Protein 2X8S (pdb70)

CATH classification: 2.115.10.20 (+1 more: 2.40.128.10)

GO terms:
  GO:0005576 extracellular region (C, EXP)
  GO:0046558 arabinan endo-1,5-alpha-L-arabinosidase activity (F, EXP)

Structure (mmCIF, N/CA/C/O backbone):
data_2X8S
#
_entry.id   2X8S
#
_cell.length_a   51.950
_cell.length_b   57.985
_cell.length_c   85.595
_cell.angle_alpha   96.14
_cell.angle_beta   91.77
_cell.angle_gamma   117.34
#
_symmetry.space_group_name_H-M   'P 1'
#
loop_
_entity.id
_entity.type
_entity.pdbx_description
1 polymer ENDO-ALPHA-1,5-L-ARABINANASE
2 branched alpha-L-arabinofuranose-(1-5)-alpha-L-arabinofuranose-(1-5)-alpha-L-arabinofuranose
3 non-polymer 'CHLORIDE ION'
4 non-polymer GLYCEROL
5 non-polymer 2-AMINO-2-HYDROXYMETHYL-PROPANE-1,3-DIOL
6 non-polymer 'CALCIUM ION'
7 non-polymer 'SODIUM ION'
8 non-polymer 'PHOSPHATE ION'
9 non-polymer (4S)-2-METHYL-2,4-PENTANEDIOL
10 water water
#
loop_
_atom_site.group_PDB
_atom_site.id
_atom_site.type_symbol
_atom_site.label_atom_id
_atom_site.label_alt_id
_atom_site.label_comp_id
_atom_site.label_asym_id
_atom_site.label_entity_id
_atom_site.label_seq_id
_atom_site.pdbx_PDB_ins_code
_atom_site.Cartn_x
_atom_site.Cartn_y
_atom_site.Cartn_z
_atom_site.occupancy
_atom_site.B_iso_or_equiv
_atom_site.auth_seq_id
_atom_site.auth_comp_id
_atom_site.auth_asym_id
_atom_site.auth_atom_id
_atom_site.pdbx_PDB_model_num
ATOM 1 N N . LYS A 1 28 ? -2.758 -29.830 4.172 1.00 26.86 28 LYS A N 1
ATOM 2 C CA . LYS A 1 28 ? -1.773 -28.980 4.833 1.00 28.41 28 LYS A CA 1
ATOM 3 C C . LYS A 1 28 ? -2.438 -28.109 5.894 1.00 26.05 28 LYS A C 1
ATOM 4 O O . LYS A 1 28 ? -3.564 -27.652 5.705 1.00 27.68 28 LYS A O 1
ATOM 6 N N . PRO A 1 29 ? -1.738 -27.878 7.017 1.00 26.89 29 PRO A N 1
ATOM 7 C CA . PRO A 1 29 ? -2.241 -27.037 8.110 1.00 23.00 29 PRO A CA 1
ATOM 8 C C . PRO A 1 29 ? -2.734 -25.679 7.622 1.00 23.14 29 PRO A C 1
ATOM 9 O O . PRO A 1 29 ? -2.065 -25.034 6.817 1.00 21.10 29 PRO A O 1
ATOM 13 N N . ILE A 1 30 ? -3.898 -25.258 8.110 1.00 20.96 30 ILE A N 1
ATOM 14 C CA . ILE A 1 30 ? -4.485 -23.985 7.712 1.00 20.46 30 ILE A CA 1
ATOM 15 C C . ILE A 1 30 ? -4.505 -23.013 8.887 1.00 15.29 30 ILE A C 1
ATOM 16 O O . ILE A 1 30 ? -4.959 -23.356 9.982 1.00 19.31 30 ILE A O 1
ATOM 21 N N . PHE A 1 31 ? -4.015 -21.799 8.655 1.00 15.77 31 PHE A N 1
ATOM 22 C CA . PHE A 1 31 ? -4.033 -20.763 9.676 1.00 13.96 31 PHE A CA 1
ATOM 23 C C . PHE A 1 31 ? -4.872 -19.597 9.215 1.00 13.59 31 PHE A C 1
ATOM 24 O O . PHE A 1 31 ? -4.915 -19.277 8.028 1.00 18.91 31 PHE A O 1
ATOM 32 N N . LYS A 1 32 ? -5.549 -18.967 10.161 1.00 11.62 32 LYS A N 1
ATOM 33 C CA . LYS A 1 32 ? -6.260 -17.736 9.880 1.00 13.64 32 LYS A CA 1
ATOM 34 C C . LYS A 1 32 ? -5.897 -16.795 11.002 1.00 12.61 32 LYS A C 1
ATOM 35 O O . LYS A 1 32 ? -6.112 -17.117 12.165 1.00 13.59 32 LYS A O 1
ATOM 41 N N . GLU A 1 33 ? -5.322 -15.649 10.649 1.00 12.10 33 GLU A N 1
ATOM 42 C CA . GLU A 1 33 ? -4.695 -14.781 11.637 1.00 10.45 33 GLU A CA 1
ATOM 43 C C . GLU A 1 33 ? -5.657 -13.758 12.226 1.00 11.24 33 GLU A C 1
ATOM 44 O O . GLU A 1 33 ? -6.617 -13.320 11.577 1.00 14.20 33 GLU A O 1
ATOM 50 N N . VAL A 1 34 ? -5.368 -13.369 13.460 1.00 10.43 34 VAL A N 1
ATOM 51 C CA . VAL A 1 34 ? -6.081 -12.295 14.122 1.00 9.79 34 VAL A CA 1
ATOM 52 C C . VAL A 1 34 ? -5.101 -11.405 14.854 1.00 10.59 34 VAL A C 1
ATOM 53 O O . VAL A 1 34 ? -3.960 -11.795 15.127 1.00 10.87 34 VAL A O 1
ATOM 57 N N A SER A 1 35 ? -5.551 -10.194 15.153 0.50 10.08 35 SER A N 1
ATOM 58 N N B SER A 1 35 ? -5.560 -10.202 15.166 0.50 9.63 35 SER A N 1
ATOM 59 C CA A SER A 1 35 ? -4.759 -9.240 15.907 0.50 9.56 35 SER A CA 1
ATOM 60 C CA B SER A 1 35 ? -4.768 -9.233 15.899 0.50 9.65 35 SER A CA 1
ATOM 61 C C A SER A 1 35 ? -5.477 -8.910 17.200 0.50 9.74 35 SER A C 1
ATOM 62 C C B SER A 1 35 ? -5.480 -8.910 17.200 0.50 9.71 35 SER A C 1
ATOM 63 O O A SER A 1 35 ? -6.517 -8.240 17.200 0.50 9.79 35 SER A O 1
ATOM 64 O O B SER A 1 35 ? -6.522 -8.245 17.205 0.50 10.06 35 SER A O 1
ATOM 69 N N . VAL A 1 36 ? -4.919 -9.408 18.297 1.00 8.50 36 VAL A N 1
ATOM 70 C CA . VAL A 1 36 ? -5.442 -9.145 19.627 1.00 9.26 36 VAL A CA 1
ATOM 71 C C . VAL A 1 36 ? -4.201 -8.945 20.479 1.00 8.54 36 VAL A C 1
ATOM 72 O O . VAL A 1 36 ? -3.457 -9.889 20.725 1.00 7.86 36 VAL A O 1
ATOM 76 N N . HIS A 1 37 ? -3.951 -7.712 20.885 1.00 7.45 37 HIS A N 1
ATOM 77 C CA . HIS A 1 37 ? -2.771 -7.401 21.689 1.00 6.93 37 HIS A CA 1
ATOM 78 C C . HIS A 1 37 ? -3.020 -7.900 23.103 1.00 7.35 37 HIS A C 1
ATOM 79 O O . HIS A 1 37 ? -4.129 -7.733 23.639 1.00 7.62 37 HIS A O 1
ATOM 86 N N . ASP A 1 38 ? -2.008 -8.519 23.710 1.00 6.26 38 ASP A N 1
ATOM 87 C CA . ASP A 1 38 ? -2.106 -8.985 25.109 1.00 6.07 38 ASP A CA 1
ATOM 88 C C . ASP A 1 38 ? -3.199 -10.047 25.302 1.00 7.77 38 ASP A C 1
ATOM 89 O O . ASP A 1 38 ? -4.048 -9.923 26.183 1.00 7.64 38 ASP A O 1
ATOM 94 N N . PRO A 1 39 ? -3.170 -11.109 24.489 1.00 7.16 39 PRO A N 1
ATOM 95 C CA . PRO A 1 39 ? -4.301 -12.048 24.481 1.00 6.71 39 PRO A CA 1
ATOM 96 C C . PRO A 1 39 ? -4.389 -12.872 25.766 1.00 7.41 39 PRO A C 1
ATOM 97 O O . PRO A 1 39 ? -3.402 -13.472 26.200 1.00 9.08 39 PRO A O 1
ATOM 101 N N . SER A 1 40 ? -5.581 -12.907 26.356 1.00 6.49 40 SER A N 1
ATOM 102 C CA . SER A 1 40 ? -5.858 -13.737 27.530 1.00 6.62 40 SER A CA 1
ATOM 103 C C . SER A 1 40 ? -6.840 -14.840 27.146 1.00 7.78 40 SER A C 1
ATOM 104 O O . SER A 1 40 ? -8.014 -14.575 26.869 1.00 8.14 40 SER A O 1
ATOM 107 N N . ILE A 1 41 ? -6.338 -16.073 27.124 1.00 7.57 41 ILE A N 1
ATOM 108 C CA . ILE A 1 41 ? -7.093 -17.223 26.644 1.00 8.48 41 ILE A CA 1
ATOM 109 C C . ILE A 1 41 ? -8.119 -17.713 27.647 1.00 8.58 41 ILE A C 1
ATOM 110 O O . ILE A 1 41 ? -7.860 -17.780 28.854 1.00 10.97 41 ILE A O 1
ATOM 115 N N . ILE A 1 42 ? -9.284 -18.077 27.137 1.00 9.48 42 ILE A N 1
ATOM 116 C CA . ILE A 1 42 ? -10.290 -18.756 27.938 1.00 9.48 42 ILE A CA 1
ATOM 117 C C . ILE A 1 42 ? -10.985 -19.796 27.075 1.00 9.07 42 ILE A C 1
ATOM 118 O O . ILE A 1 42 ? -11.422 -19.508 25.955 1.00 10.63 42 ILE A O 1
ATOM 123 N N . GLU A 1 43 ? -11.043 -21.022 27.584 1.00 11.92 43 GLU A N 1
ATOM 124 C CA . GLU A 1 43 ? -11.774 -22.083 26.925 1.00 11.80 43 GLU A CA 1
ATOM 125 C C . GLU A 1 43 ? -13.133 -22.202 27.576 1.00 16.30 43 GLU A C 1
ATOM 126 O O . GLU A 1 43 ? -13.249 -22.241 28.801 1.00 17.39 43 GLU A O 1
ATOM 132 N N . THR A 1 44 ? -14.171 -22.232 26.764 1.00 14.81 44 THR A N 1
ATOM 133 C CA . THR A 1 44 ? -15.481 -22.482 27.334 1.00 14.39 44 THR A CA 1
ATOM 134 C C . THR A 1 44 ? -16.253 -23.431 26.442 1.00 20.21 44 THR A C 1
ATOM 135 O O . THR A 1 44 ? -16.558 -23.118 25.291 1.00 20.26 44 THR A O 1
ATOM 139 N N . ASN A 1 45 ? -16.485 -24.629 26.972 1.00 23.37 45 ASN A N 1
ATOM 140 C CA . ASN A 1 45 ? -17.309 -25.637 26.319 1.00 23.90 45 ASN A CA 1
ATOM 141 C C . ASN A 1 45 ? -16.927 -25.914 24.867 1.00 27.54 45 ASN A C 1
ATOM 142 O O . ASN A 1 45 ? -17.791 -26.005 23.998 1.00 27.93 45 ASN A O 1
ATOM 147 N N . GLY A 1 46 ? -15.629 -26.043 24.612 1.00 25.53 46 GLY A N 1
ATOM 148 C CA . GLY A 1 46 ? -15.155 -26.436 23.297 1.00 27.47 46 GLY A CA 1
ATOM 149 C C . GLY A 1 46 ? -14.700 -25.324 22.369 1.00 21.17 46 GLY A C 1
ATOM 150 O O . GLY A 1 46 ? -14.174 -25.601 21.295 1.00 27.82 46 GLY A O 1
ATOM 151 N N . THR A 1 47 ? -14.896 -24.069 22.759 1.00 15.44 47 THR A N 1
ATOM 152 C CA . THR A 1 47 ? -14.414 -22.961 21.946 1.00 13.06 47 THR A CA 1
ATOM 153 C C . THR A 1 47 ? -13.405 -22.149 22.738 1.00 12.83 47 THR A C 1
ATOM 154 O O . THR A 1 47 ? -13.591 -21.910 23.931 1.00 14.22 47 THR A O 1
ATOM 158 N N . PHE A 1 48 ? -12.331 -21.741 22.067 1.00 11.19 48 PHE A N 1
ATOM 159 C CA . PHE A 1 48 ? -11.321 -20.894 22.681 1.00 10.64 48 PHE A CA 1
ATOM 160 C C . PHE A 1 48 ? -11.560 -19.446 22.306 1.00 9.92 48 PHE A C 1
ATOM 161 O O . PHE A 1 48 ? -11.843 -19.128 21.150 1.00 12.18 48 PHE A O 1
ATOM 169 N N . TYR A 1 49 ? -11.434 -18.572 23.293 1.00 9.71 49 TYR A N 1
ATOM 170 C CA . TYR A 1 49 ? -11.483 -17.134 23.072 1.00 10.82 49 TYR A CA 1
ATOM 171 C C . TYR A 1 49 ? -10.203 -16.497 23.582 1.00 8.94 49 TYR A C 1
ATOM 172 O O . TYR A 1 49 ? -9.603 -16.982 24.544 1.00 9.90 49 TYR A O 1
ATOM 181 N N . VAL A 1 50 ? -9.786 -15.408 22.939 1.00 8.00 50 VAL A N 1
ATOM 182 C CA . VAL A 1 50 ? -8.810 -14.503 23.548 1.00 6.61 50 VAL A CA 1
ATOM 183 C C . VAL A 1 50 ? -9.420 -13.125 23.689 1.00 8.19 50 VAL A C 1
ATOM 184 O O . VAL A 1 50 ? -10.084 -12.634 22.777 1.00 9.03 50 VAL A O 1
ATOM 188 N N . PHE A 1 51 ? -9.194 -12.520 24.851 1.00 7.91 51 PHE A N 1
ATOM 189 C CA . PHE A 1 51 ? -9.578 -11.139 25.112 1.00 8.73 51 PHE A CA 1
ATOM 190 C C . PHE A 1 51 ? -8.294 -10.399 25.411 1.00 7.55 51 PHE A C 1
ATOM 191 O O . PHE A 1 51 ? -7.479 -10.867 26.208 1.00 10.04 51 PHE A O 1
ATOM 199 N N . GLY A 1 52 ? -8.104 -9.259 24.754 1.00 6.37 52 GLY A N 1
ATOM 200 C CA . GLY A 1 52 ? -6.867 -8.518 24.893 1.00 7.84 52 GLY A CA 1
ATOM 201 C C . GLY A 1 52 ? -7.118 -7.079 25.273 1.00 7.77 52 GLY A C 1
ATOM 202 O O . GLY A 1 52 ? -8.112 -6.755 25.939 1.00 10.19 52 GLY A O 1
ATOM 203 N N A SER A 1 53 ? -6.203 -6.207 24.859 0.50 7.98 53 SER A N 1
ATOM 204 N N B SER A 1 53 ? -6.204 -6.202 24.875 0.50 7.88 53 SER A N 1
ATOM 205 C CA A SER A 1 53 ? -6.384 -4.774 25.042 0.50 6.79 53 SER A CA 1
ATOM 206 C CA B SER A 1 53 ? -6.406 -4.775 25.076 0.50 6.11 53 SER A CA 1
ATOM 207 C C A SER A 1 53 ? -7.339 -4.198 24.000 0.50 8.00 53 SER A C 1
ATOM 208 C C B SER A 1 53 ? -7.341 -4.201 24.013 0.50 8.05 53 SER A C 1
ATOM 209 O O A SER A 1 53 ? -7.691 -4.863 23.022 0.50 8.52 53 SER A O 1
ATOM 210 O O B SER A 1 53 ? -7.679 -4.869 23.032 0.50 8.88 53 SER A O 1
ATOM 215 N N . HIS A 1 54 ? -7.765 -2.961 24.232 1.00 7.79 54 HIS A N 1
ATOM 216 C CA . HIS A 1 54 ? -8.632 -2.249 23.300 1.00 10.39 54 HIS A CA 1
ATOM 217 C C . HIS A 1 54 ? -9.960 -2.946 23.057 1.00 7.83 54 HIS A C 1
ATOM 218 O O . HIS A 1 54 ? -10.570 -2.775 22.010 1.00 10.69 54 HIS A O 1
ATOM 225 N N . LEU A 1 55 ? -10.397 -3.731 24.039 1.00 7.51 55 LEU A N 1
ATOM 226 C CA . LEU A 1 55 ? -11.647 -4.482 23.955 1.00 8.11 55 LEU A CA 1
ATOM 227 C C . LEU A 1 55 ? -11.683 -5.345 22.703 1.00 10.74 55 LEU A C 1
ATOM 228 O O . LEU A 1 55 ? -12.753 -5.588 22.130 1.00 9.77 55 LEU A O 1
ATOM 233 N N . ALA A 1 56 ? -10.506 -5.813 22.291 1.00 8.41 56 ALA A N 1
ATOM 234 C CA . ALA A 1 56 ? -10.387 -6.706 21.142 1.00 7.89 56 ALA A CA 1
ATOM 235 C C . ALA A 1 56 ? -10.532 -8.161 21.576 1.00 8.82 56 ALA A C 1
ATOM 236 O O . ALA A 1 56 ? -10.210 -8.532 22.714 1.00 9.34 56 ALA A O 1
ATOM 238 N N . SER A 1 57 ? -11.017 -8.991 20.661 1.00 10.17 57 SER A N 1
ATOM 239 C CA . SER A 1 57 ? -11.240 -10.394 20.972 1.00 9.35 57 SER A CA 1
ATOM 240 C C . SER A 1 57 ? -11.290 -11.221 19.702 1.00 7.92 57 SER A C 1
ATOM 241 O O . SER A 1 57 ? -11.510 -10.697 18.600 1.00 8.33 57 SER A O 1
ATOM 244 N N . ALA A 1 58 ? -11.087 -12.523 19.870 1.00 8.50 58 ALA A N 1
ATOM 245 C CA . ALA A 1 58 ? -11.146 -13.458 18.752 1.00 9.64 58 ALA A CA 1
ATOM 246 C C . ALA A 1 58 ? -11.467 -14.844 19.301 1.00 10.92 58 ALA A C 1
ATOM 247 O O . ALA A 1 58 ? -11.351 -15.074 20.506 1.00 9.36 58 ALA A O 1
ATOM 249 N N . LYS A 1 59 ? -11.896 -15.753 18.430 1.00 11.04 59 LYS A N 1
ATOM 250 C CA . LYS A 1 59 ? -12.230 -17.115 18.847 1.00 11.00 59 LYS A CA 1
ATOM 251 C C . LYS A 1 59 ? -11.761 -18.166 17.851 1.00 12.36 59 LYS A C 1
ATOM 252 O O . LYS A 1 59 ? -11.534 -17.879 16.680 1.00 11.94 59 LYS A O 1
ATOM 258 N N . SER A 1 60 ? -11.632 -19.395 18.330 1.00 11.83 60 SER A N 1
ATOM 259 C CA . SER A 1 60 ? -11.125 -20.486 17.505 1.00 12.88 60 SER A CA 1
ATOM 260 C C . SER A 1 60 ? -11.544 -21.807 18.113 1.00 11.88 60 SER A C 1
ATOM 261 O O . SER A 1 60 ? -11.624 -21.929 19.329 1.00 13.76 60 SER A O 1
ATOM 264 N N . ASN A 1 61 ? -11.799 -22.805 17.274 1.00 12.05 61 ASN A N 1
ATOM 265 C CA . ASN A 1 61 ? -12.047 -24.143 17.789 1.00 14.16 61 ASN A CA 1
ATOM 266 C C . ASN A 1 61 ? -10.791 -25.006 17.816 1.00 15.27 61 ASN A C 1
ATOM 267 O O . ASN A 1 61 ? -10.738 -26.005 18.536 1.00 23.94 61 ASN A O 1
ATOM 272 N N . ASP A 1 62 ? -9.770 -24.615 17.056 1.00 14.55 62 ASP A N 1
ATOM 273 C CA . ASP A 1 62 ? -8.601 -25.485 16.886 1.00 15.88 62 ASP A CA 1
ATOM 274 C C . ASP A 1 62 ? -7.256 -24.831 17.208 1.00 16.92 62 ASP A C 1
ATOM 275 O O . ASP A 1 62 ? -6.208 -25.463 17.069 1.00 15.17 62 ASP A O 1
ATOM 280 N N . LEU A 1 63 ? -7.295 -23.581 17.656 1.00 13.22 63 LEU A N 1
ATOM 281 C CA . LEU A 1 63 ? -6.093 -22.822 17.983 1.00 11.75 63 LEU A CA 1
ATOM 282 C C . LEU A 1 63 ? -5.237 -22.465 16.765 1.00 12.14 63 LEU A C 1
ATOM 283 O O . LEU A 1 63 ? -4.128 -21.945 16.916 1.00 13.35 63 LEU A O 1
ATOM 288 N N . MET A 1 64 ? -5.759 -22.719 15.569 1.00 13.67 64 MET A N 1
ATOM 289 C CA . MET A 1 64 ? -5.041 -22.427 14.327 1.00 15.36 64 MET A CA 1
ATOM 290 C C . MET A 1 64 ? -5.797 -21.450 13.443 1.00 16.87 64 MET A C 1
ATOM 291 O O . MET A 1 64 ? -5.214 -20.515 12.896 1.00 14.18 64 MET A O 1
ATOM 296 N N . GLN A 1 65 ? -7.096 -21.682 13.289 1.00 12.66 65 GLN A N 1
ATOM 297 C CA . GLN A 1 65 ? -7.940 -20.753 12.561 1.00 14.28 65 GLN A CA 1
ATOM 298 C C . GLN A 1 65 ? -8.697 -19.897 13.553 1.00 16.31 65 GLN A C 1
ATOM 299 O O . GLN A 1 65 ? -9.550 -20.394 14.290 1.00 17.29 65 GLN A O 1
ATOM 305 N N . TRP A 1 66 ? -8.369 -18.611 13.581 1.00 13.99 66 TRP A N 1
ATOM 306 C CA . TRP A 1 66 ? -9.030 -17.687 14.490 1.00 12.40 66 TRP A CA 1
ATOM 307 C C . TRP A 1 66 ? -9.941 -16.752 13.722 1.00 13.66 66 TRP A C 1
ATOM 308 O O . TRP A 1 66 ? -9.637 -16.366 12.595 1.00 15.25 66 TRP A O 1
ATOM 319 N N . GLN A 1 67 ? -11.057 -16.383 14.345 1.00 11.74 67 GLN A N 1
ATOM 320 C CA . GLN A 1 67 ? -11.975 -15.396 13.789 1.00 11.77 67 GLN A CA 1
ATOM 321 C C . GLN A 1 67 ? -11.947 -14.146 14.658 1.00 9.77 67 GLN A C 1
ATOM 322 O O . GLN A 1 67 ? -12.182 -14.228 15.862 1.00 11.43 67 GLN A O 1
ATOM 328 N N . GLN A 1 68 ? -11.672 -13.000 14.045 1.00 11.79 68 GLN A N 1
ATOM 329 C CA . GLN A 1 68 ? -11.698 -11.721 14.749 1.00 13.47 68 GLN A CA 1
ATOM 330 C C . GLN A 1 68 ? -13.144 -11.377 15.107 1.00 12.53 68 GLN A C 1
ATOM 331 O O . GLN A 1 68 ? -14.037 -11.451 14.258 1.00 14.86 68 GLN A O 1
ATOM 337 N N . LEU A 1 69 ? -13.369 -11.007 16.364 1.00 12.40 69 LEU A N 1
ATOM 338 C CA . LEU A 1 69 ? -14.715 -10.663 16.822 1.00 13.52 69 LEU A CA 1
ATOM 339 C C . LEU A 1 69 ? -14.844 -9.163 17.026 1.00 11.18 69 LEU A C 1
ATOM 340 O O . LEU A 1 69 ? -15.831 -8.551 16.604 1.00 13.64 69 LEU A O 1
ATOM 345 N N . THR A 1 70 ? -13.852 -8.580 17.696 1.00 11.88 70 THR A N 1
ATOM 346 C CA . THR A 1 70 ? -13.822 -7.144 17.985 1.00 10.47 70 THR A CA 1
ATOM 347 C C . THR A 1 70 ? -12.382 -6.632 17.910 1.00 12.73 70 THR A C 1
ATOM 348 O O . THR A 1 70 ? -11.439 -7.423 18.022 1.00 12.67 70 THR A O 1
ATOM 352 N N . THR A 1 71 ? -12.212 -5.319 17.730 1.00 12.69 71 THR A N 1
ATOM 353 C CA . THR A 1 71 ? -10.875 -4.754 17.506 1.00 11.58 71 THR A CA 1
ATOM 354 C C . THR A 1 71 ? -10.545 -3.479 18.289 1.00 13.26 71 THR A C 1
ATOM 355 O O . THR A 1 71 ? -9.374 -3.192 18.532 1.00 16.18 71 THR A O 1
ATOM 359 N N . SER A 1 72 ? -11.552 -2.698 18.661 1.00 12.45 72 SER A N 1
ATOM 360 C CA . SER A 1 72 ? -11.275 -1.438 19.333 1.00 11.42 72 SER A CA 1
ATOM 361 C C . SER A 1 72 ? -12.415 -1.003 20.240 1.00 12.01 72 SER A C 1
ATOM 362 O O . SER A 1 72 ? -13.525 -1.536 20.164 1.00 14.16 72 SER A O 1
ATOM 365 N N . VAL A 1 73 ? -12.118 -0.039 21.102 1.00 13.00 73 VAL A N 1
ATOM 366 C CA . VAL A 1 73 ? -13.123 0.556 21.968 1.00 12.07 73 VAL A CA 1
ATOM 367 C C . VAL A 1 73 ? -13.930 1.594 21.189 1.00 14.36 73 VAL A C 1
ATOM 368 O O . VAL A 1 73 ? -13.389 2.578 20.686 1.00 17.46 73 VAL A O 1
ATOM 372 N N . SER A 1 74 ? -15.225 1.345 21.067 1.00 12.55 74 SER A N 1
ATOM 373 C CA . SER A 1 74 ? -16.131 2.292 20.425 1.00 13.99 74 SER A CA 1
ATOM 374 C C . SER A 1 74 ? -17.526 1.995 20.933 1.00 18.28 74 SER A C 1
ATOM 375 O O . SER A 1 74 ? -17.757 0.953 21.534 1.00 18.15 74 SER A O 1
ATOM 378 N N . ASN A 1 75 ? -18.464 2.907 20.707 1.00 21.24 75 ASN A N 1
ATOM 379 C CA . ASN A 1 75 ? -19.806 2.685 21.222 1.00 24.62 75 ASN A CA 1
ATOM 380 C C . ASN A 1 75 ? -20.528 1.534 20.517 1.00 25.27 75 ASN A C 1
ATOM 381 O O . ASN A 1 75 ? -21.566 1.070 20.990 1.00 36.01 75 ASN A O 1
ATOM 386 N N . ASP A 1 76 ? -19.970 1.054 19.409 1.00 25.93 76 ASP A N 1
ATOM 387 C CA . ASP A 1 76 ? -20.582 -0.067 18.692 1.00 30.94 76 ASP A CA 1
ATOM 388 C C . ASP A 1 76 ? -19.840 -1.401 18.864 1.00 26.12 76 ASP A C 1
ATOM 389 O O . ASP A 1 76 ? -20.084 -2.354 18.121 1.00 26.75 76 ASP A O 1
ATOM 394 N N . ASN A 1 77 ? -18.935 -1.467 19.836 1.00 18.39 77 ASN A N 1
ATOM 395 C CA . ASN A 1 77 ? -18.323 -2.739 20.201 1.00 16.09 77 ASN A CA 1
ATOM 396 C C . ASN A 1 77 ? -19.344 -3.561 20.986 1.00 14.96 77 ASN A C 1
ATOM 397 O O . ASN A 1 77 ? -19.837 -3.115 22.020 1.00 18.92 77 ASN A O 1
ATOM 402 N N . PRO A 1 78 ? -19.696 -4.751 20.475 1.00 13.88 78 PRO A N 1
ATOM 403 C CA . PRO A 1 78 ? -20.808 -5.513 21.061 1.00 15.84 78 PRO A CA 1
ATOM 404 C C . PRO A 1 78 ? -20.504 -6.117 22.428 1.00 14.40 78 PRO A C 1
ATOM 405 O O . PRO A 1 78 ? -21.436 -6.502 23.136 1.00 19.55 78 PRO A O 1
ATOM 409 N N . LEU A 1 79 ? -19.234 -6.189 22.810 1.00 11.94 79 LEU A N 1
ATOM 410 C CA . LEU A 1 79 ? -18.893 -6.760 24.107 1.00 12.93 79 LEU A CA 1
ATOM 411 C C . LEU A 1 79 ? -19.451 -5.912 25.238 1.00 15.23 79 LEU A C 1
ATOM 412 O O . LEU A 1 79 ? -19.944 -6.439 26.231 1.00 14.76 79 LEU A O 1
ATOM 417 N N . ILE A 1 80 ? -19.361 -4.594 25.080 1.00 14.01 80 ILE A N 1
ATOM 418 C CA . ILE A 1 80 ? -19.921 -3.645 26.035 1.00 13.78 80 ILE A CA 1
ATOM 419 C C . ILE A 1 80 ? -20.591 -2.515 25.263 1.00 15.92 80 ILE A C 1
ATOM 420 O O . ILE A 1 80 ? -19.956 -1.530 24.904 1.00 16.56 80 ILE A O 1
ATOM 425 N N . PRO A 1 81 ? -21.885 -2.667 24.978 1.00 17.48 81 PRO A N 1
ATOM 426 C CA . PRO A 1 81 ? -22.603 -1.610 24.265 1.00 16.68 81 PRO A CA 1
ATOM 427 C C . PRO A 1 81 ? -22.505 -0.280 25.001 1.00 21.59 81 PRO A C 1
ATOM 428 O O . PRO A 1 81 ? -22.516 -0.250 26.234 1.00 18.88 81 PRO A O 1
ATOM 432 N N . ASN A 1 82 ? -22.387 0.652 24.304 1.00 18.61 82 ASN A N 1
ATOM 433 C CA . ASN A 1 82 ? -22.316 2.019 24.807 1.00 17.11 82 ASN A CA 1
ATOM 434 C C . ASN A 1 82 ? -21.248 2.147 25.886 1.00 14.63 82 ASN A C 1
ATOM 435 O O . ASN A 1 82 ? -21.468 2.751 26.943 1.00 14.69 82 ASN A O 1
ATOM 440 N N . VAL A 1 83 ? -20.049 1.637 25.536 1.00 14.36 83 VAL A N 1
ATOM 441 C CA . VAL A 1 83 ? -18.953 1.458 26.483 1.00 11.71 83 VAL A CA 1
ATOM 442 C C . VAL A 1 83 ? -18.500 2.746 27.178 1.00 12.04 83 VAL A C 1
ATOM 443 O O . VAL A 1 83 ? -18.120 2.720 28.350 1.00 14.25 83 VAL A O 1
ATOM 447 N N . TYR A 1 84 ? -18.552 3.873 26.468 1.00 13.63 84 TYR A N 1
ATOM 448 C CA . TYR A 1 84 ? -18.090 5.137 27.035 1.00 15.13 84 TYR A CA 1
ATOM 449 C C . TYR A 1 84 ? -19.000 5.641 28.152 1.00 13.98 84 TYR A C 1
ATOM 450 O O . TYR A 1 84 ? -18.561 6.384 29.036 1.00 18.59 84 TYR A O 1
ATOM 459 N N . GLU A 1 85 ? -20.264 5.224 28.121 1.00 15.24 85 GLU A N 1
ATOM 460 C CA . GLU A 1 85 ? -21.172 5.492 29.224 1.00 17.45 85 GLU A CA 1
ATOM 461 C C . GLU A 1 85 ? -21.061 4.400 30.296 1.00 15.61 85 GLU A C 1
ATOM 462 O O . GLU A 1 85 ? -20.981 4.698 31.492 1.00 18.29 85 GLU A O 1
ATOM 468 N N . GLU A 1 86 ? -21.032 3.142 29.864 1.00 14.21 86 GLU A N 1
ATOM 469 C CA . GLU A 1 86 ? -21.013 2.021 30.794 1.00 14.87 86 GLU A CA 1
ATOM 470 C C . GLU A 1 86 ? -19.814 2.085 31.740 1.00 15.23 86 GLU A C 1
ATOM 471 O O . GLU A 1 86 ? -19.953 1.828 32.933 1.00 20.17 86 GLU A O 1
ATOM 477 N N . LEU A 1 87 ? -18.645 2.428 31.204 1.00 11.45 87 LEU A N 1
ATOM 478 C CA . LEU A 1 87 ? -17.425 2.496 32.001 1.00 12.90 87 LEU A CA 1
ATOM 479 C C . LEU A 1 87 ? -16.929 3.930 32.138 1.00 14.35 87 LEU A C 1
ATOM 480 O O . LEU A 1 87 ? -15.725 4.182 32.260 1.00 13.66 87 LEU A O 1
ATOM 485 N N . LYS A 1 88 ? -17.861 4.877 32.129 1.00 16.41 88 LYS A N 1
ATOM 486 C CA . LYS A 1 88 ? -17.505 6.289 32.177 1.00 12.29 88 LYS A CA 1
ATOM 487 C C . LYS A 1 88 ? -16.497 6.643 33.276 1.00 14.69 88 LYS A C 1
ATOM 488 O O . LYS A 1 88 ? -15.577 7.429 33.051 1.00 14.99 88 LYS A O 1
ATOM 494 N N A GLU A 1 89 ? -16.642 6.013 34.413 0.50 12.15 89 GLU A N 1
ATOM 495 N N B GLU A 1 89 ? -16.670 6.142 34.494 0.50 17.45 89 GLU A N 1
ATOM 496 C CA A GLU A 1 89 ? -15.840 6.396 35.547 0.50 14.59 89 GLU A CA 1
ATOM 497 C CA B GLU A 1 89 ? -15.794 6.537 35.600 0.50 14.64 89 GLU A CA 1
ATOM 498 C C A GLU A 1 89 ? -14.381 6.012 35.330 0.50 14.97 89 GLU A C 1
ATOM 499 C C B GLU A 1 89 ? -14.353 6.064 35.318 0.50 15.46 89 GLU A C 1
ATOM 500 O O A GLU A 1 89 ? -13.483 6.679 35.758 0.50 16.21 89 GLU A O 1
ATOM 501 O O B GLU A 1 89 ? -13.377 6.736 35.722 0.50 16.43 89 GLU A O 1
ATOM 512 N N . THR A 1 90 ? -14.200 4.908 34.643 1.00 13.48 90 THR A N 1
ATOM 513 C CA . THR A 1 90 ? -12.864 4.410 34.332 1.00 12.00 90 THR A CA 1
ATOM 514 C C . THR A 1 90 ? -12.170 5.274 33.292 1.00 13.17 90 THR A C 1
ATOM 515 O O . THR A 1 90 ? -10.999 5.618 33.445 1.00 13.74 90 THR A O 1
ATOM 519 N N . PHE A 1 91 ? -12.885 5.632 32.231 1.00 11.97 91 PHE A N 1
ATOM 520 C CA . PHE A 1 91 ? -12.279 6.495 31.223 1.00 14.90 91 PHE A CA 1
ATOM 521 C C . PHE A 1 91 ? -11.946 7.867 31.801 1.00 11.83 91 PHE A C 1
ATOM 522 O O . PHE A 1 91 ? -10.937 8.476 31.432 1.00 16.19 91 PHE A O 1
ATOM 530 N N . GLU A 1 92 ? -12.781 8.352 32.713 1.00 12.85 92 GLU A N 1
ATOM 531 C CA . GLU A 1 92 ? -12.548 9.652 33.328 1.00 14.36 92 GLU A CA 1
ATOM 532 C C . GLU A 1 92 ? -11.333 9.608 34.248 1.00 16.26 92 GLU A C 1
ATOM 533 O O . GLU A 1 92 ? -10.488 10.501 34.206 1.00 18.40 92 GLU A O 1
ATOM 539 N N . TRP A 1 93 ? -11.234 8.559 35.063 1.00 13.67 93 TRP A N 1
ATOM 540 C CA . TRP A 1 93 ? -10.094 8.433 35.970 1.00 15.15 93 TRP A CA 1
ATOM 541 C C . TRP A 1 93 ? -8.796 8.291 35.190 1.00 14.10 93 TRP A C 1
ATOM 542 O O . TRP A 1 93 ? -7.823 8.996 35.450 1.00 14.24 93 TRP A O 1
ATOM 553 N N . ALA A 1 94 ? -8.783 7.361 34.244 1.00 12.40 94 ALA A N 1
ATOM 554 C CA . ALA A 1 94 ? -7.564 7.032 33.505 1.00 13.62 94 ALA A CA 1
ATOM 555 C C . ALA A 1 94 ? -7.238 8.052 32.416 1.00 11.83 94 ALA A C 1
ATOM 556 O O . ALA A 1 94 ? -6.167 7.994 31.808 1.00 15.68 94 ALA A O 1
ATOM 558 N N . GLN A 1 95 ? -8.172 8.960 32.145 1.00 10.70 95 GLN A N 1
ATOM 559 C CA . GLN A 1 95 ? -7.981 9.955 31.099 1.00 15.23 95 GLN A CA 1
ATOM 560 C C . GLN A 1 95 ? -7.526 9.288 29.799 1.00 13.84 95 GLN A C 1
ATOM 561 O O . GLN A 1 95 ? -6.484 9.619 29.224 1.00 14.66 95 GLN A O 1
ATOM 567 N N . SER A 1 96 ? -8.332 8.329 29.354 1.00 11.51 96 SER A N 1
ATOM 568 C CA . SER A 1 96 ? -8.044 7.554 28.157 1.00 12.73 96 SER A CA 1
ATOM 569 C C . SER A 1 96 ? -9.336 7.316 27.383 1.00 13.95 96 SER A C 1
ATOM 570 O O . SER A 1 96 ? -10.431 7.472 27.943 1.00 11.70 96 SER A O 1
ATOM 573 N N . ASP A 1 97 ? -9.202 6.962 26.105 1.00 12.75 97 ASP A N 1
ATOM 574 C CA . ASP A 1 97 ? -10.345 6.518 25.303 1.00 10.86 97 ASP A CA 1
ATOM 575 C C . ASP A 1 97 ? -10.246 5.040 24.937 1.00 12.46 97 ASP A C 1
ATOM 576 O O . ASP A 1 97 ? -10.968 4.557 24.070 1.00 13.52 97 ASP A O 1
ATOM 581 N N . THR A 1 98 ? -9.360 4.312 25.605 1.00 11.70 98 THR A N 1
ATOM 582 C CA . THR A 1 98 ? -9.270 2.881 25.348 1.00 10.25 98 THR A CA 1
ATOM 583 C C . THR A 1 98 ? -9.099 2.100 26.647 1.00 9.68 98 THR A C 1
ATOM 584 O O . THR A 1 98 ? -9.067 2.684 27.723 1.00 11.18 98 THR A O 1
ATOM 588 N N . LEU A 1 99 ? -9.029 0.779 26.524 1.00 8.51 99 LEU A N 1
ATOM 589 C CA . LEU A 1 99 ? -8.878 -0.114 27.663 1.00 9.63 99 LEU A CA 1
ATOM 590 C C . LEU A 1 99 ? -7.618 -0.919 27.444 1.00 9.36 99 LEU A C 1
ATOM 591 O O . LEU A 1 99 ? -7.226 -1.167 26.304 1.00 9.37 99 LEU A O 1
ATOM 596 N N . TRP A 1 100 ? -6.974 -1.302 28.542 1.00 8.41 100 TRP A N 1
ATOM 597 C CA . TRP A 1 100 ? -5.753 -2.101 28.484 1.00 8.15 100 TRP A CA 1
ATOM 598 C C . TRP A 1 100 ? -6.076 -3.602 28.582 1.00 9.77 100 TRP A C 1
ATOM 599 O O . TRP A 1 100 ? -7.210 -4.010 28.317 1.00 10.12 100 TRP A O 1
ATOM 610 N N . ALA A 1 101 ? -5.087 -4.421 28.921 1.00 9.18 101 ALA A N 1
ATOM 611 C CA . ALA A 1 101 ? -5.202 -5.873 28.746 1.00 9.30 101 ALA A CA 1
ATOM 612 C C . ALA A 1 101 ? -6.231 -6.516 29.671 1.00 6.60 101 ALA A C 1
ATOM 613 O O . ALA A 1 101 ? -6.022 -6.594 30.873 1.00 9.81 101 ALA A O 1
ATOM 615 N N . ALA A 1 102 ? -7.333 -6.982 29.093 1.00 7.35 102 ALA A N 1
ATOM 616 C CA . ALA A 1 102 ? -8.409 -7.598 29.866 1.00 8.24 102 ALA A CA 1
ATOM 617 C C . ALA A 1 102 ? -8.084 -9.024 30.293 1.00 10.46 102 ALA A C 1
ATOM 618 O O . ALA A 1 102 ? -7.164 -9.669 29.759 1.00 10.09 102 ALA A O 1
ATOM 620 N N . ASP A 1 103 ? -8.846 -9.515 31.265 1.00 7.81 103 ASP A N 1
ATOM 621 C CA . ASP A 1 103 ? -8.992 -10.953 31.444 1.00 7.72 103 ASP A CA 1
ATOM 622 C C . ASP A 1 103 ? -10.470 -11.248 31.598 1.00 10.04 103 ASP A C 1
ATOM 623 O O . ASP A 1 103 ? -11.204 -10.452 32.184 1.00 10.62 103 ASP A O 1
ATOM 628 N N . VAL A 1 104 ? -10.901 -12.381 31.064 1.00 7.85 104 VAL A N 1
ATOM 629 C CA . VAL A 1 104 ? -12.250 -12.883 31.303 1.00 7.55 104 VAL A CA 1
ATOM 630 C C . VAL A 1 104 ? -12.113 -14.257 31.936 1.00 9.14 104 VAL A C 1
ATOM 631 O O . VAL A 1 104 ? -11.325 -15.098 31.469 1.00 9.41 104 VAL A O 1
ATOM 635 N N . THR A 1 105 ? -12.872 -14.486 33.002 1.00 8.88 105 THR A N 1
ATOM 636 C CA . THR A 1 105 ? -12.838 -15.762 33.701 1.00 8.47 105 THR A CA 1
ATOM 637 C C . THR A 1 105 ? -14.255 -16.144 34.076 1.00 10.19 105 THR A C 1
ATOM 638 O O . THR A 1 105 ? -15.041 -15.294 34.513 1.00 11.83 105 THR A O 1
ATOM 642 N N . GLN A 1 106 ? -14.586 -17.420 33.896 1.00 10.91 106 GLN A N 1
ATOM 643 C CA . GLN A 1 106 ? -15.890 -17.925 34.291 1.00 10.11 106 GLN A CA 1
ATOM 644 C C . GLN A 1 106 ? -15.873 -18.338 35.758 1.00 13.88 106 GLN A C 1
ATOM 645 O O . GLN A 1 106 ? -14.975 -19.064 36.191 1.00 14.51 106 GLN A O 1
ATOM 651 N N . LEU A 1 107 ? -16.855 -17.866 36.523 1.00 13.78 107 LEU A N 1
ATOM 652 C CA . LEU A 1 107 ? -16.959 -18.248 37.925 1.00 13.99 107 LEU A CA 1
ATOM 653 C C . LEU A 1 107 ? -17.996 -19.358 38.108 1.00 16.07 107 LEU A C 1
ATOM 654 O O . LEU A 1 107 ? -18.600 -19.826 37.135 1.00 15.83 107 LEU A O 1
ATOM 659 N N . ALA A 1 108 ? -18.190 -19.791 39.349 1.00 16.76 108 ALA A N 1
ATOM 660 C CA . ALA A 1 108 ? -19.014 -20.967 39.625 1.00 18.16 108 ALA A CA 1
ATOM 661 C C . ALA A 1 108 ? -20.486 -20.752 39.297 1.00 18.57 108 ALA A C 1
ATOM 662 O O . ALA A 1 108 ? -21.241 -21.720 39.165 1.00 22.91 108 ALA A O 1
ATOM 664 N N . ASP A 1 109 ? -20.902 -19.494 39.178 1.00 15.83 109 ASP A N 1
ATOM 665 C CA . ASP A 1 109 ? -22.290 -19.202 38.818 1.00 18.38 109 ASP A CA 1
ATOM 666 C C . ASP A 1 109 ? -22.539 -19.390 37.323 1.00 19.05 109 ASP A C 1
ATOM 667 O O . ASP A 1 109 ? -23.668 -19.252 36.848 1.00 22.05 109 ASP A O 1
ATOM 672 N N . GLY A 1 110 ? -21.478 -19.710 36.591 1.00 18.05 110 GLY A N 1
ATOM 673 C CA . GLY A 1 110 ? -21.576 -19.939 35.161 1.00 16.14 110 GLY A CA 1
ATOM 674 C C . GLY A 1 110 ? -21.388 -18.673 34.347 1.00 16.74 110 GLY A C 1
ATOM 675 O O . GLY A 1 110 ? -21.292 -18.737 33.122 1.00 19.05 110 GLY A O 1
ATOM 676 N N . LYS A 1 111 ? -21.334 -17.533 35.005 1.00 14.77 111 LYS A N 1
ATOM 677 C CA . LYS A 1 111 ? -21.160 -16.271 34.322 1.00 15.10 111 LYS A CA 1
ATOM 678 C C . LYS A 1 111 ? -19.700 -15.883 34.070 1.00 15.26 111 LYS A C 1
ATOM 679 O O . LYS A 1 111 ? -18.843 -16.390 34.701 1.00 14.27 111 LYS A O 1
ATOM 685 N N . TYR A 1 112 ? -19.551 -14.977 33.123 1.00 12.97 112 TYR A N 1
ATOM 686 C CA . TYR A 1 112 ? -18.223 -14.589 32.682 1.00 12.37 112 TYR A CA 1
ATOM 687 C C . TYR A 1 112 ? -17.884 -13.217 33.221 1.00 12.60 112 TYR A C 1
ATOM 688 O O . TYR A 1 112 ? -18.635 -12.261 33.030 1.00 12.18 112 TYR A O 1
ATOM 697 N N . TYR A 1 113 ? -16.753 -13.139 33.913 1.00 11.62 113 TYR A N 1
ATOM 698 C CA . TYR A 1 113 ? -16.331 -11.930 34.601 1.00 9.66 113 TYR A CA 1
ATOM 699 C C . TYR A 1 113 ? -15.150 -11.312 33.865 1.00 10.40 113 TYR A C 1
ATOM 700 O O . TYR A 1 113 ? -14.077 -11.922 33.746 1.00 10.65 113 TYR A O 1
ATOM 709 N N . MET A 1 114 ? -15.367 -10.121 33.324 1.00 9.16 114 MET A N 1
ATOM 710 C CA . MET A 1 114 ? -14.305 -9.395 32.655 1.00 9.20 114 MET A CA 1
ATOM 711 C C . MET A 1 114 ? -13.665 -8.410 33.611 1.00 8.88 114 MET A C 1
ATOM 712 O O . MET A 1 114 ? -14.327 -7.516 34.152 1.00 9.94 114 MET A O 1
ATOM 717 N N . TYR A 1 115 ? -12.360 -8.575 33.816 1.00 8.95 115 TYR A N 1
ATOM 718 C CA . TYR A 1 115 ? -11.582 -7.646 34.616 1.00 8.00 115 TYR A CA 1
ATOM 719 C C . TYR A 1 115 ? -11.000 -6.635 33.655 1.00 8.62 115 TYR A C 1
ATOM 720 O O . TYR A 1 115 ? -10.033 -6.919 32.949 1.00 12.24 115 TYR A O 1
ATOM 729 N N . TYR A 1 116 ? -11.648 -5.480 33.578 1.00 8.15 116 TYR A N 1
ATOM 730 C CA . TYR A 1 116 ? -11.265 -4.457 32.616 1.00 9.02 116 TYR A CA 1
ATOM 731 C C . TYR A 1 116 ? -10.423 -3.406 33.323 1.00 9.67 116 TYR A C 1
ATOM 732 O O . TYR A 1 116 ? -10.469 -3.263 34.551 1.00 10.40 116 TYR A O 1
ATOM 741 N N . ASN A 1 117 ? -9.646 -2.669 32.545 1.00 8.25 117 ASN A N 1
ATOM 742 C CA . ASN A 1 117 ? -8.730 -1.707 33.128 1.00 9.05 117 ASN A CA 1
ATOM 743 C C . ASN A 1 117 ? -8.306 -0.689 32.095 1.00 7.68 117 ASN A C 1
ATOM 744 O O . ASN A 1 117 ? -8.269 -0.996 30.904 1.00 8.72 117 ASN A O 1
ATOM 749 N N . ALA A 1 118 ? -8.015 0.527 32.548 1.00 11.02 118 ALA A N 1
ATOM 750 C CA . ALA A 1 118 ? -7.505 1.560 31.656 1.00 11.36 118 ALA A CA 1
ATOM 751 C C . ALA A 1 118 ? -6.389 2.331 32.336 1.00 10.45 118 ALA A C 1
ATOM 752 O O . ALA A 1 118 ? -6.364 2.451 33.562 1.00 10.52 118 ALA A O 1
ATOM 754 N N . CYS A 1 119 ? -5.483 2.864 31.522 1.00 9.56 119 CYS A N 1
ATOM 755 C CA . CYS A 1 119 ? -4.327 3.606 32.009 1.00 7.23 119 CYS A CA 1
ATOM 756 C C . CYS A 1 119 ? -4.064 4.814 31.108 1.00 8.27 119 CYS A C 1
ATOM 757 O O . CYS A 1 119 ? -4.183 4.729 29.885 1.00 11.62 119 CYS A O 1
ATOM 760 N N . ARG A 1 120 ? -3.715 5.935 31.677 1.00 7.75 120 ARG A N 1
ATOM 761 C CA . ARG A 1 120 ? -3.447 7.092 30.885 1.00 11.62 120 ARG A CA 1
ATOM 762 C C . ARG A 1 120 ? -2.304 6.872 29.906 1.00 14.62 120 ARG A C 1
ATOM 763 O O . ARG A 1 120 ? -2.324 7.376 28.836 1.00 14.53 120 ARG A O 1
ATOM 771 N N . GLY A 1 121 ? -1.322 6.087 30.320 1.00 11.37 121 GLY A N 1
ATOM 772 C CA . GLY A 1 121 ? -0.299 5.605 29.411 1.00 12.59 121 GLY A CA 1
ATOM 773 C C . GLY A 1 121 ? 1.072 6.209 29.614 1.00 14.45 121 GLY A C 1
ATOM 774 O O . GLY A 1 121 ? 2.075 5.615 29.213 1.00 17.62 121 GLY A O 1
ATOM 775 N N . ASP A 1 122 ? 1.117 7.387 30.227 1.00 13.44 122 ASP A N 1
ATOM 776 C CA . ASP A 1 122 ? 2.382 8.070 30.490 1.00 14.91 122 ASP A CA 1
ATOM 777 C C . ASP A 1 122 ? 2.744 7.981 31.965 1.00 18.89 122 ASP A C 1
ATOM 778 O O . ASP A 1 122 ? 3.763 8.516 32.398 1.00 18.32 122 ASP A O 1
ATOM 783 N N . SER A 1 123 ? 1.902 7.286 32.720 1.00 14.32 123 SER A N 1
ATOM 784 C CA . SER A 1 123 ? 1.982 7.248 34.173 1.00 13.58 123 SER A CA 1
ATOM 785 C C . SER A 1 123 ? 0.963 6.211 34.590 1.00 11.38 123 SER A C 1
ATOM 786 O O . SER A 1 123 ? 0.098 5.853 33.785 1.00 12.82 123 SER A O 1
ATOM 789 N N . PRO A 1 124 ? 1.057 5.704 35.830 1.00 9.92 124 PRO A N 1
ATOM 790 C CA . PRO A 1 124 ? 0.133 4.639 36.259 1.00 13.28 124 PRO A CA 1
ATOM 791 C C . PRO A 1 124 ? -1.188 5.210 36.773 1.00 11.53 124 PRO A C 1
ATOM 792 O O . PRO A 1 124 ? -1.703 4.792 37.812 1.00 10.42 124 PRO A O 1
ATOM 796 N N . ARG A 1 125 ? -1.731 6.168 36.031 1.00 10.25 125 ARG A N 1
ATOM 797 C CA . ARG A 1 125 ? -3.036 6.733 36.348 1.00 11.99 125 ARG A CA 1
ATOM 798 C C . ARG A 1 125 ? -4.082 5.793 35.764 1.00 10.44 125 ARG A C 1
ATOM 799 O O . ARG A 1 125 ? -4.406 5.869 34.575 1.00 10.24 125 ARG A O 1
ATOM 807 N N . SER A 1 126 ? -4.580 4.883 36.599 1.00 10.06 126 SER A N 1
ATOM 808 C CA . SER A 1 126 ? -5.322 3.723 36.116 1.00 9.72 126 SER A CA 1
ATOM 809 C C . SER A 1 126 ? -6.439 3.288 37.053 1.00 8.90 126 SER A C 1
ATOM 810 O O . SER A 1 126 ? -6.405 3.553 38.255 1.00 10.79 126 SER A O 1
ATOM 813 N N . ALA A 1 127 ? -7.425 2.600 36.486 1.00 9.06 127 ALA A N 1
ATOM 814 C CA . ALA A 1 127 ? -8.486 1.993 37.276 1.00 8.81 127 ALA A CA 1
ATOM 815 C C . ALA A 1 127 ? -8.759 0.589 36.754 1.00 10.43 127 ALA A C 1
ATOM 816 O O . ALA A 1 127 ? -8.633 0.317 35.550 1.00 11.91 127 ALA A O 1
ATOM 818 N N . MET A 1 128 ? -9.127 -0.303 37.665 1.00 8.49 128 MET A N 1
ATOM 819 C CA . MET A 1 128 ? -9.529 -1.656 37.304 1.00 10.42 128 MET A CA 1
ATOM 820 C C . MET A 1 128 ? -10.905 -1.938 37.895 1.00 11.30 128 MET A C 1
ATOM 821 O O . MET A 1 128 ? -11.173 -1.598 39.055 1.00 10.70 128 MET A O 1
ATOM 826 N N . GLY A 1 129 ? -11.775 -2.549 37.102 1.00 9.52 129 GLY A N 1
ATOM 827 C CA . GLY A 1 129 ? -13.108 -2.903 37.561 1.00 9.65 129 GLY A CA 1
ATOM 828 C C . GLY A 1 129 ? -13.518 -4.262 37.033 1.00 11.50 129 GLY A C 1
ATOM 829 O O . GLY A 1 129 ? -12.738 -4.932 36.357 1.00 9.50 129 GLY A O 1
ATOM 830 N N . VAL A 1 130 ? -14.724 -4.697 37.368 1.00 10.79 130 VAL A N 1
ATOM 831 C CA . VAL A 1 130 ? -15.230 -5.947 36.821 1.00 11.79 130 VAL A CA 1
ATOM 832 C C . VAL A 1 130 ? -16.613 -5.755 36.202 1.00 11.05 130 VAL A C 1
ATOM 833 O O . VAL A 1 130 ? -17.441 -5.012 36.722 1.00 12.66 130 VAL A O 1
ATOM 837 N N . ALA A 1 131 ? -16.824 -6.402 35.061 1.00 10.12 131 ALA A N 1
ATOM 838 C CA . ALA A 1 131 ? -18.119 -6.430 34.392 1.00 11.09 131 ALA A CA 1
ATOM 839 C C . ALA A 1 131 ? -18.481 -7.898 34.191 1.00 13.92 131 ALA A C 1
ATOM 840 O O . ALA A 1 131 ? -17.601 -8.749 34.091 1.00 14.24 131 ALA A O 1
ATOM 842 N N A VAL A 1 132 ? -19.777 -8.194 34.145 0.50 14.59 132 VAL A N 1
ATOM 843 N N B VAL A 1 132 ? -19.774 -8.190 34.120 0.50 13.96 132 VAL A N 1
ATOM 844 C CA A VAL A 1 132 ? -20.244 -9.576 34.102 0.50 12.47 132 VAL A CA 1
ATOM 845 C CA B VAL A 1 132 ? -20.235 -9.570 34.077 0.50 12.45 132 VAL A CA 1
ATOM 846 C C A VAL A 1 132 ? -21.210 -9.815 32.947 0.50 11.95 132 VAL A C 1
ATOM 847 C C B VAL A 1 132 ? -21.193 -9.802 32.922 0.50 11.70 132 VAL A C 1
ATOM 848 O O A VAL A 1 132 ? -22.063 -8.973 32.651 0.50 14.21 132 VAL A O 1
ATOM 849 O O B VAL A 1 132 ? -22.027 -8.949 32.609 0.50 14.02 132 VAL A O 1
ATOM 856 N N . ALA A 1 133 ? -21.071 -10.967 32.298 1.00 12.08 133 ALA A N 1
ATOM 857 C CA . ALA A 1 133 ? -21.958 -11.340 31.200 1.00 13.02 133 ALA A CA 1
ATOM 858 C C . ALA A 1 133 ? -22.509 -12.744 31.399 1.00 17.66 133 ALA A C 1
ATOM 859 O O . ALA A 1 133 ? -21.848 -13.596 31.981 1.00 14.40 133 ALA A O 1
ATOM 861 N N . ASP A 1 134 ? -23.729 -12.978 30.923 1.00 15.81 134 ASP A N 1
ATOM 862 C CA . ASP A 1 134 ? -24.298 -14.324 30.933 1.00 15.21 134 ASP A CA 1
ATOM 863 C C . ASP A 1 134 ? -23.676 -15.174 29.830 1.00 16.97 134 ASP A C 1
ATOM 864 O O . ASP A 1 134 ? -23.641 -16.397 29.917 1.00 22.55 134 ASP A O 1
ATOM 869 N N . ASN A 1 135 ? -23.193 -14.508 28.791 1.00 16.24 135 ASN A N 1
ATOM 870 C CA . ASN A 1 135 ? -22.607 -15.187 27.647 1.00 17.07 135 ASN A CA 1
ATOM 871 C C . ASN A 1 135 ? -21.249 -14.607 27.300 1.00 13.94 135 ASN A C 1
ATOM 872 O O . ASN A 1 135 ? -21.034 -13.402 27.414 1.00 16.22 135 ASN A O 1
ATOM 877 N N . ILE A 1 136 ? -20.348 -15.471 26.847 1.00 14.93 136 ILE A N 1
ATOM 878 C CA . ILE A 1 136 ? -18.950 -15.086 26.650 1.00 14.19 136 ILE A CA 1
ATOM 879 C C . ILE A 1 136 ? -18.777 -13.908 25.690 1.00 14.62 136 ILE A C 1
ATOM 880 O O . ILE A 1 136 ? -17.871 -13.087 25.865 1.00 12.89 136 ILE A O 1
ATOM 885 N N . GLU A 1 137 ? -19.645 -13.816 24.685 1.00 15.44 137 GLU A N 1
ATOM 886 C CA . GLU A 1 137 ? -19.552 -12.727 23.712 1.00 14.04 137 GLU A CA 1
ATOM 887 C C . GLU A 1 137 ? -20.357 -11.492 24.111 1.00 16.45 137 GLU A C 1
ATOM 888 O O . GLU A 1 137 ? -20.544 -10.577 23.308 1.00 16.43 137 GLU A O 1
ATOM 894 N N . GLY A 1 138 ? -20.798 -11.461 25.367 1.00 14.56 138 GLY A N 1
ATOM 895 C CA . GLY A 1 138 ? -21.450 -10.290 25.923 1.00 16.89 138 GLY A CA 1
ATOM 896 C C . GLY A 1 138 ? -22.968 -10.320 25.815 1.00 16.86 138 GLY A C 1
ATOM 897 O O . GLY A 1 138 ? -23.556 -11.304 25.358 1.00 19.54 138 GLY A O 1
ATOM 898 N N . PRO A 1 139 ? -23.618 -9.223 26.216 1.00 16.57 139 PRO A N 1
ATOM 899 C CA . PRO A 1 139 ? -22.984 -7.988 26.689 1.00 12.91 139 PRO A CA 1
ATOM 900 C C . PRO A 1 139 ? -22.510 -8.076 28.133 1.00 16.60 139 PRO A C 1
ATOM 901 O O . PRO A 1 139 ? -23.149 -8.728 28.966 1.00 17.64 139 PRO A O 1
ATOM 905 N N . TYR A 1 140 ? -21.396 -7.410 28.421 1.00 14.70 140 TYR A N 1
ATOM 906 C CA . TYR A 1 140 ? -20.874 -7.322 29.785 1.00 11.99 140 TYR A CA 1
ATOM 907 C C . TYR A 1 140 ? -21.385 -6.074 30.489 1.00 16.18 140 TYR A C 1
ATOM 908 O O . TYR A 1 140 ? -21.331 -4.979 29.941 1.00 18.00 140 TYR A O 1
ATOM 917 N N . LYS A 1 141 ? -21.877 -6.262 31.709 1.00 12.82 141 LYS A N 1
ATOM 918 C CA . LYS A 1 141 ? -22.477 -5.198 32.501 1.00 14.73 141 LYS A CA 1
ATOM 919 C C . LYS A 1 141 ? -21.577 -4.809 33.667 1.00 16.99 141 LYS A C 1
ATOM 920 O O . LYS A 1 141 ? -21.153 -5.658 34.466 1.00 14.54 141 LYS A O 1
ATOM 926 N N . ASN A 1 142 ? -21.288 -3.517 33.764 1.00 14.26 142 ASN A N 1
ATOM 927 C CA . ASN A 1 142 ? -20.371 -3.004 34.770 1.00 13.62 142 ASN A CA 1
ATOM 928 C C . ASN A 1 142 ? -20.864 -3.237 36.203 1.00 14.39 142 ASN A C 1
ATOM 929 O O . ASN A 1 142 ? -22.024 -2.943 36.525 1.00 16.71 142 ASN A O 1
ATOM 934 N N . LYS A 1 143 ? -19.986 -3.770 37.053 1.00 13.59 143 LYS A N 1
ATOM 935 C CA . LYS A 1 143 ? -20.268 -3.913 38.486 1.00 13.91 143 LYS A CA 1
ATOM 936 C C . LYS A 1 143 ? -19.535 -2.864 39.317 1.00 18.21 143 LYS A C 1
ATOM 937 O O . LYS A 1 143 ? -19.830 -2.668 40.502 1.00 16.57 143 LYS A O 1
ATOM 943 N N . GLY A 1 144 ? -18.570 -2.199 38.695 1.00 15.83 144 GLY A N 1
ATOM 944 C CA . GLY A 1 144 ? -17.865 -1.110 39.340 1.00 17.32 144 GLY A CA 1
ATOM 945 C C . GLY A 1 144 ? -16.360 -1.277 39.390 1.00 13.80 144 GLY A C 1
ATOM 946 O O . GLY A 1 144 ? -15.831 -2.385 39.231 1.00 13.90 144 GLY A O 1
ATOM 947 N N . ILE A 1 145 ? -15.680 -0.156 39.610 1.00 12.60 145 ILE A N 1
ATOM 948 C CA . ILE A 1 145 ? -14.240 -0.097 39.826 1.00 11.10 145 ILE A CA 1
ATOM 949 C C . ILE A 1 145 ? -13.900 -0.589 41.229 1.00 14.96 145 ILE A C 1
ATOM 950 O O . ILE A 1 145 ? -14.618 -0.284 42.186 1.00 15.94 145 ILE A O 1
ATOM 955 N N . PHE A 1 146 ? -12.804 -1.336 41.362 1.00 10.39 146 PHE A N 1
ATOM 956 C CA . PHE A 1 146 ? -12.384 -1.814 42.682 1.00 11.44 146 PHE A CA 1
ATOM 957 C C . PHE A 1 146 ? -10.908 -1.540 43.024 1.00 12.28 146 PHE A C 1
ATOM 958 O O . PHE A 1 146 ? -10.485 -1.746 44.160 1.00 15.02 146 PHE A O 1
ATOM 966 N N . LEU A 1 147 ? -10.133 -1.057 42.057 1.00 12.35 147 LEU A N 1
ATOM 967 C CA . LEU A 1 147 ? -8.762 -0.619 42.321 1.00 9.77 147 LEU A CA 1
ATOM 968 C C . LEU A 1 147 ? -8.441 0.635 41.521 1.00 11.34 147 LEU A C 1
ATOM 969 O O . LEU A 1 147 ? -8.870 0.764 40.379 1.00 11.67 147 LEU A O 1
ATOM 974 N N . LYS A 1 148 ? -7.667 1.544 42.116 1.00 10.25 148 LYS A N 1
ATOM 975 C CA . LYS A 1 148 ? -7.108 2.680 41.381 1.00 9.44 148 LYS A CA 1
ATOM 976 C C . LYS A 1 148 ? -5.621 2.844 41.703 1.00 11.23 148 LYS A C 1
ATOM 977 O O . LYS A 1 148 ? -5.164 2.475 42.792 1.00 11.24 148 LYS A O 1
ATOM 983 N N . SER A 1 149 ? -4.876 3.384 40.744 1.00 9.49 149 SER A N 1
ATOM 984 C CA . SER A 1 149 ? -3.492 3.794 40.965 1.00 9.82 149 SER A CA 1
ATOM 985 C C . SER A 1 149 ? -3.294 5.192 40.383 1.00 11.50 149 SER A C 1
ATOM 986 O O . SER A 1 149 ? -4.124 5.664 39.603 1.00 11.51 149 SER A O 1
ATOM 989 N N . GLY A 1 150 ? -2.225 5.873 40.788 1.00 10.45 150 GLY A N 1
ATOM 990 C CA . GLY A 1 150 ? -1.903 7.165 40.208 1.00 13.14 150 GLY A CA 1
ATOM 991 C C . GLY A 1 150 ? -2.684 8.315 40.810 1.00 14.30 150 GLY A C 1
ATOM 992 O O . GLY A 1 150 ? -2.688 9.418 40.264 1.00 17.37 150 GLY A O 1
ATOM 993 N N . MET A 1 151 ? -3.352 8.068 41.933 1.00 10.98 151 MET A N 1
ATOM 994 C CA . MET A 1 151 ? -3.965 9.162 42.688 1.00 15.62 151 MET A CA 1
ATOM 995 C C . MET A 1 151 ? -2.876 10.017 43.310 1.00 19.58 151 MET A C 1
ATOM 996 O O . MET A 1 151 ? -1.734 9.572 43.470 1.00 21.03 151 MET A O 1
ATOM 1001 N N . GLU A 1 152 ? -3.243 11.243 43.669 1.00 19.87 152 GLU A N 1
ATOM 1002 C CA . GLU A 1 152 ? -2.308 12.184 44.268 1.00 27.33 152 GLU A CA 1
ATOM 1003 C C . GLU A 1 152 ? -2.103 11.909 45.757 1.00 26.90 152 GLU A C 1
ATOM 1004 O O . GLU A 1 152 ? -1.080 12.282 46.328 1.00 40.51 152 GLU A O 1
ATOM 1010 N N . GLY A 1 153 ? -3.070 11.247 46.381 1.00 21.81 153 GLY A N 1
ATOM 1011 C CA . GLY A 1 153 ? -3.040 11.045 47.821 1.00 18.23 153 GLY A CA 1
ATOM 1012 C C . GLY A 1 153 ? -3.111 9.596 48.266 1.00 15.08 153 GLY A C 1
ATOM 1013 O O . GLY A 1 153 ? -2.360 8.748 47.781 1.00 13.85 153 GLY A O 1
ATOM 1014 N N . THR A 1 154 ? -4.010 9.315 49.202 1.00 19.61 154 THR A N 1
ATOM 1015 C CA . THR A 1 154 ? -4.117 7.984 49.797 1.00 19.10 154 THR A CA 1
ATOM 1016 C C . THR A 1 154 ? -4.425 6.916 48.762 1.00 17.12 154 THR A C 1
ATOM 1017 O O . THR A 1 154 ? -5.362 7.059 47.972 1.00 17.17 154 THR A O 1
ATOM 1021 N N . SER A 1 155 ? -3.646 5.838 48.787 1.00 14.06 155 SER A N 1
ATOM 1022 C CA . SER A 1 155 ? -3.779 4.765 47.799 1.00 13.03 155 SER A CA 1
ATOM 1023 C C . SER A 1 155 ? -4.734 3.687 48.302 1.00 15.05 155 SER A C 1
ATOM 1024 O O . SER A 1 155 ? -5.293 3.798 49.391 1.00 17.52 155 SER A O 1
ATOM 1027 N N . SER A 1 156 ? -4.897 2.628 47.513 1.00 14.20 156 SER A N 1
ATOM 1028 C CA . SER A 1 156 ? -5.783 1.538 47.900 1.00 16.09 156 SER A CA 1
ATOM 1029 C C . SER A 1 156 ? -5.316 0.801 49.153 1.00 13.73 156 SER A C 1
ATOM 1030 O O . SER A 1 156 ? -6.102 0.081 49.765 1.00 19.81 156 SER A O 1
ATOM 1033 N N . ASP A 1 157 ? -4.052 0.975 49.543 1.00 17.47 157 ASP A N 1
ATOM 1034 C CA . ASP A 1 157 ? -3.554 0.297 50.744 1.00 16.83 157 ASP A CA 1
ATOM 1035 C C . ASP A 1 157 ? -3.502 1.201 51.988 1.00 18.92 157 ASP A C 1
ATOM 1036 O O . ASP A 1 157 ? -2.964 0.817 53.026 1.00 19.87 157 ASP A O 1
ATOM 1041 N N . GLY A 1 158 ? -4.063 2.399 51.867 1.00 19.48 158 GLY A N 1
ATOM 1042 C CA . GLY A 1 158 ? -4.159 3.313 52.994 1.00 18.84 158 GLY A CA 1
ATOM 1043 C C . GLY A 1 158 ? -2.940 4.196 53.197 1.00 17.12 158 GLY A C 1
ATOM 1044 O O . GLY A 1 158 ? -2.926 5.035 54.101 1.00 21.88 158 GLY A O 1
ATOM 1045 N N . THR A 1 159 ? -1.916 4.010 52.371 1.00 19.17 159 THR A N 1
ATOM 1046 C CA . THR A 1 159 ? -0.725 4.857 52.421 1.00 15.71 159 THR A CA 1
ATOM 1047 C C . THR A 1 159 ? -0.644 5.669 51.132 1.00 15.10 159 THR A C 1
ATOM 1048 O O . THR A 1 159 ? -1.257 5.302 50.125 1.00 14.81 159 THR A O 1
ATOM 1052 N N . PRO A 1 160 ? 0.122 6.769 51.145 1.00 12.72 160 PRO A N 1
ATOM 1053 C CA . PRO A 1 160 ? 0.192 7.613 49.951 1.00 13.12 160 PRO A CA 1
ATOM 1054 C C . PRO A 1 160 ? 0.691 6.827 48.742 1.00 11.37 160 PRO A C 1
ATOM 1055 O O . PRO A 1 160 ? 1.656 6.055 48.849 1.00 13.43 160 PRO A O 1
ATOM 1059 N N . TYR A 1 161 ? 0.029 7.017 47.603 1.00 11.14 161 TYR A N 1
ATOM 1060 C CA . TYR A 1 161 ? 0.397 6.282 46.401 1.00 10.18 161 TYR A CA 1
ATOM 1061 C C . TYR A 1 161 ? 1.824 6.613 45.974 1.00 11.92 161 TYR A C 1
ATOM 1062 O O . TYR A 1 161 ? 2.197 7.782 45.853 1.00 15.73 161 TYR A O 1
ATOM 1071 N N . ASP A 1 162 ? 2.619 5.570 45.748 1.00 9.70 162 ASP A N 1
ATOM 1072 C CA . ASP A 1 162 ? 4.023 5.726 45.379 1.00 13.74 162 ASP A CA 1
ATOM 1073 C C . ASP A 1 162 ? 4.359 4.684 44.311 1.00 12.85 162 ASP A C 1
ATOM 1074 O O . ASP A 1 162 ? 4.514 3.503 44.616 1.00 11.85 162 ASP A O 1
ATOM 1079 N N . ALA A 1 163 ? 4.463 5.140 43.065 1.00 11.97 163 ALA A N 1
ATOM 1080 C CA . ALA A 1 163 ? 4.658 4.243 41.926 1.00 15.61 163 ALA A CA 1
ATOM 1081 C C . ALA A 1 163 ? 5.956 3.445 41.949 1.00 14.07 163 ALA A C 1
ATOM 1082 O O . ALA A 1 163 ? 6.122 2.549 41.135 1.00 13.31 163 ALA A O 1
ATOM 1084 N N . THR A 1 164 ? 6.885 3.758 42.850 1.00 11.17 164 THR A N 1
ATOM 1085 C CA . THR A 1 164 ? 8.100 2.961 42.926 1.00 11.77 164 THR A CA 1
ATOM 1086 C C . THR A 1 164 ? 7.852 1.662 43.681 1.00 11.74 164 THR A C 1
ATOM 1087 O O . THR A 1 164 ? 8.651 0.733 43.602 1.00 11.96 164 THR A O 1
ATOM 1091 N N . LYS A 1 165 ? 6.749 1.603 44.428 1.00 11.94 165 LYS A N 1
ATOM 1092 C CA . LYS A 1 165 ? 6.466 0.443 45.271 1.00 10.48 165 LYS A CA 1
ATOM 1093 C C . LYS A 1 165 ? 5.034 -0.073 45.129 1.00 11.62 165 LYS A C 1
ATOM 1094 O O . LYS A 1 165 ? 4.776 -1.223 45.453 1.00 14.39 165 LYS A O 1
ATOM 1100 N N . HIS A 1 166 ? 4.127 0.762 44.651 1.00 10.25 166 HIS A N 1
ATOM 1101 C CA . HIS A 1 166 ? 2.746 0.344 44.403 1.00 8.52 166 HIS A CA 1
ATOM 1102 C C . HIS A 1 166 ? 2.543 -0.006 42.925 1.00 12.57 166 HIS A C 1
ATOM 1103 O O . HIS A 1 166 ? 3.193 0.566 42.139 1.00 9.57 166 HIS A O 1
ATOM 1110 N N . PRO A 1 167 ? 1.609 -0.897 42.627 1.00 10.46 167 PRO A N 1
ATOM 1111 C CA . PRO A 1 167 ? 1.420 -1.305 41.230 1.00 9.38 167 PRO A CA 1
ATOM 1112 C C . PRO A 1 167 ? 0.711 -0.260 40.394 1.00 7.15 167 PRO A C 1
ATOM 1113 O O . PRO A 1 167 ? 0.121 0.706 40.906 1.00 9.19 167 PRO A O 1
ATOM 1117 N N . ASN A 1 168 ? 0.801 -0.469 39.085 1.00 9.27 168 ASN A N 1
ATOM 1118 C CA . ASN A 1 168 ? -0.141 0.076 38.136 1.00 7.18 168 ASN A CA 1
ATOM 1119 C C . ASN A 1 168 ? -1.251 -0.971 38.070 1.00 9.27 168 ASN A C 1
ATOM 1120 O O . ASN A 1 168 ? -0.970 -2.148 37.838 1.00 7.00 168 ASN A O 1
ATOM 1125 N N . VAL A 1 169 ? -2.499 -0.560 38.288 1.00 8.45 169 VAL A N 1
ATOM 1126 C CA . VAL A 1 169 ? -3.612 -1.513 38.421 1.00 6.40 169 VAL A CA 1
ATOM 1127 C C . VAL A 1 169 ? -4.160 -1.955 37.065 1.00 8.85 169 VAL A C 1
ATOM 1128 O O . VAL A 1 169 ? -5.323 -1.731 36.714 1.00 8.39 169 VAL A O 1
ATOM 1132 N N . VAL A 1 170 ? -3.288 -2.617 36.314 1.00 8.31 170 VAL A N 1
ATOM 1133 C CA . VAL A 1 170 ? -3.602 -3.069 34.969 1.00 7.66 170 VAL A CA 1
ATOM 1134 C C . VAL A 1 170 ? -3.162 -4.520 34.794 1.00 8.91 170 VAL A C 1
ATOM 1135 O O . VAL A 1 170 ? -2.481 -5.083 35.663 1.00 8.30 170 VAL A O 1
ATOM 1139 N N . ALA A 1 171 ? -3.569 -5.107 33.671 1.00 7.87 171 ALA A N 1
ATOM 1140 C CA . ALA A 1 171 ? -3.114 -6.440 33.228 1.00 6.68 171 ALA A CA 1
ATOM 1141 C C . ALA A 1 171 ? -3.399 -7.585 34.208 1.00 6.54 171 ALA A C 1
ATOM 1142 O O . ALA A 1 171 ? -2.486 -8.307 34.628 1.00 7.45 171 ALA A O 1
ATOM 1144 N N . PRO A 1 172 ? -4.676 -7.774 34.563 1.00 6.13 172 PRO A N 1
ATOM 1145 C CA . PRO A 1 172 ? -5.061 -8.823 35.507 1.00 7.14 172 PRO A CA 1
ATOM 1146 C C . PRO A 1 172 ? -5.096 -10.211 34.882 1.00 7.18 172 PRO A C 1
ATOM 1147 O O . PRO A 1 172 ? -5.309 -10.379 33.672 1.00 7.06 172 PRO A O 1
ATOM 1151 N N . HIS A 1 173 ? -4.903 -11.209 35.736 1.00 7.83 173 HIS A N 1
ATOM 1152 C CA . HIS A 1 173 ? -5.294 -12.575 35.423 1.00 7.84 173 HIS A CA 1
ATOM 1153 C C . HIS A 1 173 ? -5.994 -13.127 36.649 1.00 7.15 173 HIS A C 1
ATOM 1154 O O . HIS A 1 173 ? -5.375 -13.276 37.714 1.00 7.97 173 HIS A O 1
ATOM 1161 N N . THR A 1 174 ? -7.289 -13.409 36.507 1.00 7.60 174 THR A N 1
ATOM 1162 C CA . THR A 1 174 ? -8.074 -13.965 37.600 1.00 8.38 174 THR A CA 1
ATOM 1163 C C . THR A 1 174 ? -8.203 -15.462 37.381 1.00 7.98 174 THR A C 1
ATOM 1164 O O . THR A 1 174 ? -8.629 -15.910 36.313 1.00 8.74 174 THR A O 1
ATOM 1168 N N . PHE A 1 175 ? -7.810 -16.243 38.383 1.00 8.07 175 PHE A N 1
ATOM 1169 C CA . PHE A 1 175 ? -7.703 -17.691 38.203 1.00 8.75 175 PHE A CA 1
ATOM 1170 C C . PHE A 1 175 ? -8.024 -18.452 39.478 1.00 10.20 175 PHE A C 1
ATOM 1171 O O . PHE A 1 175 ? -7.828 -17.947 40.587 1.00 9.37 175 PHE A O 1
ATOM 1179 N N . PHE A 1 176 ? -8.506 -19.677 39.311 1.00 9.48 176 PHE A N 1
ATOM 1180 C CA . PHE A 1 176 ? -8.702 -20.584 40.428 1.00 11.11 176 PHE A CA 1
ATOM 1181 C C . PHE A 1 176 ? -7.438 -21.399 40.625 1.00 12.60 176 PHE A C 1
ATOM 1182 O O . PHE A 1 176 ? -6.822 -21.837 39.647 1.00 12.38 176 PHE A O 1
ATOM 1190 N N . ASP A 1 177 ? -7.047 -21.604 41.881 1.00 11.49 177 ASP A N 1
ATOM 1191 C CA . ASP A 1 177 ? -5.948 -22.515 42.180 1.00 11.48 177 ASP A CA 1
ATOM 1192 C C . ASP A 1 177 ? -6.440 -23.959 42.235 1.00 15.19 177 ASP A C 1
ATOM 1193 O O . ASP A 1 177 ? -7.633 -24.224 42.031 1.00 15.71 177 ASP A O 1
ATOM 1198 N N . LYS A 1 178 ? -5.525 -24.890 42.487 1.00 15.29 178 LYS A N 1
ATOM 1199 C CA . LYS A 1 178 ? -5.850 -26.311 42.436 1.00 17.42 178 LYS A CA 1
ATOM 1200 C C . LYS A 1 178 ? -6.921 -26.696 43.453 1.00 17.05 178 LYS A C 1
ATOM 1201 O O . LYS A 1 178 ? -7.581 -27.725 43.302 1.00 26.05 178 LYS A O 1
ATOM 1207 N N . ASP A 1 179 ? -7.083 -25.871 44.488 1.00 15.16 179 ASP A N 1
ATOM 1208 C CA . ASP A 1 179 ? -8.010 -26.154 45.581 1.00 22.69 179 ASP A CA 1
ATOM 1209 C C . ASP A 1 179 ? -9.361 -25.476 45.379 1.00 19.32 179 ASP A C 1
ATOM 1210 O O . ASP A 1 179 ? -10.272 -25.637 46.190 1.00 24.75 179 ASP A O 1
ATOM 1215 N N . GLY A 1 180 ? -9.484 -24.706 44.305 1.00 18.53 180 GLY A N 1
ATOM 1216 C CA . GLY A 1 180 ? -10.727 -24.014 44.014 1.00 20.20 180 GLY A CA 1
ATOM 1217 C C . GLY A 1 180 ? -10.824 -22.623 44.604 1.00 17.50 180 GLY A C 1
ATOM 1218 O O . GLY A 1 180 ? -11.889 -22.006 44.580 1.00 19.45 180 GLY A O 1
ATOM 1219 N N . LYS A 1 181 ? -9.709 -22.117 45.123 1.00 16.23 181 LYS A N 1
ATOM 1220 C CA . LYS A 1 181 ? -9.664 -20.765 45.663 1.00 14.26 181 LYS A CA 1
ATOM 1221 C C . LYS A 1 181 ? -9.372 -19.768 44.534 1.00 14.20 181 LYS A C 1
ATOM 1222 O O . LYS A 1 181 ? -8.537 -20.035 43.668 1.00 16.57 181 LYS A O 1
ATOM 1228 N N . LEU A 1 182 ? -10.048 -18.622 44.555 1.00 11.28 182 LEU A N 1
ATOM 1229 C CA . LEU A 1 182 ? -9.932 -17.628 43.483 1.00 10.78 182 LEU A CA 1
ATOM 1230 C C . LEU A 1 182 ? -8.920 -16.533 43.805 1.00 10.29 182 LEU A C 1
ATOM 1231 O O . LEU A 1 182 ? -8.933 -15.964 44.903 1.00 12.63 182 LEU A O 1
ATOM 1236 N N . TRP A 1 183 ? -8.056 -16.238 42.833 1.00 9.58 183 TRP A N 1
ATOM 1237 C CA . TRP A 1 183 ? -7.003 -15.236 42.988 1.00 10.49 183 TRP A CA 1
ATOM 1238 C C . TRP A 1 183 ? -6.984 -14.305 41.790 1.00 10.78 183 TRP A C 1
ATOM 1239 O O . TRP A 1 183 ? -7.483 -14.653 40.726 1.00 10.54 183 TRP A O 1
ATOM 1250 N N . MET A 1 184 ? -6.353 -13.138 41.922 1.00 8.41 184 MET A N 1
ATOM 1251 C CA . MET A 1 184 ? -6.047 -12.322 40.768 1.00 10.31 184 MET A CA 1
ATOM 1252 C C . MET A 1 184 ? -4.629 -11.771 40.892 1.00 10.67 184 MET A C 1
ATOM 1253 O O . MET A 1 184 ? -4.308 -11.134 41.832 1.00 10.52 184 MET A O 1
ATOM 1258 N N A VAL A 1 185 ? -3.802 -12.103 39.900 0.50 5.49 185 VAL A N 1
ATOM 1259 N N B VAL A 1 185 ? -3.816 -12.072 39.879 0.50 6.04 185 VAL A N 1
ATOM 1260 C CA A VAL A 1 185 ? -2.487 -11.480 39.777 0.50 6.97 185 VAL A CA 1
ATOM 1261 C CA B VAL A 1 185 ? -2.474 -11.502 39.783 0.50 7.54 185 VAL A CA 1
ATOM 1262 C C A VAL A 1 185 ? -2.601 -10.331 38.793 0.50 5.77 185 VAL A C 1
ATOM 1263 C C B VAL A 1 185 ? -2.481 -10.405 38.715 0.50 7.08 185 VAL A C 1
ATOM 1264 O O A VAL A 1 185 ? -3.431 -10.364 37.892 0.50 7.05 185 VAL A O 1
ATOM 1265 O O B VAL A 1 185 ? -3.136 -10.542 37.688 0.50 6.44 185 VAL A O 1
ATOM 1272 N N . TYR A 1 186 ? -1.776 -9.304 38.968 1.00 7.06 186 TYR A N 1
ATOM 1273 C CA . TYR A 1 186 ? -1.820 -8.163 38.054 1.00 6.85 186 TYR A CA 1
ATOM 1274 C C . TYR A 1 186 ? -0.585 -7.295 38.172 1.00 6.58 186 TYR A C 1
ATOM 1275 O O . TYR A 1 186 ? 0.233 -7.482 39.074 1.00 7.10 186 TYR A O 1
ATOM 1284 N N . GLY A 1 187 ? -0.451 -6.344 37.253 1.00 6.80 187 GLY A N 1
ATOM 1285 C CA . GLY A 1 187 ? 0.588 -5.337 37.351 1.00 8.30 187 GLY A CA 1
ATOM 1286 C C . GLY A 1 187 ? 1.330 -5.083 36.055 1.00 7.98 187 GLY A C 1
ATOM 1287 O O . GLY A 1 187 ? 1.376 -5.924 35.151 1.00 8.62 187 GLY A O 1
ATOM 1288 N N . SER A 1 188 ? 1.918 -3.894 35.978 1.00 7.20 188 SER A N 1
ATOM 1289 C CA . SER A 1 188 ? 2.770 -3.504 34.864 1.00 6.27 188 SER A CA 1
ATOM 1290 C C . SER A 1 188 ? 3.711 -2.407 35.308 1.00 6.96 188 SER A C 1
ATOM 1291 O O . SER A 1 188 ? 3.263 -1.341 35.733 1.00 7.53 188 SER A O 1
ATOM 1294 N N . TYR A 1 189 ? 5.013 -2.653 35.181 1.00 7.99 189 TYR A N 1
ATOM 1295 C CA . TYR A 1 189 ? 6.018 -1.652 35.532 1.00 7.35 189 TYR A CA 1
ATOM 1296 C C . TYR A 1 189 ? 5.738 -1.110 36.948 1.00 8.21 189 TYR A C 1
ATOM 1297 O O . TYR A 1 189 ? 5.391 -1.881 37.840 1.00 8.90 189 TYR A O 1
ATOM 1306 N N . SER A 1 190 ? 5.893 0.197 37.156 1.00 7.57 190 SER A N 1
ATOM 1307 C CA . SER A 1 190 ? 5.651 0.789 38.473 1.00 9.25 190 SER A CA 1
ATOM 1308 C C . SER A 1 190 ? 6.265 -0.030 39.623 1.00 8.84 190 SER A C 1
ATOM 1309 O O . SER A 1 190 ? 7.445 -0.379 39.578 1.00 9.71 190 SER A O 1
ATOM 1312 N N . GLY A 1 191 ? 5.474 -0.346 40.640 1.00 7.95 191 GLY A N 1
ATOM 1313 C CA . GLY A 1 191 ? 6.006 -0.984 41.835 1.00 8.28 191 GLY A CA 1
ATOM 1314 C C . GLY A 1 191 ? 6.067 -2.499 41.825 1.00 9.80 191 GLY A C 1
ATOM 1315 O O . GLY A 1 191 ? 6.553 -3.104 42.780 1.00 10.72 191 GLY A O 1
ATOM 1316 N N . GLY A 1 192 ? 5.566 -3.116 40.760 1.00 7.92 192 GLY A N 1
ATOM 1317 C CA . GLY A 1 192 ? 5.719 -4.551 40.580 1.00 9.19 192 GLY A CA 1
ATOM 1318 C C . GLY A 1 192 ? 4.424 -5.315 40.377 1.00 8.05 192 GLY A C 1
ATOM 1319 O O . GLY A 1 192 ? 3.398 -4.758 39.983 1.00 8.12 192 GLY A O 1
ATOM 1320 N N . ILE A 1 193 ? 4.504 -6.614 40.638 1.00 7.33 193 ILE A N 1
ATOM 1321 C CA . ILE A 1 193 ? 3.427 -7.557 40.358 1.00 6.52 193 ILE A CA 1
ATOM 1322 C C . ILE A 1 193 ? 2.834 -8.012 41.684 1.00 7.99 193 ILE A C 1
ATOM 1323 O O . ILE A 1 193 ? 3.572 -8.378 42.606 1.00 8.35 193 ILE A O 1
ATOM 1328 N N . PHE A 1 194 ? 1.507 -7.981 41.777 1.00 8.39 194 PHE A N 1
ATOM 1329 C CA . PHE A 1 194 ? 0.802 -8.242 43.031 1.00 8.88 194 PHE A CA 1
ATOM 1330 C C . PHE A 1 194 ? -0.282 -9.288 42.841 1.00 8.70 194 PHE A C 1
ATOM 1331 O O . PHE A 1 194 ? -0.750 -9.517 41.722 1.00 9.23 194 PHE A O 1
ATOM 1339 N N . ILE A 1 195 ? -0.700 -9.897 43.943 1.00 8.09 195 ILE A N 1
ATOM 1340 C CA . ILE A 1 195 ? -1.757 -10.901 43.887 1.00 7.73 195 ILE A CA 1
ATOM 1341 C C . ILE A 1 195 ? -2.762 -10.685 45.011 1.00 8.13 195 ILE A C 1
ATOM 1342 O O . ILE A 1 195 ? -2.390 -10.443 46.159 1.00 9.42 195 ILE A O 1
ATOM 1347 N N . LEU A 1 196 ? -4.040 -10.771 44.652 1.00 9.07 196 LEU A N 1
ATOM 1348 C CA . LEU A 1 196 ? -5.151 -10.579 45.581 1.00 9.57 196 LEU A CA 1
ATOM 1349 C C . LEU A 1 196 ? -6.016 -11.828 45.690 1.00 10.76 196 LEU A C 1
ATOM 1350 O O . LEU A 1 196 ? -6.253 -12.521 44.696 1.00 10.56 196 LEU A O 1
ATOM 1355 N N . GLU A 1 197 ? -6.490 -12.116 46.898 1.00 9.18 197 GLU A N 1
ATOM 1356 C CA . GLU A 1 197 ? -7.499 -13.148 47.089 1.00 9.37 197 GLU A CA 1
ATOM 1357 C C . GLU A 1 197 ? -8.845 -12.577 46.639 1.00 13.01 197 GLU A C 1
ATOM 1358 O O . GLU A 1 197 ? -9.197 -11.444 46.989 1.00 12.05 197 GLU A O 1
ATOM 1364 N N . MET A 1 198 ? -9.599 -13.361 45.877 1.00 11.30 198 MET A N 1
ATOM 1365 C CA . MET A 1 198 ? -10.851 -12.883 45.294 1.00 11.37 198 MET A CA 1
ATOM 1366 C C . MET A 1 198 ? -12.075 -13.610 45.854 1.00 11.31 198 MET A C 1
ATOM 1367 O O . MET A 1 198 ? -11.979 -14.726 46.362 1.00 13.97 198 MET A O 1
ATOM 1372 N N . ASN A 1 199 ? -13.222 -12.982 45.749 1.00 12.19 199 ASN A N 1
ATOM 1373 C CA . ASN A 1 199 ? -14.469 -13.564 46.234 1.00 12.04 199 ASN A CA 1
ATOM 1374 C C . ASN A 1 199 ? -15.108 -14.328 45.131 1.00 17.12 199 ASN A C 1
ATOM 1375 O O . ASN A 1 199 ? -15.420 -13.794 44.158 1.00 14.54 199 ASN A O 1
ATOM 1380 N N . PRO A 1 200 ? -15.270 -15.597 45.327 1.00 12.83 200 PRO A N 1
ATOM 1381 C CA . PRO A 1 200 ? -15.749 -16.449 44.233 1.00 15.98 200 PRO A CA 1
ATOM 1382 C C . PRO A 1 200 ? -17.238 -16.252 43.943 1.00 16.96 200 PRO A C 1
ATOM 1383 O O . PRO A 1 200 ? -17.724 -16.753 42.930 1.00 17.17 200 PRO A O 1
ATOM 1387 N N . LYS A 1 201 ? -17.944 -15.529 44.810 1.00 14.96 201 LYS A N 1
ATOM 1388 C CA . LYS A 1 201 ? -19.360 -15.251 44.595 1.00 18.55 201 LYS A CA 1
ATOM 1389 C C . LYS A 1 201 ? -19.596 -13.938 43.845 1.00 22.36 201 LYS A C 1
ATOM 1390 O O . LYS A 1 201 ? -20.526 -13.835 43.048 1.00 24.31 201 LYS A O 1
ATOM 1396 N N . THR A 1 202 ? -18.748 -12.939 44.086 1.00 15.29 202 THR A N 1
ATOM 1397 C CA . THR A 1 202 ? -18.991 -11.603 43.536 1.00 14.90 202 THR A CA 1
ATOM 1398 C C . THR A 1 202 ? -17.949 -11.168 42.514 1.00 14.98 202 THR A C 1
ATOM 1399 O O . THR A 1 202 ? -18.190 -10.246 41.734 1.00 16.18 202 THR A O 1
ATOM 1403 N N . GLY A 1 203 ? -16.784 -11.811 42.538 1.00 13.01 203 GLY A N 1
ATOM 1404 C CA . GLY A 1 203 ? -15.696 -11.467 41.637 1.00 11.42 203 GLY A CA 1
ATOM 1405 C C . GLY A 1 203 ? -14.834 -10.299 42.086 1.00 10.81 203 GLY A C 1
ATOM 1406 O O . GLY A 1 203 ? -13.847 -9.971 41.432 1.00 11.89 203 GLY A O 1
ATOM 1407 N N . PHE A 1 204 ? -15.203 -9.658 43.193 1.00 11.84 204 PHE A N 1
ATOM 1408 C CA . PHE A 1 204 ? -14.385 -8.582 43.750 1.00 11.98 204 PHE A CA 1
ATOM 1409 C C . PHE A 1 204 ? -13.337 -9.163 44.694 1.00 11.28 204 PHE A C 1
ATOM 1410 O O . PHE A 1 204 ? -13.501 -10.276 45.175 1.00 12.67 204 PHE A O 1
ATOM 1418 N N . PRO A 1 205 ? -12.285 -8.389 45.003 1.00 10.64 205 PRO A N 1
ATOM 1419 C CA . PRO A 1 205 ? -11.339 -8.854 46.026 1.00 12.68 205 PRO A CA 1
ATOM 1420 C C . PRO A 1 205 ? -12.012 -8.996 47.387 1.00 11.36 205 PRO A C 1
ATOM 1421 O O . PRO A 1 205 ? -12.961 -8.270 47.710 1.00 13.43 205 PRO A O 1
ATOM 1425 N N . LEU A 1 206 ? -11.533 -9.943 48.182 1.00 12.89 206 LEU A N 1
ATOM 1426 C CA . LEU A 1 206 ? -11.918 -9.987 49.588 1.00 12.67 206 LEU A CA 1
ATOM 1427 C C . LEU A 1 206 ? -11.424 -8.689 50.220 1.00 13.92 206 LEU A C 1
ATOM 1428 O O . LEU A 1 206 ? -10.375 -8.180 49.834 1.00 14.17 206 LEU A O 1
ATOM 1433 N N . PRO A 1 207 ? -12.181 -8.138 51.179 1.00 13.74 207 PRO A N 1
ATOM 1434 C CA . PRO A 1 207 ? -11.843 -6.800 51.694 1.00 14.51 207 PRO A CA 1
ATOM 1435 C C . PRO A 1 207 ? -10.616 -6.764 52.602 1.00 18.27 207 PRO A C 1
ATOM 1436 O O . PRO A 1 207 ? -10.237 -7.780 53.182 1.00 16.66 207 PRO A O 1
ATOM 1440 N N . GLY A 1 208 ? -9.991 -5.595 52.690 1.00 14.40 208 GLY A N 1
ATOM 1441 C CA . GLY A 1 208 ? -8.916 -5.370 53.640 1.00 13.85 208 GLY A CA 1
ATOM 1442 C C . GLY A 1 208 ? -7.511 -5.711 53.164 1.00 15.74 208 GLY A C 1
ATOM 1443 O O . GLY A 1 208 ? -6.588 -5.757 53.977 1.00 18.19 208 GLY A O 1
ATOM 1444 N N . GLN A 1 209 ? -7.336 -5.931 51.859 1.00 12.91 209 GLN A N 1
ATOM 1445 C CA . GLN A 1 209 ? -6.043 -6.386 51.341 1.00 11.15 209 GLN A CA 1
ATOM 1446 C C . GLN A 1 209 ? -5.173 -5.300 50.716 1.00 14.00 209 GLN A C 1
ATOM 1447 O O . GLN A 1 209 ? -4.010 -5.553 50.388 1.00 14.83 209 GLN A O 1
ATOM 1453 N N . GLY A 1 210 ? -5.728 -4.111 50.515 1.00 13.10 210 GLY A N 1
ATOM 1454 C CA . GLY A 1 210 ? -5.015 -3.086 49.763 1.00 14.29 210 GLY A CA 1
ATOM 1455 C C . GLY A 1 210 ? -4.716 -3.514 48.332 1.00 12.89 210 GLY A C 1
ATOM 1456 O O . GLY A 1 210 ? -5.619 -3.895 47.585 1.00 13.06 210 GLY A O 1
ATOM 1457 N N . TYR A 1 211 ? -3.447 -3.439 47.935 1.00 10.69 211 TYR A N 1
ATOM 1458 C CA . TYR A 1 211 ? -3.045 -3.909 46.614 1.00 9.88 211 TYR A CA 1
ATOM 1459 C C . TYR A 1 211 ? -2.761 -5.410 46.606 1.00 9.48 211 TYR A C 1
ATOM 1460 O O . TYR A 1 211 ? -2.503 -5.995 45.551 1.00 9.49 211 TYR A O 1
ATOM 1469 N N . GLY A 1 212 ? -2.811 -6.033 47.780 1.00 11.57 212 GLY A N 1
ATOM 1470 C CA . GLY A 1 212 ? -2.503 -7.449 47.879 1.00 11.44 212 GLY A CA 1
ATOM 1471 C C . GLY A 1 212 ? -1.043 -7.708 48.190 1.00 13.38 212 GLY A C 1
ATOM 1472 O O . GLY A 1 212 ? -0.336 -6.828 48.677 1.00 15.27 212 GLY A O 1
ATOM 1473 N N . LYS A 1 213 ? -0.602 -8.928 47.899 1.00 10.11 213 LYS A N 1
ATOM 1474 C CA . LYS A 1 213 ? 0.736 -9.384 48.245 1.00 12.26 213 LYS A CA 1
ATOM 1475 C C . LYS A 1 213 ? 1.658 -9.181 47.060 1.00 10.17 213 LYS A C 1
ATOM 1476 O O . LYS A 1 213 ? 1.326 -9.547 45.929 1.00 10.77 213 LYS A O 1
ATOM 1482 N N . LYS A 1 214 ? 2.829 -8.613 47.322 1.00 12.94 214 LYS A N 1
ATOM 1483 C CA . LYS A 1 214 ? 3.814 -8.407 46.269 1.00 11.55 214 LYS A CA 1
ATOM 1484 C C . LYS A 1 214 ? 4.539 -9.695 45.920 1.00 8.03 214 LYS A C 1
ATOM 1485 O O . LYS A 1 214 ? 5.008 -10.419 46.802 1.00 10.75 214 LYS A O 1
ATOM 1491 N N . LEU A 1 215 ? 4.643 -9.995 44.634 1.00 7.71 215 LEU A N 1
ATOM 1492 C CA . LEU A 1 215 ? 5.338 -11.183 44.181 1.00 8.21 215 LEU A CA 1
ATOM 1493 C C . LEU A 1 215 ? 6.753 -10.903 43.658 1.00 10.38 215 LEU A C 1
ATOM 1494 O O . LEU A 1 215 ? 7.585 -11.715 43.732 1.00 10.02 215 LEU A O 1
ATOM 1499 N N . LEU A 1 216 ? 6.912 -9.728 43.105 1.00 7.82 216 LEU A N 1
ATOM 1500 C CA . LEU A 1 216 ? 8.184 -9.268 42.554 1.00 9.07 216 LEU A CA 1
ATOM 1501 C C . LEU A 1 216 ? 8.069 -7.835 42.060 1.00 9.63 216 LEU A C 1
ATOM 1502 O O . LEU A 1 216 ? 7.013 -7.348 41.935 1.00 9.09 216 LEU A O 1
ATOM 1507 N N . GLY A 1 217 ? 9.216 -7.214 41.822 1.00 10.73 217 GLY A N 1
ATOM 1508 C CA . GLY A 1 217 ? 9.317 -5.974 41.095 1.00 9.44 217 GLY A CA 1
ATOM 1509 C C . GLY A 1 217 ? 9.576 -4.758 41.961 1.00 9.17 217 GLY A C 1
ATOM 1510 O O . GLY A 1 217 ? 9.677 -4.893 43.147 1.00 12.61 217 GLY A O 1
ATOM 1511 N N . GLY A 1 218 ? 9.611 -3.607 41.309 1.00 10.26 218 GLY A N 1
ATOM 1512 C CA . GLY A 1 218 ? 9.807 -2.363 42.027 1.00 9.97 218 GLY A CA 1
ATOM 1513 C C . GLY A 1 218 ? 10.657 -1.389 41.236 1.00 11.38 218 GLY A C 1
ATOM 1514 O O . GLY A 1 218 ? 11.432 -1.781 40.370 1.00 11.09 218 GLY A O 1
ATOM 1515 N N . ASN A 1 219 ? 10.505 -0.102 41.534 1.00 9.64 219 ASN A N 1
ATOM 1516 C CA . ASN A 1 219 ? 11.330 0.921 40.898 1.00 8.86 219 ASN A CA 1
ATOM 1517 C C . ASN A 1 219 ? 11.194 0.966 39.377 1.00 10.10 219 ASN A C 1
ATOM 1518 O O . ASN A 1 219 ? 12.178 1.158 38.662 1.00 10.10 219 ASN A O 1
ATOM 1523 N N . HIS A 1 220 ? 9.976 0.766 38.882 1.00 9.38 220 HIS A N 1
ATOM 1524 C CA . HIS A 1 220 ? 9.694 0.958 37.469 1.00 9.81 220 HIS A CA 1
ATOM 1525 C C . HIS A 1 220 ? 10.493 -0.022 36.615 1.00 10.14 220 HIS A C 1
ATOM 1526 O O . HIS A 1 220 ? 11.058 0.351 35.587 1.00 12.04 220 HIS A O 1
ATOM 1533 N N . SER A 1 221 ? 10.522 -1.277 37.053 1.00 9.26 221 SER A N 1
ATOM 1534 C CA . SER A 1 221 ? 11.084 -2.374 36.256 1.00 9.91 221 SER A CA 1
ATOM 1535 C C . SER A 1 221 ? 10.197 -2.653 35.056 1.00 8.85 221 SER A C 1
ATOM 1536 O O . SER A 1 221 ? 8.968 -2.618 35.181 1.00 8.73 221 SER A O 1
ATOM 1539 N N . ARG A 1 222 ? 10.796 -2.973 33.910 1.00 9.29 222 ARG A N 1
ATOM 1540 C CA . ARG A 1 222 ? 9.993 -3.342 32.747 1.00 6.54 222 ARG A CA 1
ATOM 1541 C C . ARG A 1 222 ? 9.568 -4.812 32.822 1.00 7.87 222 ARG A C 1
ATOM 1542 O O . ARG A 1 222 ? 10.105 -5.685 32.135 1.00 7.76 222 ARG A O 1
ATOM 1550 N N . ILE A 1 223 ? 8.592 -5.063 33.694 1.00 8.21 223 ILE A N 1
ATOM 1551 C CA . ILE A 1 223 ? 7.995 -6.380 33.869 1.00 6.71 223 ILE A CA 1
ATOM 1552 C C . ILE A 1 223 ? 6.496 -6.187 33.950 1.00 6.33 223 ILE A C 1
ATOM 1553 O O . ILE A 1 223 ? 6.020 -5.345 34.727 1.00 7.51 223 ILE A O 1
ATOM 1558 N N . GLU A 1 224 ? 5.740 -6.926 33.140 1.00 5.84 224 GLU A N 1
ATOM 1559 C CA . GLU A 1 224 ? 4.288 -6.759 33.127 1.00 7.25 224 GLU A CA 1
ATOM 1560 C C . GLU A 1 224 ? 3.572 -8.012 32.646 1.00 7.88 224 GLU A C 1
ATOM 1561 O O . GLU A 1 224 ? 4.199 -8.967 32.165 1.00 6.68 224 GLU A O 1
ATOM 1567 N N . GLY A 1 225 ? 2.250 -8.009 32.778 1.00 7.61 225 GLY A N 1
ATOM 1568 C CA . GLY A 1 225 ? 1.423 -9.034 32.167 1.00 6.74 225 GLY A CA 1
ATOM 1569 C C . GLY A 1 225 ? 1.514 -10.411 32.804 1.00 4.79 225 GLY A C 1
ATOM 1570 O O . GLY A 1 225 ? 1.695 -11.424 32.103 1.00 7.27 225 GLY A O 1
ATOM 1571 N N . PRO A 1 226 ? 1.344 -10.480 34.127 1.00 7.76 226 PRO A N 1
ATOM 1572 C CA . PRO A 1 226 ? 1.488 -11.768 34.812 1.00 7.86 226 PRO A CA 1
ATOM 1573 C C . PRO A 1 226 ? 0.373 -12.732 34.424 1.00 6.41 226 PRO A C 1
ATOM 1574 O O . PRO A 1 226 ? -0.772 -12.322 34.189 1.00 8.32 226 PRO A O 1
ATOM 1578 N N . TYR A 1 227 ? 0.703 -14.015 34.402 1.00 4.83 227 TYR A N 1
ATOM 1579 C CA . TYR A 1 227 ? -0.281 -15.044 34.107 1.00 4.61 227 TYR A CA 1
ATOM 1580 C C . TYR A 1 227 ? 0.115 -16.311 34.838 1.00 7.77 227 TYR A C 1
ATOM 1581 O O . TYR A 1 227 ? 1.275 -16.707 34.792 1.00 8.72 227 TYR A O 1
ATOM 1590 N N . VAL A 1 228 ? -0.825 -16.928 35.551 1.00 5.73 228 VAL A N 1
ATOM 1591 C CA . VAL A 1 228 ? -0.496 -18.117 36.328 1.00 7.58 228 VAL A CA 1
ATOM 1592 C C . VAL A 1 228 ? -1.154 -19.367 35.751 1.00 7.75 228 VAL A C 1
ATOM 1593 O O . VAL A 1 228 ? -2.366 -19.390 35.531 1.00 9.92 228 VAL A O 1
ATOM 1597 N N . LEU A 1 229 ? -0.357 -20.407 35.517 1.00 6.59 229 LEU A N 1
ATOM 1598 C CA . LEU A 1 229 ? -0.900 -21.700 35.108 1.00 7.36 229 LEU A CA 1
ATOM 1599 C C . LEU A 1 229 ? -0.396 -22.825 36.016 1.00 9.42 229 LEU A C 1
ATOM 1600 O O . LEU A 1 229 ? 0.821 -23.008 36.159 1.00 11.81 229 LEU A O 1
ATOM 1605 N N . TYR A 1 230 ? -1.317 -23.565 36.645 1.00 9.21 230 TYR A N 1
ATOM 1606 C CA . TYR A 1 230 ? -0.936 -24.752 37.418 1.00 11.19 230 TYR A CA 1
ATOM 1607 C C . TYR A 1 230 ? -0.713 -25.948 36.506 1.00 13.43 230 TYR A C 1
ATOM 1608 O O . TYR A 1 230 ? -1.482 -26.166 35.570 1.00 17.63 230 TYR A O 1
ATOM 1617 N N . ASN A 1 231 ? 0.328 -26.726 36.786 1.00 10.30 231 ASN A N 1
ATOM 1618 C CA . ASN A 1 231 ? 0.555 -27.988 36.083 1.00 11.46 231 ASN A CA 1
ATOM 1619 C C . ASN A 1 231 ? 0.443 -29.170 37.047 1.00 13.60 231 ASN A C 1
ATOM 1620 O O . ASN A 1 231 ? 1.266 -29.322 37.945 1.00 13.64 231 ASN A O 1
ATOM 1625 N N . PRO A 1 232 ? -0.559 -30.004 36.848 1.00 12.75 232 PRO A N 1
ATOM 1626 C CA . PRO A 1 232 ? -0.794 -31.066 37.824 1.00 13.61 232 PRO A CA 1
ATOM 1627 C C . PRO A 1 232 ? 0.273 -32.132 37.825 1.00 18.18 232 PRO A C 1
ATOM 1628 O O . PRO A 1 232 ? 0.457 -32.826 38.787 1.00 18.92 232 PRO A O 1
ATOM 1632 N N . ASP A 1 233 ? 0.922 -32.286 36.712 1.00 15.27 233 ASP A N 1
ATOM 1633 C CA . ASP A 1 233 ? 1.916 -33.278 36.593 1.00 16.85 233 ASP A CA 1
ATOM 1634 C C . ASP A 1 233 ? 3.178 -32.940 37.347 1.00 16.65 233 ASP A C 1
ATOM 1635 O O . ASP A 1 233 ? 3.734 -33.768 37.952 1.00 23.90 233 ASP A O 1
ATOM 1640 N N . THR A 1 234 ? 3.624 -31.699 37.322 1.00 15.14 234 THR A N 1
ATOM 1641 C CA . THR A 1 234 ? 4.823 -31.288 38.057 1.00 14.85 234 THR A CA 1
ATOM 1642 C C . T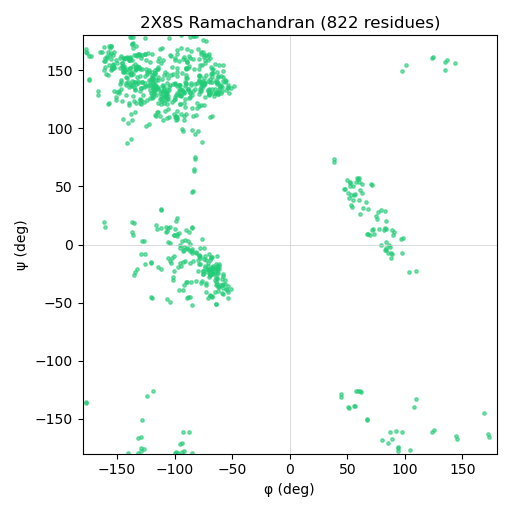HR A 1 234 ? 4.505 -30.755 39.448 1.00 18.79 234 THR A C 1
ATOM 1643 O O . THR A 1 234 ? 5.401 -30.594 40.280 1.00 16.80 234 THR A O 1
ATOM 1647 N N . GLN A 1 235 ? 3.233 -30.452 39.676 1.00 14.50 235 GLN A N 1
ATOM 1648 C CA . GLN A 1 235 ? 2.749 -29.953 40.961 1.00 16.74 235 GLN A CA 1
ATOM 1649 C C . GLN A 1 235 ? 3.288 -28.565 41.324 1.00 14.49 235 GLN A C 1
ATOM 1650 O O . GLN A 1 235 ? 3.557 -28.286 42.501 1.00 17.70 235 GLN A O 1
ATOM 1656 N N . TYR A 1 236 ? 3.426 -27.702 40.312 1.00 10.53 236 TYR A N 1
ATOM 1657 C CA . TYR A 1 236 ? 3.835 -26.309 40.508 1.00 12.20 236 TYR A CA 1
ATOM 1658 C C . TYR A 1 236 ? 2.883 -25.335 39.823 1.00 10.54 236 TYR A C 1
ATOM 1659 O O . TYR A 1 236 ? 2.271 -25.662 38.799 1.00 10.80 236 TYR A O 1
ATOM 1668 N N . TYR A 1 237 ? 2.786 -24.130 40.384 1.00 8.72 237 TYR A N 1
ATOM 1669 C CA . TYR A 1 237 ? 2.211 -22.974 39.702 1.00 10.28 237 TYR A CA 1
ATOM 1670 C C . TYR A 1 237 ? 3.304 -22.266 38.928 1.00 11.18 237 TYR A C 1
ATOM 1671 O O . TYR A 1 237 ? 4.401 -22.046 39.453 1.00 10.48 237 TYR A O 1
ATOM 1680 N N . TYR A 1 238 ? 3.017 -21.940 37.676 1.00 8.00 238 TYR A N 1
ATOM 1681 C CA . TYR A 1 238 ? 3.970 -21.234 36.829 1.00 7.39 238 TYR A CA 1
ATOM 1682 C C . TYR A 1 238 ? 3.480 -19.821 36.610 1.00 7.07 238 TYR A C 1
ATOM 1683 O O . TYR A 1 238 ? 2.370 -19.612 36.126 1.00 7.94 238 TYR A O 1
ATOM 1692 N N . LEU A 1 239 ? 4.314 -18.858 36.998 1.00 6.67 239 LEU A N 1
ATOM 1693 C CA . LEU A 1 239 ? 4.033 -17.440 36.792 1.00 5.96 239 LEU A CA 1
ATOM 1694 C C . LEU A 1 239 ? 4.770 -16.974 35.550 1.00 7.12 239 LEU A C 1
ATOM 1695 O O . LEU A 1 239 ? 6.007 -16.902 35.542 1.00 7.83 239 LEU A O 1
ATOM 1700 N N . TYR A 1 240 ? 4.002 -16.690 34.503 1.00 6.54 240 TYR A N 1
ATOM 1701 C CA . TYR A 1 240 ? 4.535 -16.153 33.254 1.00 6.36 240 TYR A CA 1
ATOM 1702 C C . TYR A 1 240 ? 4.555 -14.637 33.328 1.00 5.69 240 TYR A C 1
ATOM 1703 O O . TYR A 1 240 ? 3.651 -14.020 33.899 1.00 7.30 240 TYR A O 1
ATOM 1712 N N . LEU A 1 241 ? 5.596 -14.046 32.742 1.00 5.52 241 LEU A N 1
ATOM 1713 C CA . LEU A 1 241 ? 5.823 -12.599 32.809 1.00 5.43 241 LEU A CA 1
ATOM 1714 C C . LEU A 1 241 ? 6.417 -12.126 31.499 1.00 5.95 241 LEU A C 1
ATOM 1715 O O . LEU A 1 241 ? 7.091 -12.893 30.810 1.00 6.96 241 LEU A O 1
ATOM 1720 N N . SER A 1 242 ? 6.191 -10.867 31.153 1.00 6.42 242 SER A N 1
ATOM 1721 C CA . SER A 1 242 ? 6.871 -10.274 30.007 1.00 5.45 242 SER A CA 1
ATOM 1722 C C . SER A 1 242 ? 7.894 -9.269 30.509 1.00 5.59 242 SER A C 1
ATOM 1723 O O . SER A 1 242 ? 7.571 -8.400 31.336 1.00 6.54 242 SER A O 1
ATOM 1726 N N . TYR A 1 243 ? 9.132 -9.409 30.041 1.00 5.60 243 TYR A N 1
ATOM 1727 C CA . TYR A 1 243 ? 10.215 -8.482 30.356 1.00 6.33 243 TYR A CA 1
ATOM 1728 C C . TYR A 1 243 ? 10.494 -7.551 29.184 1.00 7.24 243 TYR A C 1
ATOM 1729 O O . TYR A 1 243 ? 10.379 -7.945 28.026 1.00 7.29 243 TYR A O 1
ATOM 1738 N N . GLY A 1 244 ? 10.875 -6.313 29.481 1.00 6.11 244 GLY A N 1
ATOM 1739 C CA . GLY A 1 244 ? 11.209 -5.380 28.423 1.00 6.62 244 GLY A CA 1
ATOM 1740 C C . GLY A 1 244 ? 10.028 -4.586 27.909 1.00 7.50 244 GLY A C 1
ATOM 1741 O O . GLY A 1 244 ? 8.951 -4.571 28.515 1.00 8.53 244 GLY A O 1
ATOM 1742 N N . GLY A 1 245 ? 10.248 -3.938 26.787 1.00 8.51 245 GLY A N 1
ATOM 1743 C CA . GLY A 1 245 ? 9.184 -3.196 26.169 1.00 11.10 245 GLY A CA 1
ATOM 1744 C C . GLY A 1 245 ? 8.517 -3.870 24.985 1.00 8.27 245 GLY A C 1
ATOM 1745 O O . GLY A 1 245 ? 9.115 -4.561 24.266 1.00 9.59 245 GLY A O 1
ATOM 1746 N N . LEU A 1 246 ? 7.232 -3.620 24.837 1.00 8.77 246 LEU A N 1
ATOM 1747 C CA . LEU A 1 246 ? 6.452 -4.271 23.813 1.00 8.79 246 LEU A CA 1
ATOM 1748 C C . LEU A 1 246 ? 6.762 -3.918 22.351 1.00 10.02 246 LEU A C 1
ATOM 1749 O O . LEU A 1 246 ? 6.461 -4.661 21.515 1.00 10.23 246 LEU A O 1
ATOM 1754 N N . ASP A 1 247 ? 7.328 -2.751 22.124 1.00 9.81 247 ASP A N 1
ATOM 1755 C CA . ASP A 1 247 ? 7.537 -2.299 20.795 1.00 9.84 247 ASP A CA 1
ATOM 1756 C C . ASP A 1 247 ? 8.700 -3.006 20.119 1.00 10.64 247 ASP A C 1
ATOM 1757 O O . ASP A 1 247 ? 9.428 -3.735 20.717 1.00 10.21 247 ASP A O 1
ATOM 1762 N N . ALA A 1 248 ? 8.878 -2.684 18.847 1.00 12.75 248 ALA A N 1
ATOM 1763 C CA . ALA A 1 248 ? 9.880 -3.392 18.069 1.00 12.34 248 ALA A CA 1
ATOM 1764 C C . ALA A 1 248 ? 11.298 -3.212 18.538 1.00 15.82 248 ALA A C 1
ATOM 1765 O O . ALA A 1 248 ? 12.097 -4.048 18.314 1.00 15.44 248 ALA A O 1
ATOM 1767 N N . THR A 1 249 ? 11.573 -2.170 19.272 1.00 14.92 249 THR A N 1
ATOM 1768 C CA . THR A 1 249 ? 12.897 -1.935 19.780 1.00 14.05 249 THR A CA 1
ATOM 1769 C C . THR A 1 249 ? 13.008 -2.199 21.264 1.00 13.43 249 THR A C 1
ATOM 1770 O O . THR A 1 249 ? 13.960 -1.841 21.888 1.00 15.18 249 THR A O 1
ATOM 1774 N N . GLY A 1 250 ? 11.959 -2.815 21.791 1.00 10.30 250 GLY A N 1
ATOM 1775 C CA . GLY A 1 250 ? 11.814 -2.934 23.237 1.00 11.10 250 GLY A CA 1
ATOM 1776 C C . GLY A 1 250 ? 12.385 -4.160 23.930 1.00 10.16 250 GLY A C 1
ATOM 1777 O O . GLY A 1 250 ? 12.521 -4.188 25.098 1.00 11.36 250 GLY A O 1
ATOM 1778 N N . GLY A 1 251 ? 12.717 -5.175 23.170 1.00 9.10 251 GLY A N 1
ATOM 1779 C CA . GLY A 1 251 ? 13.313 -6.370 23.749 1.00 10.06 251 GLY A CA 1
ATOM 1780 C C . GLY A 1 251 ? 12.330 -7.261 24.489 1.00 7.49 251 GLY A C 1
ATOM 1781 O O . GLY A 1 251 ? 12.748 -8.056 25.331 1.00 8.19 251 GLY A O 1
ATOM 1782 N N . TYR A 1 252 ? 11.062 -7.184 24.132 1.00 7.08 252 TYR A N 1
ATOM 1783 C CA . TYR A 1 252 ? 10.047 -7.953 24.865 1.00 6.20 252 TYR A CA 1
ATOM 1784 C C . TYR A 1 252 ? 10.423 -9.407 24.783 1.00 6.60 252 TYR A C 1
ATOM 1785 O O . TYR A 1 252 ? 10.797 -9.888 23.760 1.00 7.89 252 TYR A O 1
ATOM 1794 N N . ASN A 1 253 ? 10.228 -10.110 25.897 1.00 6.78 253 ASN A N 1
ATOM 1795 C CA . ASN A 1 253 ? 10.484 -11.550 25.948 1.00 5.10 253 ASN A CA 1
ATOM 1796 C C . ASN A 1 253 ? 9.643 -12.196 27.036 1.00 7.55 253 ASN A C 1
ATOM 1797 O O . ASN A 1 253 ? 9.265 -11.543 28.006 1.00 6.77 253 ASN A O 1
ATOM 1802 N N . ILE A 1 254 ? 9.306 -13.463 26.834 1.00 6.00 254 ILE A N 1
ATOM 1803 C CA . ILE A 1 254 ? 8.466 -14.201 27.764 1.00 4.46 254 ILE A CA 1
ATOM 1804 C C . ILE A 1 254 ? 9.317 -14.980 28.736 1.00 6.40 254 ILE A C 1
ATOM 1805 O O . ILE A 1 254 ? 10.222 -15.726 28.328 1.00 6.43 254 ILE A O 1
ATOM 1810 N N . ARG A 1 255 ? 9.026 -14.794 30.021 1.00 6.35 255 ARG A N 1
ATOM 1811 C CA . ARG A 1 255 ? 9.746 -15.459 31.092 1.00 4.99 255 ARG A CA 1
ATOM 1812 C C . ARG A 1 255 ? 8.788 -16.203 32.000 1.00 5.92 255 ARG A C 1
ATOM 1813 O O . ARG A 1 255 ? 7.574 -15.979 31.975 1.00 7.12 255 ARG A O 1
ATOM 1821 N N . VAL A 1 256 ? 9.346 -17.098 32.806 1.00 5.02 256 VAL A N 1
ATOM 1822 C CA . VAL A 1 256 ? 8.538 -17.884 33.731 1.00 7.50 256 VAL A CA 1
ATOM 1823 C C . VAL A 1 256 ? 9.296 -18.148 35.046 1.00 8.49 256 VAL A C 1
ATOM 1824 O O . VAL A 1 256 ? 10.535 -18.230 35.073 1.00 7.05 256 VAL A O 1
ATOM 1828 N N . ALA A 1 257 ? 8.533 -18.244 36.127 1.00 6.76 257 ALA A N 1
ATOM 1829 C CA . ALA A 1 257 ? 9.037 -18.657 37.435 1.00 6.95 257 ALA A CA 1
ATOM 1830 C C . ALA A 1 257 ? 8.018 -19.624 38.026 1.00 7.57 257 ALA A C 1
ATOM 1831 O O . ALA A 1 257 ? 6.941 -19.802 37.458 1.00 8.65 257 ALA A O 1
ATOM 1833 N N . ARG A 1 258 ? 8.329 -20.261 39.153 1.00 7.25 258 ARG A N 1
ATOM 1834 C CA . ARG A 1 258 ? 7.384 -21.240 39.683 1.00 8.73 258 ARG A CA 1
ATOM 1835 C C . ARG A 1 258 ? 7.335 -21.249 41.202 1.00 8.36 258 ARG A C 1
ATOM 1836 O O . ARG A 1 258 ? 8.263 -20.783 41.873 1.00 9.70 258 ARG A O 1
ATOM 1844 N N . SER A 1 259 ? 6.247 -21.805 41.725 1.00 7.92 259 SER A N 1
ATOM 1845 C CA . SER A 1 259 ? 6.021 -21.879 43.167 1.00 8.44 259 SER A CA 1
ATOM 1846 C C . SER A 1 259 ? 5.088 -23.030 43.498 1.00 11.87 259 SER A C 1
ATOM 1847 O O . SER A 1 259 ? 4.226 -23.371 42.700 1.00 10.95 259 SER A O 1
ATOM 1850 N N . LYS A 1 260 ? 5.246 -23.611 44.683 1.00 10.85 260 LYS A N 1
ATOM 1851 C CA . LYS A 1 260 ? 4.293 -24.611 45.163 1.00 11.55 260 LYS A CA 1
ATOM 1852 C C . LYS A 1 260 ? 2.934 -24.002 45.505 1.00 13.82 260 LYS A C 1
ATOM 1853 O O . LYS A 1 260 ? 1.930 -24.715 45.560 1.00 15.87 260 LYS A O 1
ATOM 1859 N N . LYS A 1 261 ? 2.915 -22.693 45.753 1.00 12.67 261 LYS A N 1
ATOM 1860 C CA . LYS A 1 261 ? 1.707 -21.973 46.145 1.00 13.52 261 LYS A CA 1
ATOM 1861 C C . LYS A 1 261 ? 1.379 -20.888 45.130 1.00 14.37 261 LYS A C 1
ATOM 1862 O O . LYS A 1 261 ? 2.282 -20.295 44.542 1.00 11.81 261 LYS A O 1
ATOM 1868 N N . PRO A 1 262 ? 0.085 -20.597 44.946 1.00 11.56 262 PRO A N 1
ATOM 1869 C CA . PRO A 1 262 ? -0.296 -19.619 43.926 1.00 11.87 262 PRO A CA 1
ATOM 1870 C C . PRO A 1 262 ? 0.234 -18.230 44.261 1.00 8.84 262 PRO A C 1
ATOM 1871 O O . PRO A 1 262 ? 0.529 -17.446 43.353 1.00 11.49 262 PRO A O 1
ATOM 1875 N N . ASP A 1 263 ? 0.351 -17.936 45.552 1.00 12.98 263 ASP A N 1
ATOM 1876 C CA . ASP A 1 263 ? 0.799 -16.625 46.001 1.00 13.63 263 ASP A CA 1
ATOM 1877 C C . ASP A 1 263 ? 2.284 -16.600 46.375 1.00 14.51 263 ASP A C 1
ATOM 1878 O O . ASP A 1 263 ? 2.742 -15.692 47.068 1.00 16.15 263 ASP A O 1
ATOM 1883 N N . GLY A 1 264 ? 3.042 -17.574 45.875 1.00 11.35 264 GLY A N 1
ATOM 1884 C CA . GLY A 1 264 ? 4.492 -17.556 46.029 1.00 11.59 264 GLY A CA 1
ATOM 1885 C C . GLY A 1 264 ? 4.966 -18.156 47.340 1.00 15.91 264 GLY A C 1
ATOM 1886 O O . GLY A 1 264 ? 4.169 -18.741 48.077 1.00 18.59 264 GLY A O 1
ATOM 1887 N N . PRO A 1 265 ? 6.265 -18.002 47.653 1.00 12.73 265 PRO A N 1
ATOM 1888 C CA . PRO A 1 265 ? 7.256 -17.265 46.855 1.00 13.38 265 PRO A CA 1
ATOM 1889 C C . PRO A 1 265 ? 7.631 -17.963 45.552 1.00 10.54 265 PRO A C 1
ATOM 1890 O O . PRO A 1 265 ? 7.794 -19.187 45.503 1.00 13.32 265 PRO A O 1
ATOM 1894 N N . TYR A 1 266 ? 7.788 -17.171 44.503 1.00 8.18 266 TYR A N 1
ATOM 1895 C CA . TYR A 1 266 ? 8.195 -17.694 43.209 1.00 9.38 266 TYR A CA 1
ATOM 1896 C C . TYR A 1 266 ? 9.710 -17.687 43.062 1.00 9.09 266 TYR A C 1
ATOM 1897 O O . TYR A 1 266 ? 10.380 -16.796 43.583 1.00 9.88 266 TYR A O 1
ATOM 1906 N N . TYR A 1 267 ? 10.236 -18.689 42.356 1.00 8.17 267 TYR A N 1
ATOM 1907 C CA . TYR A 1 267 ? 11.672 -18.839 42.116 1.00 9.51 267 TYR A CA 1
ATOM 1908 C C . TYR A 1 267 ? 11.918 -19.176 40.649 1.00 9.02 267 TYR A C 1
ATOM 1909 O O . TYR A 1 267 ? 11.049 -19.741 39.976 1.00 10.56 267 TYR A O 1
ATOM 1918 N N . ASP A 1 268 ? 13.111 -18.846 40.159 1.00 9.54 268 ASP A N 1
ATOM 1919 C CA . ASP A 1 268 ? 13.516 -19.268 38.823 1.00 8.49 268 ASP A CA 1
ATOM 1920 C C . ASP A 1 268 ? 14.347 -20.559 38.860 1.00 9.96 268 ASP A C 1
ATOM 1921 O O . ASP A 1 268 ? 14.438 -21.211 39.902 1.00 11.39 268 ASP A O 1
ATOM 1926 N N . ALA A 1 269 ? 14.921 -20.950 37.724 1.00 9.05 269 ALA A N 1
ATOM 1927 C CA . ALA A 1 269 ? 15.551 -22.260 37.626 1.00 9.99 269 ALA A CA 1
ATOM 1928 C C . ALA A 1 269 ? 16.841 -22.350 38.429 1.00 12.11 269 ALA A C 1
ATOM 1929 O O . ALA A 1 269 ? 17.288 -23.443 38.762 1.00 15.16 269 ALA A O 1
ATOM 1931 N N . GLU A 1 270 ? 17.435 -21.197 38.716 1.00 11.99 270 GLU A N 1
ATOM 1932 C CA . GLU A 1 270 ? 18.648 -21.123 39.529 1.00 14.88 270 GLU A CA 1
ATOM 1933 C C . GLU A 1 270 ? 18.332 -21.062 41.013 1.00 19.09 270 GLU A C 1
ATOM 1934 O O . GLU A 1 270 ? 19.237 -21.088 41.854 1.00 16.91 270 GLU A O 1
ATOM 1940 N N . GLY A 1 271 ? 17.048 -20.960 41.336 1.00 13.96 271 GLY A N 1
ATOM 1941 C CA . GLY A 1 271 ? 16.624 -20.789 42.709 1.00 14.25 271 GLY A CA 1
ATOM 1942 C C . GLY A 1 271 ? 16.664 -19.348 43.193 1.00 10.85 271 GLY A C 1
ATOM 1943 O O . GLY A 1 271 ? 16.568 -19.106 44.396 1.00 14.92 271 GLY A O 1
ATOM 1944 N N . ASN A 1 272 ? 16.809 -18.388 42.278 1.00 11.59 272 ASN A N 1
ATOM 1945 C CA . ASN A 1 272 ? 16.696 -16.985 42.675 1.00 12.12 272 ASN A CA 1
ATOM 1946 C C . ASN A 1 272 ? 15.260 -16.689 43.089 1.00 12.37 272 ASN A C 1
ATOM 1947 O O . ASN A 1 272 ? 14.319 -17.044 42.377 1.00 11.08 272 ASN A O 1
ATOM 1952 N N . PRO A 1 273 ? 15.078 -16.004 44.219 1.00 10.50 273 PRO A N 1
ATOM 1953 C CA . PRO A 1 273 ? 13.727 -15.568 44.597 1.00 11.24 273 PRO A CA 1
ATOM 1954 C C . PRO A 1 273 ? 13.271 -14.399 43.729 1.00 10.55 273 PRO A C 1
ATOM 1955 O O . PRO A 1 273 ? 13.988 -13.406 43.642 1.00 11.02 273 PRO A O 1
ATOM 1959 N N . MET A 1 274 ? 12.101 -14.514 43.109 1.00 9.99 274 MET A N 1
ATOM 1960 C CA . MET A 1 274 ? 11.587 -13.436 42.260 1.00 8.67 274 MET A CA 1
ATOM 1961 C C . MET A 1 274 ? 11.285 -12.158 43.057 1.00 8.83 274 MET A C 1
ATOM 1962 O O . MET A 1 274 ? 11.301 -11.061 42.510 1.00 9.68 274 MET A O 1
ATOM 1967 N N . LEU A 1 275 ? 11.042 -12.323 44.323 1.00 8.26 275 LEU A N 1
ATOM 1968 C CA . LEU A 1 275 ? 10.840 -11.154 45.153 1.00 9.60 275 LEU A CA 1
ATOM 1969 C C . LEU A 1 275 ? 12.007 -10.176 45.149 1.00 11.34 275 LEU A C 1
ATOM 1970 O O . LEU A 1 275 ? 11.827 -9.035 45.371 1.00 13.28 275 LEU A O 1
ATOM 1975 N N . ASP A 1 276 ? 13.204 -10.667 44.869 1.00 8.87 276 ASP A N 1
ATOM 1976 C CA . ASP A 1 276 ? 14.415 -9.846 44.830 1.00 10.01 276 ASP A CA 1
ATOM 1977 C C . ASP A 1 276 ? 14.508 -8.957 43.590 1.00 10.00 276 ASP A C 1
ATOM 1978 O O . ASP A 1 276 ? 15.308 -8.022 43.555 1.00 13.67 276 ASP A O 1
ATOM 1983 N N A VAL A 1 277 ? 13.699 -9.264 42.599 0.50 7.97 277 VAL A N 1
ATOM 1984 N N B VAL A 1 277 ? 13.703 -9.264 42.596 0.50 7.87 277 VAL A N 1
ATOM 1985 C CA A VAL A 1 277 ? 13.770 -8.564 41.349 0.50 7.77 277 VAL A CA 1
ATOM 1986 C CA B VAL A 1 277 ? 13.809 -8.558 41.354 0.50 8.68 277 VAL A CA 1
ATOM 1987 C C A VAL A 1 277 ? 13.217 -7.139 41.400 0.50 9.95 277 VAL A C 1
ATOM 1988 C C B VAL A 1 277 ? 13.224 -7.142 41.397 0.50 9.87 277 VAL A C 1
ATOM 1989 O O A VAL A 1 277 ? 12.098 -6.977 41.687 0.50 10.83 277 VAL A O 1
ATOM 1990 O O B VAL A 1 277 ? 12.102 -6.984 41.684 0.50 11.17 277 VAL A O 1
ATOM 1997 N N . ARG A 1 278 ? 14.054 -6.163 41.048 1.00 9.14 278 ARG A N 1
ATOM 1998 C CA . ARG A 1 278 ? 13.620 -4.773 41.010 1.00 8.53 278 ARG A CA 1
ATOM 1999 C C . ARG A 1 278 ? 14.685 -3.950 40.321 1.00 9.92 278 ARG A C 1
ATOM 2000 O O . ARG A 1 278 ? 15.839 -4.355 40.248 1.00 11.93 278 ARG A O 1
ATOM 2008 N N . GLY A 1 279 ? 14.290 -2.783 39.827 1.00 12.06 279 GLY A N 1
ATOM 2009 C CA . GLY A 1 279 ? 15.269 -1.823 39.346 1.00 14.80 279 GLY A CA 1
ATOM 2010 C C . GLY A 1 279 ? 16.017 -1.230 40.522 1.00 17.70 279 GLY A C 1
ATOM 2011 O O . GLY A 1 279 ? 15.544 -1.264 41.654 1.00 16.72 279 GLY A O 1
ATOM 2012 N N . LYS A 1 280 ? 17.205 -0.695 40.265 1.00 16.47 280 LYS A N 1
ATOM 2013 C CA . LYS A 1 280 ? 17.939 -0.011 41.318 1.00 18.88 280 LYS A CA 1
ATOM 2014 C C . LYS A 1 280 ? 17.157 1.201 41.816 1.00 18.23 280 LYS A C 1
ATOM 2015 O O . LYS A 1 280 ? 16.478 1.877 41.042 1.00 17.50 280 LYS A O 1
ATOM 2021 N N . GLY A 1 281 ? 17.246 1.464 43.116 1.00 18.71 281 GLY A N 1
ATOM 2022 C CA . GLY A 1 281 ? 16.555 2.599 43.703 1.00 18.49 281 GLY A CA 1
ATOM 2023 C C . GLY A 1 281 ? 16.906 3.882 42.975 1.00 19.49 281 GLY A C 1
ATOM 2024 O O . GLY A 1 281 ? 18.068 4.120 42.644 1.00 20.53 281 GLY A O 1
ATOM 2025 N N . GLY A 1 282 ? 15.896 4.699 42.697 1.00 18.17 282 GLY A N 1
ATOM 2026 C CA . GLY A 1 282 ? 16.115 5.994 42.074 1.00 22.71 282 GLY A CA 1
ATOM 2027 C C . GLY A 1 282 ? 16.236 5.953 40.562 1.00 26.71 282 GLY A C 1
ATOM 2028 O O . GLY A 1 282 ? 16.468 6.985 39.925 1.00 26.67 282 GLY A O 1
ATOM 2029 N N . THR A 1 283 ? 16.086 4.763 39.984 1.00 16.40 283 THR A N 1
ATOM 2030 C CA . THR A 1 283 ? 16.155 4.601 38.531 1.00 13.72 283 THR A CA 1
ATOM 2031 C C . THR A 1 283 ? 14.805 4.251 37.897 1.00 15.81 283 THR A C 1
ATOM 2032 O O . THR A 1 283 ? 13.835 3.945 38.593 1.00 16.11 283 THR A O 1
ATOM 2036 N N . PHE A 1 284 ? 14.764 4.312 36.567 1.00 15.68 284 PHE A N 1
ATOM 2037 C CA . PHE A 1 284 ? 13.601 3.922 35.768 1.00 17.68 284 PHE A CA 1
ATOM 2038 C C . PHE A 1 284 ? 14.007 2.950 34.662 1.00 14.43 284 PHE A C 1
ATOM 2039 O O . PHE A 1 284 ? 14.997 3.170 33.963 1.00 16.49 284 PHE A O 1
ATOM 2047 N N . PHE A 1 285 ? 13.225 1.888 34.495 1.00 12.90 285 PHE A N 1
ATOM 2048 C CA . PHE A 1 285 ? 13.421 0.948 33.395 1.00 13.92 285 PHE A CA 1
ATOM 2049 C C . PHE A 1 285 ? 14.838 0.386 33.397 1.00 14.32 285 PHE A C 1
ATOM 2050 O O . PHE A 1 285 ? 15.470 0.257 32.351 1.00 14.76 285 PHE A O 1
ATOM 2058 N N . ASP A 1 286 ? 15.327 0.049 34.584 1.00 13.16 286 ASP A N 1
ATOM 2059 C CA . ASP A 1 286 ? 16.655 -0.537 34.740 1.00 12.13 286 ASP A CA 1
ATOM 2060 C C . ASP A 1 286 ? 16.641 -2.011 34.319 1.00 15.97 286 ASP A C 1
ATOM 2061 O O . ASP A 1 286 ? 16.433 -2.903 35.142 1.00 17.92 286 ASP A O 1
ATOM 2066 N N . ASP A 1 287 ? 16.864 -2.254 33.031 1.00 12.86 287 ASP A N 1
ATOM 2067 C CA . ASP A 1 287 ? 16.838 -3.604 32.473 1.00 10.73 287 ASP A CA 1
ATOM 2068 C C . ASP A 1 287 ? 17.993 -4.478 32.981 1.00 11.96 287 ASP A C 1
ATOM 2069 O O . ASP A 1 287 ? 17.824 -5.676 33.183 1.00 12.01 287 ASP A O 1
ATOM 2074 N N A ARG A 1 288 ? 19.165 -3.873 33.168 0.50 10.16 288 ARG A N 1
ATOM 2075 N N B ARG A 1 288 ? 19.165 -3.891 33.188 0.50 10.68 288 ARG A N 1
ATOM 2076 C CA A ARG A 1 288 ? 20.345 -4.622 33.603 0.50 10.23 288 ARG A CA 1
ATOM 2077 C CA B ARG A 1 288 ? 20.324 -4.699 33.562 0.50 9.63 288 ARG A CA 1
ATOM 2078 C C A ARG A 1 288 ? 20.064 -5.398 34.880 0.50 8.70 288 ARG A C 1
ATOM 2079 C C B ARG A 1 288 ? 20.178 -5.361 34.937 0.50 11.22 288 ARG A C 1
ATOM 2080 O O A ARG A 1 288 ? 20.399 -6.575 34.985 0.50 12.58 288 ARG A O 1
ATOM 2081 O O B ARG A 1 288 ? 20.732 -6.432 35.174 0.50 14.40 288 ARG A O 1
ATOM 2096 N N . SER A 1 289 ? 19.437 -4.740 35.839 1.00 11.80 289 SER A N 1
ATOM 2097 C CA . SER A 1 289 ? 19.233 -5.362 37.143 1.00 10.89 289 SER A CA 1
ATOM 2098 C C . SER A 1 289 ? 18.255 -6.506 37.174 1.00 11.60 289 SER A C 1
ATOM 2099 O O . SER A 1 289 ? 18.328 -7.359 38.000 1.00 13.92 289 SER A O 1
ATOM 2102 N N . ILE A 1 290 ? 17.355 -6.500 36.218 1.00 9.64 290 ILE A N 1
ATOM 2103 C CA . ILE A 1 290 ? 16.354 -7.551 36.196 1.00 9.76 290 ILE A CA 1
ATOM 2104 C C . ILE A 1 290 ? 16.637 -8.737 35.281 1.00 12.44 290 ILE A C 1
ATOM 2105 O O . ILE A 1 290 ? 16.149 -9.730 35.481 1.00 9.77 290 ILE A O 1
ATOM 2110 N N . GLU A 1 291 ? 17.506 -8.550 34.326 1.00 10.43 291 GLU A N 1
ATOM 2111 C CA . GLU A 1 291 ? 17.704 -9.603 33.378 1.00 10.34 291 GLU A CA 1
ATOM 2112 C C . GLU A 1 291 ? 18.253 -10.924 33.920 1.00 10.06 291 GLU A C 1
ATOM 2113 O O . GLU A 1 291 ? 18.013 -11.914 33.390 1.00 11.02 291 GLU A O 1
ATOM 2119 N N . PRO A 1 292 ? 18.948 -10.895 35.038 1.00 9.30 292 PRO A N 1
ATOM 2120 C CA . PRO A 1 292 ? 19.402 -12.175 35.564 1.00 11.77 292 PRO A CA 1
ATOM 2121 C C . PRO A 1 292 ? 18.319 -13.102 36.112 1.00 12.72 292 PRO A C 1
ATOM 2122 O O . PRO A 1 292 ? 18.569 -14.227 36.332 1.00 12.56 292 PRO A O 1
ATOM 2126 N N . TYR A 1 293 ? 17.123 -12.569 36.314 1.00 9.54 293 TYR A N 1
ATOM 2127 C CA . TYR A 1 293 ? 16.077 -13.305 37.010 1.00 8.47 293 TYR A CA 1
ATOM 2128 C C . TYR A 1 293 ? 15.018 -13.851 36.078 1.00 9.19 293 TYR A C 1
ATOM 2129 O O . TYR A 1 293 ? 14.557 -13.149 35.180 1.00 8.34 293 TYR A O 1
ATOM 2138 N N . GLY A 1 294 ? 14.619 -15.095 36.317 1.00 8.31 294 GLY A N 1
ATOM 2139 C CA . GLY A 1 294 ? 13.534 -15.706 35.577 1.00 7.91 294 GLY A CA 1
ATOM 2140 C C . GLY A 1 294 ? 14.057 -16.634 34.505 1.00 9.15 294 GLY A C 1
ATOM 2141 O O . GLY A 1 294 ? 15.176 -16.469 34.005 1.00 15.09 294 GLY A O 1
ATOM 2142 N N . VAL A 1 295 ? 13.248 -17.615 34.134 1.00 8.35 295 VAL A N 1
ATOM 2143 C CA . VAL A 1 295 ? 13.565 -18.481 33.013 1.00 9.00 295 VAL A CA 1
ATOM 2144 C C . VAL A 1 295 ? 13.086 -17.760 31.757 1.00 9.03 295 VAL A C 1
ATOM 2145 O O . VAL A 1 295 ? 11.946 -17.308 31.708 1.00 9.72 295 VAL A O 1
ATOM 2149 N N . LYS A 1 296 ? 13.943 -17.623 30.752 1.00 7.20 296 LYS A N 1
ATOM 2150 C CA . LYS A 1 296 ? 13.536 -16.953 29.508 1.00 6.70 296 LYS A CA 1
ATOM 2151 C C . LYS A 1 296 ? 13.136 -17.983 28.453 1.00 7.20 296 LYS A C 1
ATOM 2152 O O . LYS A 1 296 ? 13.962 -18.784 27.996 1.00 8.51 296 LYS A O 1
ATOM 2158 N N . LEU A 1 297 ? 11.862 -17.983 28.080 1.00 6.46 297 LEU A N 1
ATOM 2159 C CA . LEU A 1 297 ? 11.346 -18.991 27.158 1.00 6.78 297 LEU A CA 1
ATOM 2160 C C . LEU A 1 297 ? 11.470 -18.598 25.692 1.00 9.71 297 LEU A C 1
ATOM 2161 O O . LEU A 1 297 ? 11.634 -19.450 24.817 1.00 8.96 297 LEU A O 1
ATOM 2166 N N . MET A 1 298 ? 11.368 -17.306 25.413 1.00 6.13 298 MET A N 1
ATOM 2167 C CA . MET A 1 298 ? 11.326 -16.869 24.026 1.00 7.66 298 MET A CA 1
ATOM 2168 C C . MET A 1 298 ? 11.534 -15.369 23.928 1.00 7.26 298 MET A C 1
ATOM 2169 O O . MET A 1 298 ? 10.911 -14.602 24.668 1.00 8.36 298 MET A O 1
ATOM 2174 N N . GLY A 1 299 ? 12.424 -14.962 23.027 1.00 6.64 299 GLY A N 1
ATOM 2175 C CA . GLY A 1 299 ? 12.590 -13.567 22.653 1.00 8.79 299 GLY A CA 1
ATOM 2176 C C . GLY A 1 299 ? 12.616 -13.451 21.131 1.00 8.39 299 GLY A C 1
ATOM 2177 O O . GLY A 1 299 ? 12.256 -14.398 20.430 1.00 8.94 299 GLY A O 1
ATOM 2178 N N . SER A 1 300 ? 13.039 -12.301 20.614 1.00 8.61 300 SER A N 1
ATOM 2179 C CA . SER A 1 300 ? 13.097 -12.081 19.167 1.00 7.54 300 SER A CA 1
ATOM 2180 C C . SER A 1 300 ? 14.085 -13.053 18.522 1.00 8.82 300 SER A C 1
ATOM 2181 O O . SER A 1 300 ? 15.172 -13.266 19.047 1.00 10.85 300 SER A O 1
ATOM 2184 N N . TYR A 1 301 ? 13.716 -13.620 17.375 1.00 9.66 301 TYR A N 1
ATOM 2185 C CA . TYR A 1 301 ? 14.569 -14.592 16.691 1.00 9.08 301 TYR A CA 1
ATOM 2186 C C . TYR A 1 301 ? 14.152 -14.654 15.229 1.00 11.56 301 TYR A C 1
ATOM 2187 O O . TYR A 1 301 ? 13.047 -14.222 14.851 1.00 10.46 301 TYR A O 1
ATOM 2196 N N . THR A 1 302 ? 15.037 -15.195 14.406 1.00 9.20 302 THR A N 1
ATOM 2197 C CA . THR A 1 302 ? 14.658 -15.536 13.049 1.00 9.18 302 THR A CA 1
ATOM 2198 C C . THR A 1 302 ? 15.422 -16.757 12.584 1.00 12.77 302 THR A C 1
ATOM 2199 O O . THR A 1 302 ? 16.621 -16.892 12.844 1.00 13.84 302 THR A O 1
ATOM 2203 N N . PHE A 1 303 ? 14.706 -17.648 11.905 1.00 10.35 303 PHE A N 1
ATOM 2204 C CA . PHE A 1 303 ? 15.325 -18.804 11.265 1.00 11.12 303 PHE A CA 1
ATOM 2205 C C . PHE A 1 303 ? 15.701 -18.477 9.818 1.00 14.26 303 PHE A C 1
ATOM 2206 O O . PHE A 1 303 ? 16.278 -19.306 9.115 1.00 16.59 303 PHE A O 1
ATOM 2214 N N . GLU A 1 304 ? 15.384 -17.277 9.382 1.00 16.23 304 GLU A N 1
ATOM 2215 C CA . GLU A 1 304 ? 15.652 -16.883 7.996 1.00 13.29 304 GLU A CA 1
ATOM 2216 C C . GLU A 1 304 ? 17.124 -16.629 7.809 1.00 18.92 304 GLU A C 1
ATOM 2217 O O . GLU A 1 304 ? 17.728 -16.116 8.628 1.00 20.99 304 GLU A O 1
ATOM 2223 N N . THR A 1 305 ? 17.670 -17.095 6.685 1.00 19.96 305 THR A N 1
ATOM 2224 C CA . THR A 1 305 ? 19.032 -16.796 6.318 1.00 23.62 305 THR A CA 1
ATOM 2225 C C . THR A 1 305 ? 19.041 -16.339 4.868 1.00 24.65 305 THR A C 1
ATOM 2226 O O . THR A 1 305 ? 18.031 -16.249 4.255 1.00 25.06 305 THR A O 1
ATOM 2230 N N . GLU A 1 306 ? 20.222 -16.042 4.361 1.00 25.71 306 GLU A N 1
ATOM 2231 C CA . GLU A 1 306 ? 20.350 -15.515 2.993 1.00 28.24 306 GLU A CA 1
ATOM 2232 C C . GLU A 1 306 ? 19.681 -16.361 1.901 1.00 34.13 306 GLU A C 1
ATOM 2233 O O . GLU A 1 306 ? 18.995 -15.838 1.050 1.00 35.98 306 GLU A O 1
ATOM 2239 N N . ASN A 1 307 ? 19.893 -17.667 1.933 1.00 32.22 307 ASN A N 1
ATOM 2240 C CA . ASN A 1 307 ? 19.301 -18.564 0.964 1.00 36.02 307 ASN A CA 1
ATOM 2241 C C . ASN A 1 307 ? 18.125 -19.390 1.425 1.00 31.45 307 ASN A C 1
ATOM 2242 O O . ASN A 1 307 ? 17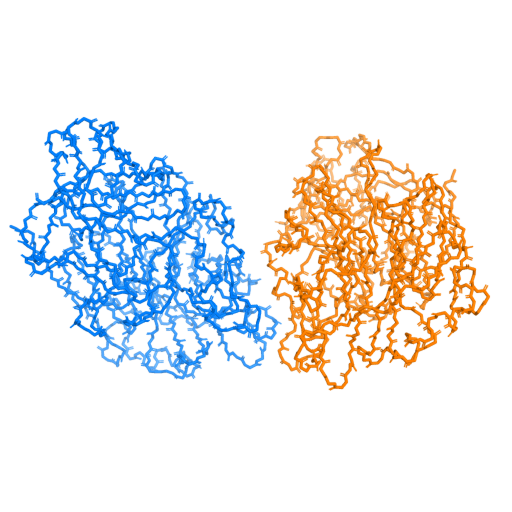.800 -20.311 0.788 1.00 32.48 307 ASN A O 1
ATOM 2247 N N . GLU A 1 308 ? 17.492 -19.072 2.554 1.00 23.82 308 GLU A N 1
ATOM 2248 C CA . GLU A 1 308 ? 16.386 -19.865 3.008 1.00 26.43 308 GLU A CA 1
ATOM 2249 C C . GLU A 1 308 ? 15.409 -19.032 3.869 1.00 21.91 308 GLU A C 1
ATOM 2250 O O . GLU A 1 308 ? 15.820 -18.326 4.709 1.00 21.87 308 GLU A O 1
ATOM 2256 N N . LYS A 1 309 ? 14.136 -19.135 3.578 1.00 20.70 309 LYS A N 1
ATOM 2257 C CA . LYS A 1 309 ? 13.100 -18.459 4.319 1.00 20.76 309 LYS A CA 1
ATOM 2258 C C . LYS A 1 309 ? 12.958 -19.189 5.655 1.00 17.06 309 LYS A C 1
ATOM 2259 O O . LYS A 1 309 ? 13.315 -20.305 5.784 1.00 19.11 309 LYS A O 1
ATOM 2265 N N . GLY A 1 310 ? 12.405 -18.490 6.631 1.00 18.25 310 GLY A N 1
ATOM 2266 C CA . GLY A 1 310 ? 12.186 -19.083 7.937 1.00 15.09 310 GLY A CA 1
ATOM 2267 C C . GLY A 1 310 ? 11.234 -18.241 8.758 1.00 13.21 310 GLY A C 1
ATOM 2268 O O . GLY A 1 310 ? 10.964 -17.094 8.431 1.00 14.37 310 GLY A O 1
ATOM 2269 N N . THR A 1 311 ? 10.726 -18.814 9.839 1.00 10.61 311 THR A N 1
ATOM 2270 C CA . THR A 1 311 ? 9.886 -18.057 10.747 1.00 10.58 311 THR A CA 1
ATOM 2271 C C . THR A 1 311 ? 10.738 -17.086 11.541 1.00 10.43 311 THR A C 1
ATOM 2272 O O . THR A 1 311 ? 11.956 -17.217 11.600 1.00 12.22 311 THR A O 1
ATOM 2276 N N . GLY A 1 312 ? 10.085 -16.106 12.149 1.00 9.00 312 GLY A N 1
ATOM 2277 C CA . GLY A 1 312 ? 10.786 -15.175 13.011 1.00 9.80 312 GLY A CA 1
ATOM 2278 C C . GLY A 1 312 ? 9.815 -14.237 13.687 1.00 9.78 312 GLY A C 1
ATOM 2279 O O . GLY A 1 312 ? 8.814 -13.823 13.089 1.00 10.56 312 GLY A O 1
ATOM 2280 N N . TYR A 1 313 ? 10.113 -13.920 14.942 1.00 7.23 313 TYR A N 1
ATOM 2281 C CA . TYR A 1 313 ? 9.303 -13.012 15.750 1.00 6.70 313 TYR A CA 1
ATOM 2282 C C . TYR A 1 313 ? 10.164 -11.872 16.279 1.00 8.89 313 TYR A C 1
ATOM 2283 O O . TYR A 1 313 ? 11.365 -12.038 16.525 1.00 8.64 313 TYR A O 1
ATOM 2292 N N . VAL A 1 314 ? 9.523 -10.728 16.477 1.00 7.22 314 VAL A N 1
ATOM 2293 C CA . VAL A 1 314 ? 10.094 -9.587 17.203 1.00 6.38 314 VAL A CA 1
ATOM 2294 C C . VAL A 1 314 ? 9.211 -9.287 18.416 1.00 6.30 314 VAL A C 1
ATOM 2295 O O . VAL A 1 314 ? 7.983 -9.187 18.294 1.00 7.76 314 VAL A O 1
ATOM 2299 N N . SER A 1 315 ? 9.819 -9.185 19.595 1.00 6.77 315 SER A N 1
ATOM 2300 C CA . SER A 1 315 ? 9.078 -8.831 20.806 1.00 6.93 315 SER A CA 1
ATOM 2301 C C . SER A 1 315 ? 7.835 -9.696 21.065 1.00 5.23 315 SER A C 1
ATOM 2302 O O . SER A 1 315 ? 6.751 -9.171 21.277 1.00 6.41 315 SER A O 1
ATOM 2305 N N . PRO A 1 316 ? 7.990 -11.028 21.086 1.00 6.16 316 PRO A N 1
ATOM 2306 C CA . PRO A 1 316 ? 6.843 -11.865 21.459 1.00 6.64 316 PRO A CA 1
ATOM 2307 C C . PRO A 1 316 ? 6.540 -11.653 22.949 1.00 8.87 316 PRO A C 1
ATOM 2308 O O . PRO A 1 316 ? 7.476 -11.551 23.761 1.00 6.43 316 PRO A O 1
ATOM 2312 N N . GLY A 1 317 ? 5.267 -11.581 23.334 1.00 5.36 317 GLY A N 1
ATOM 2313 C CA . GLY A 1 317 ? 5.005 -11.358 24.744 1.00 5.42 317 GLY A CA 1
ATOM 2314 C C . GLY A 1 317 ? 3.562 -11.127 25.104 1.00 5.64 317 GLY A C 1
ATOM 2315 O O . GLY A 1 317 ? 2.653 -11.368 24.300 1.00 7.41 317 GLY A O 1
ATOM 2316 N N . HIS A 1 318 ? 3.388 -10.627 26.321 1.00 6.47 318 HIS A N 1
ATOM 2317 C CA . HIS A 1 318 ? 2.115 -10.556 27.028 1.00 6.17 318 HIS A CA 1
ATOM 2318 C C . HIS A 1 318 ? 1.262 -11.788 26.802 1.00 7.30 318 HIS A C 1
ATOM 2319 O O . HIS A 1 318 ? 0.227 -11.764 26.125 1.00 7.78 318 HIS A O 1
ATOM 2326 N N . ASN A 1 319 ? 1.712 -12.882 27.392 1.00 7.01 319 ASN A N 1
ATOM 2327 C CA . ASN A 1 319 ? 1.095 -14.160 27.116 1.00 5.78 319 ASN A CA 1
ATOM 2328 C C . ASN A 1 319 ? 0.015 -14.579 28.097 1.00 5.64 319 ASN A C 1
ATOM 2329 O O . ASN A 1 319 ? -0.178 -13.982 29.162 1.00 8.28 319 ASN A O 1
ATOM 2334 N N . SER A 1 320 ? -0.690 -15.622 27.697 1.00 5.72 320 SER A N 1
ATOM 2335 C CA . SER A 1 320 ? -1.475 -16.429 28.616 1.00 4.89 320 SER A CA 1
ATOM 2336 C C . SER A 1 320 ? -1.075 -17.874 28.345 1.00 8.48 320 SER A C 1
ATOM 2337 O O . SER A 1 320 ? -0.156 -18.141 27.565 1.00 6.97 320 SER A O 1
ATOM 2340 N N . ALA A 1 321 ? -1.735 -18.815 29.003 1.00 6.46 321 ALA A N 1
ATOM 2341 C CA . ALA A 1 321 ? -1.353 -20.210 28.823 1.00 7.20 321 ALA A CA 1
ATOM 2342 C C . ALA A 1 321 ? -2.529 -21.083 29.170 1.00 10.77 321 ALA A C 1
ATOM 2343 O O . ALA A 1 321 ? -3.380 -20.697 29.963 1.00 10.81 321 ALA A O 1
ATOM 2345 N N . TYR A 1 322 ? -2.556 -22.273 28.587 1.00 8.33 322 TYR A N 1
ATOM 2346 C CA . TYR A 1 322 ? -3.701 -23.154 28.758 1.00 9.03 322 TYR A CA 1
ATOM 2347 C C . TYR A 1 322 ? -3.238 -24.576 28.984 1.00 10.33 322 TYR A C 1
ATOM 2348 O O . TYR A 1 322 ? -2.320 -25.054 28.308 1.00 10.17 322 TYR A O 1
ATOM 2357 N N . TYR A 1 323 ? -3.872 -25.242 29.946 1.00 11.12 323 TYR A N 1
ATOM 2358 C CA . TYR A 1 323 ? -3.619 -26.651 30.215 1.00 9.96 323 TYR A CA 1
ATOM 2359 C C . TYR A 1 323 ? -4.875 -27.445 29.886 1.00 11.27 323 TYR A C 1
ATOM 2360 O O . TYR A 1 323 ? -5.948 -27.175 30.428 1.00 12.63 323 TYR A O 1
ATOM 2369 N N . ASP A 1 324 ? -4.740 -28.408 28.984 1.00 9.26 324 ASP A N 1
ATOM 2370 C CA . ASP A 1 324 ? -5.875 -29.220 28.566 1.00 8.86 324 ASP A CA 1
ATOM 2371 C C . ASP A 1 324 ? -5.966 -30.472 29.432 1.00 14.71 324 ASP A C 1
ATOM 2372 O O . ASP A 1 324 ? -5.153 -31.374 29.294 1.00 13.77 324 ASP A O 1
ATOM 2377 N N . GLU A 1 325 ? -6.953 -30.524 30.323 1.00 13.94 325 GLU A N 1
ATOM 2378 C CA . GLU A 1 325 ? -7.079 -31.648 31.252 1.00 16.09 325 GLU A CA 1
ATOM 2379 C C . GLU A 1 325 ? -7.322 -32.980 30.553 1.00 27.24 325 GLU A C 1
ATOM 2380 O O . GLU A 1 325 ? -7.002 -34.035 31.096 1.00 27.54 325 GLU A O 1
ATOM 2386 N N . LYS A 1 326 ? -7.699 -32.939 29.570 1.00 23.12 326 LYS A N 1
ATOM 2387 C CA . LYS A 1 326 ? -8.103 -34.086 28.761 1.00 26.44 326 LYS A CA 1
ATOM 2388 C C . LYS A 1 326 ? -6.939 -34.786 28.094 1.00 29.13 326 LYS A C 1
ATOM 2389 O O . LYS A 1 326 ? -7.012 -35.929 27.793 1.00 32.17 326 LYS A O 1
ATOM 2395 N N . THR A 1 327 ? -5.958 -34.062 27.771 1.00 19.08 327 THR A N 1
ATOM 2396 C CA . THR A 1 327 ? -4.753 -34.622 27.143 1.00 22.21 327 THR A CA 1
ATOM 2397 C C . THR A 1 327 ? -3.450 -34.410 27.887 1.00 22.76 327 THR A C 1
ATOM 2398 O O . THR A 1 327 ? -2.497 -35.064 27.620 1.00 26.04 327 THR A O 1
ATOM 2402 N N . GLY A 1 328 ? -3.435 -33.514 28.839 1.00 16.72 328 GLY A N 1
ATOM 2403 C CA . GLY A 1 328 ? -2.240 -33.228 29.571 1.00 17.11 328 GLY A CA 1
ATOM 2404 C C . GLY A 1 328 ? -1.318 -32.287 28.830 1.00 17.06 328 GLY A C 1
ATOM 2405 O O . GLY A 1 328 ? -0.275 -32.015 29.273 1.00 17.61 328 GLY A O 1
ATOM 2406 N N A ARG A 1 329 ? -1.770 -31.762 27.724 0.50 13.04 329 ARG A N 1
ATOM 2407 N N B ARG A 1 329 ? -1.796 -31.805 27.635 0.50 12.88 329 ARG A N 1
ATOM 2408 C CA A ARG A 1 329 ? -0.943 -30.836 26.942 0.50 9.80 329 ARG A CA 1
ATOM 2409 C CA B ARG A 1 329 ? -1.098 -30.807 26.705 0.50 16.30 329 ARG A CA 1
ATOM 2410 C C A ARG A 1 329 ? -1.128 -29.383 27.366 0.50 10.15 329 ARG A C 1
ATOM 2411 C C B ARG A 1 329 ? -1.187 -29.366 27.228 0.50 13.46 329 ARG A C 1
ATOM 2412 O O A ARG A 1 329 ? -2.200 -29.002 27.831 0.50 7.79 329 ARG A O 1
ATOM 2413 O O B ARG A 1 329 ? -2.308 -28.955 27.598 0.50 22.01 329 ARG A O 1
ATOM 2428 N N . SER A 1 330 ? -0.071 -28.586 27.212 1.00 8.13 330 SER A N 1
ATOM 2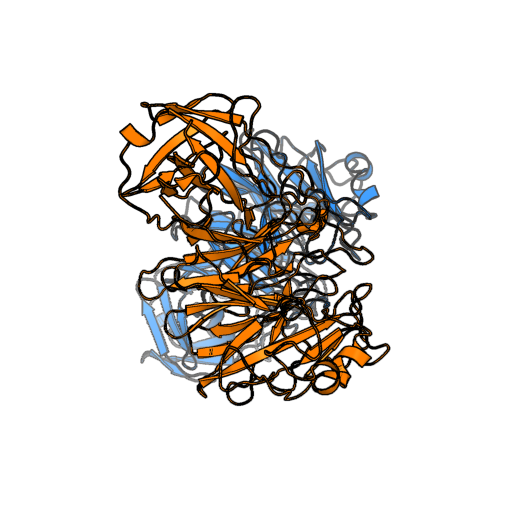429 C CA . SER A 1 330 ? -0.105 -27.158 27.581 1.00 6.62 330 SER A CA 1
ATOM 2430 C C . SER A 1 330 ? 0.273 -26.311 26.380 1.00 8.73 330 SER A C 1
ATOM 2431 O O . SER A 1 330 ? 0.991 -26.770 25.478 1.00 8.71 330 SER A O 1
ATOM 2434 N N . TYR A 1 331 ? -0.238 -25.095 26.373 1.00 7.79 331 TYR A N 1
ATOM 2435 C CA . TYR A 1 331 ? -0.019 -24.164 25.299 1.00 8.29 331 TYR A CA 1
ATOM 2436 C C . TYR A 1 331 ? 0.259 -22.757 25.793 1.00 8.55 331 TYR A C 1
ATOM 2437 O O . TYR A 1 331 ? -0.274 -22.365 26.762 1.00 7.87 331 TYR A O 1
ATOM 2446 N N . LEU A 1 332 ? 1.118 -22.056 25.037 1.00 6.25 332 LEU A N 1
ATOM 2447 C CA . LEU A 1 332 ? 1.464 -20.663 25.277 1.00 8.29 332 LEU A CA 1
ATOM 2448 C C . LEU A 1 332 ? 0.774 -19.808 24.197 1.00 6.54 332 LEU A C 1
ATOM 2449 O O . LEU A 1 332 ? 0.912 -20.039 23.092 1.00 8.26 332 LEU A O 1
ATOM 2454 N N . ILE A 1 333 ? 0.011 -18.827 24.628 1.00 5.39 333 ILE A N 1
ATOM 2455 C CA . ILE A 1 333 ? -0.711 -17.917 23.754 1.00 7.92 333 ILE A CA 1
ATOM 2456 C C . ILE A 1 333 ? -0.177 -16.499 23.955 1.00 8.26 333 ILE A C 1
ATOM 2457 O O . ILE A 1 333 ? -0.064 -16.056 25.006 1.00 7.55 333 ILE A O 1
ATOM 2462 N N . PHE A 1 334 ? 0.185 -15.832 22.876 1.00 5.93 334 PHE A N 1
ATOM 2463 C CA . PHE A 1 334 ? 0.805 -14.517 23.016 1.00 5.86 334 PHE A CA 1
ATOM 2464 C C . PHE A 1 334 ? 0.597 -13.705 21.755 1.00 5.61 334 PHE A C 1
ATOM 2465 O O . PHE A 1 334 ? 0.133 -14.229 20.740 1.00 7.45 334 PHE A O 1
ATOM 2473 N N . HIS A 1 335 ? 0.903 -12.444 21.797 1.00 5.03 335 HIS A N 1
ATOM 2474 C CA . HIS A 1 335 ? 1.009 -11.668 20.598 1.00 5.34 335 HIS A CA 1
ATOM 2475 C C . HIS A 1 335 ? 2.472 -11.530 20.228 1.00 5.26 335 HIS A C 1
ATOM 2476 O O . HIS A 1 335 ? 3.335 -11.711 21.058 1.00 6.47 335 HIS A O 1
ATOM 2483 N N . THR A 1 336 ? 2.722 -11.203 18.967 1.00 5.23 336 THR A N 1
ATOM 2484 C CA . THR A 1 336 ? 4.083 -10.941 18.564 1.00 5.97 336 THR A CA 1
ATOM 2485 C C . THR A 1 336 ? 4.119 -9.994 17.386 1.00 6.24 336 THR A C 1
ATOM 2486 O O . THR A 1 336 ? 3.171 -9.908 16.604 1.00 8.45 336 THR A O 1
ATOM 2490 N N . ARG A 1 337 ? 5.222 -9.265 17.312 1.00 6.25 337 ARG A N 1
ATOM 2491 C CA . ARG A 1 337 ? 5.590 -8.513 16.135 1.00 7.60 337 ARG A CA 1
ATOM 2492 C C . ARG A 1 337 ? 6.519 -9.397 15.293 1.00 6.57 337 ARG A C 1
ATOM 2493 O O . ARG A 1 337 ? 6.779 -10.555 15.641 1.00 7.74 337 ARG A O 1
ATOM 2501 N N . PHE A 1 338 ? 6.996 -8.872 14.168 1.00 7.84 338 PHE A N 1
ATOM 2502 C CA . PHE A 1 338 ? 7.734 -9.683 13.203 1.00 8.03 338 PHE A CA 1
ATOM 2503 C C . PHE A 1 338 ? 8.849 -8.889 12.564 1.00 9.84 338 PHE A C 1
ATOM 2504 O O . PHE A 1 338 ? 8.703 -7.690 12.346 1.00 10.70 338 PHE A O 1
ATOM 2512 N N . PRO A 1 339 ? 9.950 -9.564 12.209 1.00 9.46 339 PRO A N 1
ATOM 2513 C CA . PRO A 1 339 ? 11.005 -8.869 11.467 1.00 10.40 339 PRO A CA 1
ATOM 2514 C C . PRO A 1 339 ? 10.432 -8.167 10.230 1.00 14.06 339 PRO A C 1
ATOM 2515 O O . PRO A 1 339 ? 9.685 -8.770 9.457 1.00 13.19 339 PRO A O 1
ATOM 2519 N N . GLY A 1 340 ? 10.758 -6.894 10.064 1.00 11.76 340 GLY A N 1
ATOM 2520 C CA . GLY A 1 340 ? 10.351 -6.156 8.882 1.00 13.78 340 GLY A CA 1
ATOM 2521 C C . GLY A 1 340 ? 8.886 -5.770 8.776 1.00 11.60 340 GLY A C 1
ATOM 2522 O O . GLY A 1 340 ? 8.453 -5.291 7.735 1.00 15.51 340 GLY A O 1
ATOM 2523 N N . ARG A 1 341 ? 8.115 -5.968 9.842 1.00 13.55 341 ARG A N 1
ATOM 2524 C CA . ARG A 1 341 ? 6.700 -5.589 9.816 1.00 14.81 341 ARG A CA 1
ATOM 2525 C C . ARG A 1 341 ? 6.356 -4.487 10.819 1.00 10.76 341 ARG A C 1
ATOM 2526 O O . ARG A 1 341 ? 5.186 -4.260 11.145 1.00 13.35 341 ARG A O 1
ATOM 2534 N N . GLY A 1 342 ? 7.382 -3.791 11.302 1.00 12.10 342 GLY A N 1
ATOM 2535 C CA . GLY A 1 342 ? 7.175 -2.672 12.198 1.00 13.93 342 GLY A CA 1
ATOM 2536 C C . GLY A 1 342 ? 6.410 -3.048 13.449 1.00 10.97 342 GLY A C 1
ATOM 2537 O O . GLY A 1 342 ? 6.798 -3.960 14.160 1.00 11.88 342 GLY A O 1
ATOM 2538 N N . GLU A 1 343 ? 5.327 -2.329 13.723 1.00 12.67 343 GLU A N 1
ATOM 2539 C CA . GLU A 1 343 ? 4.539 -2.579 14.927 1.00 11.85 343 GLU A CA 1
ATOM 2540 C C . GLU A 1 343 ? 3.322 -3.490 14.689 1.00 10.94 343 GLU A C 1
ATOM 2541 O O . GLU A 1 343 ? 2.489 -3.640 15.578 1.00 12.33 343 GLU A O 1
ATOM 2547 N N . GLU A 1 344 ? 3.231 -4.097 13.505 1.00 11.76 344 GLU A N 1
ATOM 2548 C CA . GLU A 1 344 ? 2.150 -5.046 13.224 1.00 13.59 344 GLU A CA 1
ATOM 2549 C C . GLU A 1 344 ? 2.248 -6.231 14.160 1.00 11.88 344 GLU A C 1
ATOM 2550 O O . GLU A 1 344 ? 3.337 -6.749 14.389 1.00 11.95 344 GLU A O 1
ATOM 2556 N N . HIS A 1 345 ? 1.103 -6.699 14.660 1.00 9.71 345 HIS A N 1
ATOM 2557 C CA . HIS A 1 345 ? 1.103 -7.818 15.580 1.00 6.52 345 HIS A CA 1
ATOM 2558 C C . HIS A 1 345 ? -0.004 -8.805 15.305 1.00 11.27 345 HIS A C 1
ATOM 2559 O O . HIS A 1 345 ? -1.029 -8.453 14.848 1.00 12.71 345 HIS A O 1
ATOM 2566 N N . GLU A 1 346 ? 0.253 -10.055 15.663 1.00 9.03 346 GLU A N 1
ATOM 2567 C CA . GLU A 1 346 ? -0.733 -11.120 15.511 1.00 7.82 346 GLU A CA 1
ATOM 2568 C C . GLU A 1 346 ? -0.644 -12.072 16.688 1.00 7.70 346 GLU A C 1
ATOM 2569 O O . GLU A 1 346 ? 0.367 -12.119 17.393 1.00 8.90 346 GLU A O 1
ATOM 2575 N N . VAL A 1 347 ? -1.707 -12.835 16.896 1.00 7.02 347 VAL A N 1
ATOM 2576 C CA . VAL A 1 347 ? -1.733 -13.867 17.919 1.00 5.48 347 VAL A CA 1
ATOM 2577 C C . VAL A 1 347 ? -0.964 -15.099 17.444 1.00 5.94 347 VAL A C 1
ATOM 2578 O O . VAL A 1 347 ? -1.074 -15.506 16.282 1.00 8.55 347 VAL A O 1
ATOM 2582 N N . ARG A 1 348 ? -0.185 -15.678 18.357 1.00 6.01 348 ARG A N 1
ATOM 2583 C CA . ARG A 1 348 ? 0.494 -16.953 18.116 1.00 7.74 348 ARG A CA 1
ATOM 2584 C C . ARG A 1 348 ? 0.244 -17.929 19.264 1.00 6.60 348 ARG A C 1
ATOM 2585 O O . ARG A 1 348 ? 0.028 -17.518 20.414 1.00 7.17 348 ARG A O 1
ATOM 2593 N N . VAL A 1 349 ? 0.273 -19.221 18.932 1.00 6.66 349 VAL A N 1
ATOM 2594 C CA . VAL A 1 349 ? 0.125 -20.284 19.915 1.00 5.98 349 VAL A CA 1
ATOM 2595 C C . VAL A 1 349 ? 1.268 -21.265 19.701 1.00 6.27 349 VAL A C 1
ATOM 2596 O O . VAL A 1 349 ? 1.467 -21.744 18.582 1.00 8.11 349 VAL A O 1
ATOM 2600 N N . HIS A 1 350 ? 2.028 -21.541 20.760 1.00 6.49 350 HIS A N 1
ATOM 2601 C CA . HIS A 1 350 ? 3.064 -22.580 20.716 1.00 7.41 350 HIS A CA 1
ATOM 2602 C C . HIS A 1 350 ? 2.800 -23.587 21.809 1.00 9.48 350 HIS A C 1
ATOM 2603 O O . HIS A 1 350 ? 2.520 -23.213 22.936 1.00 7.90 350 HIS A O 1
ATOM 2610 N N . GLN A 1 351 ? 2.930 -24.866 21.482 1.00 7.22 351 GLN A N 1
ATOM 2611 C CA . GLN A 1 351 ? 2.800 -25.892 22.505 1.00 7.27 351 GLN A CA 1
ATOM 2612 C C . GLN A 1 351 ? 3.978 -25.822 23.486 1.00 7.26 351 GLN A C 1
ATOM 2613 O O . GLN A 1 351 ? 5.100 -25.468 23.103 1.00 9.69 351 GLN A O 1
ATOM 2619 N N . LEU A 1 352 ? 3.700 -26.156 24.745 1.00 7.18 352 LEU A N 1
ATOM 2620 C CA . LEU A 1 352 ? 4.701 -26.205 25.809 1.00 7.53 352 LEU A CA 1
ATOM 2621 C C . LEU A 1 352 ? 4.876 -27.631 26.288 1.00 10.26 352 LEU A C 1
ATOM 2622 O O . LEU A 1 352 ? 3.903 -28.385 26.366 1.00 10.02 352 LEU A O 1
ATOM 2627 N N . PHE A 1 353 ? 6.108 -27.988 26.632 1.00 7.80 353 PHE A N 1
ATOM 2628 C CA . PHE A 1 353 ? 6.412 -29.317 27.154 1.00 8.16 353 PHE A CA 1
ATOM 2629 C C . PHE A 1 353 ? 7.257 -29.175 28.410 1.00 9.77 353 PHE A C 1
ATOM 2630 O O . PHE A 1 353 ? 8.167 -28.350 28.466 1.00 11.99 353 PHE A O 1
ATOM 2638 N N . MET A 1 354 ? 6.993 -29.970 29.420 1.00 11.24 354 MET A N 1
ATOM 2639 C CA . MET A 1 354 ? 7.763 -29.896 30.649 1.00 12.84 354 MET A CA 1
ATOM 2640 C C . MET A 1 354 ? 8.994 -30.770 30.551 1.00 13.99 354 MET A C 1
ATOM 2641 O O . MET A 1 354 ? 8.908 -31.875 30.140 1.00 15.78 354 MET A O 1
ATOM 2646 N N . ASN A 1 355 ? 10.127 -30.223 30.900 1.00 10.87 355 ASN A N 1
ATOM 2647 C CA . ASN A 1 355 ? 11.372 -30.990 30.890 1.00 11.02 355 ASN A CA 1
ATOM 2648 C C . ASN A 1 355 ? 11.564 -31.777 32.186 1.00 13.90 355 ASN A C 1
ATOM 2649 O O . ASN A 1 355 ? 10.707 -31.751 33.070 1.00 13.41 355 ASN A O 1
ATOM 2654 N N . LYS A 1 356 ? 12.671 -32.498 32.290 1.00 11.52 356 LYS A N 1
ATOM 2655 C CA . LYS A 1 356 ? 12.853 -33.405 33.421 1.00 13.89 356 LYS A CA 1
ATOM 2656 C C . LYS A 1 356 ? 12.979 -32.663 34.749 1.00 14.73 356 LYS A C 1
ATOM 2657 O O . LYS A 1 356 ? 12.762 -33.247 35.816 1.00 20.08 356 LYS A O 1
ATOM 2663 N N . ASP A 1 357 ? 13.332 -31.383 34.685 1.00 15.15 357 ASP A N 1
ATOM 2664 C CA . ASP A 1 357 ? 13.476 -30.564 35.889 1.00 14.15 357 ASP A CA 1
ATOM 2665 C C . ASP A 1 357 ? 12.203 -29.791 36.230 1.00 14.08 357 ASP A C 1
ATOM 2666 O O . ASP A 1 357 ? 12.186 -29.025 37.186 1.00 16.28 357 ASP A O 1
ATOM 2671 N N . GLY A 1 358 ? 11.137 -30.003 35.461 1.00 12.19 358 GLY A N 1
ATOM 2672 C CA . GLY A 1 358 ? 9.861 -29.369 35.761 1.00 9.95 358 GLY A CA 1
ATOM 2673 C C . GLY A 1 358 ? 9.738 -27.950 35.239 1.00 13.16 358 GLY A C 1
ATOM 2674 O O . GLY A 1 358 ? 9.029 -27.132 35.823 1.00 13.15 358 GLY A O 1
ATOM 2675 N N . TRP A 1 359 ? 10.438 -27.649 34.150 1.00 11.95 359 TRP A N 1
ATOM 2676 C CA . TRP A 1 359 ? 10.326 -26.336 33.524 1.00 9.27 359 TRP A CA 1
ATOM 2677 C C . TRP A 1 359 ? 9.810 -26.500 32.104 1.00 10.52 359 TRP A C 1
ATOM 2678 O O . TRP A 1 359 ? 10.158 -27.462 31.424 1.00 10.99 359 TRP A O 1
ATOM 2689 N N . PRO A 1 360 ? 8.964 -25.566 31.658 1.00 9.35 360 PRO A N 1
ATOM 2690 C CA . PRO A 1 360 ? 8.421 -25.676 30.306 1.00 7.74 360 PRO A CA 1
ATOM 2691 C C . PRO A 1 360 ? 9.414 -25.232 29.245 1.00 9.81 360 PRO A C 1
ATOM 2692 O O . PRO A 1 360 ? 10.212 -24.333 29.482 1.00 12.81 360 PRO A O 1
ATOM 2696 N N . VAL A 1 361 ? 9.367 -25.901 28.100 1.00 8.28 361 VAL A N 1
ATOM 2697 C CA . VAL A 1 361 ? 10.055 -25.461 26.898 1.00 8.61 361 VAL A CA 1
ATOM 2698 C C . VAL A 1 361 ? 9.003 -25.262 25.809 1.00 8.89 361 VAL A C 1
ATOM 2699 O O . VAL A 1 361 ? 8.032 -26.009 25.728 1.00 8.47 361 VAL A O 1
ATOM 2703 N N . ALA A 1 362 ? 9.178 -24.234 24.988 1.00 7.70 362 ALA A N 1
ATOM 2704 C CA . ALA A 1 362 ? 8.231 -23.970 23.907 1.00 7.54 362 ALA A CA 1
ATOM 2705 C C . ALA A 1 362 ? 8.644 -24.663 22.618 1.00 8.86 362 ALA A C 1
ATOM 2706 O O . ALA A 1 362 ? 9.824 -24.692 22.272 1.00 8.46 362 ALA A O 1
ATOM 2708 N N . ALA A 1 363 ? 7.672 -25.214 21.897 1.00 8.85 363 ALA A N 1
ATOM 2709 C CA . ALA A 1 363 ? 7.941 -25.699 20.543 1.00 10.11 363 ALA A CA 1
ATOM 2710 C C . ALA A 1 363 ? 8.522 -24.547 19.716 1.00 10.14 363 ALA A C 1
ATOM 2711 O O . ALA A 1 363 ? 8.066 -23.414 19.840 1.00 8.59 363 ALA A O 1
ATOM 2713 N N . PRO A 1 364 ? 9.529 -24.825 18.878 1.00 8.64 364 PRO A N 1
ATOM 2714 C CA . PRO A 1 364 ? 10.079 -23.717 18.082 1.00 8.71 364 PRO A CA 1
ATOM 2715 C C . PRO A 1 364 ? 9.089 -23.166 17.053 1.00 9.45 364 PRO A C 1
ATOM 2716 O O . PRO A 1 364 ? 9.192 -21.991 16.684 1.00 9.30 364 PRO A O 1
ATOM 2720 N N . TYR A 1 365 ? 8.137 -23.986 16.610 1.00 8.69 365 TYR A N 1
ATOM 2721 C CA . TYR A 1 365 ? 7.163 -23.547 15.614 1.00 8.70 365 TYR A CA 1
ATOM 2722 C C . TYR A 1 365 ? 5.759 -23.511 16.195 1.00 8.34 365 TYR A C 1
ATOM 2723 O O . TYR A 1 365 ? 5.434 -24.260 17.121 1.00 8.21 365 TYR A O 1
ATOM 2732 N N . ARG A 1 366 ? 4.937 -22.617 15.658 1.00 8.74 366 ARG A N 1
ATOM 2733 C CA . ARG A 1 366 ? 3.563 -22.463 16.124 1.00 8.07 366 ARG A CA 1
ATOM 2734 C C . ARG A 1 366 ? 2.759 -23.755 16.011 1.00 8.90 366 ARG A C 1
ATOM 2735 O O . ARG A 1 366 ? 3.037 -24.613 15.171 1.00 9.66 366 ARG A O 1
ATOM 2743 N N . TYR A 1 367 ? 1.744 -23.872 16.856 1.00 8.36 367 TYR A N 1
ATOM 2744 C CA . TYR A 1 367 ? 0.970 -25.098 16.963 1.00 9.21 367 TYR A CA 1
ATOM 2745 C C . TYR A 1 367 ? 0.221 -25.431 15.677 1.00 9.41 367 TYR A C 1
ATOM 2746 O O . TYR A 1 367 ? -0.473 -24.589 15.107 1.00 10.31 367 TYR A O 1
ATOM 2755 N N . ALA A 1 368 ? 0.373 -26.671 15.225 1.00 9.43 368 ALA A N 1
ATOM 2756 C CA . ALA A 1 368 ? -0.269 -27.113 13.993 1.00 12.07 368 ALA A CA 1
ATOM 2757 C C . ALA A 1 368 ? -0.876 -28.499 14.160 1.00 13.50 368 ALA A C 1
ATOM 2758 O O . ALA A 1 368 ? -1.144 -29.186 13.175 1.00 16.31 368 ALA A O 1
ATOM 2760 N N . GLY A 1 369 ? -1.090 -28.911 15.406 1.00 11.25 369 GLY A N 1
ATOM 2761 C CA . GLY A 1 369 ? -1.683 -30.211 15.681 1.00 13.51 369 GLY A CA 1
ATOM 2762 C C . GLY A 1 369 ? -0.664 -31.282 16.015 1.00 15.16 369 GLY A C 1
ATOM 2763 O O . GLY A 1 369 ? -1.011 -32.453 16.180 1.00 19.40 369 GLY A O 1
ATOM 2764 N N . GLU A 1 370 ? 0.597 -30.882 16.132 1.00 14.44 370 GLU A N 1
ATOM 2765 C CA . GLU A 1 370 ? 1.659 -31.825 16.476 1.00 14.99 370 GLU A CA 1
ATOM 2766 C C . GLU A 1 370 ? 1.510 -32.322 17.911 1.00 12.52 370 GLU A C 1
ATOM 2767 O O . GLU A 1 370 ? 0.943 -31.630 18.761 1.00 15.13 370 GLU A O 1
ATOM 2773 N N . THR A 1 371 ? 2.005 -33.531 18.175 1.00 14.49 371 THR A N 1
ATOM 2774 C CA . THR A 1 371 ? 2.059 -34.061 19.535 1.00 13.54 371 THR A CA 1
ATOM 2775 C C . THR A 1 371 ? 3.406 -34.743 19.753 1.00 14.23 371 THR A C 1
ATOM 2776 O O . THR A 1 371 ? 4.084 -35.111 18.792 1.00 16.40 371 THR A O 1
ATOM 2780 N N . LEU A 1 372 ? 3.798 -34.896 21.012 1.00 13.74 372 LEU A N 1
ATOM 2781 C CA . LEU A 1 372 ? 4.983 -35.686 21.327 1.00 16.03 372 LEU A CA 1
ATOM 2782 C C . LEU A 1 372 ? 4.770 -37.123 20.877 1.00 24.83 372 LEU A C 1
ATOM 2783 O O . LEU A 1 372 ? 3.738 -37.727 21.172 1.00 25.35 372 LEU A O 1
ATOM 2788 N N . LYS A 1 373 ? 5.746 -37.665 20.161 1.00 17.33 373 LYS A N 1
ATOM 2789 C CA . LYS A 1 373 ? 5.659 -39.031 19.659 1.00 19.58 373 LYS A CA 1
ATOM 2790 C C . LYS A 1 373 ? 6.992 -39.710 19.881 1.00 21.37 373 LYS A C 1
ATOM 2791 O O . LYS A 1 373 ? 7.950 -39.065 20.307 1.00 21.47 373 LYS A O 1
ATOM 2797 N N . GLU A 1 374 ? 7.067 -41.009 19.607 1.00 17.31 374 GLU A N 1
ATOM 2798 C CA . GLU A 1 374 ? 8.356 -41.677 19.659 1.00 20.58 374 GLU A CA 1
ATOM 2799 C C . GLU A 1 374 ? 9.222 -41.084 18.567 1.00 23.04 374 GLU A C 1
ATOM 2800 O O . GLU A 1 374 ? 8.769 -40.899 17.434 1.00 24.30 374 GLU A O 1
ATOM 2806 N N . VAL A 1 375 ? 10.459 -40.759 18.918 1.00 16.16 375 VAL A N 1
ATOM 2807 C CA . VAL A 1 375 ? 11.428 -40.270 17.953 1.00 18.13 375 VAL A CA 1
ATOM 2808 C C . VAL A 1 375 ? 12.555 -41.285 17.886 1.00 19.83 375 VAL A C 1
ATOM 2809 O O . VAL A 1 375 ? 12.995 -41.791 18.917 1.00 22.74 375 VAL A O 1
ATOM 2813 N N . LYS A 1 376 ? 13.005 -41.588 16.672 1.00 20.45 376 LYS A N 1
ATOM 2814 C CA . LYS A 1 376 ? 14.095 -42.539 16.453 1.00 23.37 376 LYS A CA 1
ATOM 2815 C C . LYS A 1 376 ? 15.416 -41.806 16.257 1.00 18.03 376 LYS A C 1
ATOM 2816 O O . LYS A 1 376 ? 15.451 -40.732 15.667 1.00 20.53 376 LYS A O 1
ATOM 2822 N N . GLN A 1 377 ? 16.505 -42.393 16.739 1.00 22.16 377 GLN A N 1
ATOM 2823 C CA . GLN A 1 377 ? 17.821 -41.780 16.581 1.00 27.44 377 GLN A CA 1
ATOM 2824 C C . GLN A 1 377 ? 18.140 -41.464 15.120 1.00 25.57 377 GLN A C 1
ATOM 2825 O O . GLN A 1 377 ? 18.722 -40.418 14.815 1.00 22.66 377 GLN A O 1
ATOM 2831 N N . LYS A 1 378 ? 17.749 -42.362 14.221 1.00 22.54 378 LYS A N 1
ATOM 2832 C CA . LYS A 1 378 ? 17.989 -42.174 12.794 1.00 33.06 378 LYS A CA 1
ATOM 2833 C C . LYS A 1 378 ? 17.406 -40.863 12.275 1.00 31.23 378 LYS A C 1
ATOM 2834 O O . LYS A 1 378 ? 17.935 -40.271 11.336 1.00 36.43 378 LYS A O 1
ATOM 2840 N N . ASP A 1 379 ? 16.318 -40.412 12.890 1.00 23.91 379 ASP A N 1
ATOM 2841 C CA . ASP A 1 379 ? 15.625 -39.212 12.434 1.00 20.60 379 ASP A CA 1
ATOM 2842 C C . ASP A 1 379 ? 16.123 -37.953 13.132 1.00 20.43 379 ASP A C 1
ATOM 2843 O O . ASP A 1 379 ? 15.706 -36.845 12.799 1.00 23.87 379 ASP A O 1
ATOM 2848 N N . ILE A 1 380 ? 17.022 -38.135 14.093 1.00 17.27 380 ILE A N 1
ATOM 2849 C CA . ILE A 1 380 ? 17.610 -37.028 14.842 1.00 19.96 380 ILE A CA 1
ATOM 2850 C C . ILE A 1 380 ? 18.918 -36.530 14.231 1.00 21.35 380 ILE A C 1
ATOM 2851 O O . ILE A 1 380 ? 19.182 -35.331 14.209 1.00 18.62 380 ILE A O 1
ATOM 2856 N N . THR A 1 381 ? 19.751 -37.446 13.748 1.00 19.31 381 THR A N 1
ATOM 2857 C CA . THR A 1 381 ? 21.054 -37.052 13.232 1.00 16.72 381 THR A CA 1
ATOM 2858 C C . THR A 1 381 ? 20.927 -36.151 12.009 1.00 19.33 381 THR A C 1
ATOM 2859 O O . THR A 1 381 ? 20.048 -36.349 11.167 1.00 23.89 381 THR A O 1
ATOM 2863 N N . GLY A 1 382 ? 21.807 -35.161 11.919 1.00 18.07 382 GLY A N 1
ATOM 2864 C CA . GLY A 1 382 ? 21.819 -34.263 10.779 1.00 19.42 382 GLY A CA 1
ATOM 2865 C C . GLY A 1 382 ? 22.199 -32.847 11.168 1.00 16.47 382 GLY A C 1
ATOM 2866 O O . GLY A 1 382 ? 22.690 -32.601 12.274 1.00 20.51 382 GLY A O 1
ATOM 2867 N N . THR A 1 383 ? 21.977 -31.915 10.251 1.00 19.69 383 THR A N 1
ATOM 2868 C CA . THR A 1 383 ? 22.336 -30.521 10.472 1.00 21.53 383 THR A CA 1
ATOM 2869 C C . THR A 1 383 ? 21.145 -29.711 10.961 1.00 20.20 383 THR A C 1
ATOM 2870 O O . THR A 1 383 ? 20.026 -29.863 10.463 1.00 19.15 383 THR A O 1
ATOM 2874 N N . TYR A 1 384 ? 21.399 -28.855 11.945 1.00 15.30 384 TYR A N 1
ATOM 2875 C CA . TYR A 1 384 ? 20.354 -28.041 12.551 1.00 13.97 384 TYR A CA 1
ATOM 2876 C C . TYR A 1 384 ? 20.700 -26.562 12.515 1.00 15.81 384 TYR A C 1
ATOM 2877 O O . TYR A 1 384 ? 21.848 -26.176 12.762 1.00 16.65 384 TYR A O 1
ATOM 2886 N N . LYS A 1 385 ? 19.698 -25.739 12.216 1.00 13.32 385 LYS A N 1
ATOM 2887 C CA . LYS A 1 385 ? 19.757 -24.321 12.554 1.00 12.99 385 LYS A CA 1
ATOM 2888 C C . LYS A 1 385 ? 19.441 -24.154 14.040 1.00 15.02 385 LYS A C 1
ATOM 2889 O O . LYS A 1 385 ? 18.474 -24.726 14.553 1.00 13.68 385 LYS A O 1
ATOM 2895 N N . LEU A 1 386 ? 20.270 -23.375 14.723 1.00 12.47 386 LEU A N 1
ATOM 2896 C CA . LEU A 1 386 ? 20.194 -23.223 16.173 1.00 12.09 386 LEU A CA 1
ATOM 2897 C C . LEU A 1 386 ? 19.906 -21.781 16.597 1.00 12.71 386 LEU A C 1
ATOM 2898 O O . LEU A 1 386 ? 20.613 -20.855 16.178 1.00 14.39 386 LEU A O 1
ATOM 2903 N N . ILE A 1 387 ? 18.868 -21.596 17.414 1.00 11.70 387 ILE A N 1
ATOM 2904 C CA . ILE A 1 387 ? 18.588 -20.309 18.042 1.00 11.24 387 ILE A CA 1
ATOM 2905 C C . ILE A 1 387 ? 18.854 -20.409 19.540 1.00 10.66 387 ILE A C 1
ATOM 2906 O O . ILE A 1 387 ? 18.395 -21.345 20.197 1.00 11.83 387 ILE A O 1
A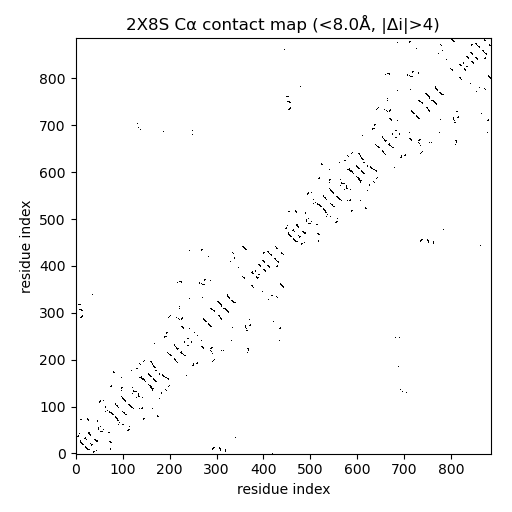TOM 2911 N N . GLN A 1 388 ? 19.601 -19.456 20.079 1.00 11.35 388 GLN A N 1
ATOM 2912 C CA . GLN A 1 388 ? 19.841 -19.400 21.518 1.00 10.63 388 GLN A CA 1
ATOM 2913 C C . GLN A 1 388 ? 19.224 -18.129 22.061 1.00 10.22 388 GLN A C 1
ATOM 2914 O O . GLN A 1 388 ? 19.696 -17.034 21.766 1.00 11.00 388 GLN A O 1
ATOM 2920 N N . HIS A 1 389 ? 18.151 -18.266 22.835 1.00 9.75 389 HIS A N 1
ATOM 2921 C CA . HIS A 1 389 ? 17.421 -17.096 23.304 1.00 9.35 389 HIS A CA 1
ATOM 2922 C C . HIS A 1 389 ? 18.150 -16.324 24.409 1.00 9.51 389 HIS A C 1
ATOM 2923 O O . HIS A 1 389 ? 17.845 -15.153 24.649 1.00 11.76 389 HIS A O 1
ATOM 2930 N N . GLY A 1 390 ? 19.091 -16.981 25.085 1.00 10.76 390 GLY A N 1
ATOM 2931 C CA . GLY A 1 390 ? 19.904 -16.321 26.098 1.00 10.15 390 GLY A CA 1
ATOM 2932 C C . GLY A 1 390 ? 19.147 -15.882 27.334 1.00 10.23 390 GLY A C 1
ATOM 2933 O O . GLY A 1 390 ? 18.133 -16.475 27.707 1.00 10.86 390 GLY A O 1
ATOM 2934 N N . LYS A 1 391 ? 19.640 -14.836 27.949 1.00 10.94 391 LYS A N 1
ATOM 2935 C CA . LYS A 1 391 ? 19.018 -14.345 29.188 1.00 10.38 391 LYS A CA 1
ATOM 2936 C C . LYS A 1 391 ? 18.883 -12.855 29.245 1.00 11.18 391 LYS A C 1
ATOM 2937 O O . LYS A 1 391 ? 18.575 -12.300 30.237 1.00 13.37 391 LYS A O 1
ATOM 2943 N N . ASP A 1 392 ? 19.123 -12.203 28.139 1.00 11.58 392 ASP A N 1
ATOM 2944 C CA . ASP A 1 392 ? 19.087 -10.750 28.105 1.00 12.84 392 ASP A CA 1
ATOM 2945 C C . ASP A 1 392 ? 17.712 -10.173 27.798 1.00 11.24 392 ASP A C 1
ATOM 2946 O O . ASP A 1 392 ? 16.774 -10.892 27.442 1.00 10.03 392 ASP A O 1
ATOM 2951 N N . ILE A 1 393 ? 17.601 -8.867 28.002 1.00 10.81 393 ILE A N 1
ATOM 2952 C CA . ILE A 1 393 ? 16.548 -8.064 27.398 1.00 11.28 393 ILE A CA 1
ATOM 2953 C C . ILE A 1 393 ? 17.233 -7.292 26.274 1.00 12.55 393 ILE A C 1
ATOM 2954 O O . ILE A 1 393 ? 18.059 -6.410 26.525 1.00 14.38 393 ILE A O 1
ATOM 2959 N N . SER A 1 394 ? 16.917 -7.649 25.035 1.00 12.13 394 SER A N 1
ATOM 2960 C CA . SER A 1 394 ? 17.637 -7.110 23.886 1.00 13.82 394 SER A CA 1
ATOM 2961 C C . SER A 1 394 ? 16.733 -6.954 22.679 1.00 12.69 394 SER A C 1
ATOM 2962 O O . SER A 1 394 ? 15.909 -7.823 22.410 1.00 14.20 394 SER A O 1
ATOM 2965 N N . ALA A 1 395 ? 16.903 -5.854 21.949 1.00 13.96 395 ALA A N 1
ATOM 2966 C CA . ALA A 1 395 ? 16.160 -5.647 20.710 1.00 16.37 395 ALA A CA 1
ATOM 2967 C C . ALA A 1 395 ? 16.810 -6.386 19.543 1.00 12.82 395 ALA A C 1
ATOM 2968 O O . ALA A 1 395 ? 16.253 -6.438 18.449 1.00 18.90 395 ALA A O 1
ATOM 2970 N N . ASP A 1 396 ? 17.985 -6.968 19.774 1.00 14.13 396 ASP A N 1
ATOM 2971 C CA . ASP A 1 396 ? 18.644 -7.755 18.738 1.00 17.49 396 ASP A CA 1
ATOM 2972 C C . ASP A 1 396 ? 17.826 -8.991 18.369 1.00 17.20 396 ASP A C 1
ATOM 2973 O O . ASP A 1 396 ? 17.394 -9.750 19.241 1.00 21.47 396 ASP A O 1
ATOM 2978 N N . ILE A 1 397 ? 17.606 -9.196 17.078 1.00 13.12 397 ILE A N 1
ATOM 2979 C CA . ILE A 1 397 ? 16.911 -10.396 16.629 1.00 10.12 397 ILE A CA 1
ATOM 2980 C C . ILE A 1 397 ? 17.909 -11.550 16.580 1.00 14.66 397 ILE A C 1
ATOM 2981 O O . ILE A 1 397 ? 18.827 -11.549 15.749 1.00 17.31 397 ILE A O 1
ATOM 2986 N N . LYS A 1 398 ? 17.749 -12.524 17.471 1.00 13.08 398 LYS A N 1
ATOM 2987 C CA . LYS A 1 398 ? 18.705 -13.635 17.534 1.00 11.81 398 LYS A CA 1
ATOM 2988 C C . LYS A 1 398 ? 18.727 -14.383 16.201 1.00 15.82 398 LYS A C 1
ATOM 2989 O O . LYS A 1 398 ? 17.672 -14.650 15.610 1.00 13.20 398 LYS A O 1
ATOM 2995 N N . GLN A 1 399 ? 19.927 -14.707 15.722 1.00 14.44 399 GLN A N 1
ATOM 2996 C CA . GLN A 1 399 ? 20.082 -15.378 14.438 1.00 13.53 399 GLN A CA 1
ATOM 2997 C C . GLN A 1 399 ? 20.618 -16.786 14.621 1.00 13.98 399 GLN A C 1
ATOM 2998 O O . GLN A 1 399 ? 21.068 -17.152 15.707 1.00 16.76 399 GLN A O 1
ATOM 3004 N N . THR A 1 400 ? 20.579 -17.576 13.552 1.00 12.20 400 THR A N 1
ATOM 3005 C CA . THR A 1 400 ? 20.973 -18.974 13.650 1.00 13.18 400 THR A CA 1
ATOM 3006 C C . THR A 1 400 ? 22.458 -19.194 13.436 1.00 14.93 400 THR A C 1
ATOM 3007 O O . THR A 1 400 ? 23.137 -18.412 12.761 1.00 16.68 400 THR A O 1
ATOM 3011 N N . ILE A 1 401 ? 22.947 -20.272 14.033 1.00 14.57 401 ILE A N 1
ATOM 3012 C CA . ILE A 1 401 ? 24.199 -20.891 13.626 1.00 14.05 401 ILE A CA 1
ATOM 3013 C C . ILE A 1 401 ? 23.879 -22.337 13.276 1.00 20.76 401 ILE A C 1
ATOM 3014 O O . ILE A 1 401 ? 22.805 -22.844 13.607 1.00 18.86 401 ILE A O 1
ATOM 3019 N N . ASN A 1 402 ? 24.803 -23.001 12.597 1.00 19.02 402 ASN A N 1
ATOM 3020 C CA . ASN A 1 402 ? 24.588 -24.370 12.169 1.00 18.73 402 ASN A CA 1
ATOM 3021 C C . ASN A 1 402 ? 25.405 -25.344 12.995 1.00 23.86 402 ASN A C 1
ATOM 3022 O O . ASN A 1 402 ? 26.600 -25.140 13.209 1.00 23.87 402 ASN A O 1
ATOM 3027 N N . ILE A 1 403 ? 24.754 -26.405 13.453 1.00 18.71 403 ILE A N 1
ATOM 3028 C CA . ILE A 1 403 ? 25.448 -27.474 14.155 1.00 18.55 403 ILE A CA 1
ATOM 3029 C C . ILE A 1 403 ? 25.057 -28.813 13.549 1.00 18.59 403 ILE A C 1
ATOM 3030 O O . ILE A 1 403 ? 24.072 -28.907 12.816 1.00 17.83 403 ILE A O 1
ATOM 3035 N N . GLN A 1 404 ? 25.849 -29.843 13.824 1.00 18.51 404 GLN A N 1
ATOM 3036 C CA . GLN A 1 404 ? 25.502 -31.183 13.385 1.00 19.79 404 GLN A CA 1
ATOM 3037 C C . GLN A 1 404 ? 25.371 -32.100 14.589 1.00 17.87 404 GLN A C 1
ATOM 3038 O O . GLN A 1 404 ? 26.240 -32.121 15.459 1.00 20.75 404 GLN A O 1
ATOM 3044 N N . LEU A 1 405 ? 24.270 -32.841 14.645 1.00 16.77 405 LEU A N 1
ATOM 3045 C CA . LEU A 1 405 ? 24.122 -33.915 15.620 1.00 17.87 405 LEU A CA 1
ATOM 3046 C C . LEU A 1 405 ? 24.558 -35.208 14.939 1.00 21.42 405 LEU A C 1
ATOM 3047 O O . LEU A 1 405 ? 23.916 -35.676 13.996 1.00 20.83 405 LEU A O 1
ATOM 3052 N N . ASN A 1 406 ? 25.676 -35.757 15.405 1.00 18.67 406 ASN A N 1
ATOM 3053 C CA . ASN A 1 406 ? 26.330 -36.881 14.739 1.00 18.62 406 ASN A CA 1
ATOM 3054 C C . ASN A 1 406 ? 25.869 -38.235 15.269 1.00 26.17 406 ASN A C 1
ATOM 3055 O O . ASN A 1 406 ? 25.310 -38.333 16.359 1.00 22.03 406 ASN A O 1
ATOM 3060 N N . LYS A 1 407 ? 26.113 -39.281 14.491 1.00 26.95 407 LYS A N 1
ATOM 3061 C CA . LYS A 1 407 ? 25.669 -40.619 14.858 1.00 25.70 407 LYS A CA 1
ATOM 3062 C C . LYS A 1 407 ? 26.333 -41.087 16.152 1.00 23.42 407 LYS A C 1
ATOM 3063 O O . LYS A 1 407 ? 25.746 -41.854 16.918 1.00 26.93 407 LYS A O 1
ATOM 3069 N N . ASN A 1 408 ? 27.549 -40.610 16.401 1.00 22.78 408 ASN A N 1
ATOM 3070 C CA . ASN A 1 408 ? 28.297 -40.994 17.596 1.00 25.54 408 ASN A CA 1
ATOM 3071 C C . ASN A 1 408 ? 27.961 -40.155 18.830 1.00 19.97 408 ASN A C 1
ATOM 3072 O O . ASN A 1 408 ? 28.689 -40.179 19.827 1.00 26.25 408 ASN A O 1
ATOM 3077 N N . HIS A 1 409 ? 26.860 -39.415 18.749 1.00 19.89 409 HIS A N 1
ATOM 3078 C CA . HIS A 1 409 ? 26.339 -38.646 19.876 1.00 27.26 409 HIS A CA 1
ATOM 3079 C C . HIS A 1 409 ? 27.164 -37.408 20.222 1.00 23.71 409 HIS A C 1
ATOM 3080 O O . HIS A 1 409 ? 26.986 -36.815 21.281 1.00 22.31 409 HIS A O 1
ATOM 3087 N N . THR A 1 410 ? 28.062 -37.020 19.323 1.00 21.55 410 THR A N 1
ATOM 3088 C CA . THR A 1 410 ? 28.744 -35.744 19.458 1.00 20.60 410 THR A CA 1
ATOM 3089 C C . THR A 1 410 ? 27.977 -34.681 18.690 1.00 23.19 410 THR A C 1
ATOM 3090 O O . THR A 1 410 ? 27.183 -34.988 17.796 1.00 20.56 410 THR A O 1
ATOM 3094 N N . ILE A 1 411 ? 28.215 -33.429 19.055 1.00 19.49 411 ILE A N 1
ATOM 3095 C CA . ILE A 1 411 ? 27.726 -32.297 18.291 1.00 17.20 411 ILE A CA 1
ATOM 3096 C C . ILE A 1 411 ? 28.935 -31.524 17.771 1.00 18.43 411 ILE A C 1
ATOM 3097 O O . ILE A 1 411 ? 29.882 -31.269 18.515 1.00 24.32 411 ILE A O 1
ATOM 3102 N N . SER A 1 412 ? 28.903 -31.166 16.493 1.00 20.74 412 SER A N 1
ATOM 3103 C CA . SER A 1 412 ? 29.997 -30.418 15.884 1.00 23.04 412 SER A CA 1
ATOM 3104 C C . SER A 1 412 ? 29.457 -29.288 15.014 1.00 21.74 412 SER A C 1
ATOM 3105 O O . SER A 1 412 ? 28.244 -29.118 14.884 1.00 18.85 412 SER A O 1
ATOM 3108 N N . GLY A 1 413 ? 30.360 -28.515 14.421 1.00 24.19 413 GLY A N 1
ATOM 3109 C CA . GLY A 1 413 ? 29.961 -27.361 13.634 1.00 32.06 413 GLY A CA 1
ATOM 3110 C C . GLY A 1 413 ? 30.283 -26.066 14.353 1.00 32.08 413 GLY A C 1
ATOM 3111 O O . GLY A 1 413 ? 31.331 -25.951 14.985 1.00 25.68 413 GLY A O 1
ATOM 3112 N N . GLU A 1 414 ? 29.379 -25.092 14.276 1.00 23.48 414 GLU A N 1
ATOM 3113 C CA . GLU A 1 414 ? 29.626 -23.785 14.886 1.00 21.90 414 GLU A CA 1
ATOM 3114 C C . GLU A 1 414 ? 29.605 -23.848 16.409 1.00 26.30 414 GLU A C 1
ATOM 3115 O O . GLU A 1 414 ? 29.943 -22.881 17.094 1.00 27.20 414 GLU A O 1
ATOM 3121 N N . MET A 1 415 ? 29.204 -24.999 16.930 1.00 24.31 415 MET A N 1
ATOM 3122 C CA . MET A 1 415 ? 29.239 -25.266 18.358 1.00 20.46 415 MET A CA 1
ATOM 3123 C C . MET A 1 415 ? 29.554 -26.736 18.535 1.00 25.83 415 MET A C 1
ATOM 3124 O O . MET A 1 415 ? 29.255 -27.543 17.659 1.00 28.55 415 MET A O 1
ATOM 3129 N N . THR A 1 416 ? 30.155 -27.087 19.662 1.00 22.91 416 THR A N 1
ATOM 3130 C CA . THR A 1 416 ? 30.429 -28.486 19.954 1.00 28.52 416 THR A CA 1
ATOM 3131 C C . THR A 1 416 ? 29.757 -28.925 21.254 1.00 23.68 416 THR A C 1
ATOM 3132 O O . THR A 1 416 ? 29.431 -28.104 22.111 1.00 23.81 416 THR A O 1
ATOM 3136 N N . GLY A 1 417 ? 29.527 -30.224 21.383 1.00 18.99 417 GLY A N 1
ATOM 3137 C CA . GLY A 1 417 ? 28.923 -30.781 22.577 1.00 20.56 417 GLY A CA 1
ATOM 3138 C C . GLY A 1 417 ? 28.525 -32.224 22.345 1.00 24.94 417 GLY A C 1
ATOM 3139 O O . GLY A 1 417 ? 29.204 -32.959 21.626 1.00 22.43 417 GLY A O 1
ATOM 3140 N N . THR A 1 418 ? 27.417 -32.626 22.954 1.00 22.38 418 THR A N 1
ATOM 3141 C CA . THR A 1 418 ? 26.918 -33.990 22.836 1.00 19.87 418 THR A CA 1
ATOM 3142 C C . THR A 1 418 ? 25.400 -33.978 22.866 1.00 18.14 418 THR A C 1
ATOM 3143 O O . THR A 1 418 ? 24.782 -33.000 23.289 1.00 16.73 418 THR A O 1
ATOM 3147 N N . TRP A 1 419 ? 24.799 -35.069 22.414 1.00 17.08 419 TRP A N 1
ATOM 3148 C CA . TRP A 1 419 ? 23.353 -35.218 22.472 1.00 15.97 419 TRP A CA 1
ATOM 3149 C C . TRP A 1 419 ? 23.015 -36.663 22.793 1.00 19.53 419 TRP A C 1
ATOM 3150 O O . TRP A 1 419 ? 23.771 -37.581 22.459 1.00 18.99 419 TRP A O 1
ATOM 3161 N N . ARG A 1 420 ? 21.888 -36.858 23.465 1.00 17.22 420 ARG A N 1
ATOM 3162 C CA . ARG A 1 420 ? 21.346 -38.188 23.682 1.00 19.63 420 ARG A CA 1
ATOM 3163 C C . ARG A 1 420 ? 19.838 -38.084 23.791 1.00 15.81 420 ARG A C 1
ATOM 3164 O O . ARG A 1 420 ? 19.295 -37.006 24.054 1.00 14.27 420 ARG A O 1
ATOM 3172 N N . LYS A 1 421 ? 19.161 -39.202 23.559 1.00 19.98 421 LYS A N 1
ATOM 3173 C CA . LYS A 1 421 ? 17.720 -39.263 23.713 1.00 16.54 421 LYS A CA 1
ATOM 3174 C C . LYS A 1 421 ? 17.388 -40.204 24.852 1.00 21.49 421 LYS A C 1
ATOM 3175 O O . LYS A 1 421 ? 17.960 -41.298 24.971 1.00 22.81 421 LYS A O 1
ATOM 3181 N N . THR A 1 422 ? 16.478 -39.761 25.701 1.00 15.45 422 THR A N 1
ATOM 3182 C CA . THR A 1 422 ? 16.023 -40.548 26.824 1.00 16.45 422 THR A CA 1
ATOM 3183 C C . THR A 1 422 ? 14.593 -40.928 26.530 1.00 14.06 422 THR A C 1
ATOM 3184 O O . THR A 1 422 ? 13.814 -40.101 26.061 1.00 13.54 422 THR A O 1
ATOM 3188 N N . GLY A 1 423 ? 14.249 -42.180 26.791 1.00 14.49 423 GLY A N 1
ATOM 3189 C CA . GLY A 1 423 ? 12.883 -42.622 26.611 1.00 14.29 423 GLY A CA 1
ATOM 3190 C C . GLY A 1 423 ? 12.374 -42.389 25.207 1.00 14.11 423 GLY A C 1
ATOM 3191 O O . GLY A 1 423 ? 13.084 -42.594 24.231 1.00 14.46 423 GLY A O 1
ATOM 3192 N N . LYS A 1 424 ? 11.125 -41.948 25.122 1.00 14.88 424 LYS A N 1
ATOM 3193 C CA . LYS A 1 424 ? 10.428 -41.765 23.863 1.00 15.13 424 LYS A CA 1
ATOM 3194 C C . LYS A 1 424 ? 10.980 -40.601 23.037 1.00 15.21 424 LYS A C 1
ATOM 3195 O O . LYS A 1 424 ? 11.149 -40.708 21.818 1.00 15.92 424 LYS A O 1
ATOM 3201 N N . ASN A 1 425 ? 11.246 -39.478 23.701 1.00 13.19 425 ASN A N 1
ATOM 3202 C CA . ASN A 1 425 ? 11.513 -38.232 22.988 1.00 12.34 425 ASN A CA 1
ATOM 3203 C C . ASN A 1 425 ? 12.242 -37.177 23.801 1.00 12.05 425 ASN A C 1
ATOM 3204 O O . ASN A 1 425 ? 12.265 -36.004 23.418 1.00 13.48 425 ASN A O 1
ATOM 3209 N N . THR A 1 426 ? 12.826 -37.570 24.925 1.00 12.27 426 THR A N 1
ATOM 3210 C CA . THR A 1 426 ? 13.495 -36.615 25.789 1.00 12.16 426 THR A CA 1
ATOM 3211 C C . THR A 1 426 ? 14.876 -36.268 25.250 1.00 12.48 426 THR A C 1
ATOM 3212 O O . THR A 1 426 ? 15.673 -37.145 24.923 1.00 13.68 426 THR A O 1
ATOM 3216 N N . ALA A 1 427 ? 15.138 -34.972 25.147 1.00 13.37 427 ALA A N 1
ATOM 3217 C CA . ALA A 1 427 ? 16.391 -34.475 24.610 1.00 13.15 427 ALA A CA 1
ATOM 3218 C C . ALA A 1 427 ? 17.319 -34.053 25.734 1.00 12.45 427 ALA A C 1
ATOM 3219 O O . ALA A 1 427 ? 16.967 -33.242 26.578 1.00 12.64 427 ALA A O 1
ATOM 3221 N N . ASP A 1 428 ? 18.514 -34.627 25.741 1.00 13.86 428 ASP A N 1
ATOM 3222 C CA . ASP A 1 428 ? 19.528 -34.296 26.716 1.00 14.71 428 ASP A CA 1
ATOM 3223 C C . ASP A 1 428 ? 20.729 -33.825 25.914 1.00 17.84 428 ASP A C 1
ATOM 3224 O O . ASP A 1 428 ? 21.433 -34.630 25.312 1.00 19.00 428 ASP A O 1
ATOM 3229 N N . ILE A 1 429 ? 20.942 -32.517 25.888 1.00 15.35 429 ILE A N 1
ATOM 3230 C CA . ILE A 1 429 ? 21.910 -31.925 24.978 1.00 15.97 429 ILE A CA 1
ATOM 3231 C C . ILE A 1 429 ? 22.900 -31.029 25.706 1.00 19.32 429 ILE A C 1
ATOM 3232 O O . ILE A 1 429 ? 22.516 -30.155 26.477 1.00 18.35 429 ILE A O 1
ATOM 3237 N N . THR A 1 430 ? 24.184 -31.266 25.475 1.00 17.38 430 THR A N 1
ATOM 3238 C CA . THR A 1 430 ? 25.217 -30.403 26.021 1.00 16.93 430 THR A CA 1
ATOM 3239 C C . THR A 1 430 ? 25.807 -29.566 24.894 1.00 17.33 430 THR A C 1
ATOM 3240 O O . THR A 1 430 ? 26.171 -30.091 23.840 1.00 18.63 430 THR A O 1
ATOM 3244 N N . LEU A 1 431 ? 25.889 -28.275 25.123 1.00 14.64 431 LEU A N 1
ATOM 3245 C CA . LEU A 1 431 ? 26.439 -27.321 24.170 1.00 15.89 431 LEU A CA 1
ATOM 3246 C C . LEU A 1 431 ? 27.377 -26.358 24.894 1.00 17.66 431 LEU A C 1
ATOM 3247 O O . LEU A 1 431 ? 27.022 -25.776 25.814 1.00 20.06 431 LEU A O 1
ATOM 3252 N N . ALA A 1 432 ? 28.607 -26.303 24.427 1.00 21.80 432 ALA A N 1
ATOM 3253 C CA . ALA A 1 432 ? 29.584 -25.470 25.051 1.00 21.95 432 ALA A CA 1
ATOM 3254 C C . ALA A 1 432 ? 29.608 -25.660 26.571 1.00 28.21 432 ALA A C 1
ATOM 3255 O O . ALA A 1 432 ? 29.603 -24.747 27.324 1.00 24.44 432 ALA A O 1
ATOM 3257 N N . GLY A 1 433 ? 29.640 -26.909 26.975 1.00 22.47 433 GLY A N 1
ATOM 3258 C CA . GLY A 1 433 ? 29.743 -27.228 28.377 1.00 22.32 433 GLY A CA 1
ATOM 3259 C C . GLY A 1 433 ? 28.548 -26.936 29.286 1.00 28.56 433 GLY A C 1
ATOM 3260 O O . GLY A 1 433 ? 28.655 -27.034 30.475 1.00 25.10 433 GLY A O 1
ATOM 3261 N N . LYS A 1 434 ? 27.425 -26.566 28.687 1.00 22.06 434 LYS A N 1
ATOM 3262 C CA . LYS A 1 434 ? 26.195 -26.364 29.449 1.00 17.74 434 LYS A CA 1
ATOM 3263 C C . LYS A 1 434 ? 25.215 -27.491 29.127 1.00 14.20 434 LYS A C 1
ATOM 3264 O O . LYS A 1 434 ? 25.026 -27.831 27.959 1.00 17.66 434 LYS A O 1
ATOM 3270 N N . LYS A 1 435 ? 24.600 -28.064 30.158 1.00 16.47 435 LYS A N 1
ATOM 3271 C CA . LYS A 1 435 ? 23.619 -29.132 29.963 1.00 17.86 435 LYS A CA 1
ATOM 3272 C C . LYS A 1 435 ? 22.189 -28.606 29.831 1.00 13.95 435 LYS A C 1
ATOM 3273 O O . LYS A 1 435 ? 21.709 -27.884 30.709 1.00 15.98 435 LYS A O 1
ATOM 3279 N N . TYR A 1 436 ? 21.521 -28.982 28.742 1.00 13.37 436 TYR A N 1
ATOM 3280 C CA . TYR A 1 436 ? 20.130 -28.599 28.489 1.00 12.38 436 TYR A CA 1
ATOM 3281 C C . TYR A 1 436 ? 19.239 -29.835 28.447 1.00 14.86 436 TYR A C 1
ATOM 3282 O O . TYR A 1 436 ? 19.672 -30.919 28.056 1.00 14.32 436 TYR A O 1
ATOM 3291 N N . ASN A 1 437 ? 17.982 -29.671 28.838 1.00 11.45 437 ASN A N 1
ATOM 3292 C CA . ASN A 1 437 ? 17.036 -30.771 28.788 1.00 11.38 437 ASN A CA 1
ATOM 3293 C C . ASN A 1 437 ? 15.712 -30.283 28.208 1.00 10.77 437 ASN A C 1
ATOM 3294 O O . ASN A 1 437 ? 15.258 -29.172 28.496 1.00 10.34 437 ASN A O 1
ATOM 3299 N N . GLY A 1 438 ? 15.101 -31.107 27.373 1.00 10.79 438 GLY A N 1
ATOM 3300 C CA . GLY A 1 438 ? 13.834 -30.754 26.767 1.00 10.30 438 GLY A CA 1
ATOM 3301 C C . GLY A 1 438 ? 13.322 -31.904 25.926 1.00 10.92 438 GLY A C 1
ATOM 3302 O O . GLY A 1 438 ? 13.382 -33.069 26.350 1.00 12.11 438 GLY A O 1
ATOM 3303 N N . VAL A 1 439 ? 12.821 -31.585 24.738 1.00 10.32 439 VAL A N 1
ATOM 3304 C CA . VAL A 1 439 ? 12.235 -32.608 23.879 1.00 10.98 439 VAL A CA 1
ATOM 3305 C C . VAL A 1 439 ? 12.714 -32.546 22.439 1.00 12.38 439 VAL A C 1
ATOM 3306 O O . VAL A 1 439 ? 13.145 -31.493 21.953 1.00 11.98 439 VAL A O 1
ATOM 3310 N N . PHE A 1 440 ? 12.680 -33.689 21.760 1.00 11.18 440 PHE A N 1
ATOM 3311 C CA . PHE A 1 440 ? 12.690 -33.761 20.322 1.00 11.40 440 PHE A CA 1
ATOM 3312 C C . PHE A 1 440 ? 11.241 -33.861 19.809 1.00 13.06 440 PHE A C 1
ATOM 3313 O O . PHE A 1 440 ? 10.466 -34.543 20.360 1.00 12.30 440 PHE A O 1
ATOM 3321 N N . LEU A 1 441 ? 10.938 -33.123 18.759 1.00 11.03 441 LEU A N 1
ATOM 3322 C CA . LEU A 1 441 ? 9.583 -32.998 18.268 1.00 10.79 441 LEU A CA 1
ATOM 3323 C C . LEU A 1 441 ? 9.559 -32.741 16.764 1.00 15.08 441 LEU A C 1
ATOM 3324 O O . LEU A 1 441 ? 10.102 -31.820 16.341 1.00 13.59 441 LEU A O 1
ATOM 3329 N N . ARG A 1 442 ? 8.932 -33.486 16.019 1.00 13.27 442 ARG A N 1
ATOM 3330 C CA . ARG A 1 442 ? 8.722 -33.217 14.622 1.00 13.72 442 ARG A CA 1
ATOM 3331 C C . ARG A 1 442 ? 7.506 -32.278 14.545 1.00 15.06 442 ARG A C 1
ATOM 3332 O O . ARG A 1 442 ? 6.515 -32.533 15.099 1.00 16.42 442 ARG A O 1
ATOM 3340 N N A GLN A 1 443 ? 7.682 -31.232 13.799 0.50 11.12 443 GLN A N 1
ATOM 3341 N N B GLN A 1 443 ? 7.617 -31.258 13.773 0.50 12.16 443 GLN A N 1
ATOM 3342 C CA A GLN A 1 443 ? 6.717 -30.133 13.693 0.50 12.19 443 GLN A CA 1
ATOM 3343 C CA B GLN A 1 443 ? 6.462 -30.400 13.572 0.50 10.99 443 GLN A CA 1
ATOM 3344 C C A GLN A 1 443 ? 6.407 -29.778 12.246 0.50 13.11 443 GLN A C 1
ATOM 3345 C C B GLN A 1 443 ? 6.516 -29.668 12.242 0.50 12.95 443 GLN A C 1
ATOM 3346 O O A GLN A 1 443 ? 6.900 -30.423 11.328 0.50 11.45 443 GLN A O 1
ATOM 3347 O O B GLN A 1 443 ? 7.364 -29.943 11.396 0.50 14.02 443 GLN A O 1
ATOM 3358 N N . TRP A 1 444 ? 5.591 -28.735 12.069 1.00 13.26 444 TRP A N 1
ATOM 3359 C CA . TRP A 1 444 ? 5.367 -28.106 10.781 1.00 14.90 444 TRP A CA 1
ATOM 3360 C C . TRP A 1 444 ? 5.991 -26.715 10.791 1.00 12.13 444 TRP A C 1
ATOM 3361 O O . TRP A 1 444 ? 5.829 -25.960 11.750 1.00 12.07 444 TRP A O 1
ATOM 3372 N N . ASP A 1 445 ? 6.734 -26.396 9.738 1.00 13.45 445 ASP A N 1
ATOM 3373 C CA . ASP A 1 445 ? 7.244 -25.047 9.511 1.00 11.80 445 ASP A CA 1
ATOM 3374 C C . ASP A 1 445 ? 6.302 -24.401 8.497 1.00 14.87 445 ASP A C 1
ATOM 3375 O O . ASP A 1 445 ? 6.262 -24.807 7.335 1.00 15.63 445 ASP A O 1
ATOM 3380 N N . SER A 1 446 ? 5.519 -23.425 8.950 1.00 13.67 446 SER A N 1
ATOM 3381 C CA . SER A 1 446 ? 4.440 -22.862 8.130 1.00 15.81 446 SER A CA 1
ATOM 3382 C C . SER A 1 446 ? 4.919 -21.856 7.089 1.00 23.84 446 SER A C 1
ATOM 3383 O O . SER A 1 446 ? 4.162 -21.478 6.194 1.00 20.83 446 SER A O 1
ATOM 3386 N N . VAL A 1 447 ? 6.161 -21.407 7.214 1.00 14.20 447 VAL A N 1
ATOM 3387 C CA . VAL A 1 447 ? 6.719 -20.479 6.234 1.00 18.23 447 VAL A CA 1
ATOM 3388 C C . VAL A 1 447 ? 7.283 -21.245 5.036 1.00 18.32 447 VAL A C 1
ATOM 3389 O O . VAL A 1 447 ? 6.924 -20.974 3.882 1.00 19.93 447 VAL A O 1
ATOM 3393 N N . ARG A 1 448 ? 8.141 -22.221 5.312 1.00 20.77 448 ARG A N 1
ATOM 3394 C CA . ARG A 1 448 ? 8.673 -23.083 4.262 1.00 20.62 448 ARG A CA 1
ATOM 3395 C C . ARG A 1 448 ? 7.663 -24.150 3.829 1.00 21.24 448 ARG A C 1
ATOM 3396 O O . ARG A 1 448 ? 7.804 -24.755 2.768 1.00 25.69 448 ARG A O 1
ATOM 3404 N N . GLU A 1 449 ? 6.646 -24.369 4.659 1.00 19.20 449 GLU A N 1
ATOM 3405 C CA . GLU A 1 449 ? 5.601 -25.349 4.383 1.00 21.34 449 GLU A CA 1
ATOM 3406 C C . GLU A 1 449 ? 6.159 -26.757 4.236 1.00 19.56 449 GLU A C 1
ATOM 3407 O O . GLU A 1 449 ? 5.980 -27.422 3.210 1.00 23.23 449 GLU A O 1
ATOM 3413 N N . LYS A 1 450 ? 6.842 -27.208 5.282 1.00 20.00 450 LYS A N 1
ATOM 3414 C CA . LYS A 1 450 ? 7.341 -28.571 5.313 1.00 24.77 450 LYS A CA 1
ATOM 3415 C C . LYS A 1 450 ? 7.537 -29.043 6.735 1.00 20.46 450 LYS A C 1
ATOM 3416 O O . LYS A 1 450 ? 7.630 -28.241 7.670 1.00 18.45 450 LYS A O 1
ATOM 3422 N N . ASN A 1 451 ? 7.579 -30.357 6.899 1.00 19.62 451 ASN A N 1
ATOM 3423 C CA . ASN A 1 451 ? 7.815 -30.932 8.206 1.00 17.31 451 ASN A CA 1
ATOM 3424 C C . ASN A 1 451 ? 9.281 -30.789 8.574 1.00 21.30 451 ASN A C 1
ATOM 3425 O O . ASN A 1 451 ? 10.159 -30.825 7.715 1.00 27.79 451 ASN A O 1
ATOM 3430 N N A VAL A 1 452 ? 9.555 -30.655 9.863 0.50 15.42 452 VAL A N 1
ATOM 3431 N N B VAL A 1 452 ? 9.536 -30.604 9.861 0.50 16.31 452 VAL A N 1
ATOM 3432 C CA A VAL A 1 452 ? 10.873 -30.409 10.348 0.50 19.29 452 VAL A CA 1
ATOM 3433 C CA B VAL A 1 452 ? 10.890 -30.447 10.352 0.50 20.27 452 VAL A CA 1
ATOM 3434 C C A VAL A 1 452 ? 11.072 -31.173 11.665 0.50 16.82 452 VAL A C 1
ATOM 3435 C C B VAL A 1 452 ? 11.045 -31.251 11.631 0.50 17.24 452 VAL A C 1
ATOM 3436 O O A VAL A 1 452 ? 10.176 -31.307 12.365 0.50 11.90 452 VAL A O 1
ATOM 3437 O O B VAL A 1 452 ? 10.082 -31.473 12.353 0.50 23.19 452 VAL A O 1
ATOM 3444 N N . MET A 1 453 ? 12.259 -31.716 11.890 1.00 16.96 453 MET A N 1
ATOM 3445 C CA . MET A 1 453 ? 12.584 -32.277 13.190 1.00 12.47 453 MET A CA 1
ATOM 3446 C C . MET A 1 453 ? 13.157 -31.134 14.003 1.00 12.65 453 MET A C 1
ATOM 3447 O O . MET A 1 453 ? 13.987 -30.373 13.516 1.00 16.69 453 MET A O 1
ATOM 3452 N N . THR A 1 454 ? 12.691 -30.993 15.236 1.00 11.58 454 THR A N 1
ATOM 3453 C CA . THR A 1 454 ? 13.169 -29.923 16.099 1.00 13.15 454 THR A CA 1
ATOM 3454 C C . THR A 1 454 ? 13.623 -30.466 17.445 1.00 11.18 454 THR A C 1
ATOM 3455 O O . THR A 1 454 ? 13.298 -31.594 17.819 1.00 12.06 454 THR A O 1
ATOM 3459 N N . PHE A 1 455 ? 14.385 -29.659 18.169 1.00 11.05 455 PHE A N 1
ATOM 3460 C CA . PHE A 1 455 ? 14.492 -29.834 19.610 1.00 10.88 455 PHE A CA 1
ATOM 3461 C C . PHE A 1 455 ? 14.309 -28.506 20.310 1.00 10.39 455 PHE A C 1
ATOM 3462 O O . PHE A 1 455 ? 14.569 -27.444 19.740 1.00 10.31 455 PHE A O 1
ATOM 3470 N N . SER A 1 456 ? 13.827 -28.575 21.539 1.00 10.10 456 SER A N 1
ATOM 3471 C CA . SER A 1 456 ? 13.682 -27.387 22.357 1.00 9.69 456 SER A CA 1
ATOM 3472 C C . SER A 1 456 ? 14.093 -27.771 23.756 1.00 9.78 456 SER A C 1
ATOM 3473 O O . SER A 1 456 ? 13.516 -28.682 24.344 1.00 9.78 456 SER A O 1
ATOM 3476 N N . VAL A 1 457 ? 15.103 -27.071 24.275 1.00 9.90 457 VAL A N 1
ATOM 3477 C CA . VAL A 1 457 ? 15.716 -27.447 25.516 1.00 10.12 457 VAL A CA 1
ATOM 3478 C C . VAL A 1 457 ? 16.035 -26.223 26.410 1.00 11.46 457 VAL A C 1
ATOM 3479 O O . VAL A 1 457 ? 16.050 -25.141 25.947 1.00 9.75 457 VAL A O 1
ATOM 3483 N N . LEU A 1 458 ? 16.225 -26.504 27.691 1.00 10.06 458 LEU A N 1
ATOM 3484 C CA . LEU A 1 458 ? 16.456 -25.473 28.692 1.00 10.02 458 LEU A CA 1
ATOM 3485 C C . LEU A 1 458 ? 17.568 -25.882 29.659 1.00 11.08 458 LEU A C 1
ATOM 3486 O O . LEU A 1 458 ? 17.582 -26.954 30.090 1.00 11.10 458 LEU A O 1
ATOM 3491 N N . ASN A 1 459 ? 18.449 -24.959 29.997 1.00 10.67 459 ASN A N 1
ATOM 3492 C CA . ASN A 1 459 ? 19.457 -25.261 31.006 1.00 11.35 459 ASN A CA 1
ATOM 3493 C C . ASN A 1 459 ? 19.043 -24.766 32.382 1.00 16.19 459 ASN A C 1
ATOM 3494 O O . ASN A 1 459 ? 18.001 -24.223 32.526 1.00 18.38 459 ASN A O 1
ATOM 3499 N N . THR A 1 460 ? 19.892 -24.981 33.390 1.00 21.26 460 THR A N 1
ATOM 3500 C CA . THR A 1 460 ? 19.529 -24.601 34.755 1.00 20.66 460 THR A CA 1
ATOM 3501 C C . THR A 1 460 ? 19.584 -23.093 35.011 1.00 24.09 460 THR A C 1
ATOM 3502 O O . THR A 1 460 ? 19.088 -22.612 36.029 1.00 38.40 460 THR A O 1
ATOM 3506 N N . SER A 1 461 ? 20.186 -22.351 34.088 1.00 19.85 461 SER A N 1
ATOM 3507 C CA . SER A 1 461 ? 20.228 -20.897 34.173 1.00 19.62 461 SER A CA 1
ATOM 3508 C C . SER A 1 461 ? 19.001 -20.262 33.511 1.00 18.48 461 SER A C 1
ATOM 3509 O O . SER A 1 461 ? 18.908 -19.030 33.415 1.00 22.20 461 SER A O 1
ATOM 3512 N N . GLY A 1 462 ? 18.089 -21.101 33.029 1.00 18.52 462 GLY A N 1
ATOM 3513 C CA . GLY A 1 462 ? 16.884 -20.618 32.361 1.00 15.04 462 GLY A CA 1
ATOM 3514 C C . GLY A 1 462 ? 17.112 -20.130 30.938 1.00 14.89 462 GLY A C 1
ATOM 3515 O O . GLY A 1 462 ? 16.404 -19.251 30.442 1.00 14.75 462 GLY A O 1
ATOM 3516 N N . GLU A 1 463 ? 18.128 -20.678 30.280 1.00 10.51 463 GLU A N 1
ATOM 3517 C CA . GLU A 1 463 ? 18.412 -20.326 28.892 1.00 12.33 463 GLU A CA 1
ATOM 3518 C C . GLU A 1 463 ? 17.844 -21.380 27.953 1.00 10.82 463 GLU A C 1
ATOM 3519 O O . GLU A 1 463 ? 18.094 -22.579 28.131 1.00 11.97 463 GLU A O 1
ATOM 3525 N N . ALA A 1 464 ? 17.083 -20.922 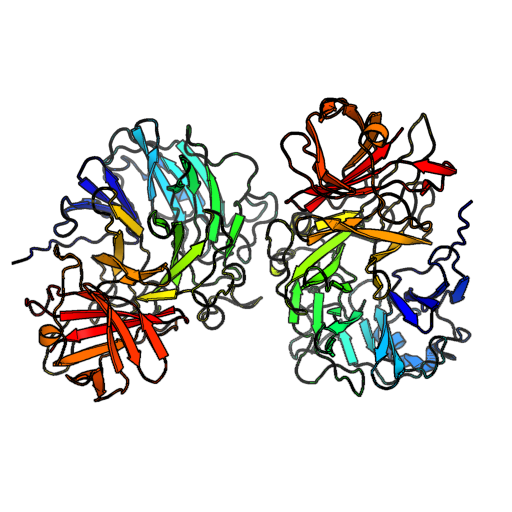26.961 1.00 9.45 464 ALA A N 1
ATOM 3526 C CA . ALA A 1 464 ? 16.388 -21.790 26.025 1.00 9.84 464 ALA A CA 1
ATOM 3527 C C . ALA A 1 464 ? 17.142 -21.913 24.706 1.00 10.45 464 ALA A C 1
ATOM 3528 O O . ALA A 1 464 ? 17.642 -20.930 24.182 1.00 11.12 464 ALA A O 1
ATOM 3530 N N . VAL A 1 465 ? 17.193 -23.124 24.158 1.00 9.88 465 VAL A N 1
ATOM 3531 C CA . VAL A 1 465 ? 17.806 -23.338 22.859 1.00 10.23 465 VAL A CA 1
ATOM 3532 C C . VAL A 1 465 ? 16.839 -24.104 21.982 1.00 10.09 465 VAL A C 1
ATOM 3533 O O . VAL A 1 465 ? 16.230 -25.082 22.426 1.00 10.02 465 VAL A O 1
ATOM 3537 N N . TRP A 1 466 ? 16.691 -23.646 20.739 1.00 10.11 466 TRP A N 1
ATOM 3538 C CA . TRP A 1 466 ? 15.871 -24.326 19.751 1.00 10.09 466 TRP A CA 1
ATOM 3539 C C . TRP A 1 466 ? 16.724 -24.804 18.586 1.00 10.68 466 TRP A C 1
ATOM 3540 O O . TRP A 1 466 ? 17.590 -24.070 18.101 1.00 11.91 466 TRP A O 1
ATOM 3551 N N . GLY A 1 467 ? 16.469 -26.020 18.116 1.00 10.87 467 GLY A N 1
ATOM 3552 C CA . GLY A 1 467 ? 17.100 -26.517 16.907 1.00 11.41 467 GLY A CA 1
ATOM 3553 C C . GLY A 1 467 ? 16.068 -26.888 15.860 1.00 11.38 467 GLY A C 1
ATOM 3554 O O . GLY A 1 467 ? 15.018 -27.446 16.188 1.00 11.81 467 GLY A O 1
ATOM 3555 N N . SER A 1 468 ? 16.364 -26.565 14.606 1.00 11.70 468 SER A N 1
ATOM 3556 C CA . SER A 1 468 ? 15.478 -26.867 13.490 1.00 12.25 468 SER A CA 1
ATOM 3557 C C . SER A 1 468 ? 16.272 -27.560 12.385 1.00 12.49 468 SER A C 1
ATOM 3558 O O . SER A 1 468 ? 17.250 -27.010 11.879 1.00 13.57 468 SER A O 1
ATOM 3561 N N . LYS A 1 469 ? 15.862 -28.769 12.010 1.00 12.76 469 LYS A N 1
ATOM 3562 C CA . LYS A 1 469 ? 16.710 -29.603 11.151 1.00 15.11 469 LYS A CA 1
ATOM 3563 C C . LYS A 1 469 ? 16.674 -29.227 9.673 1.00 29.17 469 LYS A C 1
ATOM 3564 O O . LYS A 1 469 ? 15.614 -28.965 9.109 1.00 26.31 469 LYS A O 1
ATOM 3570 N N . LEU A 1 470 ? 17.835 -29.296 9.098 1.00 33.59 470 LEU A N 1
ATOM 3571 C CA . LEU A 1 470 ? 17.952 -28.891 7.702 1.00 25.36 470 LEU A CA 1
ATOM 3572 C C . LEU A 1 470 ? 17.716 -30.068 6.763 1.00 31.20 470 LEU A C 1
ATOM 3573 O O . LEU A 1 470 ? 18.328 -31.127 6.897 1.00 38.81 470 LEU A O 1
ATOM 3578 N N . LYS B 1 28 ? 16.079 -14.799 95.316 1.00 24.27 28 LYS B N 1
ATOM 3579 C CA . LYS B 1 28 ? 15.298 -13.724 94.701 1.00 25.05 28 LYS B CA 1
ATOM 3580 C C . LYS B 1 28 ? 16.151 -12.857 93.778 1.00 20.50 28 LYS B C 1
ATOM 3581 O O . LYS B 1 28 ? 17.123 -12.242 94.218 1.00 20.49 28 LYS B O 1
ATOM 3587 N N . PRO B 1 29 ? 15.769 -12.782 92.497 1.00 14.79 29 PRO B N 1
ATOM 3588 C CA . PRO B 1 29 ? 16.578 -12.087 91.491 1.00 13.08 29 PRO B CA 1
ATOM 3589 C C . PRO B 1 29 ? 16.921 -10.656 91.888 1.00 18.29 29 PRO B C 1
ATOM 3590 O O . PRO B 1 29 ? 16.059 -9.899 92.346 1.00 16.92 29 PRO B O 1
ATOM 3594 N N . ILE B 1 30 ? 18.184 -10.291 91.693 1.00 14.14 30 ILE B N 1
ATOM 3595 C CA . ILE B 1 30 ? 18.659 -8.953 92.020 1.00 14.80 30 ILE B CA 1
ATOM 3596 C C . ILE B 1 30 ? 18.969 -8.160 90.759 1.00 13.68 30 ILE B C 1
ATOM 3597 O O . ILE B 1 30 ? 19.703 -8.627 89.893 1.00 13.62 30 ILE B O 1
ATOM 3602 N N . PHE B 1 31 ? 18.403 -6.961 90.665 1.00 11.40 31 PHE B N 1
ATOM 3603 C CA . PHE B 1 31 ? 18.672 -6.071 89.546 1.00 10.15 31 PHE B CA 1
ATOM 3604 C C . PHE B 1 31 ? 19.359 -4.822 90.054 1.00 13.14 31 PHE B C 1
ATOM 3605 O O . PHE B 1 31 ? 19.039 -4.325 91.129 1.00 14.87 31 PHE B O 1
ATOM 3613 N N . LYS B 1 32 ? 20.320 -4.318 89.291 1.00 9.64 32 LYS B N 1
ATOM 3614 C CA . LYS B 1 32 ? 20.890 -3.011 89.579 1.00 11.19 32 LYS B CA 1
ATOM 3615 C C . LYS B 1 32 ? 20.851 -2.248 88.267 1.00 9.76 32 LYS B C 1
ATOM 3616 O O . LYS B 1 32 ? 21.373 -2.716 87.251 1.00 10.72 32 LYS B O 1
ATOM 3622 N N . GLU B 1 33 ? 20.214 -1.080 88.289 1.00 10.48 33 GLU B N 1
ATOM 3623 C CA . GLU B 1 33 ? 19.890 -0.373 87.051 1.00 10.04 33 GLU B CA 1
ATOM 3624 C C . GLU B 1 33 ? 20.961 0.597 86.589 1.00 8.54 33 GLU B C 1
ATOM 3625 O O . GLU B 1 33 ? 21.694 1.177 87.393 1.00 9.97 33 GLU B O 1
ATOM 3631 N N . VAL B 1 34 ? 21.029 0.784 85.274 1.00 8.09 34 VAL B N 1
ATOM 3632 C CA . VAL B 1 34 ? 21.907 1.773 84.675 1.00 8.33 34 VAL B CA 1
ATOM 3633 C C . VAL B 1 34 ? 21.173 2.521 83.585 1.00 9.17 34 VAL B C 1
ATOM 3634 O O . VAL B 1 34 ? 20.158 2.045 83.050 1.00 8.76 34 VAL B O 1
ATOM 3638 N N A SER B 1 35 ? 21.677 3.708 83.263 0.50 7.98 35 SER B N 1
ATOM 3639 N N B SER B 1 35 ? 21.689 3.698 83.250 0.50 7.41 35 SER B N 1
ATOM 3640 C CA A SER B 1 35 ? 21.131 4.500 82.179 0.50 7.16 35 SER B CA 1
ATOM 3641 C CA B SER B 1 35 ? 21.124 4.508 82.189 0.50 7.10 35 SER B CA 1
ATOM 3642 C C A SER B 1 35 ? 22.174 4.668 81.094 0.50 9.19 35 SER B C 1
ATOM 3643 C C B SER B 1 35 ? 22.152 4.697 81.084 0.50 6.76 35 SER B C 1
ATOM 3644 O O A SER B 1 35 ? 23.194 5.333 81.289 0.50 7.74 35 SER B O 1
ATOM 3645 O O B SER B 1 35 ? 23.142 5.411 81.258 0.50 10.21 35 SER B O 1
ATOM 3650 N N . VAL B 1 36 ? 21.919 4.016 79.967 1.00 7.01 36 VAL B N 1
ATOM 3651 C CA . VAL B 1 36 ? 22.766 4.105 78.788 1.00 6.15 36 VAL B CA 1
ATOM 3652 C C . VAL B 1 36 ? 21.795 4.153 77.617 1.00 8.16 36 VAL B C 1
ATOM 3653 O O . VAL B 1 36 ? 21.148 3.161 77.302 1.00 7.34 36 VAL B O 1
ATOM 3657 N N . HIS B 1 37 ? 21.663 5.316 76.990 1.00 5.56 37 HIS B N 1
ATOM 3658 C CA . HIS B 1 37 ? 20.750 5.463 75.871 1.00 7.45 37 HIS B CA 1
ATOM 3659 C C . HIS B 1 37 ? 21.354 4.756 74.659 1.00 7.94 37 HIS B C 1
ATOM 3660 O O . HIS B 1 37 ? 22.571 4.833 74.447 1.00 5.67 37 HIS B O 1
ATOM 3667 N N . ASP B 1 38 ? 20.527 4.042 73.892 1.00 5.11 38 ASP B N 1
ATOM 3668 C CA . ASP B 1 38 ? 20.992 3.389 72.650 1.00 4.46 38 ASP B CA 1
ATOM 3669 C C . ASP B 1 38 ? 22.104 2.374 72.907 1.00 6.37 38 ASP B C 1
ATOM 3670 O O . ASP B 1 38 ? 23.165 2.422 72.272 1.00 6.26 38 ASP B O 1
ATOM 3675 N N . PRO B 1 39 ? 21.861 1.424 73.821 1.00 3.95 39 PRO B N 1
ATOM 3676 C CA . PRO B 1 39 ? 22.961 0.541 74.235 1.00 5.35 39 PRO B CA 1
ATOM 3677 C C . PRO B 1 39 ? 23.397 -0.458 73.150 1.00 7.54 39 PRO B C 1
ATOM 3678 O O . PRO B 1 39 ? 22.570 -1.120 72.520 1.00 7.83 39 PRO B O 1
ATOM 3682 N N . SER B 1 40 ? 24.706 -0.567 72.948 1.00 6.34 40 SER B N 1
ATOM 3683 C CA . SER B 1 40 ? 25.276 -1.521 71.998 1.00 5.32 40 SER B CA 1
ATOM 3684 C C . SER B 1 40 ? 26.146 -2.525 72.776 1.00 6.51 40 SER B C 1
ATOM 3685 O O . SER B 1 40 ? 27.192 -2.168 73.341 1.00 6.33 40 SER B O 1
ATOM 3688 N N . ILE B 1 41 ? 25.675 -3.765 72.829 1.00 5.73 41 ILE B N 1
ATOM 3689 C CA . ILE B 1 41 ? 26.265 -4.835 73.626 1.00 5.57 41 ILE B CA 1
ATOM 3690 C C . ILE B 1 41 ? 27.567 -5.392 73.030 1.00 6.70 41 ILE B C 1
ATOM 3691 O O . ILE B 1 41 ? 27.672 -5.591 71.816 1.00 7.82 41 ILE B O 1
ATOM 3696 N N . ILE B 1 42 ? 28.545 -5.648 73.894 1.00 7.43 42 ILE B N 1
ATOM 3697 C CA . ILE B 1 42 ? 29.768 -6.349 73.502 1.00 8.36 42 ILE B CA 1
ATOM 3698 C C . ILE B 1 42 ? 30.252 -7.147 74.701 1.00 5.32 42 ILE B C 1
ATOM 3699 O O . ILE B 1 42 ? 30.301 -6.638 75.818 1.00 9.66 42 ILE B O 1
ATOM 3704 N N . GLU B 1 43 ? 30.580 -8.414 74.467 1.00 7.79 43 GLU B N 1
ATOM 3705 C CA . GLU B 1 43 ? 31.051 -9.292 75.531 1.00 8.84 43 GLU B CA 1
ATOM 3706 C C . GLU B 1 43 ? 32.543 -9.508 75.351 1.00 11.07 43 GLU B C 1
ATOM 3707 O O . GLU B 1 43 ? 33.021 -9.657 74.227 1.00 11.09 43 GLU B O 1
ATOM 3713 N N . THR B 1 44 ? 33.285 -9.491 76.450 1.00 9.40 44 THR B N 1
ATOM 3714 C CA . THR B 1 44 ? 34.694 -9.829 76.385 1.00 10.43 44 THR B CA 1
ATOM 3715 C C . THR B 1 44 ? 35.152 -10.432 77.705 1.00 10.61 44 THR B C 1
ATOM 3716 O O . THR B 1 44 ? 34.918 -9.882 78.777 1.00 11.12 44 THR B O 1
ATOM 3720 N N . ASN B 1 45 ? 35.770 -11.603 77.612 1.00 9.66 45 ASN B N 1
ATOM 3721 C CA . ASN B 1 45 ? 36.303 -12.279 78.781 1.00 12.16 45 ASN B CA 1
ATOM 3722 C C . ASN B 1 45 ? 35.283 -12.429 79.910 1.00 11.32 45 ASN B C 1
ATOM 3723 O O . ASN B 1 45 ? 35.624 -12.300 81.082 1.00 12.41 45 ASN B O 1
ATOM 3728 N N . GLY B 1 46 ? 34.037 -12.730 79.550 1.00 11.65 46 GLY B N 1
ATOM 3729 C CA . GLY B 1 46 ? 33.020 -13.041 80.547 1.00 14.18 46 GLY B CA 1
ATOM 3730 C C . GLY B 1 46 ? 32.286 -11.844 81.114 1.00 14.02 46 GLY B C 1
ATOM 3731 O O . GLY B 1 46 ? 31.399 -11.998 81.958 1.00 17.13 46 GLY B O 1
ATOM 3732 N N . THR B 1 47 ? 32.645 -10.650 80.659 1.00 11.32 47 THR B N 1
ATOM 3733 C CA . THR B 1 47 ? 31.952 -9.434 81.083 1.00 10.83 47 THR B CA 1
ATOM 3734 C C . THR B 1 47 ? 31.229 -8.793 79.903 1.00 11.13 47 THR B C 1
ATOM 3735 O O . THR B 1 47 ? 31.788 -8.662 78.812 1.00 11.12 47 THR B O 1
ATOM 3739 N N . PHE B 1 48 ? 29.977 -8.405 80.129 1.00 9.51 48 PHE B N 1
ATOM 3740 C CA . PHE B 1 48 ? 29.197 -7.699 79.124 1.00 8.34 48 PHE B CA 1
ATOM 3741 C C . PHE B 1 48 ? 29.298 -6.200 79.321 1.00 9.74 48 PHE B C 1
ATOM 3742 O O . PHE B 1 48 ? 29.203 -5.700 80.446 1.00 10.31 48 PHE B O 1
ATOM 3750 N N . TYR B 1 49 ? 29.528 -5.485 78.226 1.00 7.35 49 TYR B N 1
ATOM 3751 C CA . TYR B 1 49 ? 29.469 -4.033 78.240 1.00 8.74 49 TYR B CA 1
ATOM 3752 C C . TYR B 1 49 ? 28.377 -3.534 77.326 1.00 7.81 49 TYR B C 1
ATOM 3753 O O . TYR B 1 49 ? 28.082 -4.145 76.306 1.00 8.19 49 TYR B O 1
ATOM 3762 N N . VAL B 1 50 ? 27.774 -2.411 77.691 1.00 6.07 50 VAL B N 1
ATOM 3763 C CA . VAL B 1 50 ? 27.015 -1.644 76.708 1.00 5.21 50 VAL B CA 1
ATOM 3764 C C . VAL B 1 50 ? 27.651 -0.264 76.541 1.00 6.64 50 VAL B C 1
ATOM 3765 O O . VAL B 1 50 ? 28.041 0.380 77.528 1.00 6.57 50 VAL B O 1
ATOM 3769 N N . PHE B 1 51 ? 27.763 0.167 75.286 1.00 5.65 51 PHE B N 1
ATOM 3770 C CA . PHE B 1 51 ? 28.191 1.520 74.951 1.00 6.60 51 PHE B CA 1
ATOM 3771 C C . PHE B 1 51 ? 27.038 2.164 74.226 1.00 7.33 51 PHE B C 1
ATOM 3772 O O . PHE B 1 51 ? 26.467 1.560 73.311 1.00 8.07 51 PHE B O 1
ATOM 3780 N N . GLY B 1 52 ? 26.698 3.383 74.626 1.00 5.53 52 GLY B N 1
ATOM 3781 C CA . GLY B 1 52 ? 25.536 4.062 74.069 1.00 6.82 52 GLY B CA 1
ATOM 3782 C C . GLY B 1 52 ? 25.853 5.454 73.574 1.00 6.88 52 GLY B C 1
ATOM 3783 O O . GLY B 1 52 ? 26.980 5.729 73.150 1.00 7.22 52 GLY B O 1
ATOM 3784 N N . SER B 1 53 ? 24.853 6.335 73.621 1.00 6.82 53 SER B N 1
ATOM 3785 C CA . SER B 1 53 ? 25.066 7.728 73.281 1.00 6.25 53 SER B CA 1
ATOM 3786 C C . SER B 1 53 ? 25.703 8.444 74.461 1.00 6.56 53 SER B C 1
ATOM 3787 O O . SER B 1 53 ? 25.779 7.899 75.577 1.00 6.79 53 SER B O 1
ATOM 3790 N N . HIS B 1 54 ? 26.176 9.663 74.205 1.00 6.98 54 HIS B N 1
ATOM 3791 C CA . HIS B 1 54 ? 26.753 10.529 75.242 1.00 6.73 54 HIS B CA 1
ATOM 3792 C C . HIS B 1 54 ? 27.980 9.926 75.913 1.00 5.59 54 HIS B C 1
ATOM 3793 O O . HIS B 1 54 ? 28.293 10.254 77.050 1.00 8.25 54 HIS B O 1
ATOM 3800 N N . LEU B 1 55 ? 28.668 9.058 75.181 1.00 6.11 55 LEU B N 1
ATOM 3801 C CA . LEU B 1 55 ? 29.860 8.369 75.679 1.00 6.01 55 LEU B CA 1
ATOM 3802 C C . LEU B 1 55 ? 29.557 7.675 77.007 1.00 6.34 55 LEU B C 1
ATOM 3803 O O . LEU B 1 55 ? 30.420 7.559 77.885 1.00 8.24 55 LEU B O 1
ATOM 3808 N N . ALA B 1 56 ? 28.322 7.196 77.131 1.00 7.02 56 ALA B N 1
ATOM 3809 C CA . ALA B 1 56 ? 27.884 6.477 78.320 1.00 7.31 56 ALA B CA 1
ATOM 3810 C C . ALA B 1 56 ? 28.136 4.983 78.162 1.00 6.59 56 ALA B C 1
ATOM 3811 O O . ALA B 1 56 ? 28.129 4.446 77.045 1.00 7.49 56 ALA B O 1
ATOM 3813 N N . SER B 1 57 ? 28.334 4.309 79.286 1.00 6.19 57 SER B N 1
ATOM 3814 C CA . SER B 1 57 ? 28.658 2.890 79.250 1.00 6.84 57 SER B CA 1
ATOM 3815 C C . SER B 1 57 ? 28.383 2.240 80.595 1.00 7.80 57 SER B C 1
ATOM 3816 O O . SER B 1 57 ? 28.348 2.913 81.628 1.00 8.18 57 SER B O 1
ATOM 3819 N N . ALA B 1 58 ? 28.198 0.924 80.569 1.00 6.61 58 ALA B N 1
ATOM 3820 C CA . ALA B 1 58 ? 27.972 0.152 81.783 1.00 7.33 58 ALA B CA 1
ATOM 3821 C C . ALA B 1 58 ? 28.437 -1.270 81.546 1.00 7.71 58 ALA B C 1
ATOM 3822 O O . ALA B 1 58 ? 28.602 -1.689 80.397 1.00 7.99 58 ALA B O 1
ATOM 3824 N N . LYS B 1 59 ? 28.631 -2.024 82.623 1.00 7.57 59 LYS B N 1
ATOM 3825 C CA . LYS B 1 59 ? 29.054 -3.413 82.488 1.00 6.91 59 LYS B CA 1
ATOM 3826 C C . LYS B 1 59 ? 28.329 -4.335 83.456 1.00 9.62 59 LYS B C 1
ATOM 3827 O O . LYS B 1 59 ? 27.808 -3.891 84.481 1.00 10.69 59 LYS B O 1
ATOM 3833 N N . SER B 1 60 ? 28.310 -5.624 83.127 1.00 8.24 60 SER B N 1
ATOM 3834 C CA . SER B 1 60 ? 27.611 -6.619 83.937 1.00 6.77 60 SER B CA 1
ATOM 3835 C C . SER B 1 60 ? 28.183 -7.991 83.657 1.00 9.51 60 SER B C 1
ATOM 3836 O O . SER B 1 60 ? 28.565 -8.279 82.525 1.00 11.63 60 SER B O 1
ATOM 3839 N N . ASN B 1 61 ? 28.217 -8.848 84.677 1.00 9.85 61 ASN B N 1
ATOM 3840 C CA . ASN B 1 61 ? 28.586 -10.246 84.457 1.00 11.04 61 ASN B CA 1
ATOM 3841 C C . ASN B 1 61 ? 27.381 -11.169 84.259 1.00 12.47 61 ASN B C 1
ATOM 3842 O O . ASN B 1 61 ? 27.531 -12.289 83.776 1.00 17.85 61 ASN B O 1
ATOM 3847 N N . ASP B 1 62 ? 26.187 -10.706 84.620 1.00 11.95 62 ASP B N 1
ATOM 3848 C CA . ASP B 1 62 ? 25.015 -11.588 84.602 1.00 11.69 62 ASP B CA 1
ATOM 3849 C C . ASP B 1 62 ? 23.807 -11.036 83.829 1.00 11.41 62 ASP B C 1
ATOM 3850 O O . ASP B 1 62 ? 22.754 -11.685 83.777 1.00 11.82 62 ASP B O 1
ATOM 3855 N N . LEU B 1 63 ? 23.973 -9.865 83.218 1.00 9.97 63 LEU B N 1
ATOM 3856 C CA . LEU B 1 63 ? 22.916 -9.159 82.482 1.00 9.10 63 LEU B CA 1
ATOM 3857 C C . LEU B 1 63 ? 21.773 -8.650 83.372 1.00 10.87 63 LEU B C 1
ATOM 3858 O O . LEU B 1 63 ? 20.760 -8.168 82.865 1.00 11.29 63 LEU B O 1
ATOM 3863 N N . MET B 1 64 ? 21.948 -8.737 84.690 1.00 11.33 64 MET B N 1
ATOM 3864 C CA . MET B 1 64 ? 20.931 -8.280 85.644 1.00 8.26 64 MET B CA 1
ATOM 3865 C C . MET B 1 64 ? 21.433 -7.173 86.563 1.00 12.11 64 MET B C 1
ATOM 3866 O O . MET B 1 64 ? 20.734 -6.183 86.809 1.00 10.17 64 MET B O 1
ATOM 3871 N N . GLN B 1 65 ? 22.633 -7.369 87.101 1.00 12.57 65 GLN B N 1
ATOM 3872 C CA . GLN B 1 65 ? 23.282 -6.348 87.904 1.00 9.03 65 GLN B CA 1
ATOM 3873 C C . GLN B 1 65 ? 24.274 -5.590 87.037 1.00 9.56 65 GLN B C 1
ATOM 3874 O O . GLN B 1 65 ? 25.318 -6.128 86.651 1.00 13.98 65 GLN B O 1
ATOM 3880 N N . TRP B 1 66 ? 23.927 -4.350 86.711 1.00 10.76 66 TRP B N 1
ATOM 3881 C CA . TRP B 1 66 ? 24.793 -3.512 85.887 1.00 10.43 66 TRP B CA 1
ATOM 3882 C C . TRP B 1 66 ? 25.471 -2.445 86.719 1.00 10.46 66 TRP B C 1
ATOM 3883 O O . TRP B 1 66 ? 24.892 -1.922 87.677 1.00 12.37 66 TRP B O 1
ATOM 3894 N N . GLN B 1 67 ? 26.720 -2.146 86.371 1.00 9.71 67 GLN B N 1
ATOM 3895 C CA . GLN B 1 67 ? 27.479 -1.076 87.012 1.00 8.79 67 GLN B CA 1
ATOM 3896 C C . GLN B 1 67 ? 27.674 0.063 86.022 1.00 7.82 67 GLN B C 1
ATOM 3897 O O . GLN B 1 67 ? 28.210 -0.144 84.936 1.00 10.00 67 GLN B O 1
ATOM 3903 N N . GLN B 1 68 ? 27.238 1.263 86.389 1.00 9.93 68 GLN B N 1
ATOM 3904 C CA . GLN B 1 68 ? 27.434 2.417 85.524 1.00 9.06 68 GLN B CA 1
ATOM 3905 C C . GLN B 1 68 ? 28.913 2.776 85.488 1.00 9.63 68 GLN B C 1
ATOM 3906 O O . GLN B 1 68 ? 29.539 2.920 86.542 1.00 11.57 68 GLN B O 1
ATOM 3912 N N . LEU B 1 69 ? 29.475 2.927 84.288 1.00 8.20 69 LEU B N 1
ATOM 3913 C CA . LEU B 1 69 ? 30.891 3.278 84.146 1.00 8.62 69 LEU B CA 1
ATOM 3914 C C . LEU B 1 69 ? 31.060 4.740 83.764 1.00 10.54 69 LEU B C 1
ATOM 3915 O O . LEU B 1 69 ? 31.852 5.458 84.372 1.00 12.21 69 LEU B O 1
ATOM 3920 N N . THR B 1 70 ? 30.325 5.179 82.743 1.00 9.70 70 THR B N 1
ATOM 3921 C CA . THR B 1 70 ? 30.372 6.575 82.305 1.00 9.66 70 THR B CA 1
ATOM 3922 C C . THR B 1 70 ? 28.963 7.025 81.928 1.00 10.69 70 THR B C 1
ATOM 3923 O O . THR B 1 70 ? 28.090 6.192 81.650 1.00 8.70 70 THR B O 1
ATOM 3927 N N . THR B 1 71 ? 28.752 8.341 81.900 1.00 10.60 71 THR B N 1
ATOM 3928 C CA . THR B 1 71 ? 27.419 8.897 81.695 1.00 11.88 71 THR B CA 1
ATOM 3929 C C . THR B 1 71 ? 27.303 10.046 80.692 1.00 10.05 71 THR B C 1
ATOM 3930 O O . THR B 1 71 ? 26.221 10.277 80.171 1.00 14.29 71 THR B O 1
ATOM 3934 N N . SER B 1 72 ? 28.385 10.782 80.442 1.00 12.31 72 SER B N 1
ATOM 3935 C CA . SER B 1 72 ? 28.276 11.949 79.566 1.00 9.57 72 SER B CA 1
ATOM 3936 C C . SER B 1 72 ? 29.604 12.280 78.922 1.00 13.19 72 SER B C 1
ATOM 3937 O O . SER B 1 72 ? 30.651 11.802 79.352 1.00 11.96 72 SER B O 1
ATOM 3940 N N . VAL B 1 73 ? 29.548 13.101 77.881 1.00 9.65 73 VAL B N 1
ATOM 3941 C CA . VAL B 1 73 ? 30.751 13.580 77.225 1.00 10.07 73 VAL B CA 1
ATOM 3942 C C . VAL B 1 73 ? 31.348 14.706 78.054 1.00 12.21 73 VAL B C 1
ATOM 3943 O O . VAL B 1 73 ? 30.711 15.732 78.287 1.00 13.25 73 VAL B O 1
ATOM 3947 N N . SER B 1 74 ? 32.561 14.494 78.506 1.00 9.96 74 SER B N 1
ATOM 3948 C CA . SER B 1 74 ? 33.314 15.507 79.233 1.00 12.43 74 SER B CA 1
ATOM 3949 C C . SER B 1 74 ? 34.793 15.184 79.206 1.00 15.15 74 SER B C 1
ATOM 3950 O O . SER B 1 74 ? 35.161 14.097 79.007 1.00 16.18 74 SER B O 1
ATOM 3953 N N . ASN B 1 75 ? 35.633 16.187 79.408 1.00 19.34 75 ASN B N 1
ATOM 3954 C CA . ASN B 1 75 ? 37.072 15.967 79.344 1.00 21.35 75 ASN B CA 1
ATOM 3955 C C . ASN B 1 75 ? 37.567 14.964 80.399 1.00 24.41 75 ASN B C 1
ATOM 3956 O O . ASN B 1 75 ? 38.668 14.421 80.273 1.00 27.32 75 ASN B O 1
ATOM 3961 N N . ASP B 1 76 ? 36.755 14.700 81.422 1.00 18.51 76 ASP B N 1
ATOM 3962 C CA . ASP B 1 76 ? 37.126 13.716 82.446 1.00 26.37 76 ASP B CA 1
ATOM 3963 C C . ASP B 1 76 ? 36.488 12.328 82.268 1.00 24.11 76 ASP B C 1
ATOM 3964 O O . ASP B 1 76 ? 36.517 11.499 83.179 1.00 27.49 76 ASP B O 1
ATOM 3969 N N . ASN B 1 77 ? 35.908 12.076 81.103 1.00 16.32 77 ASN B N 1
ATOM 3970 C CA . ASN B 1 77 ? 35.382 10.749 80.793 1.00 12.50 77 ASN B CA 1
ATOM 3971 C C . ASN B 1 77 ? 36.551 9.830 80.428 1.00 12.96 77 ASN B C 1
ATOM 3972 O O . ASN B 1 77 ? 37.284 10.097 79.479 1.00 14.63 77 ASN B O 1
ATOM 3977 N N . PRO B 1 78 ? 36.742 8.742 81.188 1.00 12.40 78 PRO B N 1
ATOM 3978 C CA . PRO B 1 78 ? 37.943 7.914 80.999 1.00 13.63 78 PRO B CA 1
ATOM 3979 C C . PRO B 1 78 ? 38.012 7.159 79.669 1.00 15.69 78 PRO B C 1
ATOM 3980 O O . PRO B 1 78 ? 39.102 6.729 79.276 1.00 14.90 78 PRO B O 1
ATOM 3984 N N . LEU B 1 79 ? 36.885 6.979 78.987 1.00 11.79 79 LEU B N 1
ATOM 3985 C CA . LEU B 1 79 ? 36.914 6.298 77.697 1.00 10.32 79 LEU B CA 1
ATOM 3986 C C . LEU B 1 79 ? 37.749 7.056 76.670 1.00 12.66 79 LEU B C 1
ATOM 3987 O O . LEU B 1 79 ? 38.444 6.446 75.853 1.00 11.92 79 LEU B O 1
ATOM 3992 N N . ILE B 1 80 ? 37.634 8.381 76.674 1.00 10.63 80 ILE B N 1
ATOM 3993 C CA . ILE B 1 80 ? 38.403 9.225 75.768 1.00 10.24 80 ILE B CA 1
ATOM 3994 C C . ILE B 1 80 ? 38.837 10.473 76.527 1.00 12.72 80 ILE B C 1
ATOM 3995 O O . ILE B 1 80 ? 38.143 11.489 76.539 1.00 10.92 80 ILE B O 1
ATOM 4000 N N . PRO B 1 81 ? 39.982 10.390 77.198 1.00 13.52 81 PRO B N 1
ATOM 4001 C CA . PRO B 1 81 ? 40.425 11.556 77.962 1.00 13.66 81 PRO B CA 1
ATOM 4002 C C . PRO B 1 81 ? 40.578 12.772 77.050 1.00 13.41 81 PRO B C 1
ATOM 4003 O O . PRO B 1 81 ? 40.986 12.619 75.900 1.00 14.42 81 PRO B O 1
ATOM 4007 N N . ASN B 1 82 ? 40.245 13.956 77.559 1.00 13.65 82 ASN B N 1
ATOM 4008 C CA . ASN B 1 82 ? 40.332 15.177 76.759 1.00 12.72 82 ASN B CA 1
ATOM 4009 C C . ASN B 1 82 ? 39.569 15.038 75.442 1.00 11.67 82 ASN B C 1
ATOM 4010 O O . ASN B 1 82 ? 40.026 15.473 74.381 1.00 12.35 82 ASN B O 1
ATOM 4015 N N . VAL B 1 83 ? 38.389 14.444 75.535 1.00 10.71 83 VAL B N 1
ATOM 4016 C CA . VAL B 1 83 ? 37.570 14.133 74.373 1.00 9.49 83 VAL B CA 1
ATOM 4017 C C . VAL B 1 83 ? 37.306 15.352 73.480 1.00 9.16 83 VAL B C 1
ATOM 4018 O O . VAL B 1 83 ? 37.238 15.230 72.255 1.00 9.32 83 VAL B O 1
ATOM 4022 N N . TYR B 1 84 ? 37.153 16.527 74.078 1.00 10.33 84 TYR B N 1
ATOM 4023 C CA . TYR B 1 84 ? 36.814 17.692 73.263 1.00 10.45 84 TYR B CA 1
ATOM 4024 C C . TYR B 1 84 ? 37.966 18.133 72.360 1.00 14.86 84 TYR B C 1
ATOM 4025 O O . TYR B 1 84 ? 37.747 18.785 71.338 1.00 16.18 84 TYR B O 1
ATOM 4034 N N . GLU B 1 85 ? 39.191 17.766 72.731 1.00 12.95 85 GLU B N 1
ATOM 4035 C CA . GLU B 1 85 ? 40.346 17.972 71.868 1.00 13.20 85 GLU B CA 1
ATOM 4036 C C . GLU B 1 85 ? 40.542 16.776 70.940 1.00 12.29 85 GLU B C 1
ATOM 4037 O O . GLU B 1 85 ? 40.772 16.938 69.739 1.00 12.24 85 GLU B O 1
ATOM 4043 N N . GLU B 1 86 ? 40.441 15.573 71.503 1.00 9.90 86 GLU B N 1
ATOM 4044 C CA . GLU B 1 86 ? 40.675 14.349 70.744 1.00 10.88 86 GLU B CA 1
ATOM 4045 C C . GLU B 1 86 ? 39.725 14.239 69.542 1.00 12.44 86 GLU B C 1
ATOM 4046 O O . GLU B 1 86 ? 40.140 13.854 68.446 1.00 15.34 86 GLU B O 1
ATOM 4052 N N . LEU B 1 87 ? 38.457 14.592 69.749 1.00 9.41 87 LEU B N 1
ATOM 4053 C CA . LEU B 1 87 ? 37.462 14.510 68.674 1.00 8.44 87 LEU B CA 1
ATOM 4054 C C . LEU B 1 87 ? 36.995 15.888 68.220 1.00 9.23 87 LEU B C 1
ATOM 4055 O O . LEU B 1 87 ? 35.871 16.053 67.744 1.00 10.46 87 LEU B O 1
ATOM 4060 N N . LYS B 1 88 ? 37.868 16.880 68.341 1.00 9.88 88 LYS B N 1
ATOM 4061 C CA . LYS B 1 88 ? 37.474 18.252 68.053 1.00 8.53 88 LYS B CA 1
ATOM 4062 C C . LYS B 1 88 ? 36.840 18.412 66.668 1.00 13.01 88 LYS B C 1
ATOM 4063 O O . LYS B 1 88 ? 35.858 19.133 66.512 1.00 12.44 88 LYS B O 1
ATOM 4069 N N . GLU B 1 89 ? 37.394 17.741 65.666 1.00 11.18 89 GLU B N 1
ATOM 4070 C CA . GLU B 1 89 ? 36.902 17.910 64.304 1.00 10.01 89 GLU B CA 1
ATOM 4071 C C . GLU B 1 89 ? 35.442 17.476 64.189 1.00 9.70 89 GLU B C 1
ATOM 4072 O O . GLU B 1 89 ? 34.650 18.081 63.465 1.00 10.59 89 GLU B O 1
ATOM 4078 N N . THR B 1 90 ? 35.084 16.426 64.918 1.00 8.25 90 THR B N 1
ATOM 4079 C CA . THR B 1 90 ? 33.731 15.915 64.900 1.00 6.89 90 THR B CA 1
ATOM 4080 C C . THR B 1 90 ? 32.760 16.868 65.601 1.00 8.58 90 THR B C 1
ATOM 4081 O O . THR B 1 90 ? 31.683 17.162 65.076 1.00 8.71 90 THR B O 1
ATOM 4085 N N . PHE B 1 91 ? 33.132 17.364 66.778 1.00 8.81 91 PHE B N 1
ATOM 4086 C CA . PHE B 1 91 ? 32.268 18.315 67.469 1.00 7.25 91 PHE B CA 1
ATOM 4087 C C . PHE B 1 91 ? 32.076 19.590 66.652 1.00 11.37 91 PHE B C 1
ATOM 4088 O O . PHE B 1 91 ? 30.991 20.179 66.653 1.00 10.35 91 PHE B O 1
ATOM 4096 N N . GLU B 1 92 ? 33.131 20.013 65.957 1.00 9.49 92 GLU B N 1
ATOM 4097 C CA . GLU B 1 92 ? 33.063 21.214 65.134 1.00 9.84 92 GLU B CA 1
ATOM 4098 C C . GLU B 1 92 ? 32.140 20.999 63.942 1.00 9.04 92 GLU B C 1
ATOM 4099 O O . GLU B 1 92 ? 31.308 21.855 63.646 1.00 12.20 92 GLU B O 1
ATOM 4105 N N . TRP B 1 93 ? 32.281 19.858 63.266 1.00 10.31 93 TRP B N 1
ATOM 4106 C CA . TRP B 1 93 ? 31.456 19.564 62.094 1.00 10.81 93 TRP B CA 1
ATOM 4107 C C . TRP B 1 93 ? 29.990 19.447 62.479 1.00 8.88 93 TRP B C 1
ATOM 4108 O O . TRP B 1 93 ? 29.117 20.081 61.876 1.00 9.68 93 TRP B O 1
ATOM 4119 N N . ALA B 1 94 ? 29.727 18.632 63.496 1.00 8.29 94 ALA B N 1
ATOM 4120 C CA . ALA B 1 94 ? 28.366 18.324 63.905 1.00 8.78 94 ALA B CA 1
ATOM 4121 C C . ALA B 1 94 ? 27.739 19.456 64.716 1.00 10.25 94 ALA B C 1
ATOM 4122 O O . ALA B 1 94 ? 26.533 19.463 64.950 1.00 11.39 94 ALA B O 1
ATOM 4124 N N . GLN B 1 95 ? 28.554 20.420 65.141 1.00 10.21 95 GLN B N 1
ATOM 4125 C CA . GLN B 1 95 ? 28.040 21.548 65.913 1.00 11.63 95 GLN B CA 1
ATOM 4126 C C . GLN B 1 95 ? 27.271 21.056 67.140 1.00 12.50 95 GLN B C 1
ATOM 4127 O O . GLN B 1 95 ? 26.137 21.474 67.405 1.00 11.66 95 GLN B O 1
ATOM 4133 N N . SER B 1 96 ? 27.917 20.160 67.889 1.00 9.48 96 SER B N 1
ATOM 4134 C CA . SER B 1 96 ? 27.324 19.517 69.058 1.00 8.54 96 SER B CA 1
ATOM 4135 C C . SER B 1 96 ? 28.360 19.413 70.177 1.00 8.50 96 SER B C 1
ATOM 4136 O O . SER B 1 96 ? 29.572 19.489 69.916 1.00 9.96 96 SER B O 1
ATOM 4139 N N . ASP B 1 97 ? 27.888 19.258 71.415 1.00 9.93 97 ASP B N 1
ATOM 4140 C CA . ASP B 1 97 ? 28.771 18.997 72.547 1.00 8.58 97 ASP B CA 1
ATOM 4141 C C . ASP B 1 97 ? 28.659 17.559 73.028 1.00 8.68 97 ASP B C 1
ATOM 4142 O O . ASP B 1 97 ? 29.171 17.214 74.091 1.00 9.73 97 ASP B O 1
ATOM 4147 N N . THR B 1 98 ? 27.994 16.710 72.258 1.00 6.96 98 THR B N 1
ATOM 4148 C CA . THR B 1 98 ? 27.851 15.326 72.681 1.00 7.94 98 THR B CA 1
ATOM 4149 C C . THR B 1 98 ? 28.063 14.369 71.518 1.00 6.94 98 THR B C 1
ATOM 4150 O O . THR B 1 98 ? 28.325 14.784 70.379 1.00 8.23 98 THR B O 1
ATOM 4154 N N . LEU B 1 99 ? 27.983 13.082 71.821 1.00 6.72 99 LEU B N 1
ATOM 4155 C CA . LEU B 1 99 ? 28.120 12.045 70.816 1.00 6.21 99 LEU B CA 1
ATOM 4156 C C . LEU B 1 99 ? 26.847 11.224 70.771 1.00 6.50 99 LEU B C 1
ATOM 4157 O O . LEU B 1 99 ? 26.184 11.040 71.792 1.00 6.72 99 LEU B O 1
ATOM 4162 N N . TRP B 1 100 ? 26.492 10.757 69.582 1.00 6.86 100 TRP B N 1
ATOM 4163 C CA . TRP B 1 100 ? 25.326 9.882 69.426 1.00 4.88 100 TRP B CA 1
ATOM 4164 C C . TRP B 1 100 ? 25.685 8.397 69.636 1.00 5.03 100 TRP B C 1
ATOM 4165 O O . TRP B 1 100 ? 26.698 8.090 70.276 1.00 7.32 100 TRP B O 1
ATOM 4176 N N . ALA B 1 101 ? 24.842 7.483 69.156 1.00 8.13 101 ALA B N 1
ATOM 4177 C CA . ALA B 1 101 ? 24.912 6.079 69.587 1.00 7.91 101 ALA B CA 1
ATOM 4178 C C . ALA B 1 101 ? 26.157 5.356 69.082 1.00 7.04 101 ALA B C 1
ATOM 4179 O O . ALA B 1 101 ? 26.262 5.060 67.887 1.00 8.36 101 ALA B O 1
ATOM 4181 N N . ALA B 1 102 ? 27.074 5.047 69.996 1.00 6.88 102 ALA B N 1
ATOM 4182 C CA . ALA B 1 102 ? 28.320 4.379 69.633 1.00 7.03 102 ALA B CA 1
ATOM 4183 C C . ALA B 1 102 ? 28.132 2.905 69.310 1.00 6.30 102 ALA B C 1
ATOM 4184 O O . ALA B 1 102 ? 27.116 2.293 69.658 1.00 7.88 102 ALA B O 1
ATOM 4186 N N . ASP B 1 103 ? 29.134 2.333 68.652 1.00 6.29 103 ASP B N 1
ATOM 4187 C CA . ASP B 1 103 ? 29.337 0.892 68.694 1.00 5.60 103 ASP B CA 1
ATOM 4188 C C . ASP B 1 103 ? 30.804 0.658 68.992 1.00 6.76 103 ASP B C 1
ATOM 4189 O O . ASP B 1 103 ? 31.665 1.390 68.504 1.00 9.01 103 ASP B O 1
ATOM 4194 N N . VAL B 1 104 ? 31.085 -0.345 69.817 1.00 6.03 104 VAL B N 1
ATOM 4195 C CA . VAL B 1 104 ? 32.440 -0.839 70.004 1.00 4.82 104 VAL B CA 1
ATOM 4196 C C . VAL B 1 104 ? 32.486 -2.285 69.531 1.00 6.56 104 VAL B C 1
ATOM 4197 O O . VAL B 1 104 ? 31.609 -3.094 69.879 1.00 7.79 104 VAL B O 1
ATOM 4201 N N . THR B 1 105 ? 33.495 -2.608 68.730 1.00 6.99 105 THR B N 1
ATOM 4202 C CA . THR B 1 105 ? 33.667 -3.956 68.205 1.00 6.07 105 THR B CA 1
ATOM 4203 C C . THR B 1 105 ? 35.140 -4.291 68.246 1.00 6.52 105 THR B C 1
ATOM 4204 O O . THR B 1 105 ? 35.974 -3.470 67.879 1.00 8.88 105 THR B O 1
ATOM 4208 N N . GLN B 1 106 ? 35.454 -5.495 68.707 1.00 7.68 106 GLN B N 1
ATOM 4209 C CA . GLN B 1 106 ? 36.833 -5.959 68.707 1.00 10.47 106 GLN B CA 1
ATOM 4210 C C . GLN B 1 106 ? 37.168 -6.547 67.339 1.00 8.53 106 GLN B C 1
ATOM 4211 O O . GLN B 1 106 ? 36.408 -7.365 66.809 1.00 9.91 106 GLN B O 1
ATOM 4217 N N . LEU B 1 107 ? 38.297 -6.165 66.772 1.00 10.19 107 LEU B N 1
ATOM 4218 C CA . LEU B 1 107 ? 38.715 -6.724 65.505 1.00 11.33 107 LEU B CA 1
ATOM 4219 C C . LEU B 1 107 ? 39.842 -7.737 65.684 1.00 15.95 107 LEU B C 1
ATOM 4220 O O . LEU B 1 107 ? 40.217 -8.013 66.762 1.00 14.27 107 LEU B O 1
ATOM 4225 N N . ALA B 1 108 ? 40.244 -8.318 64.565 1.00 12.90 108 ALA B N 1
ATOM 4226 C CA . ALA B 1 108 ? 41.140 -9.467 64.613 1.00 16.03 108 ALA B CA 1
ATOM 4227 C C . ALA B 1 108 ? 42.445 -9.170 65.336 1.00 17.69 108 ALA B C 1
ATOM 4228 O O . ALA B 1 108 ? 43.071 -10.080 65.886 1.00 26.21 108 ALA B O 1
ATOM 4230 N N . ASP B 1 109 ? 42.864 -7.911 65.340 1.00 14.73 109 ASP B N 1
ATOM 4231 C CA . ASP B 1 109 ? 44.097 -7.543 66.023 1.00 18.63 109 ASP B CA 1
ATOM 4232 C C . ASP B 1 109 ? 43.928 -7.538 67.542 1.00 15.28 109 ASP B C 1
ATOM 4233 O O . ASP B 1 109 ? 44.889 -7.305 68.276 1.00 18.63 109 ASP B O 1
ATOM 4238 N N . GLY B 1 110 ? 42.716 -7.805 68.014 1.00 14.29 110 GLY B N 1
ATOM 4239 C CA . GLY B 1 110 ? 42.463 -7.839 69.443 1.00 14.11 110 GLY B CA 1
ATOM 4240 C C . GLY B 1 110 ? 42.154 -6.484 70.060 1.00 12.78 110 GLY B C 1
ATOM 4241 O O . GLY B 1 110 ? 41.788 -6.401 71.236 1.00 12.16 110 GLY B O 1
ATOM 4242 N N . LYS B 1 111 ? 42.295 -5.420 69.282 1.00 10.14 111 LYS B N 1
ATOM 4243 C CA . LYS B 1 111 ? 41.971 -4.103 69.797 1.00 9.18 111 LYS B CA 1
ATOM 4244 C C . LYS B 1 111 ? 40.482 -3.807 69.669 1.00 10.48 111 LYS B C 1
ATOM 4245 O O . LYS B 1 111 ? 39.758 -4.441 68.879 1.00 9.41 111 LYS B O 1
ATOM 4251 N N . TYR B 1 112 ? 40.031 -2.842 70.465 1.00 8.52 112 TYR B N 1
ATOM 4252 C CA . TYR B 1 112 ? 38.633 -2.465 70.532 1.00 7.24 112 TYR B CA 1
ATOM 4253 C C . TYR B 1 112 ? 38.418 -1.186 69.739 1.00 7.37 112 TYR B C 1
ATOM 4254 O O . TYR B 1 112 ? 39.067 -0.168 69.991 1.00 9.44 112 TYR B O 1
ATOM 4263 N N . TYR B 1 113 ? 37.527 -1.262 68.759 1.00 8.16 113 TYR B N 1
ATOM 4264 C CA . TYR B 1 113 ? 37.279 -0.157 67.849 1.00 9.25 113 TYR B CA 1
ATOM 4265 C C . TYR B 1 113 ? 35.959 0.516 68.170 1.00 5.50 113 TYR B C 1
ATOM 4266 O O . TYR B 1 113 ? 34.894 -0.116 68.096 1.00 7.81 113 TYR B O 1
ATOM 4275 N N . MET B 1 114 ? 36.026 1.786 68.556 1.00 6.10 114 MET B N 1
ATOM 4276 C CA . MET B 1 114 ? 34.810 2.554 68.794 1.00 6.85 114 MET B CA 1
ATOM 4277 C C . MET B 1 114 ? 34.431 3.351 67.555 1.00 5.58 114 MET B C 1
ATOM 4278 O O . MET B 1 114 ? 35.201 4.189 67.068 1.00 8.90 114 MET B O 1
ATOM 4283 N N . TYR B 1 115 ? 33.231 3.090 67.052 1.00 5.18 115 TYR B N 1
ATOM 4284 C CA . TYR B 1 115 ? 32.682 3.859 65.952 1.00 5.56 115 TYR B CA 1
ATOM 4285 C C . TYR B 1 115 ? 31.865 4.979 66.554 1.00 7.51 115 TYR B C 1
ATOM 4286 O O . TYR B 1 115 ? 30.742 4.770 67.009 1.00 8.73 115 TYR B O 1
ATOM 4295 N N . TYR B 1 116 ? 32.472 6.151 66.646 1.00 7.41 116 TYR B N 1
ATOM 4296 C CA . TYR B 1 116 ? 31.824 7.283 67.289 1.00 7.26 116 TYR B CA 1
ATOM 4297 C C . TYR B 1 116 ? 31.154 8.166 66.246 1.00 6.58 116 TYR B C 1
ATOM 4298 O O . TYR B 1 116 ? 31.503 8.155 65.062 1.00 7.16 116 TYR B O 1
ATOM 4307 N N . ASN B 1 117 ? 30.179 8.942 66.691 1.00 6.39 117 ASN B N 1
ATOM 4308 C CA . ASN B 1 117 ? 29.449 9.785 65.770 1.00 5.75 117 ASN B CA 1
ATOM 4309 C C . ASN B 1 117 ? 28.746 10.892 66.522 1.00 5.92 117 ASN B C 1
ATOM 4310 O O . ASN B 1 117 ? 28.436 10.750 67.705 1.00 7.73 117 ASN B O 1
ATOM 4315 N N . ALA B 1 118 ? 28.535 12.011 65.833 1.00 7.39 118 ALA B N 1
ATOM 4316 C CA . ALA B 1 118 ? 27.843 13.159 66.407 1.00 8.80 118 ALA B CA 1
ATOM 4317 C C . ALA B 1 118 ? 26.953 13.776 65.352 1.00 7.68 118 ALA B C 1
ATOM 4318 O O . ALA B 1 118 ? 27.267 13.737 64.163 1.00 8.08 118 ALA B O 1
ATOM 4320 N N . CYS B 1 119 ? 25.864 14.382 65.813 1.00 5.97 119 CYS B N 1
ATOM 4321 C CA . CYS B 1 119 ? 24.896 15.022 64.937 1.00 6.68 119 CYS B CA 1
ATOM 4322 C C . CYS B 1 119 ? 24.359 16.308 65.582 1.00 6.14 119 CYS B C 1
ATOM 4323 O O . CYS B 1 119 ? 24.077 16.355 66.785 1.00 8.30 119 CYS B O 1
ATOM 4326 N N . ARG B 1 120 ? 24.201 17.350 64.777 1.00 7.32 120 ARG B N 1
ATOM 4327 C CA . ARG B 1 120 ? 23.648 18.598 65.298 1.00 8.66 120 ARG B CA 1
ATOM 4328 C C . ARG B 1 120 ? 22.283 18.425 65.961 1.00 9.98 120 ARG B C 1
ATOM 4329 O O . ARG B 1 120 ? 21.965 19.137 66.919 1.00 13.15 120 ARG B O 1
ATOM 4337 N N . GLY B 1 121 ? 21.477 17.504 65.438 1.00 11.40 121 GLY B N 1
ATOM 4338 C CA . GLY B 1 121 ? 20.217 17.141 66.069 1.00 9.76 121 GLY B CA 1
ATOM 4339 C C . GLY B 1 121 ? 18.964 17.706 65.420 1.00 11.45 121 GLY B C 1
ATOM 4340 O O . GLY B 1 121 ? 17.885 17.138 65.593 1.00 17.15 121 GLY B O 1
ATOM 4341 N N . ASP B 1 122 ? 19.099 18.808 64.687 1.00 10.31 122 ASP B N 1
ATOM 4342 C CA . ASP B 1 122 ? 17.956 19.429 64.016 1.00 13.05 122 ASP B CA 1
ATOM 4343 C C . ASP B 1 122 ? 17.966 19.125 62.522 1.00 17.09 122 ASP B C 1
ATOM 4344 O O . ASP B 1 122 ? 17.100 19.583 61.768 1.00 17.78 122 ASP B O 1
ATOM 4349 N N . SER B 1 123 ? 18.962 18.344 62.109 1.00 14.98 123 SER B N 1
ATOM 4350 C CA . SER B 1 123 ? 19.237 18.080 60.705 1.00 10.34 123 SER B CA 1
ATOM 4351 C C . SER B 1 123 ? 20.378 17.078 60.710 1.00 10.01 123 SER B C 1
ATOM 4352 O O . SER B 1 123 ? 21.018 16.902 61.740 1.00 10.38 123 SER B O 1
ATOM 4355 N N . PRO B 1 124 ? 20.639 16.416 59.572 1.00 8.13 124 PRO B N 1
ATOM 4356 C CA . PRO B 1 124 ? 21.645 15.347 59.562 1.00 8.43 124 PRO B CA 1
ATOM 4357 C C . PRO B 1 124 ? 23.066 15.879 59.374 1.00 11.40 124 PRO B C 1
ATOM 4358 O O . PRO B 1 124 ? 23.838 15.351 58.573 1.00 10.68 124 PRO B O 1
ATOM 4362 N N . ARG B 1 125 ? 23.398 16.927 60.120 1.00 8.06 125 ARG B N 1
ATOM 4363 C CA . ARG B 1 125 ? 24.732 17.506 60.084 1.00 8.46 125 ARG B CA 1
ATOM 4364 C C . ARG B 1 125 ? 25.598 16.708 61.058 1.00 8.60 125 ARG B C 1
ATOM 4365 O O . ARG B 1 125 ? 25.549 16.925 62.268 1.00 9.57 125 ARG B O 1
ATOM 4373 N N . SER B 1 126 ? 26.360 15.759 60.520 1.00 8.19 126 SER B N 1
ATOM 4374 C CA . SER B 1 126 ? 26.940 14.686 61.322 1.00 6.50 126 SER B CA 1
ATOM 4375 C C . SER B 1 126 ? 28.256 14.187 60.777 1.00 8.27 126 SER B C 1
ATOM 4376 O O . SER B 1 126 ? 28.537 14.296 59.576 1.00 8.17 126 SER B O 1
ATOM 4379 N N . ALA B 1 127 ? 29.048 13.602 61.666 1.00 7.95 127 ALA B N 1
ATOM 4380 C CA . ALA B 1 127 ? 30.285 12.951 61.273 1.00 8.25 127 ALA B CA 1
ATOM 4381 C C . ALA B 1 127 ? 30.426 11.633 62.032 1.00 6.53 127 ALA B C 1
ATOM 4382 O O . ALA B 1 127 ? 29.973 11.512 63.178 1.00 8.29 127 ALA B O 1
ATOM 4384 N N . MET B 1 128 ? 31.052 10.654 61.385 1.00 6.70 128 MET B N 1
ATOM 4385 C CA . MET B 1 128 ? 31.335 9.358 61.997 1.00 6.15 128 MET B CA 1
ATOM 4386 C C . MET B 1 128 ? 32.819 9.065 61.845 1.00 8.51 128 MET B C 1
ATOM 4387 O O . MET B 1 128 ? 33.388 9.284 60.774 1.00 7.82 128 MET B O 1
ATOM 4392 N N . GLY B 1 129 ? 33.451 8.581 62.912 1.00 7.01 129 GLY B N 1
ATOM 4393 C CA . GLY B 1 129 ? 34.861 8.246 62.851 1.00 7.04 129 GLY B CA 1
ATOM 4394 C C . GLY B 1 129 ? 35.162 7.003 63.671 1.00 6.72 129 GLY B C 1
ATOM 4395 O O . GLY B 1 129 ? 34.269 6.376 64.235 1.00 7.39 129 GLY B O 1
ATOM 4396 N N A VAL B 1 130 ? 36.426 6.627 63.756 0.50 8.99 130 VAL B N 1
ATOM 4397 N N B VAL B 1 130 ? 36.452 6.683 63.744 0.50 8.13 130 VAL B N 1
ATOM 4398 C CA A VAL B 1 130 ? 36.749 5.471 64.577 0.50 6.27 130 VAL B CA 1
ATOM 4399 C CA B VAL B 1 130 ? 36.960 5.510 64.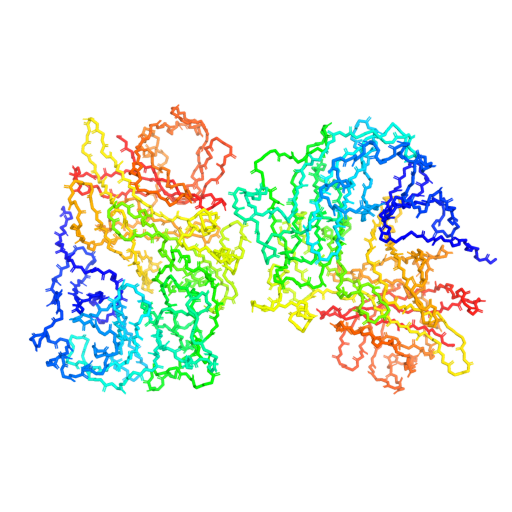449 0.50 9.24 130 VAL B CA 1
ATOM 4400 C C A VAL B 1 130 ? 37.952 5.743 65.467 0.50 6.15 130 VAL B C 1
ATOM 4401 C C B VAL B 1 130 ? 37.935 5.930 65.541 0.50 6.75 130 VAL B C 1
ATOM 4402 O O A VAL B 1 130 ? 38.928 6.365 65.047 0.50 7.54 130 VAL B O 1
ATOM 4403 O O B VAL B 1 130 ? 38.764 6.819 65.320 0.50 6.48 130 VAL B O 1
ATOM 4410 N N . ALA B 1 131 ? 37.832 5.308 66.714 1.00 7.62 131 ALA B N 1
ATOM 4411 C CA . ALA B 1 131 ? 38.871 5.442 67.734 1.00 6.86 131 ALA B CA 1
ATOM 4412 C C . ALA B 1 131 ? 39.194 4.040 68.221 1.00 10.29 131 ALA B C 1
ATOM 4413 O O . ALA B 1 131 ? 38.329 3.164 68.209 1.00 10.40 131 ALA B O 1
ATOM 4415 N N A VAL B 1 132 ? 40.432 3.832 68.665 0.50 8.17 132 VAL B N 1
ATOM 4416 N N B VAL B 1 132 ? 40.432 3.830 68.656 0.50 8.21 132 VAL B N 1
ATOM 4417 C CA A VAL B 1 132 ? 40.913 2.485 68.976 0.50 10.16 132 VAL B CA 1
ATOM 4418 C CA B VAL B 1 132 ? 40.891 2.486 68.992 0.50 10.72 132 VAL B CA 1
ATOM 4419 C C A VAL B 1 132 ? 41.595 2.399 70.345 0.50 10.35 132 VAL B C 1
ATOM 4420 C C B VAL B 1 132 ? 41.535 2.430 70.374 0.50 8.31 132 VAL B C 1
ATOM 4421 O O A VAL B 1 132 ? 42.376 3.282 70.722 0.50 7.99 132 VAL B O 1
ATOM 4422 O O B VAL B 1 132 ? 42.230 3.362 70.790 0.50 11.82 132 VAL B O 1
ATOM 4429 N N . ALA B 1 133 ? 41.306 1.322 71.074 1.00 9.35 133 ALA B N 1
ATOM 4430 C CA . ALA B 1 133 ? 41.848 1.122 72.422 1.00 8.08 133 ALA B CA 1
ATOM 4431 C C . ALA B 1 133 ? 42.432 -0.273 72.599 1.00 10.08 133 ALA B C 1
ATOM 4432 O O . ALA B 1 133 ? 41.936 -1.247 72.016 1.00 10.38 133 ALA B O 1
ATOM 4434 N N . ASP B 1 134 ? 43.454 -0.371 73.443 1.00 10.16 134 ASP B N 1
ATOM 4435 C CA . ASP B 1 134 ? 43.987 -1.661 73.866 1.00 11.91 134 ASP B CA 1
ATOM 4436 C C . ASP B 1 134 ? 43.018 -2.333 74.828 1.00 11.84 134 ASP B C 1
ATOM 4437 O O . ASP B 1 134 ? 42.898 -3.555 74.857 1.00 12.41 134 ASP B O 1
ATOM 4442 N N . ASN B 1 135 ? 42.357 -1.521 75.648 1.00 10.45 135 ASN B N 1
ATOM 4443 C CA . ASN B 1 135 ? 41.438 -2.034 76.664 1.00 9.31 135 ASN B CA 1
ATOM 4444 C C . ASN B 1 135 ? 40.033 -1.520 76.444 1.00 10.15 135 ASN B C 1
ATOM 4445 O O . ASN B 1 135 ? 39.825 -0.372 76.037 1.00 10.33 135 ASN B O 1
ATOM 4450 N N . ILE B 1 136 ? 39.052 -2.362 76.728 1.00 8.38 136 ILE B N 1
ATOM 4451 C CA . ILE B 1 136 ? 37.680 -1.996 76.403 1.00 10.14 136 ILE B CA 1
ATOM 4452 C C . ILE B 1 136 ? 37.184 -0.768 77.184 1.00 8.36 136 ILE B C 1
ATOM 4453 O O . ILE B 1 136 ? 36.316 -0.040 76.690 1.00 8.85 136 ILE B O 1
ATOM 4458 N N . GLU B 1 137 ? 37.731 -0.535 78.379 1.00 10.86 137 GLU B N 1
ATOM 4459 C CA . GLU B 1 137 ? 37.362 0.648 79.162 1.00 10.76 137 GLU B CA 1
ATOM 4460 C C . GLU B 1 137 ? 38.216 1.868 78.821 1.00 13.61 137 GLU B C 1
ATOM 4461 O O . GLU B 1 137 ? 38.160 2.883 79.519 1.00 12.83 137 GLU B O 1
ATOM 4467 N N . GLY B 1 138 ? 38.988 1.766 77.740 1.00 12.01 138 GLY B N 1
ATOM 4468 C CA . GLY B 1 138 ? 39.766 2.885 77.235 1.00 10.79 138 GLY B CA 1
ATOM 4469 C C . GLY B 1 138 ? 41.196 2.902 77.751 1.00 11.14 138 GLY B C 1
ATOM 4470 O O . GLY B 1 138 ? 41.610 2.005 78.493 1.00 14.07 138 GLY B O 1
ATOM 4471 N N . PRO B 1 139 ? 41.966 3.933 77.373 1.00 10.00 139 PRO B N 1
ATOM 4472 C CA . PRO B 1 139 ? 41.553 5.053 76.516 1.00 10.99 139 PRO B CA 1
ATOM 4473 C C . PRO B 1 139 ? 41.525 4.715 75.027 1.00 12.19 139 PRO B C 1
ATOM 4474 O O . PRO B 1 139 ? 42.390 3.981 74.526 1.00 13.27 139 PRO B O 1
ATOM 4478 N N . TYR B 1 140 ? 40.516 5.251 74.340 1.00 9.69 140 TYR B N 1
ATOM 4479 C CA . TYR B 1 140 ? 40.375 5.142 72.894 1.00 9.05 140 TYR B CA 1
ATOM 4480 C C . TYR B 1 140 ? 41.050 6.343 72.238 1.00 14.46 140 TYR B C 1
ATOM 4481 O O . TYR B 1 140 ? 40.829 7.487 72.648 1.00 14.24 140 TYR B O 1
ATOM 4490 N N . LYS B 1 141 ? 41.878 6.075 71.231 1.00 10.26 141 LYS B N 1
ATOM 4491 C CA . LYS B 1 141 ? 42.598 7.113 70.504 1.00 11.29 141 LYS B CA 1
ATOM 4492 C C . LYS B 1 141 ? 42.009 7.303 69.111 1.00 10.64 141 LYS B C 1
ATOM 4493 O O . LYS B 1 141 ? 41.797 6.339 68.377 1.00 10.62 141 LYS B O 1
ATOM 4499 N N . ASN B 1 142 ? 41.750 8.555 68.747 1.00 10.95 142 ASN B N 1
ATOM 4500 C CA . ASN B 1 142 ? 41.159 8.874 67.451 1.00 10.19 142 ASN B CA 1
ATOM 4501 C C . ASN B 1 142 ? 42.024 8.479 66.249 1.00 11.23 142 ASN B C 1
ATOM 4502 O O . ASN B 1 142 ? 43.226 8.786 66.198 1.00 12.02 142 ASN B O 1
ATOM 4507 N N . LYS B 1 143 ? 41.419 7.769 65.304 1.00 10.31 143 LYS B N 1
ATOM 4508 C CA . LYS B 1 143 ? 42.041 7.458 64.023 1.00 9.84 143 LYS B CA 1
ATOM 4509 C C . LYS B 1 143 ? 41.536 8.328 62.872 1.00 11.94 143 LYS B C 1
ATOM 4510 O O . LYS B 1 143 ? 42.099 8.307 61.809 1.00 13.51 143 LYS B O 1
ATOM 4516 N N . GLY B 1 144 ? 40.456 9.068 63.114 1.00 9.91 144 GLY B N 1
ATOM 4517 C CA . GLY B 1 144 ? 39.919 9.985 62.121 1.00 11.12 144 GLY B CA 1
ATOM 4518 C C . GLY B 1 144 ? 38.464 9.794 61.716 1.00 9.70 144 GLY B C 1
ATOM 4519 O O . GLY B 1 144 ? 37.877 8.723 61.908 1.00 10.25 144 GLY B O 1
ATOM 4520 N N . ILE B 1 145 ? 37.893 10.857 61.150 1.00 9.56 145 ILE B N 1
ATOM 4521 C CA . ILE B 1 145 ? 36.551 10.845 60.571 1.00 8.11 145 ILE B CA 1
ATOM 4522 C C . ILE B 1 145 ? 36.582 10.139 59.224 1.00 10.18 145 ILE B C 1
ATOM 4523 O O . ILE B 1 145 ? 37.503 10.353 58.422 1.00 12.14 145 ILE B O 1
ATOM 4528 N N . PHE B 1 146 ? 35.577 9.311 58.950 1.00 8.79 146 PHE B N 1
ATOM 4529 C CA . PHE B 1 146 ? 35.506 8.665 57.639 1.00 9.31 146 PHE B CA 1
ATOM 4530 C C . PHE B 1 146 ? 34.182 8.869 56.885 1.00 9.16 146 PHE B C 1
ATOM 4531 O O . PHE B 1 146 ? 34.086 8.514 55.718 1.00 11.47 146 PHE B O 1
ATOM 4539 N N . LEU B 1 147 ? 33.178 9.451 57.535 1.00 8.73 147 LEU B N 1
ATOM 4540 C CA . LEU B 1 147 ? 31.924 9.799 56.858 1.00 8.29 147 LEU B CA 1
ATOM 4541 C C . LEU B 1 147 ? 31.386 11.117 57.382 1.00 7.36 147 LEU B C 1
ATOM 4542 O O . LEU B 1 147 ? 31.488 11.407 58.573 1.00 7.92 147 LEU B O 1
ATOM 4547 N N . LYS B 1 148 ? 30.788 11.897 56.488 1.00 8.47 148 LYS B N 1
ATOM 4548 C CA . LYS B 1 148 ? 30.082 13.106 56.880 1.00 8.11 148 LYS B CA 1
ATOM 4549 C C . LYS B 1 148 ? 28.743 13.150 56.167 1.00 8.39 148 LYS B C 1
ATOM 4550 O O . LYS B 1 148 ? 28.609 12.641 55.060 1.00 9.80 148 LYS B O 1
ATOM 4556 N N . SER B 1 149 ? 27.764 13.777 56.806 1.00 9.33 149 SER B N 1
ATOM 4557 C CA . SER B 1 149 ? 26.493 14.089 56.169 1.00 8.85 149 SER B CA 1
ATOM 4558 C C . SER B 1 149 ? 26.129 15.520 56.519 1.00 9.98 149 SER B C 1
ATOM 4559 O O . SER B 1 149 ? 26.694 16.106 57.455 1.00 9.85 149 SER B O 1
ATOM 4562 N N . GLY B 1 150 ? 25.201 16.090 55.761 1.00 10.78 150 GLY B N 1
ATOM 4563 C CA . GLY B 1 150 ? 24.739 17.439 56.023 1.00 9.42 150 GLY B CA 1
ATOM 4564 C C . GLY B 1 150 ? 25.676 18.535 55.554 1.00 12.45 150 GLY B C 1
ATOM 4565 O O . GLY B 1 150 ? 25.527 19.691 55.959 1.00 12.22 150 GLY B O 1
ATOM 4566 N N . MET B 1 151 ? 26.654 18.184 54.723 1.00 11.50 151 MET B N 1
ATOM 4567 C CA . MET B 1 151 ? 27.437 19.212 54.027 1.00 10.95 151 MET B CA 1
ATOM 4568 C C . MET B 1 151 ? 26.510 19.968 53.087 1.00 15.76 151 MET B C 1
ATOM 4569 O O . MET B 1 151 ? 25.473 19.448 52.663 1.00 15.69 151 MET B O 1
ATOM 4574 N N . GLU B 1 152 ? 26.875 21.202 52.768 1.00 16.22 152 GLU B N 1
ATOM 4575 C CA . GLU B 1 152 ? 26.108 21.980 51.801 1.00 14.30 152 GLU B CA 1
ATOM 4576 C C . GLU B 1 152 ? 26.360 21.508 50.370 1.00 20.11 152 GLU B C 1
ATOM 4577 O O . GLU B 1 152 ? 25.504 21.658 49.501 1.00 27.28 152 GLU B O 1
ATOM 4583 N N . GLY B 1 153 ? 27.495 20.916 50.108 1.00 17.84 153 GLY B N 1
ATOM 4584 C CA . GLY B 1 153 ? 27.857 20.549 48.759 1.00 16.58 153 GLY B CA 1
ATOM 4585 C C . GLY B 1 153 ? 28.070 19.099 48.514 1.00 15.68 153 GLY B C 1
ATOM 4586 O O . GLY B 1 153 ? 27.211 18.340 48.786 1.00 16.39 153 GLY B O 1
ATOM 4587 N N . THR B 1 154 ? 29.201 18.718 47.971 1.00 17.92 154 THR B N 1
ATOM 4588 C CA . THR B 1 154 ? 29.395 17.366 47.520 1.00 16.64 154 THR B CA 1
ATOM 4589 C C . THR B 1 154 ? 29.394 16.329 48.649 1.00 13.50 154 THR B C 1
ATOM 4590 O O . THR B 1 154 ? 30.113 16.474 49.548 1.00 16.67 154 THR B O 1
ATOM 4594 N N . SER B 1 155 ? 28.584 15.294 48.512 1.00 13.83 155 SER B N 1
ATOM 4595 C CA . SER B 1 155 ? 28.450 14.290 49.558 1.00 13.30 155 SER B CA 1
ATOM 4596 C C . SER B 1 155 ? 29.490 13.215 49.422 1.00 22.51 155 SER B C 1
ATOM 4597 O O . SER B 1 155 ? 30.249 13.189 48.500 1.00 19.46 155 SER B O 1
ATOM 4600 N N . SER B 1 156 ? 29.465 12.276 50.340 1.00 16.37 156 SER B N 1
ATOM 4601 C CA . SER B 1 156 ? 30.400 11.163 50.314 1.00 16.32 156 SER B CA 1
ATOM 4602 C C . SER B 1 156 ? 30.266 10.307 49.052 1.00 16.11 156 SER B C 1
ATOM 4603 O O . SER B 1 156 ? 31.177 9.545 48.726 1.00 26.25 156 SER B O 1
ATOM 4606 N N . ASP B 1 157 ? 29.142 10.410 48.344 1.00 17.21 157 ASP B N 1
ATOM 4607 C CA . ASP B 1 157 ? 28.972 9.627 47.113 1.00 16.18 157 ASP B CA 1
ATOM 4608 C C . ASP B 1 157 ? 29.217 10.418 45.812 1.00 20.28 157 ASP B C 1
ATOM 4609 O O . ASP B 1 157 ? 28.952 9.920 44.715 1.00 24.65 157 ASP B O 1
ATOM 4614 N N . GLY B 1 158 ? 29.709 11.634 45.950 1.00 21.09 158 GLY B N 1
ATOM 4615 C CA . GLY B 1 158 ? 29.991 12.468 44.787 1.00 16.93 158 GLY B CA 1
ATOM 4616 C C . GLY B 1 158 ? 28.893 13.329 44.247 1.00 20.84 158 GLY B C 1
ATOM 4617 O O . GLY B 1 158 ? 29.158 14.179 43.438 1.00 21.38 158 GLY B O 1
ATOM 4618 N N . THR B 1 159 ? 27.668 13.133 44.677 1.00 16.60 159 THR B N 1
ATOM 4619 C CA . THR B 1 159 ? 26.587 13.977 44.288 1.00 19.85 159 THR B CA 1
ATOM 4620 C C . THR B 1 159 ? 26.262 14.893 45.419 1.00 14.22 159 THR B C 1
ATOM 4621 O O . THR B 1 159 ? 26.656 14.642 46.535 1.00 17.17 159 THR B O 1
ATOM 4625 N N . PRO B 1 160 ? 25.549 15.960 45.168 1.00 16.39 160 PRO B N 1
ATOM 4626 C CA . PRO B 1 160 ? 25.235 16.897 46.231 1.00 17.08 160 PRO B CA 1
ATOM 4627 C C . PRO B 1 160 ? 24.457 16.208 47.358 1.00 13.92 160 PRO B C 1
ATOM 4628 O O . PRO B 1 160 ? 23.579 15.457 47.101 1.00 14.79 160 PRO B O 1
ATOM 4632 N N . TYR B 1 161 ? 24.826 16.517 48.583 1.00 11.52 161 TYR B N 1
ATOM 4633 C CA . TYR B 1 161 ? 24.136 15.917 49.711 1.00 11.16 161 TYR B CA 1
ATOM 4634 C C . TYR B 1 161 ? 22.645 16.245 49.667 1.00 10.39 161 TYR B C 1
ATOM 4635 O O . TYR B 1 161 ? 22.239 17.400 49.492 1.00 15.15 161 TYR B O 1
ATOM 4644 N N . ASP B 1 162 ? 21.837 15.209 49.849 1.00 12.90 162 ASP B N 1
ATOM 4645 C CA . ASP B 1 162 ? 20.390 15.323 49.777 1.00 13.87 162 ASP B CA 1
ATOM 4646 C C . ASP B 1 162 ? 19.833 14.365 50.810 1.00 14.72 162 ASP B C 1
ATOM 4647 O O . ASP B 1 162 ? 19.915 13.151 50.634 1.00 12.38 162 ASP B O 1
ATOM 4652 N N . ALA B 1 163 ? 19.294 14.911 51.898 1.00 10.95 163 ALA B N 1
ATOM 4653 C CA . ALA B 1 163 ? 18.847 14.091 53.025 1.00 12.11 163 ALA B CA 1
ATOM 4654 C C . ALA B 1 163 ? 17.640 13.208 52.712 1.00 12.41 163 ALA B C 1
ATOM 4655 O O . ALA B 1 163 ? 17.268 12.375 53.536 1.00 12.61 163 ALA B O 1
ATOM 4657 N N . THR B 1 164 ? 17.017 13.425 51.574 1.00 12.13 164 THR B N 1
ATOM 4658 C CA . THR B 1 164 ? 15.956 12.523 51.211 1.00 12.42 164 THR B CA 1
ATOM 4659 C C . THR B 1 164 ? 16.472 11.167 50.710 1.00 13.78 164 THR B C 1
ATOM 4660 O O . THR B 1 164 ? 15.786 10.205 50.747 1.00 13.22 164 THR B O 1
ATOM 4664 N N . LYS B 1 165 ? 17.711 11.126 50.227 1.00 13.02 165 LYS B N 1
ATOM 4665 C CA . LYS B 1 165 ? 18.284 9.947 49.686 1.00 11.23 165 LYS B CA 1
ATOM 4666 C C . LYS B 1 165 ? 19.629 9.525 50.308 1.00 13.69 165 LYS B C 1
ATOM 4667 O O . LYS B 1 165 ? 20.029 8.447 50.128 1.00 14.67 165 LYS B O 1
ATOM 4673 N N . HIS B 1 166 ? 20.267 10.412 51.004 1.00 9.66 166 HIS B N 1
ATOM 4674 C CA . HIS B 1 166 ? 21.527 10.087 51.673 1.00 10.18 166 HIS B CA 1
ATOM 4675 C C . HIS B 1 166 ? 21.241 9.882 53.162 1.00 7.91 166 HIS B C 1
ATOM 4676 O O . HIS B 1 166 ? 20.365 10.439 53.662 1.00 10.60 166 HIS B O 1
ATOM 4683 N N . PRO B 1 167 ? 22.042 9.084 53.809 1.00 8.83 167 PRO B N 1
ATOM 4684 C CA . PRO B 1 167 ? 21.816 8.842 55.241 1.00 7.29 167 PRO B CA 1
ATOM 4685 C C . PRO B 1 167 ? 22.275 9.968 56.134 1.00 8.68 167 PRO B C 1
ATOM 4686 O O . PRO B 1 167 ? 22.980 10.799 55.686 1.00 9.62 167 PRO B O 1
ATOM 4690 N N . ASN B 1 168 ? 21.837 9.951 57.386 1.00 7.73 168 ASN B N 1
ATOM 4691 C CA . ASN B 1 168 ? 22.493 10.651 58.465 1.00 6.88 168 ASN B CA 1
ATOM 4692 C C . ASN B 1 168 ? 23.557 9.676 58.974 1.00 8.13 168 ASN B C 1
ATOM 4693 O O . ASN B 1 168 ? 23.247 8.511 59.258 1.00 7.68 168 ASN B O 1
ATOM 4698 N N . VAL B 1 169 ? 24.810 10.122 59.060 1.00 7.19 169 VAL B N 1
ATOM 4699 C CA . VAL B 1 169 ? 25.920 9.207 59.355 1.00 8.14 169 VAL B CA 1
ATOM 4700 C C . VAL B 1 169 ? 26.103 8.929 60.850 1.00 6.30 169 VAL B C 1
ATOM 4701 O O . VAL B 1 169 ? 27.119 9.279 61.471 1.00 7.85 169 VAL B O 1
ATOM 4705 N N . VAL B 1 170 ? 25.086 8.279 61.411 1.00 5.93 170 VAL B N 1
ATOM 4706 C CA . VAL B 1 170 ? 25.019 8.018 62.833 1.00 7.18 170 VAL B CA 1
ATOM 4707 C C . VAL B 1 170 ? 24.573 6.588 63.086 1.00 5.59 170 VAL B C 1
ATOM 4708 O O . VAL B 1 170 ? 24.150 5.885 62.155 1.00 6.54 170 VAL B O 1
ATOM 4712 N N . ALA B 1 171 ? 24.698 6.169 64.344 1.00 5.60 171 ALA B N 1
ATOM 4713 C CA . ALA B 1 171 ? 24.146 4.892 64.829 1.00 6.27 171 ALA B CA 1
ATOM 4714 C C . ALA B 1 171 ? 24.682 3.655 64.110 1.00 6.39 171 ALA B C 1
ATOM 4715 O O . ALA B 1 171 ? 23.921 2.867 63.550 1.00 6.09 171 ALA B O 1
ATOM 4717 N N . PRO B 1 172 ? 25.974 3.493 64.119 1.00 5.18 172 PRO B N 1
ATOM 4718 C CA . PRO B 1 172 ? 26.596 2.330 63.526 1.00 4.77 172 PRO B CA 1
ATOM 4719 C C . PRO B 1 172 ? 26.518 1.037 64.314 1.00 6.38 172 PRO B C 1
ATOM 4720 O O . PRO B 1 172 ? 26.383 1.051 65.476 1.00 5.80 172 PRO B O 1
ATOM 4724 N N . HIS B 1 173 ? 26.596 -0.063 63.568 1.00 6.03 173 HIS B N 1
ATOM 4725 C CA . HIS B 1 173 ? 26.879 -1.372 64.091 1.00 5.07 173 HIS B CA 1
ATOM 4726 C C . HIS B 1 173 ? 27.898 -2.068 63.150 1.00 6.09 173 HIS B C 1
ATOM 4727 O O . HIS B 1 173 ? 27.587 -2.415 62.086 1.00 6.60 173 HIS B O 1
ATOM 4734 N N . THR B 1 174 ? 29.137 -2.178 63.627 1.00 7.03 174 THR B N 1
ATOM 4735 C CA . THR B 1 174 ? 30.186 -2.928 62.934 1.00 7.21 174 THR B CA 1
ATOM 4736 C C . THR B 1 174 ? 30.251 -4.351 63.382 1.00 7.10 174 THR B C 1
ATOM 4737 O O . THR B 1 174 ? 30.368 -4.601 64.515 1.00 7.72 174 THR B O 1
ATOM 4741 N N . PHE B 1 175 ? 30.093 -5.259 62.419 1.00 7.92 175 PHE B N 1
ATOM 4742 C CA . PHE B 1 175 ? 29.987 -6.680 62.736 1.00 6.65 175 PHE B CA 1
ATOM 4743 C C . PHE B 1 175 ? 30.659 -7.569 61.702 1.00 8.68 175 PHE B C 1
ATOM 4744 O O . PHE B 1 175 ? 30.776 -7.203 60.525 1.00 9.24 175 PHE B O 1
ATOM 4752 N N . PHE B 1 176 ? 31.082 -8.745 62.155 1.00 9.19 176 PHE B N 1
ATOM 4753 C CA . PHE B 1 176 ? 31.548 -9.795 61.262 1.00 9.31 176 PHE B CA 1
ATOM 4754 C C . PHE B 1 176 ? 30.389 -10.686 60.868 1.00 8.66 176 PHE B C 1
ATOM 4755 O O . PHE B 1 176 ? 29.579 -11.080 61.717 1.00 11.75 176 PHE B O 1
ATOM 4763 N N . ASP B 1 177 ? 30.317 -11.029 59.585 1.00 8.37 177 ASP B N 1
ATOM 4764 C CA . ASP B 1 177 ? 29.334 -12.015 59.146 1.00 10.13 177 ASP B CA 1
ATOM 4765 C C . ASP B 1 177 ? 29.834 -13.446 59.402 1.00 11.86 177 ASP B C 1
ATOM 4766 O O . ASP B 1 177 ? 30.928 -13.647 59.942 1.00 13.07 177 ASP B O 1
ATOM 4771 N N . LYS B 1 178 ? 29.022 -14.440 59.060 1.00 10.00 178 LYS B N 1
ATOM 4772 C CA . LYS B 1 178 ? 29.378 -15.827 59.366 1.00 14.24 178 LYS B CA 1
ATOM 4773 C C . LYS B 1 178 ? 30.650 -16.285 58.656 1.00 17.27 178 LYS B C 1
ATOM 4774 O O . LYS B 1 178 ? 31.269 -17.268 59.071 1.00 18.20 178 LYS B O 1
ATOM 4780 N N . ASP B 1 179 ? 31.035 -15.587 57.587 1.00 13.99 179 ASP B N 1
ATOM 4781 C CA . ASP B 1 179 ? 32.212 -15.965 56.802 1.00 16.71 179 ASP B CA 1
ATOM 4782 C C . ASP B 1 179 ? 33.443 -15.184 57.246 1.00 18.61 179 ASP B C 1
ATOM 4783 O O . ASP B 1 179 ? 34.531 -15.363 56.690 1.00 24.58 179 ASP B O 1
ATOM 4788 N N . GLY B 1 180 ? 33.264 -14.305 58.231 1.00 14.99 180 GLY B N 1
ATOM 4789 C CA . GLY B 1 180 ? 34.362 -13.512 58.756 1.00 15.88 180 GLY B CA 1
ATOM 4790 C C . GLY B 1 180 ? 34.593 -12.184 58.056 1.00 14.88 180 GLY B C 1
ATOM 4791 O O . GLY B 1 180 ? 35.596 -11.519 58.305 1.00 14.40 180 GLY B O 1
ATOM 4792 N N . LYS B 1 181 ? 33.683 -11.798 57.169 1.00 12.23 181 LYS B N 1
ATOM 4793 C CA . LYS B 1 181 ? 33.799 -10.520 56.472 1.00 11.39 181 LYS B CA 1
ATOM 4794 C C . LYS B 1 181 ? 33.253 -9.419 57.366 1.00 11.30 181 LYS B C 1
ATOM 4795 O O . LYS B 1 181 ? 32.224 -9.606 58.016 1.00 10.74 181 LYS B O 1
ATOM 4801 N N . LEU B 1 182 ? 33.941 -8.279 57.407 1.00 10.48 182 LEU B N 1
ATOM 4802 C CA . LEU B 1 182 ? 33.556 -7.182 58.288 1.00 7.69 182 LEU B CA 1
ATOM 4803 C C . LEU B 1 182 ? 32.663 -6.182 57.561 1.00 7.72 182 LEU B C 1
ATOM 4804 O O . LEU B 1 182 ? 32.965 -5.762 56.439 1.00 11.01 182 LEU B O 1
ATOM 4809 N N . TRP B 1 183 ? 31.567 -5.809 58.211 1.00 6.80 183 TRP B N 1
ATOM 4810 C CA . TRP B 1 183 ? 30.592 -4.885 57.653 1.00 8.79 183 TRP B CA 1
ATOM 4811 C C . TRP B 1 183 ? 30.274 -3.818 58.693 1.00 8.51 183 TRP B C 1
ATOM 4812 O O . TRP B 1 183 ? 30.508 -4.017 59.894 1.00 7.60 183 TRP B O 1
ATOM 4823 N N A MET B 1 184 ? 29.662 -2.735 58.257 0.50 7.45 184 MET B N 1
ATOM 4824 N N B MET B 1 184 ? 29.648 -2.767 58.239 0.50 8.42 184 MET B N 1
ATOM 4825 C CA A MET B 1 184 ? 29.045 -1.770 59.172 0.50 6.57 184 MET B CA 1
ATOM 4826 C CA B MET B 1 184 ? 29.033 -1.828 59.133 0.50 9.11 184 MET B CA 1
ATOM 4827 C C A MET B 1 184 ? 27.735 -1.283 58.599 0.50 10.02 184 MET B C 1
ATOM 4828 C C B MET B 1 184 ? 27.727 -1.295 58.589 0.50 10.76 184 MET B C 1
ATOM 4829 O O A MET B 1 184 ? 27.691 -0.785 57.521 0.50 8.68 184 MET B O 1
ATOM 4830 O O B MET B 1 184 ? 27.683 -0.769 57.525 0.50 9.04 184 MET B O 1
ATOM 4839 N N . VAL B 1 185 ? 26.678 -1.483 59.386 1.00 7.70 185 VAL B N 1
ATOM 4840 C CA . VAL B 1 185 ? 25.370 -0.952 59.036 1.00 7.50 185 VAL B CA 1
ATOM 4841 C C . VAL B 1 185 ? 25.106 0.284 59.894 1.00 7.11 185 VAL B C 1
ATOM 4842 O O . VAL B 1 185 ? 25.577 0.369 61.027 1.00 7.80 185 VAL B O 1
ATOM 4846 N N . TYR B 1 186 ? 24.386 1.266 59.361 1.00 6.44 186 TYR B N 1
ATOM 4847 C CA . TYR B 1 186 ? 24.183 2.517 60.100 1.00 6.04 186 TYR B CA 1
ATOM 4848 C C . TYR B 1 186 ? 23.010 3.289 59.540 1.00 5.67 186 TYR B C 1
ATOM 4849 O O . TYR B 1 186 ? 22.491 2.955 58.470 1.00 6.51 186 TYR B O 1
ATOM 4858 N N . GLY B 1 187 ? 22.609 4.332 60.265 1.00 6.01 187 GLY B N 1
ATOM 4859 C CA . GLY B 1 187 ? 21.635 5.287 59.760 1.00 5.16 187 GLY B CA 1
ATOM 4860 C C . GLY B 1 187 ? 20.563 5.692 60.760 1.00 4.52 187 GLY B C 1
ATOM 4861 O O . GLY B 1 187 ? 20.278 4.989 61.752 1.00 6.67 187 GLY B O 1
ATOM 4862 N N . SER B 1 188 ? 19.962 6.842 60.482 1.00 6.99 188 SER B N 1
ATOM 4863 C CA . SER B 1 188 ? 18.833 7.346 61.239 1.00 7.29 188 SER B CA 1
ATOM 4864 C C . SER B 1 188 ? 18.061 8.327 60.387 1.00 6.96 188 SER B C 1
ATOM 4865 O O . SER B 1 188 ? 18.622 9.347 59.951 1.00 8.62 188 SER B O 1
ATOM 4868 N N . TYR B 1 189 ? 16.780 8.025 60.169 1.00 5.88 189 TYR B N 1
ATOM 4869 C CA . TYR B 1 189 ? 15.880 8.916 59.442 1.00 6.92 189 TYR B CA 1
ATOM 4870 C C . TYR B 1 189 ? 16.539 9.294 58.113 1.00 8.08 189 TYR B C 1
ATOM 4871 O O . TYR B 1 189 ? 17.161 8.445 57.483 1.00 7.79 189 TYR B O 1
ATOM 4880 N N . SER B 1 190 ? 16.411 10.547 57.675 1.00 8.25 190 SER B N 1
ATOM 4881 C CA . SER B 1 190 ? 17.026 10.977 56.408 1.00 7.47 190 SER B CA 1
ATOM 4882 C C . SER B 1 190 ? 16.813 9.972 55.269 1.00 8.85 190 SER B C 1
ATOM 4883 O O . SER B 1 190 ? 15.690 9.515 55.047 1.00 8.56 190 SER B O 1
ATOM 4886 N N . GLY B 1 191 ? 17.877 9.615 54.557 1.00 8.16 191 GLY B N 1
ATOM 4887 C CA . GLY B 1 191 ? 17.743 8.829 53.339 1.00 9.33 191 GLY B CA 1
ATOM 4888 C C . GLY B 1 191 ? 17.666 7.326 53.545 1.00 7.60 191 GLY B C 1
ATOM 4889 O O . GLY B 1 191 ? 17.468 6.572 52.580 1.00 10.29 191 GLY B O 1
ATOM 4890 N N . GLY B 1 192 ? 17.815 6.889 54.794 1.00 8.30 192 GLY B N 1
ATOM 4891 C CA . GLY B 1 192 ? 17.645 5.475 55.124 1.00 8.49 192 GLY B CA 1
ATOM 4892 C C . GLY B 1 192 ? 18.826 4.788 55.798 1.00 7.62 192 GLY B C 1
ATOM 4893 O O . GLY B 1 192 ? 19.723 5.435 56.349 1.00 8.73 192 GLY B O 1
ATOM 4894 N N . ILE B 1 193 ? 18.803 3.460 55.737 1.00 8.22 193 ILE B N 1
ATOM 4895 C CA . ILE B 1 193 ? 19.738 2.587 56.436 1.00 8.15 193 ILE B CA 1
ATOM 4896 C C . ILE B 1 193 ? 20.685 1.990 55.407 1.00 7.80 193 ILE B C 1
ATOM 4897 O O . ILE B 1 193 ? 20.242 1.439 54.399 1.00 9.04 193 ILE B O 1
ATOM 4902 N N . PHE B 1 194 ? 21.985 2.112 55.655 1.00 6.89 194 PHE B N 1
ATOM 4903 C CA . PHE B 1 194 ? 22.998 1.716 54.672 1.00 9.85 194 PHE B CA 1
ATOM 4904 C C . PHE B 1 194 ? 23.987 0.717 55.259 1.00 6.07 194 PHE B C 1
ATOM 4905 O O . PHE B 1 194 ? 24.161 0.635 56.474 1.00 8.29 194 PHE B O 1
ATOM 4913 N N . ILE B 1 195 ? 24.661 -0.021 54.383 1.00 7.24 195 ILE B N 1
ATOM 4914 C CA . ILE B 1 195 ? 25.685 -0.957 54.831 1.00 8.31 195 ILE B CA 1
ATOM 4915 C C . ILE B 1 195 ? 26.954 -0.812 53.986 1.00 10.09 195 ILE B C 1
ATOM 4916 O O . ILE B 1 195 ? 26.897 -0.640 52.766 1.00 9.38 195 ILE B O 1
ATOM 4921 N N . LEU B 1 196 ? 28.091 -0.854 54.671 1.00 7.90 196 LEU B N 1
ATOM 4922 C CA . LEU B 1 196 ? 29.404 -0.668 54.065 1.00 7.70 196 LEU B CA 1
ATOM 4923 C C . LEU B 1 196 ? 30.301 -1.869 54.321 1.00 7.42 196 LEU B C 1
ATOM 4924 O O . LEU B 1 196 ? 30.272 -2.454 55.408 1.00 7.87 196 LEU B O 1
ATOM 4929 N N . GLU B 1 197 ? 31.096 -2.242 53.322 1.00 10.82 197 GLU B N 1
ATOM 4930 C CA . GLU B 1 197 ? 32.160 -3.219 53.517 1.00 9.50 197 GLU B CA 1
ATOM 4931 C C . GLU B 1 197 ? 33.338 -2.554 54.223 1.00 11.92 197 GLU B C 1
ATOM 4932 O O . GLU B 1 197 ? 33.740 -1.454 53.848 1.00 11.01 197 GLU B O 1
ATOM 4938 N N . MET B 1 198 ? 33.904 -3.224 55.224 1.00 10.08 198 MET B N 1
ATOM 4939 C CA . MET B 1 198 ? 34.987 -2.627 56.020 1.00 9.25 198 MET B CA 1
ATOM 4940 C C . MET B 1 198 ? 36.341 -3.294 55.811 1.00 13.28 198 MET B C 1
ATOM 4941 O O . MET B 1 198 ? 36.432 -4.457 55.424 1.00 13.82 198 MET B O 1
ATOM 4946 N N . ASN B 1 199 ? 37.401 -2.551 56.090 1.00 11.23 199 ASN B N 1
ATOM 4947 C CA . ASN B 1 199 ? 38.739 -3.086 56.062 1.00 10.39 199 ASN B CA 1
ATOM 4948 C C . ASN B 1 199 ? 39.043 -3.737 57.393 1.00 12.52 199 ASN B C 1
ATOM 4949 O O . ASN B 1 199 ? 38.972 -3.126 58.377 1.00 12.49 199 ASN B O 1
ATOM 4954 N N . PRO B 1 200 ? 39.288 -5.023 57.385 1.00 11.75 200 PRO B N 1
ATOM 4955 C CA . PRO B 1 200 ? 39.429 -5.734 58.663 1.00 13.41 200 PRO B CA 1
ATOM 4956 C C . PRO B 1 200 ? 40.740 -5.422 59.387 1.00 13.50 200 PRO B C 1
ATOM 4957 O O . PRO B 1 200 ? 40.858 -5.759 60.568 1.00 14.86 200 PRO B O 1
ATOM 4961 N N . LYS B 1 201 ? 41.701 -4.795 58.705 1.00 11.62 201 LYS B N 1
ATOM 4962 C CA . LYS B 1 201 ? 42.971 -4.427 59.338 1.00 13.44 201 LYS B CA 1
ATOM 4963 C C . LYS B 1 201 ? 42.940 -3.033 59.975 1.00 16.10 201 LYS B C 1
ATOM 4964 O O . LYS B 1 201 ? 43.598 -2.800 60.991 1.00 21.21 201 LYS B O 1
ATOM 4970 N N . THR B 1 202 ? 42.176 -2.111 59.387 1.00 12.89 202 THR B N 1
ATOM 4971 C CA . THR B 1 202 ? 42.175 -0.718 59.834 1.00 13.01 202 THR B CA 1
ATOM 4972 C C . THR B 1 202 ? 40.874 -0.268 60.496 1.00 11.85 202 THR B C 1
ATOM 4973 O O . THR B 1 202 ? 40.852 0.734 61.215 1.00 13.90 202 THR B O 1
ATOM 4977 N N . GLY B 1 203 ? 39.790 -0.988 60.222 1.00 10.67 203 GLY B N 1
ATOM 4978 C CA . GLY B 1 203 ? 38.479 -0.631 60.737 1.00 10.15 203 GLY B CA 1
ATOM 4979 C C . GLY B 1 203 ? 37.725 0.416 59.924 1.00 10.27 203 GLY B C 1
ATOM 4980 O O . GLY B 1 203 ? 36.576 0.727 60.238 1.00 10.95 203 GLY B O 1
ATOM 4981 N N . PHE B 1 204 ? 38.356 0.967 58.889 1.00 10.15 204 PHE B N 1
ATOM 4982 C CA . PHE B 1 204 ? 37.678 1.941 58.022 1.00 9.47 204 PHE B CA 1
ATOM 4983 C C . PHE B 1 204 ? 36.956 1.268 56.864 1.00 10.11 204 PHE B C 1
ATOM 4984 O O . PHE B 1 204 ? 37.323 0.175 56.470 1.00 11.32 204 PHE B O 1
ATOM 4992 N N . PRO B 1 205 ? 35.940 1.936 56.300 1.00 9.45 205 PRO B N 1
ATOM 4993 C CA . PRO B 1 205 ? 35.297 1.380 55.101 1.00 10.61 205 PRO B CA 1
ATOM 4994 C C . PRO B 1 205 ? 36.282 1.224 53.945 1.00 12.74 205 PRO B C 1
ATOM 4995 O O . PRO B 1 205 ? 37.188 2.049 53.785 1.00 14.13 205 PRO B O 1
ATOM 4999 N N . LEU B 1 206 ? 36.115 0.182 53.142 1.00 11.33 206 LEU B N 1
ATOM 5000 C CA . LEU B 1 206 ? 36.835 0.130 51.872 1.00 13.14 206 LEU B CA 1
ATOM 5001 C C . LEU B 1 206 ? 36.478 1.361 51.036 1.00 11.61 206 LEU B C 1
ATOM 5002 O O . LEU B 1 206 ? 35.368 1.887 51.130 1.00 14.31 206 LEU B O 1
ATOM 5007 N N . PRO B 1 207 ? 37.421 1.829 50.207 1.00 15.10 207 PRO B N 1
ATOM 5008 C CA . PRO B 1 207 ? 37.178 3.016 49.377 1.00 14.65 207 PRO B CA 1
ATOM 5009 C C . PRO B 1 207 ? 36.194 2.739 48.243 1.00 14.41 207 PRO B C 1
ATOM 5010 O O . PRO B 1 207 ? 35.931 1.581 47.916 1.00 15.27 207 PRO B O 1
ATOM 5014 N N . GLY B 1 208 ? 35.632 3.796 47.668 1.00 16.89 208 GLY B N 1
ATOM 5015 C CA . GLY B 1 208 ? 34.833 3.668 46.464 1.00 17.74 208 GLY B CA 1
ATOM 5016 C C . GLY B 1 208 ? 33.384 3.263 46.665 1.00 16.33 208 GLY B C 1
ATOM 5017 O O . GLY B 1 208 ? 32.715 2.874 45.705 1.00 20.67 208 GLY B O 1
ATOM 5018 N N . GLN B 1 209 ? 32.896 3.353 47.901 1.00 12.67 209 GLN B N 1
ATOM 5019 C CA . GLN B 1 209 ? 31.540 2.908 48.212 1.00 11.47 209 GLN B CA 1
ATOM 5020 C C . GLN B 1 209 ? 30.536 4.037 48.443 1.00 12.29 209 GLN B C 1
ATOM 5021 O O . GLN B 1 209 ? 29.326 3.780 48.531 1.00 12.48 209 GLN B O 1
ATOM 5027 N N . GLY B 1 210 ? 31.024 5.266 48.574 1.00 12.67 210 GLY B N 1
ATOM 5028 C CA . GLY B 1 210 ? 30.171 6.376 48.971 1.00 11.96 210 GLY B CA 1
ATOM 5029 C C . GLY B 1 210 ? 29.557 6.087 50.331 1.00 10.85 210 GLY B C 1
ATOM 5030 O O . GLY B 1 210 ? 30.270 5.783 51.291 1.00 13.19 210 GLY B O 1
ATOM 5031 N N . TYR B 1 211 ? 28.229 6.160 50.409 1.00 10.00 211 TYR B N 1
ATOM 5032 C CA . TYR B 1 211 ? 27.530 5.838 51.647 1.00 11.63 211 TYR B CA 1
ATOM 5033 C C . TYR B 1 211 ? 27.269 4.344 51.803 1.00 8.37 211 TYR B C 1
ATOM 5034 O O . TYR B 1 211 ? 26.823 3.897 52.864 1.00 10.49 211 TYR B O 1
ATOM 5043 N N . GLY B 1 212 ? 27.561 3.570 50.760 1.00 9.80 212 GLY B N 1
ATOM 5044 C CA . GLY B 1 212 ? 27.303 2.139 50.791 1.00 10.34 212 GLY B CA 1
ATOM 5045 C C . GLY B 1 212 ? 26.006 1.723 50.119 1.00 10.30 212 GLY B C 1
ATOM 5046 O O . GLY B 1 212 ? 25.431 2.471 49.315 1.00 13.49 212 GLY B O 1
ATOM 5047 N N . LYS B 1 213 ? 25.549 0.520 50.456 1.00 10.46 213 LYS B N 1
ATOM 5048 C CA . LYS B 1 213 ? 24.353 -0.064 49.862 1.00 10.90 213 LYS B CA 1
ATOM 5049 C C . LYS B 1 213 ? 23.139 0.177 50.748 1.00 9.86 213 LYS B C 1
ATOM 5050 O O . LYS B 1 213 ? 23.170 -0.098 51.945 1.00 10.19 213 LYS B O 1
ATOM 5056 N N . LYS B 1 214 ? 22.070 0.711 50.171 1.00 11.88 214 LYS B N 1
ATOM 5057 C CA . LYS B 1 214 ? 20.824 0.919 50.855 1.00 9.78 214 LYS B CA 1
ATOM 5058 C C . LYS B 1 214 ? 20.082 -0.362 51.165 1.00 11.08 214 LYS B C 1
ATOM 5059 O O . LYS B 1 214 ? 19.904 -1.188 50.359 1.00 13.33 214 LYS B O 1
ATOM 5065 N N . LEU B 1 215 ? 19.683 -0.491 52.426 1.00 7.94 215 LEU B N 1
ATOM 5066 C CA . LEU B 1 215 ? 18.863 -1.649 52.843 1.00 7.78 215 LEU B CA 1
ATOM 5067 C C . LEU B 1 215 ? 17.382 -1.314 52.974 1.00 10.70 215 LEU B C 1
ATOM 5068 O O . LEU B 1 215 ? 16.555 -2.157 52.768 1.00 11.10 215 LEU B O 1
ATOM 5073 N N . LEU B 1 216 ? 17.079 -0.078 53.278 1.00 9.18 216 LEU B N 1
ATOM 5074 C CA . LEU B 1 216 ? 15.714 0.357 53.451 1.00 7.40 216 LEU B CA 1
ATOM 5075 C C . LEU B 1 216 ? 15.687 1.863 53.715 1.00 9.30 216 LEU B C 1
ATOM 5076 O O . LEU B 1 216 ? 16.694 2.445 53.986 1.00 9.02 216 LEU B O 1
ATOM 5081 N N . GLY B 1 217 ? 14.495 2.428 53.645 1.00 10.72 217 GLY B N 1
ATOM 5082 C CA . GLY B 1 217 ? 14.269 3.782 54.012 1.00 11.15 217 GLY B CA 1
ATOM 5083 C C . GLY B 1 217 ? 14.331 4.799 52.869 1.00 10.41 217 GLY B C 1
ATOM 5084 O O . GLY B 1 217 ? 14.491 4.438 51.761 1.00 13.19 217 GLY B O 1
ATOM 5085 N N . GLY B 1 218 ? 14.246 6.072 53.220 1.00 12.26 218 GLY B N 1
ATOM 5086 C CA . GLY B 1 218 ? 14.195 7.127 52.229 1.00 13.83 218 GLY B CA 1
ATOM 5087 C C . GLY B 1 218 ? 13.119 8.138 52.574 1.00 13.00 218 GLY B C 1
ATOM 5088 O O . GLY B 1 218 ? 12.105 7.793 53.191 1.00 13.38 218 GLY B O 1
ATOM 5089 N N . ASN B 1 219 ? 13.336 9.392 52.173 1.00 11.87 219 ASN B N 1
ATOM 5090 C CA . ASN B 1 219 ? 12.368 10.470 52.392 1.00 11.08 219 ASN B CA 1
ATOM 5091 C C . ASN B 1 219 ? 11.994 10.663 53.853 1.00 10.90 219 ASN B C 1
ATOM 5092 O O . ASN B 1 219 ? 10.830 10.853 54.195 1.00 12.70 219 ASN B O 1
ATOM 5097 N N . HIS B 1 220 ? 13.003 10.621 54.718 1.00 9.57 220 HIS B N 1
ATOM 5098 C CA . HIS B 1 220 ? 12.816 10.973 56.115 1.00 9.73 220 HIS B CA 1
ATOM 5099 C C . HIS B 1 220 ? 11.804 10.081 56.832 1.00 12.02 220 HIS B C 1
ATOM 5100 O O . HIS B 1 220 ? 10.936 10.569 57.561 1.00 12.42 220 HIS B O 1
ATOM 5107 N N . SER B 1 221 ? 11.938 8.774 56.638 1.00 9.68 221 SER B N 1
ATOM 5108 C CA . SER B 1 221 ? 11.169 7.813 57.423 1.00 11.93 221 SER B CA 1
ATOM 5109 C C . SER B 1 221 ? 11.749 7.722 58.828 1.00 10.99 221 SER B C 1
ATOM 5110 O O . SER B 1 221 ? 12.976 7.764 59.004 1.00 8.98 221 SER B O 1
ATOM 5113 N N . ARG B 1 222 ? 10.884 7.570 59.832 1.00 8.98 222 ARG B N 1
ATOM 5114 C CA . ARG B 1 222 ? 11.361 7.470 61.210 1.00 6.60 222 ARG B CA 1
ATOM 5115 C C . ARG B 1 222 ? 11.807 6.047 61.542 1.00 7.57 222 ARG B C 1
ATOM 5116 O O . ARG B 1 222 ? 11.123 5.308 62.250 1.00 8.75 222 ARG B O 1
ATOM 5124 N N . ILE B 1 223 ? 12.962 5.676 61.002 1.00 8.23 223 ILE B N 1
ATOM 5125 C CA . ILE B 1 223 ? 13.579 4.390 61.264 1.00 7.54 223 ILE B CA 1
ATOM 5126 C C . ILE B 1 223 ? 15.046 4.646 61.529 1.00 6.34 223 ILE B C 1
ATOM 5127 O O . ILE B 1 223 ? 15.700 5.398 60.786 1.00 7.67 223 ILE B O 1
ATOM 5132 N N . GLU B 1 224 ? 15.573 4.043 62.591 1.00 5.65 224 GLU B N 1
ATOM 5133 C CA . GLU B 1 224 ? 16.974 4.284 62.959 1.00 5.31 224 GLU B CA 1
ATOM 5134 C C . GLU B 1 224 ? 17.565 3.150 63.791 1.00 6.43 224 GLU B C 1
ATOM 5135 O O . GLU B 1 224 ? 16.853 2.251 64.244 1.00 7.43 224 GLU B O 1
ATOM 5141 N N . GLY B 1 225 ? 18.876 3.204 63.999 1.00 5.81 225 GLY B N 1
ATOM 5142 C CA . GLY B 1 225 ? 19.538 2.311 64.944 1.00 5.62 225 GLY B CA 1
ATOM 5143 C C . GLY B 1 225 ? 19.618 0.857 64.523 1.00 6.48 225 GLY B C 1
ATOM 5144 O O . GLY B 1 225 ? 19.259 -0.047 65.274 1.00 6.05 225 GLY B O 1
ATOM 5145 N N . PRO B 1 226 ? 20.117 0.615 63.317 1.00 6.48 226 PRO B N 1
ATOM 5146 C CA . PRO B 1 226 ? 20.180 -0.770 62.839 1.00 6.69 226 PRO B CA 1
ATOM 5147 C C . PRO B 1 226 ? 21.165 -1.633 63.632 1.00 6.98 226 PRO B C 1
ATOM 5148 O O . PRO B 1 226 ? 22.203 -1.149 64.099 1.00 6.29 226 PRO B O 1
ATOM 5152 N N . TYR B 1 227 ? 20.837 -2.915 63.766 1.00 6.72 227 TYR B N 1
ATOM 5153 C CA . TYR B 1 227 ? 21.697 -3.877 64.447 1.00 5.23 227 TYR B CA 1
ATOM 5154 C C . TYR B 1 227 ? 21.502 -5.241 63.795 1.00 7.30 227 TYR B C 1
ATOM 5155 O O . TYR B 1 227 ? 20.363 -5.666 63.599 1.00 6.76 227 TYR B O 1
ATOM 5164 N N . VAL B 1 228 ? 22.592 -5.918 63.438 1.00 6.02 228 VAL B N 1
ATOM 5165 C CA . VAL B 1 228 ? 22.503 -7.215 62.769 1.00 6.31 228 VAL B CA 1
ATOM 5166 C C . VAL B 1 228 ? 23.004 -8.340 63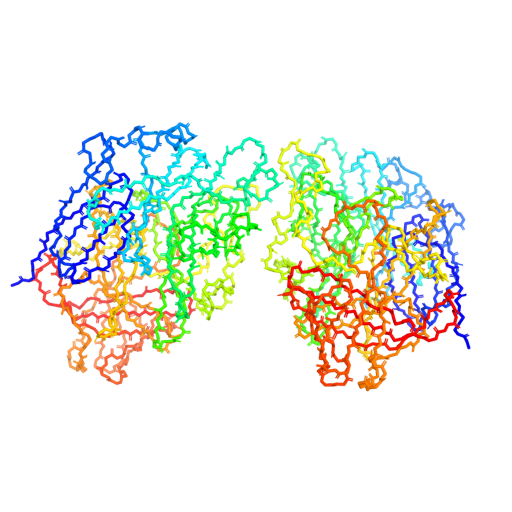.670 1.00 8.06 228 VAL B C 1
ATOM 5167 O O . VAL B 1 228 ? 24.109 -8.283 64.210 1.00 9.89 228 VAL B O 1
ATOM 5171 N N . LEU B 1 229 ? 22.164 -9.342 63.875 1.00 7.08 229 LEU B N 1
ATOM 5172 C CA . LEU B 1 229 ? 22.596 -10.531 64.590 1.00 7.01 229 LEU B CA 1
ATOM 5173 C C . LEU B 1 229 ? 22.365 -11.763 63.732 1.00 7.32 229 LEU B C 1
ATOM 5174 O O . LEU B 1 229 ? 21.244 -12.010 63.284 1.00 9.23 229 LEU B O 1
ATOM 5179 N N . TYR B 1 230 ? 23.422 -12.539 63.503 1.00 9.12 230 TYR B N 1
ATOM 5180 C CA . TYR B 1 230 ? 23.295 -13.805 62.799 1.00 11.72 230 TYR B CA 1
ATOM 5181 C C . TYR B 1 230 ? 22.916 -14.900 63.781 1.00 13.06 230 TYR B C 1
ATOM 5182 O O . TYR B 1 230 ? 23.453 -14.964 64.884 1.00 16.35 230 TYR B O 1
ATOM 5191 N N . ASN B 1 231 ? 21.987 -15.756 63.379 1.00 12.04 231 ASN B N 1
ATOM 5192 C CA . ASN B 1 231 ? 21.630 -16.918 64.182 1.00 11.98 231 ASN B CA 1
ATOM 5193 C C . ASN B 1 231 ? 22.022 -18.185 63.438 1.00 13.56 231 ASN B C 1
ATOM 5194 O O . ASN B 1 231 ? 21.488 -18.455 62.363 1.00 13.89 231 ASN B O 1
ATOM 5199 N N . PRO B 1 232 ? 22.990 -18.942 63.982 1.00 13.37 232 PRO B N 1
ATOM 5200 C CA . PRO B 1 232 ? 23.503 -20.115 63.264 1.00 13.71 232 PRO B CA 1
ATOM 5201 C C . PRO B 1 232 ? 22.498 -21.259 63.211 1.00 17.54 232 PRO B C 1
ATOM 5202 O O . PRO B 1 232 ? 22.635 -22.152 62.377 1.00 19.47 232 PRO B O 1
ATOM 5206 N N . ASP B 1 233 ? 21.500 -21.231 64.085 1.00 16.48 233 ASP B N 1
ATOM 5207 C CA . ASP B 1 233 ? 20.509 -22.300 64.106 1.00 18.16 233 ASP B CA 1
ATOM 5208 C C . ASP B 1 233 ? 19.493 -22.162 62.973 1.00 17.76 233 ASP B C 1
ATOM 5209 O O . ASP B 1 233 ? 19.023 -23.165 62.439 1.00 24.00 233 ASP B O 1
ATOM 5214 N N . THR B 1 234 ? 19.171 -20.927 62.590 1.00 12.63 234 THR B N 1
ATOM 5215 C CA . THR B 1 234 ? 18.266 -20.691 61.464 1.00 13.07 234 THR B CA 1
ATOM 5216 C C . THR B 1 234 ? 19.007 -20.269 60.199 1.00 12.46 234 THR B C 1
ATOM 5217 O O . THR B 1 234 ? 18.440 -20.304 59.105 1.00 17.34 234 THR B O 1
ATOM 5221 N N . GLN B 1 235 ? 20.265 -19.857 60.358 1.00 13.62 235 GLN B N 1
ATOM 5222 C CA . GLN B 1 235 ? 21.108 -19.406 59.237 1.00 17.15 235 GLN B CA 1
ATOM 5223 C C . GLN B 1 235 ? 20.581 -18.138 58.552 1.00 18.43 235 GLN B C 1
ATOM 5224 O O . GLN B 1 235 ? 20.760 -17.930 57.353 1.00 18.26 235 GLN B O 1
ATOM 5230 N N . TYR B 1 236 ? 19.930 -17.289 59.334 1.00 10.48 236 TYR B N 1
ATOM 5231 C CA . TYR B 1 236 ? 19.521 -15.974 58.859 1.00 13.11 236 TYR B CA 1
ATOM 5232 C C . TYR B 1 236 ? 20.244 -14.891 59.619 1.00 9.17 236 TYR B C 1
ATOM 5233 O O . TYR B 1 236 ? 20.590 -15.064 60.795 1.00 11.42 236 TYR B O 1
ATOM 5242 N N . TYR B 1 237 ? 20.435 -13.765 58.935 1.00 8.00 237 TYR B N 1
ATOM 5243 C CA . TYR B 1 237 ? 20.822 -12.505 59.560 1.00 7.81 237 TYR B CA 1
ATOM 5244 C C . TYR B 1 237 ? 19.548 -11.757 59.889 1.00 8.57 237 TYR B C 1
ATOM 5245 O O . TYR B 1 237 ? 18.657 -11.615 59.039 1.00 11.37 237 TYR B O 1
ATOM 5254 N N . TYR B 1 238 ? 19.469 -11.289 61.127 1.00 6.83 238 TYR B N 1
ATOM 5255 C CA . TYR B 1 238 ? 18.325 -10.527 61.609 1.00 6.52 238 TYR B CA 1
ATOM 5256 C C . TYR B 1 238 ? 18.725 -9.069 61.742 1.00 7.38 238 TYR B C 1
ATOM 5257 O O . TYR B 1 238 ? 19.668 -8.732 62.462 1.00 8.30 238 TYR B O 1
ATOM 5266 N N . LEU B 1 239 ? 18.017 -8.211 61.022 1.00 6.89 239 LEU B N 1
ATOM 5267 C CA . LEU B 1 239 ? 18.246 -6.775 61.093 1.00 7.78 239 LEU B CA 1
ATOM 5268 C C . LEU B 1 239 ? 17.215 -6.157 62.034 1.00 7.50 239 LEU B C 1
ATOM 5269 O O . LEU B 1 239 ? 16.019 -6.120 61.718 1.00 6.85 239 LEU B O 1
ATOM 5274 N N . TYR B 1 240 ? 17.688 -5.686 63.188 1.00 6.86 240 TYR B N 1
ATOM 5275 C CA . TYR B 1 240 ? 16.839 -5.015 64.170 1.00 6.38 240 TYR B CA 1
ATOM 5276 C C . TYR B 1 240 ? 16.816 -3.524 63.887 1.00 4.16 240 TYR B C 1
ATOM 5277 O O . TYR B 1 240 ? 17.827 -2.934 63.490 1.00 7.14 240 TYR B O 1
ATOM 5286 N N . LEU B 1 241 ? 15.657 -2.913 64.099 1.00 5.95 241 LEU B N 1
ATOM 5287 C CA . LEU B 1 241 ? 15.440 -1.505 63.770 1.00 5.75 241 LEU B CA 1
ATOM 5288 C C . LEU B 1 241 ? 14.517 -0.869 64.795 1.00 7.11 241 LEU B C 1
ATOM 5289 O O . LEU B 1 241 ? 13.691 -1.556 65.394 1.00 7.73 241 LEU B O 1
ATOM 5294 N N . SER B 1 242 ? 14.652 0.441 65.007 1.00 5.70 242 SER B N 1
ATOM 5295 C CA . SER B 1 242 ? 13.700 1.192 65.807 1.00 5.50 242 SER B CA 1
ATOM 5296 C C . SER B 1 242 ? 12.854 2.076 64.920 1.00 6.29 242 SER B C 1
ATOM 5297 O O . SER B 1 242 ? 13.383 2.807 64.074 1.00 7.93 242 SER B O 1
ATOM 5300 N N . TYR B 1 243 ? 11.540 1.977 65.089 1.00 5.63 243 TYR B N 1
ATOM 5301 C CA . TYR B 1 243 ? 10.583 2.785 64.342 1.00 5.42 243 TYR B CA 1
ATOM 5302 C C . TYR B 1 243 ? 10.001 3.841 65.256 1.00 7.08 243 TYR B C 1
ATOM 5303 O O . TYR B 1 243 ? 9.790 3.611 66.450 1.00 7.17 243 TYR B O 1
ATOM 5312 N N . GLY B 1 244 ? 9.705 5.000 64.681 1.00 6.66 244 GLY B N 1
ATOM 5313 C CA . GLY B 1 244 ? 9.109 6.080 65.439 1.00 6.50 244 GLY B CA 1
ATOM 5314 C C . GLY B 1 244 ? 10.136 6.955 66.123 1.00 8.56 244 GLY B C 1
ATOM 5315 O O . GLY B 1 244 ? 11.314 6.979 65.741 1.00 9.75 244 GLY B O 1
ATOM 5316 N N . GLY B 1 245 ? 9.670 7.704 67.118 1.00 10.83 245 GLY B N 1
ATOM 5317 C CA . GLY B 1 245 ? 10.527 8.605 67.866 1.00 11.52 245 GLY B CA 1
ATOM 5318 C C . GLY B 1 245 ? 10.815 8.121 69.275 1.00 8.77 245 GLY B C 1
ATOM 5319 O O . GLY B 1 245 ? 9.972 7.504 69.922 1.00 8.71 245 GLY B O 1
ATOM 5320 N N . LEU B 1 246 ? 11.981 8.452 69.776 1.00 9.16 246 LEU B N 1
ATOM 5321 C CA . LEU B 1 246 ? 12.429 7.952 71.060 1.00 9.65 246 LEU B CA 1
ATOM 5322 C C . LEU B 1 246 ? 11.731 8.535 72.283 1.00 7.62 246 LEU B C 1
ATOM 5323 O O . LEU B 1 246 ? 11.757 7.945 73.309 1.00 9.93 246 LEU B O 1
ATOM 5328 N N . ASP B 1 247 ? 11.161 9.726 72.148 1.00 8.92 247 ASP B N 1
ATOM 5329 C CA . ASP B 1 247 ? 10.572 10.280 73.317 1.00 11.47 247 ASP B CA 1
ATOM 5330 C C . ASP B 1 247 ? 9.261 9.636 73.772 1.00 9.04 247 ASP B C 1
ATOM 5331 O O . ASP B 1 247 ? 8.748 8.795 73.166 1.00 10.17 247 ASP B O 1
ATOM 5336 N N . ALA B 1 248 ? 8.788 10.089 74.912 1.00 11.82 248 ALA B N 1
ATOM 5337 C CA . ALA B 1 248 ? 7.644 9.429 75.502 1.00 11.70 248 ALA B CA 1
ATOM 5338 C C . ALA B 1 248 ? 6.405 9.484 74.658 1.00 15.31 248 ALA B C 1
ATOM 5339 O O . ALA B 1 248 ? 5.568 8.675 74.814 1.00 17.13 248 ALA B O 1
ATOM 5341 N N . THR B 1 249 ? 6.304 10.468 73.784 1.00 13.04 249 THR B N 1
ATOM 5342 C CA . THR B 1 249 ? 5.161 10.500 72.875 1.00 14.47 249 THR B CA 1
ATOM 5343 C C . THR B 1 249 ? 5.532 10.144 71.433 1.00 10.98 249 THR B C 1
ATOM 5344 O O . THR B 1 249 ? 4.745 10.361 70.512 1.00 13.14 249 THR B O 1
ATOM 5348 N N . GLY B 1 250 ? 6.723 9.565 71.252 1.00 9.31 250 GLY B N 1
ATOM 5349 C CA . GLY B 1 250 ? 7.259 9.279 69.935 1.00 9.73 250 GLY B CA 1
ATOM 5350 C C . GLY B 1 250 ? 6.848 7.952 69.318 1.00 10.68 250 GLY B C 1
ATOM 5351 O O . GLY B 1 250 ? 7.019 7.746 68.118 1.00 12.39 250 GLY B O 1
ATOM 5352 N N . GLY B 1 251 ? 6.322 7.047 70.117 1.00 9.85 251 GLY B N 1
ATOM 5353 C CA . GLY B 1 251 ? 5.891 5.767 69.589 1.00 9.54 251 GLY B CA 1
ATOM 5354 C C . GLY B 1 251 ? 6.979 4.747 69.247 1.00 11.51 251 GLY B C 1
ATOM 5355 O O . GLY B 1 251 ? 6.799 3.892 68.492 1.00 7.70 251 GLY B O 1
ATOM 5356 N N . TYR B 1 252 ? 8.132 4.932 69.872 1.00 8.44 252 TYR B N 1
ATOM 5357 C CA . TYR B 1 252 ? 9.266 4.065 69.595 1.00 8.59 252 TYR B CA 1
ATOM 5358 C C . TYR B 1 252 ? 8.903 2.600 69.767 1.00 7.05 252 TYR B C 1
ATOM 5359 O O . TYR B 1 252 ? 8.248 2.264 70.690 1.00 6.92 252 TYR B O 1
ATOM 5368 N N . ASN B 1 253 ? 9.355 1.744 68.850 1.00 7.27 253 ASN B N 1
ATOM 5369 C CA . ASN B 1 253 ? 9.117 0.344 68.949 1.00 6.71 253 ASN B CA 1
ATOM 5370 C C . ASN B 1 253 ? 10.215 -0.403 68.189 1.00 8.04 253 ASN B C 1
ATOM 5371 O O . ASN B 1 253 ? 10.817 0.158 67.335 1.00 7.14 253 ASN B O 1
ATOM 5376 N N . ILE B 1 254 ? 10.485 -1.614 68.641 1.00 4.64 254 ILE B N 1
ATOM 5377 C CA . ILE B 1 254 ? 11.541 -2.456 68.093 1.00 5.10 254 ILE B CA 1
ATOM 5378 C C . ILE B 1 254 ? 10.973 -3.402 67.049 1.00 5.67 254 ILE B C 1
ATOM 5379 O O . ILE B 1 254 ? 9.968 -4.085 67.301 1.00 6.20 254 ILE B O 1
ATOM 5384 N N . ARG B 1 255 ? 11.607 -3.406 65.881 1.00 6.56 255 ARG B N 1
ATOM 5385 C CA . ARG B 1 255 ? 11.212 -4.247 64.760 1.00 6.23 255 ARG B CA 1
ATOM 5386 C C . ARG B 1 255 ? 12.379 -5.085 64.252 1.00 6.80 255 ARG B C 1
ATOM 5387 O O . ARG B 1 255 ? 13.545 -4.824 64.563 1.00 7.11 255 ARG B O 1
ATOM 5395 N N . VAL B 1 256 ? 12.065 -6.102 63.465 1.00 6.16 256 VAL B N 1
ATOM 5396 C CA . VAL B 1 256 ? 13.098 -6.961 62.918 1.00 5.28 256 VAL B CA 1
ATOM 5397 C C . VAL B 1 256 ? 12.712 -7.422 61.508 1.00 8.19 256 VAL B C 1
ATOM 5398 O O . VAL B 1 256 ? 11.524 -7.543 61.171 1.00 7.61 256 VAL B O 1
ATOM 5402 N N . ALA B 1 257 ? 13.729 -7.641 60.687 1.00 7.52 257 ALA B N 1
ATOM 5403 C CA . ALA B 1 257 ? 13.586 -8.226 59.362 1.00 6.35 257 ALA B CA 1
ATOM 5404 C C . ALA B 1 257 ? 14.723 -9.229 59.221 1.00 8.65 257 ALA B C 1
ATOM 5405 O O . ALA B 1 257 ? 15.600 -9.287 60.079 1.00 8.20 257 ALA B O 1
ATOM 5407 N N . ARG B 1 258 ? 14.724 -10.020 58.149 1.00 9.66 258 ARG B N 1
ATOM 5408 C CA . ARG B 1 258 ? 15.781 -11.016 58.002 1.00 9.11 258 ARG B CA 1
ATOM 5409 C C . ARG B 1 258 ? 16.206 -11.212 56.557 1.00 9.71 258 ARG B C 1
ATOM 5410 O O . ARG B 1 258 ? 15.468 -10.865 55.622 1.00 10.97 258 ARG B O 1
ATOM 5418 N N . SER B 1 259 ? 17.402 -11.780 56.394 1.00 9.18 259 SER B N 1
ATOM 5419 C CA . SER B 1 259 ? 17.966 -12.091 55.085 1.00 10.06 259 SER B CA 1
ATOM 5420 C C . SER B 1 259 ? 18.956 -13.242 55.206 1.00 9.97 259 SER B C 1
ATOM 5421 O O . SER B 1 259 ? 19.575 -13.426 56.254 1.00 12.72 259 SER B O 1
ATOM 5424 N N . LYS B 1 260 ? 19.123 -14.005 54.131 1.00 13.17 260 LYS B N 1
ATOM 5425 C CA . LYS B 1 260 ? 20.163 -15.025 54.114 1.00 13.40 260 LYS B CA 1
ATOM 5426 C C . LYS B 1 260 ? 21.563 -14.404 53.970 1.00 17.84 260 LYS B C 1
ATOM 5427 O O . LYS B 1 260 ? 22.568 -15.057 54.259 1.00 14.51 260 LYS B O 1
ATOM 5433 N N . LYS B 1 261 ? 21.625 -13.153 53.518 1.00 13.59 261 LYS B N 1
ATOM 5434 C CA . LYS B 1 261 ? 22.894 -12.449 53.341 1.00 12.44 261 LYS B CA 1
ATOM 5435 C C . LYS B 1 261 ? 22.973 -11.231 54.256 1.00 12.90 261 LYS B C 1
ATOM 5436 O O . LYS B 1 261 ? 21.962 -10.587 54.525 1.00 12.69 261 LYS B O 1
ATOM 5442 N N . PRO B 1 262 ? 24.182 -10.890 54.726 1.00 11.94 262 PRO B N 1
ATOM 5443 C CA . PRO B 1 262 ? 24.303 -9.773 55.669 1.00 11.43 262 PRO B CA 1
ATOM 5444 C C . PRO B 1 262 ? 23.895 -8.433 55.053 1.00 10.99 262 PRO B C 1
ATOM 5445 O O . PRO B 1 262 ? 23.375 -7.573 55.771 1.00 11.16 262 PRO B O 1
ATOM 5449 N N . ASP B 1 263 ? 24.123 -8.264 53.751 1.00 10.91 263 ASP B N 1
ATOM 5450 C CA . ASP B 1 263 ? 23.737 -7.037 53.058 1.00 12.83 263 ASP B CA 1
ATOM 5451 C C . ASP B 1 263 ? 22.407 -7.137 52.303 1.00 13.72 263 ASP B C 1
ATOM 5452 O O . ASP B 1 263 ? 22.155 -6.366 51.376 1.00 14.53 263 ASP B O 1
ATOM 5457 N N . GLY B 1 264 ? 21.554 -8.074 52.716 1.00 12.04 264 GLY B N 1
ATOM 5458 C CA . GLY B 1 264 ? 20.206 -8.167 52.175 1.00 13.00 264 GLY B CA 1
ATOM 5459 C C . GLY B 1 264 ? 20.104 -8.861 50.832 1.00 13.52 264 GLY B C 1
ATOM 5460 O O . GLY B 1 264 ? 21.066 -9.461 50.359 1.00 13.81 264 GLY B O 1
ATOM 5461 N N . PRO B 1 265 ? 18.936 -8.749 50.187 1.00 12.38 265 PRO B N 1
ATOM 5462 C CA . PRO B 1 265 ? 17.805 -7.920 50.623 1.00 12.21 265 PRO B CA 1
ATOM 5463 C C . PRO B 1 265 ? 17.080 -8.484 51.828 1.00 11.37 265 PRO B C 1
ATOM 5464 O O . PRO B 1 265 ? 16.967 -9.707 51.974 1.00 12.27 265 PRO B O 1
ATOM 5468 N N . TYR B 1 266 ? 16.588 -7.587 52.672 1.00 9.68 266 TYR B N 1
ATOM 5469 C CA . TYR B 1 266 ? 15.860 -7.975 53.873 1.00 7.74 266 TYR B CA 1
ATOM 5470 C C . TYR B 1 266 ? 14.353 -8.013 53.645 1.00 8.56 266 TYR B C 1
ATOM 5471 O O . TYR B 1 266 ? 13.808 -7.231 52.856 1.00 11.35 266 TYR B O 1
ATOM 5480 N N . TYR B 1 267 ? 13.688 -8.923 54.352 1.00 9.78 267 TYR B N 1
ATOM 5481 C CA . TYR B 1 267 ? 12.242 -9.112 54.254 1.00 8.63 267 TYR B CA 1
ATOM 5482 C C . TYR B 1 267 ? 11.654 -9.267 55.636 1.00 11.19 267 TYR B C 1
ATOM 5483 O O . TYR B 1 267 ? 12.344 -9.699 56.576 1.00 10.42 267 TYR B O 1
ATOM 5492 N N . ASP B 1 268 ? 10.382 -8.901 55.771 1.00 8.47 268 ASP B N 1
ATOM 5493 C CA . ASP B 1 268 ? 9.660 -9.168 57.009 1.00 7.89 268 ASP B CA 1
ATOM 5494 C C . ASP B 1 268 ? 8.897 -10.505 56.926 1.00 11.15 268 ASP B C 1
ATOM 5495 O O . ASP B 1 268 ? 9.089 -11.278 55.989 1.00 11.38 268 ASP B O 1
ATOM 5500 N N . ALA B 1 269 ? 8.043 -10.791 57.896 1.00 11.69 269 ALA B N 1
ATOM 5501 C CA . ALA B 1 269 ? 7.454 -12.078 57.964 1.00 11.20 269 ALA B CA 1
ATOM 5502 C C . ALA B 1 269 ? 6.363 -12.298 56.936 1.00 16.49 269 ALA B C 1
ATOM 5503 O O . ALA B 1 269 ? 6.060 -13.395 56.591 1.00 18.30 269 ALA B O 1
ATOM 5505 N N . GLU B 1 270 ? 5.794 -11.238 56.462 1.00 14.83 270 GLU B N 1
ATOM 5506 C CA . GLU B 1 270 ? 4.851 -11.470 55.420 1.00 18.80 270 GLU B CA 1
ATOM 5507 C C . GLU B 1 270 ? 5.450 -11.422 54.042 1.00 13.98 270 GLU B C 1
ATOM 5508 O O . GLU B 1 270 ? 4.768 -11.596 53.102 1.00 18.29 270 GLU B O 1
ATOM 5514 N N . GLY B 1 271 ? 6.742 -11.250 53.966 1.00 14.34 271 GLY B N 1
ATOM 5515 C CA . GLY B 1 271 ? 7.439 -11.151 52.711 1.00 15.53 271 GLY B CA 1
ATOM 5516 C C . GLY B 1 271 ? 7.461 -9.816 52.055 1.00 20.33 271 GLY B C 1
ATOM 5517 O O . GLY B 1 271 ? 7.716 -9.733 50.877 1.00 16.47 271 GLY B O 1
ATOM 5518 N N . ASN B 1 272 ? 7.218 -8.764 52.807 1.00 12.21 272 ASN B N 1
ATOM 5519 C CA . ASN B 1 272 ? 7.384 -7.412 52.281 1.00 11.28 272 ASN B CA 1
ATOM 5520 C C . ASN B 1 272 ? 8.867 -7.116 52.109 1.00 15.74 272 ASN B C 1
ATOM 5521 O O . ASN B 1 272 ? 9.652 -7.357 53.026 1.00 14.07 272 ASN B O 1
ATOM 5526 N N . PRO B 1 273 ? 9.263 -6.579 50.952 1.00 12.54 273 PRO B N 1
ATOM 5527 C CA . PRO B 1 273 ? 10.661 -6.149 50.819 1.00 11.82 273 PRO B CA 1
ATOM 5528 C C . PRO B 1 273 ? 10.912 -4.932 51.682 1.00 15.00 273 PRO B C 1
ATOM 5529 O O . PRO B 1 273 ? 10.154 -3.958 51.588 1.00 13.42 273 PRO B O 1
ATOM 5533 N N . MET B 1 274 ? 11.951 -4.963 52.516 1.00 9.33 274 MET B N 1
ATOM 5534 C CA . MET B 1 274 ? 12.258 -3.791 53.319 1.00 8.90 274 MET B CA 1
ATOM 5535 C C . MET B 1 274 ? 12.714 -2.630 52.445 1.00 9.59 274 MET B C 1
ATOM 5536 O O . MET B 1 274 ? 12.625 -1.474 52.846 1.00 10.49 274 MET B O 1
ATOM 5541 N N . LEU B 1 275 ? 13.165 -2.926 51.229 1.00 11.30 275 LEU B N 1
ATOM 5542 C CA . LEU B 1 275 ? 13.510 -1.853 50.295 1.00 10.93 275 LEU B CA 1
ATOM 5543 C C . LEU B 1 275 ? 12.289 -0.994 49.929 1.00 14.09 275 LEU B C 1
ATOM 5544 O O . LEU B 1 275 ? 12.446 0.132 49.474 1.00 15.93 275 LEU B O 1
ATOM 5549 N N . ASP B 1 276 ? 11.086 -1.512 50.153 1.00 13.87 276 ASP B N 1
ATOM 5550 C CA . ASP B 1 276 ? 9.861 -0.750 49.884 1.00 12.82 276 ASP B CA 1
ATOM 5551 C C . ASP B 1 276 ? 9.454 0.125 51.067 1.00 17.26 276 ASP B C 1
ATOM 5552 O O . ASP B 1 276 ? 8.431 0.808 51.004 1.00 15.94 276 ASP B O 1
ATOM 5557 N N . VAL B 1 277 ? 10.231 0.095 52.147 1.00 11.38 277 VAL B N 1
ATOM 5558 C CA . VAL B 1 277 ? 9.937 0.944 53.288 1.00 14.52 277 VAL B CA 1
ATOM 5559 C C . VAL B 1 277 ? 10.546 2.289 53.005 1.00 16.23 277 VAL B C 1
ATOM 5560 O O . VAL B 1 277 ? 11.771 2.433 53.000 1.00 20.13 277 VAL B O 1
ATOM 5564 N N . ARG B 1 278 ? 9.703 3.269 52.770 1.00 14.66 278 ARG B N 1
ATOM 5565 C CA . ARG B 1 278 ? 10.100 4.618 52.637 1.00 18.81 278 ARG B CA 1
ATOM 5566 C C . ARG B 1 278 ? 8.973 5.599 52.504 1.00 23.00 278 ARG B C 1
ATOM 5567 O O . ARG B 1 278 ? 7.890 5.211 52.173 1.00 19.42 278 ARG B O 1
ATOM 5575 N N . GLY B 1 279 ? 9.272 6.863 52.741 1.00 21.48 279 GLY B N 1
ATOM 5576 C CA . GLY B 1 279 ? 8.275 7.892 52.550 1.00 19.09 279 GLY B CA 1
ATOM 5577 C C . GLY B 1 279 ? 8.141 8.232 51.084 1.00 16.68 279 GLY B C 1
ATOM 5578 O O . GLY B 1 279 ? 9.053 8.000 50.288 1.00 19.63 279 GLY B O 1
ATOM 5579 N N . LYS B 1 280 ? 7.022 8.826 50.738 1.00 21.68 280 LYS B N 1
ATOM 5580 C CA . LYS B 1 280 ? 6.850 9.289 49.385 1.00 20.98 280 LYS B CA 1
ATOM 5581 C C . LYS B 1 280 ? 7.593 10.591 49.243 1.00 24.67 280 LYS B C 1
ATOM 5582 O O . LYS B 1 280 ? 7.755 11.284 50.169 1.00 22.79 280 LYS B O 1
ATOM 5588 N N . GLY B 1 281 ? 8.060 10.870 48.042 1.00 21.81 281 GLY B N 1
ATOM 5589 C CA . GLY B 1 281 ? 8.695 12.119 47.804 1.00 20.34 281 GLY B CA 1
ATOM 5590 C C . GLY B 1 281 ? 7.948 13.315 48.300 1.00 26.35 281 GLY B C 1
ATOM 5591 O O . GLY B 1 281 ? 6.787 13.420 48.100 1.00 23.38 281 GLY B O 1
ATOM 5592 N N . GLY B 1 282 ? 8.650 14.240 48.920 1.00 24.45 282 GLY B N 1
ATOM 5593 C CA . GLY B 1 282 ? 8.034 15.442 49.406 1.00 35.26 282 GLY B CA 1
ATOM 5594 C C . GLY B 1 282 ? 7.479 15.358 50.780 1.00 28.76 282 GLY B C 1
ATOM 5595 O O . GLY B 1 282 ? 7.108 16.377 51.330 1.00 35.41 282 GLY B O 1
ATOM 5596 N N . THR B 1 283 ? 7.477 14.141 51.331 1.00 22.03 283 THR B N 1
ATOM 5597 C CA . THR B 1 283 ? 6.962 13.878 52.669 1.00 22.58 283 THR B CA 1
ATOM 5598 C C . THR B 1 283 ? 8.076 13.821 53.708 1.00 18.58 283 THR B C 1
ATOM 5599 O O . THR B 1 283 ? 9.208 13.736 53.396 1.00 18.27 283 THR B O 1
ATOM 5603 N N . PHE B 1 284 ? 7.657 13.918 54.940 1.00 18.90 284 PHE B N 1
ATOM 5604 C CA . PHE B 1 284 ? 8.556 13.994 56.044 1.00 21.24 284 PHE B CA 1
ATOM 5605 C C . PHE B 1 284 ? 7.960 13.269 57.257 1.00 16.62 284 PHE B C 1
ATOM 5606 O O . PHE B 1 284 ? 6.915 13.551 57.661 1.00 15.30 284 PHE B O 1
ATOM 5614 N N . PHE B 1 285 ? 8.697 12.300 57.780 1.00 13.65 285 PHE B N 1
ATOM 5615 C CA . PHE B 1 285 ? 8.246 11.600 58.967 1.00 14.68 285 PHE B CA 1
ATOM 5616 C C . PHE B 1 285 ? 6.855 10.991 58.806 1.00 16.20 285 PHE B C 1
ATOM 5617 O O . PHE B 1 285 ? 6.088 10.965 59.724 1.00 14.74 285 PHE B O 1
ATOM 5625 N N . ASP B 1 286 ? 6.612 10.484 57.621 1.00 13.76 286 ASP B N 1
ATOM 5626 C CA . ASP B 1 286 ? 5.314 9.875 57.350 1.00 13.13 286 ASP B CA 1
ATOM 5627 C C . ASP B 1 286 ? 5.273 8.465 57.933 1.00 19.25 286 ASP B C 1
ATOM 5628 O O . ASP B 1 286 ? 5.756 7.509 57.324 1.00 19.56 286 ASP B O 1
ATOM 5633 N N . ASP B 1 287 ? 4.701 8.335 59.122 1.00 12.49 287 ASP B N 1
ATOM 5634 C CA . ASP B 1 287 ? 4.663 7.043 59.785 1.00 11.19 287 ASP B CA 1
ATOM 5635 C C . ASP B 1 287 ? 3.720 6.062 59.091 1.00 14.01 287 ASP B C 1
ATOM 5636 O O . ASP B 1 287 ? 3.912 4.855 59.169 1.00 12.58 287 ASP B O 1
ATOM 5641 N N . ARG B 1 288 ? 2.685 6.560 58.428 1.00 14.83 288 ARG B N 1
ATOM 5642 C CA . ARG B 1 288 ? 1.710 5.639 57.843 1.00 12.63 288 ARG B CA 1
ATOM 5643 C C . ARG B 1 288 ? 2.333 4.756 56.761 1.00 15.01 288 ARG B C 1
ATOM 5644 O O . ARG B 1 288 ? 1.961 3.594 56.607 1.00 17.41 288 ARG B O 1
ATOM 5652 N N . SER B 1 289 ? 3.289 5.300 56.019 1.00 13.12 289 SER B N 1
ATOM 5653 C CA . SER B 1 289 ? 3.924 4.555 54.941 1.00 15.47 289 SER B CA 1
ATOM 5654 C C . SER B 1 289 ? 4.796 3.422 55.457 1.00 16.39 289 SER B C 1
ATOM 5655 O O . SER B 1 289 ? 5.023 2.448 54.741 1.00 15.16 289 SER B O 1
ATOM 5658 N N . ILE B 1 290 ? 5.308 3.553 56.683 1.00 11.88 290 ILE B N 1
ATOM 5659 C CA . ILE B 1 290 ? 6.248 2.560 57.196 1.00 11.22 290 ILE B CA 1
ATOM 5660 C C . ILE B 1 290 ? 5.635 1.528 58.145 1.00 10.33 290 ILE B C 1
ATOM 5661 O O . ILE B 1 290 ? 6.162 0.431 58.278 1.00 11.52 290 ILE B O 1
ATOM 5666 N N . GLU B 1 291 ? 4.513 1.868 58.770 1.00 9.11 291 GLU B N 1
ATOM 5667 C CA . GLU B 1 291 ? 3.863 0.980 59.736 1.00 11.08 291 GLU B CA 1
ATOM 5668 C C . GLU B 1 291 ? 3.643 -0.447 59.217 1.00 10.81 291 GLU B C 1
ATOM 5669 O O . GLU B 1 291 ? 3.770 -1.392 59.981 1.00 9.85 291 GLU B O 1
ATOM 5675 N N . PRO B 1 292 ? 3.282 -0.612 57.926 1.00 11.14 292 PRO B N 1
ATOM 5676 C CA . PRO B 1 292 ? 2.981 -1.983 57.482 1.00 9.63 292 PRO B CA 1
ATOM 5677 C C . PRO B 1 292 ? 4.180 -2.928 57.420 1.00 9.74 292 PRO B C 1
ATOM 5678 O O . PRO B 1 292 ? 3.969 -4.137 57.255 1.00 11.66 292 PRO B O 1
ATOM 5682 N N . TYR B 1 293 ? 5.394 -2.396 57.553 1.00 10.14 293 TYR B N 1
ATOM 5683 C CA . TYR B 1 293 ? 6.605 -3.159 57.262 1.00 11.43 293 TYR B CA 1
ATOM 5684 C C . TYR B 1 293 ? 7.411 -3.510 58.495 1.00 10.47 293 TYR B C 1
ATOM 5685 O O . TYR B 1 293 ? 7.633 -2.669 59.371 1.00 11.28 293 TYR B O 1
ATOM 5694 N N . GLY B 1 294 ? 7.888 -4.753 58.530 1.00 9.23 294 GLY B N 1
ATOM 5695 C CA . GLY B 1 294 ? 8.751 -5.209 59.603 1.00 8.43 294 GLY B CA 1
ATOM 5696 C C . GLY B 1 294 ? 7.980 -5.955 60.670 1.00 8.79 294 GLY B C 1
ATOM 5697 O O . GLY B 1 294 ? 6.800 -5.697 60.908 1.00 13.14 294 GLY B O 1
ATOM 5698 N N . VAL B 1 295 ? 8.651 -6.905 61.308 1.00 7.26 295 VAL B N 1
ATOM 5699 C CA . VAL B 1 295 ? 8.063 -7.635 62.414 1.00 8.45 295 VAL B CA 1
ATOM 5700 C C . VAL B 1 295 ? 8.198 -6.750 63.649 1.00 8.52 295 VAL B C 1
ATOM 5701 O O . VAL B 1 295 ? 9.303 -6.359 63.999 1.00 11.66 295 VAL B O 1
ATOM 5705 N N . LYS B 1 296 ? 7.088 -6.417 64.300 1.00 7.00 296 LYS B N 1
ATOM 5706 C CA . LYS B 1 296 ? 7.124 -5.572 65.492 1.00 6.03 296 LYS B CA 1
ATOM 5707 C C . LYS B 1 296 ? 7.217 -6.434 66.743 1.00 6.94 296 LYS B C 1
ATOM 5708 O O . LYS B 1 296 ? 6.272 -7.148 67.089 1.00 9.41 296 LYS B O 1
ATOM 5714 N N . LEU B 1 297 ? 8.366 -6.387 67.408 1.00 5.62 297 LEU B N 1
ATOM 5715 C CA . LEU B 1 297 ? 8.614 -7.234 68.572 1.00 7.01 297 LEU B CA 1
ATOM 5716 C C . LEU B 1 297 ? 8.103 -6.659 69.877 1.00 7.12 297 LEU B C 1
ATOM 5717 O O . LEU B 1 297 ? 7.721 -7.405 70.784 1.00 7.45 297 LEU B O 1
ATOM 5722 N N . MET B 1 298 ? 8.118 -5.333 69.991 1.00 5.73 298 MET B N 1
ATOM 5723 C CA . MET B 1 298 ? 7.813 -4.694 71.253 1.00 6.23 298 MET B CA 1
ATOM 5724 C C . MET B 1 298 ? 7.568 -3.210 71.064 1.00 7.74 298 MET B C 1
ATOM 5725 O O . MET B 1 298 ? 8.383 -2.525 70.455 1.00 7.61 298 MET B O 1
ATOM 5730 N N . GLY B 1 299 ? 6.449 -2.725 71.591 1.00 6.43 299 GLY B N 1
ATOM 5731 C CA . GLY B 1 299 ? 6.190 -1.301 71.733 1.00 6.38 299 GLY B CA 1
ATOM 5732 C C . GLY B 1 299 ? 5.754 -0.982 73.153 1.00 8.19 299 GLY B C 1
ATOM 5733 O O . GLY B 1 299 ? 5.914 -1.811 74.055 1.00 8.36 299 GLY B O 1
ATOM 5734 N N . SER B 1 300 ? 5.211 0.211 73.374 1.00 7.30 300 SER B N 1
ATOM 5735 C CA . SER B 1 300 ? 4.770 0.599 74.719 1.00 5.94 300 SER B CA 1
ATOM 5736 C C . SER B 1 300 ? 3.632 -0.287 75.207 1.00 6.77 300 SER B C 1
ATOM 5737 O O . SER B 1 300 ? 2.713 -0.614 74.450 1.00 9.37 300 SER B O 1
ATOM 5740 N N . TYR B 1 301 ? 3.675 -0.653 76.483 1.00 6.19 301 TYR B N 1
ATOM 5741 C CA . TYR B 1 301 ? 2.651 -1.546 77.028 1.00 8.76 301 TYR B CA 1
ATOM 5742 C C . TYR B 1 301 ? 2.662 -1.403 78.540 1.00 6.81 301 TYR B C 1
ATOM 5743 O O . TYR B 1 301 ? 3.648 -0.936 79.137 1.00 7.66 301 TYR B O 1
ATOM 5752 N N . THR B 1 302 ? 1.565 -1.818 79.162 1.00 7.30 302 THR B N 1
ATOM 5753 C CA . THR B 1 302 ? 1.561 -2.037 80.599 1.00 8.05 302 THR B CA 1
ATOM 5754 C C . THR B 1 302 ? 0.727 -3.246 80.996 1.00 7.92 302 THR B C 1
ATOM 5755 O O . THR B 1 302 ? -0.366 -3.468 80.464 1.00 9.88 302 THR B O 1
ATOM 5759 N N . PHE B 1 303 ? 1.262 -4.040 81.924 1.00 8.29 303 PHE B N 1
ATOM 5760 C CA . PHE B 1 303 ? 0.506 -5.145 82.528 1.00 8.37 303 PHE B CA 1
ATOM 5761 C C . PHE B 1 303 ? -0.265 -4.692 83.764 1.00 13.15 303 PHE B C 1
ATOM 5762 O O . PHE B 1 303 ? -1.004 -5.472 84.365 1.00 12.32 303 PHE B O 1
ATOM 5770 N N . GLU B 1 304 ? -0.106 -3.451 84.149 1.00 11.32 304 GLU B N 1
ATOM 5771 C CA . GLU B 1 304 ? -0.832 -2.931 85.307 1.00 14.32 304 GLU B CA 1
ATOM 5772 C C . GLU B 1 304 ? -2.312 -2.741 85.059 1.00 16.72 304 GLU B C 1
ATOM 5773 O O . GLU B 1 304 ? -2.682 -2.220 84.078 1.00 18.79 304 GLU B O 1
ATOM 5779 N N . THR B 1 305 ? -3.117 -3.213 86.008 1.00 16.73 305 THR B N 1
ATOM 5780 C CA . THR B 1 305 ? -4.535 -2.977 86.028 1.00 21.50 305 THR B CA 1
ATOM 5781 C C . THR B 1 305 ? -4.931 -2.370 87.386 1.00 22.55 305 THR B C 1
ATOM 5782 O O . THR B 1 305 ? -4.125 -2.171 88.222 1.00 19.32 305 THR B O 1
ATOM 5786 N N . GLU B 1 306 ? -6.213 -2.062 87.508 1.00 27.91 306 GLU B N 1
ATOM 5787 C CA . GLU B 1 306 ? -6.774 -1.514 88.715 1.00 31.14 306 GLU B CA 1
ATOM 5788 C C . GLU B 1 306 ? -6.489 -2.515 89.806 1.00 23.00 306 GLU B C 1
ATOM 5789 O O . GLU B 1 306 ? -6.187 -2.187 90.873 1.00 41.07 306 GLU B O 1
ATOM 5795 N N . ASN B 1 307 ? -6.572 -3.766 89.458 1.00 29.54 307 ASN B N 1
ATOM 5796 C CA . ASN B 1 307 ? -6.403 -4.838 90.406 1.00 36.87 307 ASN B CA 1
ATOM 5797 C C . ASN B 1 307 ? -5.025 -5.195 90.878 1.00 33.84 307 ASN B C 1
ATOM 5798 O O . ASN B 1 307 ? -4.900 -5.728 91.921 1.00 34.34 307 ASN B O 1
ATOM 5803 N N . GLU B 1 308 ? -3.924 -5.023 90.033 1.00 22.63 308 GLU B N 1
ATOM 5804 C CA . GLU B 1 308 ? -2.605 -5.394 90.373 1.00 24.22 308 GLU B CA 1
ATOM 5805 C C . GLU B 1 308 ? -1.526 -4.610 89.663 1.00 18.57 308 GLU B C 1
ATOM 5806 O O . GLU B 1 308 ? -1.747 -4.023 88.657 1.00 20.94 308 GLU B O 1
ATOM 5812 N N . LYS B 1 309 ? -0.463 -4.618 90.330 1.00 15.55 309 LYS B N 1
ATOM 5813 C CA . LYS B 1 309 ? 0.661 -3.916 89.752 1.00 15.10 309 LYS B CA 1
ATOM 5814 C C . LYS B 1 309 ? 1.206 -4.765 88.603 1.00 17.60 309 LYS B C 1
ATOM 5815 O O . LYS B 1 309 ? 0.948 -5.924 88.526 1.00 17.67 309 LYS B O 1
ATOM 5821 N N . GLY B 1 310 ? 1.968 -4.111 87.726 1.00 14.12 310 GLY B N 1
ATOM 5822 C CA . GLY B 1 310 ? 2.589 -4.846 86.644 1.00 12.22 310 GLY B CA 1
ATOM 5823 C C . GLY B 1 310 ? 3.708 -4.056 86.015 1.00 13.22 310 GLY B C 1
ATOM 5824 O O . GLY B 1 310 ? 3.850 -2.852 86.245 1.00 14.12 310 GLY B O 1
ATOM 5825 N N . THR B 1 311 ? 4.523 -4.745 85.230 1.00 8.10 311 THR B N 1
ATOM 5826 C CA . THR B 1 311 ? 5.558 -4.059 84.472 1.00 7.32 311 THR B CA 1
ATOM 5827 C C . THR B 1 311 ? 4.959 -3.221 83.337 1.00 7.15 311 THR B C 1
ATOM 5828 O O . THR B 1 311 ? 3.800 -3.395 82.958 1.00 10.97 311 THR B O 1
ATOM 5832 N N . GLY B 1 312 ? 5.743 -2.306 82.797 1.00 7.65 312 GLY B N 1
ATOM 5833 C CA . GLY B 1 312 ? 5.279 -1.505 81.681 1.00 6.96 312 GLY B CA 1
ATOM 5834 C C . GLY B 1 312 ? 6.414 -0.648 81.164 1.00 8.34 312 GLY B C 1
ATOM 5835 O O . GLY B 1 312 ? 7.210 -0.122 81.953 1.00 9.50 312 GLY B O 1
ATOM 5836 N N . TYR B 1 313 ? 6.472 -0.514 79.841 1.00 6.39 313 TYR B N 1
ATOM 5837 C CA . TYR B 1 313 ? 7.478 0.305 79.155 1.00 5.61 313 TYR B CA 1
ATOM 5838 C C . TYR B 1 313 ? 6.800 1.349 78.268 1.00 7.30 313 TYR B C 1
ATOM 5839 O O . TYR B 1 313 ? 5.720 1.108 77.710 1.00 8.28 313 TYR B O 1
ATOM 5848 N N . VAL B 1 314 ? 7.464 2.494 78.126 1.00 6.85 314 VAL B N 1
ATOM 5849 C CA . VAL B 1 314 ? 7.120 3.520 77.149 1.00 7.15 314 VAL B CA 1
ATOM 5850 C C . VAL B 1 314 ? 8.309 3.680 76.190 1.00 7.55 314 VAL B C 1
ATOM 5851 O O . VAL B 1 314 ? 9.454 3.845 76.625 1.00 6.75 314 VAL B O 1
ATOM 5855 N N . SER B 1 315 ? 8.036 3.627 74.886 1.00 6.78 315 SER B N 1
ATOM 5856 C CA . SER B 1 315 ? 9.081 3.838 73.882 1.00 8.09 315 SER B CA 1
ATOM 5857 C C . SER B 1 315 ? 10.336 2.966 74.057 1.00 5.64 315 SER B C 1
ATOM 5858 O O . SER B 1 315 ? 11.456 3.482 74.064 1.00 6.78 315 SER B O 1
ATOM 5861 N N . PRO B 1 316 ? 10.166 1.638 74.170 1.00 4.79 316 PRO B N 1
ATOM 5862 C CA . PRO B 1 316 ? 11.363 0.797 74.182 1.00 4.76 316 PRO B CA 1
ATOM 5863 C C . PRO B 1 316 ? 12.032 0.833 72.820 1.00 4.76 316 PRO B C 1
ATOM 5864 O O . PRO B 1 316 ? 11.346 0.811 71.785 1.00 6.23 316 PRO B O 1
ATOM 5868 N N . GLY B 1 317 ? 13.360 0.879 72.791 1.00 4.23 317 GLY B N 1
ATOM 5869 C CA . GLY B 1 317 ? 14.024 0.866 71.510 1.00 7.16 317 GLY B CA 1
ATOM 5870 C C . GLY B 1 317 ? 15.517 1.092 71.508 1.00 5.43 317 GLY B C 1
ATOM 5871 O O . GLY B 1 317 ? 16.180 0.978 72.536 1.00 6.37 317 GLY B O 1
ATOM 5872 N N . HIS B 1 318 ? 16.015 1.414 70.320 1.00 5.49 318 HIS B N 1
ATOM 5873 C CA . HIS B 1 318 ? 17.435 1.432 69.965 1.00 5.81 318 HIS B CA 1
ATOM 5874 C C . HIS B 1 318 ? 18.227 0.289 70.592 1.00 5.45 318 HIS B C 1
ATOM 5875 O O . HIS B 1 318 ? 19.016 0.464 71.529 1.00 6.68 318 HIS B O 1
ATOM 5882 N N . ASN B 1 319 ? 18.004 -0.892 70.039 1.00 5.59 319 ASN B N 1
ATOM 5883 C CA . ASN B 1 319 ? 18.474 -2.107 70.662 1.00 6.06 319 ASN B CA 1
ATOM 5884 C C . ASN B 1 319 ? 19.777 -2.595 70.078 1.00 4.67 319 ASN B C 1
ATOM 5885 O O . ASN B 1 319 ? 20.225 -2.149 69.020 1.00 6.91 319 ASN B O 1
ATOM 5890 N N . SER B 1 320 ? 20.365 -3.539 70.794 1.00 3.86 320 SER B N 1
ATOM 5891 C CA . SER B 1 320 ? 21.342 -4.447 70.208 1.00 5.02 320 SER B CA 1
ATOM 5892 C C . SER B 1 320 ? 20.864 -5.864 70.530 1.00 5.16 320 SER B C 1
ATOM 5893 O O . SER B 1 320 ? 19.784 -6.046 71.100 1.00 5.72 320 SER B O 1
ATOM 5896 N N . ALA B 1 321 ? 21.648 -6.868 70.159 1.00 5.97 321 ALA B N 1
ATOM 5897 C CA . ALA B 1 321 ? 21.261 -8.252 70.425 1.00 5.99 321 ALA B CA 1
ATOM 5898 C C . ALA B 1 321 ? 22.514 -9.087 70.533 1.00 8.06 321 ALA B C 1
ATOM 5899 O O . ALA B 1 321 ? 23.535 -8.761 69.929 1.00 8.71 321 ALA B O 1
ATOM 5901 N N . TYR B 1 322 ? 22.425 -10.167 71.304 1.00 6.91 322 TYR B N 1
ATOM 5902 C CA . TYR B 1 322 ? 23.566 -11.023 71.587 1.00 7.01 322 TYR B CA 1
ATOM 5903 C C . TYR B 1 322 ? 23.174 -12.484 71.438 1.00 8.60 322 TYR B C 1
ATOM 5904 O O . TYR B 1 322 ? 22.122 -12.905 71.936 1.00 8.03 322 TYR B O 1
ATOM 5913 N N . TYR B 1 323 ? 24.015 -13.251 70.753 1.00 8.75 323 TYR B N 1
ATOM 5914 C CA . TYR B 1 323 ? 23.854 -14.692 70.652 1.00 9.48 323 TYR B CA 1
ATOM 5915 C C . TYR B 1 323 ? 24.993 -15.337 71.425 1.00 10.30 323 TYR B C 1
ATOM 5916 O O . TYR B 1 323 ? 26.175 -15.095 71.133 1.00 11.12 323 TYR B O 1
ATOM 5925 N N . ASP B 1 324 ? 24.658 -16.129 72.422 1.00 9.50 324 ASP B N 1
ATOM 5926 C CA . ASP B 1 324 ? 25.671 -16.799 73.226 1.00 12.14 324 ASP B CA 1
ATOM 5927 C C . ASP B 1 324 ? 26.032 -18.150 72.654 1.00 12.60 324 ASP B C 1
ATOM 5928 O O . ASP B 1 324 ? 25.288 -19.025 72.722 1.00 14.87 324 ASP B O 1
ATOM 5933 N N . GLU B 1 325 ? 27.233 -18.279 72.168 1.00 14.47 325 GLU B N 1
ATOM 5934 C CA . GLU B 1 325 ? 27.677 -19.517 71.627 1.00 18.45 325 GLU B CA 1
ATOM 5935 C C . GLU B 1 325 ? 27.722 -20.645 72.686 1.00 20.80 325 GLU B C 1
ATOM 5936 O O . GLU B 1 325 ? 27.604 -21.762 72.352 1.00 31.48 325 GLU B O 1
ATOM 5942 N N . LYS B 1 326 ? 27.895 -20.395 73.707 1.00 19.52 326 LYS B N 1
ATOM 5943 C CA . LYS B 1 326 ? 28.061 -21.442 74.720 1.00 23.04 326 LYS B CA 1
ATOM 5944 C C . LYS B 1 326 ? 26.751 -22.150 75.067 1.00 27.61 326 LYS B C 1
ATOM 5945 O O . LYS B 1 326 ? 26.741 -23.339 75.389 1.00 30.03 326 LYS B O 1
ATOM 5951 N N . THR B 1 327 ? 25.647 -21.415 75.012 1.00 24.67 327 THR B N 1
ATOM 5952 C CA . THR B 1 327 ? 24.362 -21.937 75.467 1.00 23.22 327 THR B CA 1
ATOM 5953 C C . THR B 1 327 ? 23.314 -21.941 74.368 1.00 21.67 327 THR B C 1
ATOM 5954 O O . THR B 1 327 ? 22.270 -22.580 74.497 1.00 25.26 327 THR B O 1
ATOM 5958 N N . GLY B 1 328 ? 23.574 -21.198 73.298 1.00 18.43 328 GLY B N 1
ATOM 5959 C CA . GLY B 1 328 ? 22.630 -21.090 72.206 1.00 17.69 328 GLY B CA 1
ATOM 5960 C C . GLY B 1 328 ? 21.507 -20.099 72.490 1.00 14.25 328 GLY B C 1
ATOM 5961 O O . GLY B 1 328 ? 20.557 -20.028 71.728 1.00 21.35 328 GLY B O 1
ATOM 5962 N N A ARG B 1 329 ? 21.593 -19.386 73.592 0.50 13.65 329 ARG B N 1
ATOM 5963 N N B ARG B 1 329 ? 21.584 -19.402 73.595 0.50 13.05 329 ARG B N 1
ATOM 5964 C CA A ARG B 1 329 ? 20.556 -18.374 73.964 0.50 11.84 329 ARG B CA 1
ATOM 5965 C CA B ARG B 1 329 ? 20.558 -18.373 73.951 0.50 11.95 329 ARG B CA 1
ATOM 5966 C C A ARG B 1 329 ? 20.808 -17.006 73.290 0.50 11.32 329 ARG B C 1
ATOM 5967 C C B ARG B 1 329 ? 20.802 -17.024 73.284 0.50 10.79 329 ARG B C 1
ATOM 5968 O O A ARG B 1 329 ? 21.911 -16.679 73.016 0.50 11.49 329 ARG B O 1
ATOM 5969 O O B ARG B 1 329 ? 21.908 -16.685 73.016 0.50 11.84 329 ARG B O 1
ATOM 5984 N N . SER B 1 330 ? 19.726 -16.315 72.982 1.00 8.53 330 SER B N 1
ATOM 5985 C CA . SER B 1 330 ? 19.816 -14.959 72.442 1.00 6.05 330 SER B CA 1
ATOM 5986 C C . SER B 1 330 ? 19.139 -13.974 73.377 1.00 8.11 330 SER B C 1
ATOM 5987 O O . SER B 1 330 ? 18.230 -14.337 74.127 1.00 8.03 330 SER B O 1
ATOM 5990 N N . TYR B 1 331 ? 19.603 -12.727 73.318 1.00 8.71 331 TYR B N 1
ATOM 5991 C CA . TYR B 1 331 ? 19.081 -11.666 74.118 1.00 5.59 331 TYR B CA 1
ATOM 5992 C C . TYR B 1 331 ? 18.921 -10.373 73.340 1.00 6.07 331 TYR B C 1
ATOM 5993 O O . TYR B 1 331 ? 19.694 -10.045 72.508 1.00 7.80 331 TYR B O 1
ATOM 6002 N N . LEU B 1 332 ? 17.904 -9.637 73.759 1.00 4.91 332 LEU B N 1
ATOM 6003 C CA . LEU B 1 332 ? 17.592 -8.328 73.224 1.00 7.31 332 LEU B CA 1
ATOM 6004 C C . LEU B 1 332 ? 17.948 -7.260 74.299 1.00 5.34 332 LEU B C 1
ATOM 6005 O O . LEU B 1 332 ? 17.534 -7.357 75.352 1.00 6.82 332 LEU B O 1
ATOM 6010 N N . ILE B 1 333 ? 18.771 -6.300 73.943 1.00 5.19 333 ILE B N 1
ATOM 6011 C CA . ILE B 1 333 ? 19.275 -5.265 74.862 1.00 5.57 333 ILE B CA 1
ATOM 6012 C C . ILE B 1 333 ? 18.867 -3.890 74.322 1.00 7.32 333 ILE B C 1
ATOM 6013 O O . ILE B 1 333 ? 19.035 -3.644 73.218 1.00 6.78 333 ILE B O 1
ATOM 6018 N N . PHE B 1 334 ? 18.213 -3.109 75.171 1.00 4.44 334 PHE B N 1
ATOM 6019 C CA . PHE B 1 334 ? 17.647 -1.851 74.677 1.00 5.14 334 PHE B CA 1
ATOM 6020 C C . PHE B 1 334 ? 17.496 -0.871 75.822 1.00 5.00 334 PHE B C 1
ATOM 6021 O O . PHE B 1 334 ? 17.703 -1.235 76.978 1.00 6.89 334 PHE B O 1
ATOM 6029 N N . HIS B 1 335 ? 17.173 0.381 75.515 1.00 4.24 335 HIS B N 1
ATOM 6030 C CA . HIS B 1 335 ? 16.738 1.287 76.578 1.00 5.28 335 HIS B CA 1
ATOM 6031 C C . HIS B 1 335 ? 15.238 1.434 76.517 1.00 6.50 335 HIS B C 1
ATOM 6032 O O . HIS B 1 335 ? 14.602 1.128 75.501 1.00 5.29 335 HIS B O 1
ATOM 6039 N N . THR B 1 336 ? 14.664 1.919 77.602 1.00 5.06 336 THR B N 1
ATOM 6040 C CA . THR B 1 336 ? 13.249 2.221 77.573 1.00 5.98 336 THR B CA 1
ATOM 6041 C C . THR B 1 336 ? 12.918 3.307 78.571 1.00 5.52 336 THR B C 1
ATOM 6042 O O . THR B 1 336 ? 13.639 3.508 79.552 1.00 6.77 336 THR B O 1
ATOM 6046 N N . ARG B 1 337 ? 11.833 4.017 78.275 1.00 6.47 337 ARG B N 1
ATOM 6047 C CA . ARG B 1 337 ? 11.188 4.897 79.234 1.00 5.51 337 ARG B CA 1
ATOM 6048 C C . ARG B 1 337 ? 10.049 4.133 79.922 1.00 7.56 337 ARG B C 1
ATOM 6049 O O . ARG B 1 337 ? 9.850 2.940 79.662 1.00 7.38 337 ARG B O 1
ATOM 6057 N N . PHE B 1 338 ? 9.345 4.791 80.838 1.00 8.32 338 PHE B N 1
ATOM 6058 C CA . PHE B 1 338 ? 8.377 4.102 81.703 1.00 8.91 338 PHE B CA 1
ATOM 6059 C C . PHE B 1 338 ? 7.126 4.934 81.939 1.00 9.13 338 PHE B C 1
ATOM 6060 O O . PHE B 1 338 ? 7.201 6.157 81.990 1.00 11.79 338 PHE B O 1
ATOM 6068 N N . PRO B 1 339 ? 5.975 4.268 82.112 1.00 10.04 339 PRO B N 1
ATOM 6069 C CA . PRO B 1 339 ? 4.768 5.030 82.433 1.00 12.05 339 PRO B CA 1
ATOM 6070 C C . PRO B 1 339 ? 5.007 5.887 83.670 1.00 12.18 339 PRO B C 1
ATOM 6071 O O . PRO B 1 339 ? 5.563 5.404 84.665 1.00 15.52 339 PRO B O 1
ATOM 6075 N N . GLY B 1 340 ? 4.620 7.152 83.592 1.00 14.08 340 GLY B N 1
ATOM 6076 C CA . GLY B 1 340 ? 4.673 8.037 84.742 1.00 18.28 340 GLY B CA 1
ATOM 6077 C C . GLY B 1 340 ? 6.036 8.611 85.076 1.00 15.05 340 GLY B C 1
ATOM 6078 O O . GLY B 1 340 ? 6.164 9.391 86.025 1.00 18.81 340 GLY B O 1
ATOM 6079 N N . ARG B 1 341 ? 7.055 8.251 84.300 1.00 14.72 341 ARG B N 1
ATOM 6080 C CA . ARG B 1 341 ? 8.419 8.666 84.613 1.00 10.91 341 ARG B CA 1
ATOM 6081 C C . ARG B 1 341 ? 9.036 9.602 83.573 1.00 14.62 341 ARG B C 1
ATOM 6082 O O . ARG B 1 341 ? 10.250 9.858 83.575 1.00 12.94 341 ARG B O 1
ATOM 6090 N N . GLY B 1 342 ? 8.194 10.129 82.692 1.00 13.59 342 GLY B N 1
ATOM 6091 C CA . GLY B 1 342 ? 8.650 11.130 81.745 1.00 15.21 342 GLY B CA 1
ATOM 6092 C C . GLY B 1 342 ? 9.720 10.598 80.811 1.00 10.06 342 GLY B C 1
ATOM 6093 O O . GLY B 1 342 ? 9.530 9.578 80.150 1.00 13.43 342 GLY B O 1
ATOM 6094 N N . GLU B 1 343 ? 10.842 11.306 80.743 1.00 11.05 343 GLU B N 1
ATOM 6095 C CA . GLU B 1 343 ? 11.918 10.928 79.828 1.00 13.96 343 GLU B CA 1
ATOM 6096 C C . GLU B 1 343 ? 13.041 10.128 80.484 1.00 10.57 343 GLU B C 1
ATOM 6097 O O . GLU B 1 343 ? 14.076 9.891 79.850 1.00 12.25 343 GLU B O 1
ATOM 6103 N N . GLU B 1 344 ? 12.836 9.710 81.733 1.00 9.67 344 GLU B N 1
ATOM 6104 C CA . GLU B 1 344 ? 13.805 8.850 82.422 1.00 10.77 344 GLU B CA 1
ATOM 6105 C C . GLU B 1 344 ? 13.941 7.533 81.668 1.00 11.08 344 GLU B C 1
ATOM 6106 O O . GLU B 1 344 ? 12.937 6.923 81.297 1.00 11.69 344 GLU B O 1
ATOM 6112 N N . HIS B 1 345 ? 15.171 7.081 81.451 1.00 8.05 345 HIS B N 1
ATOM 6113 C CA . HIS B 1 345 ? 15.376 5.815 80.744 1.00 7.20 345 HIS B CA 1
ATOM 6114 C C . HIS B 1 345 ? 16.389 4.906 81.435 1.00 9.06 345 HIS B C 1
ATOM 6115 O O . HIS B 1 345 ? 17.300 5.370 82.113 1.00 9.45 345 HIS B O 1
ATOM 6122 N N . GLU B 1 346 ? 16.208 3.604 81.252 1.00 7.65 346 GLU B N 1
ATOM 6123 C CA . GLU B 1 346 ? 17.117 2.593 81.778 1.00 6.71 346 GLU B CA 1
ATOM 6124 C C . GLU B 1 346 ? 17.337 1.491 80.750 1.00 4.56 346 GLU B C 1
ATOM 6125 O O . GLU B 1 346 ? 16.529 1.292 79.835 1.00 6.87 346 GLU B O 1
ATOM 6131 N N . VAL B 1 347 ? 18.429 0.755 80.932 1.00 4.52 347 VAL B N 1
ATOM 6132 C CA . VAL B 1 347 ? 18.711 -0.428 80.129 1.00 6.42 347 VAL B CA 1
ATOM 6133 C C . VAL B 1 347 ? 17.814 -1.603 80.540 1.00 5.01 347 VAL B C 1
ATOM 6134 O O . VAL B 1 347 ? 17.569 -1.843 81.738 1.00 7.28 347 VAL B O 1
ATOM 6138 N N . ARG B 1 348 ? 17.329 -2.339 79.543 1.00 5.31 348 ARG B N 1
ATOM 6139 C CA . ARG B 1 348 ? 16.615 -3.596 79.788 1.00 4.70 348 ARG B CA 1
ATOM 6140 C C . ARG B 1 348 ? 17.154 -4.696 78.891 1.00 4.26 348 ARG B C 1
ATOM 6141 O O . ARG B 1 348 ? 17.653 -4.429 77.785 1.00 5.22 348 ARG B O 1
ATOM 6149 N N . VAL B 1 349 ? 17.044 -5.931 79.375 1.00 5.80 349 VAL B N 1
ATOM 6150 C CA . VAL B 1 349 ? 17.469 -7.115 78.647 1.00 5.88 349 VAL B CA 1
ATOM 6151 C C . VAL B 1 349 ? 16.308 -8.077 78.681 1.00 5.59 349 VAL B C 1
ATOM 6152 O O . VAL B 1 349 ? 15.822 -8.394 79.757 1.00 6.67 349 VAL B O 1
ATOM 6156 N N . HIS B 1 350 ? 15.848 -8.522 77.510 1.00 6.57 350 HIS B N 1
ATOM 6157 C CA . HIS B 1 350 ? 14.859 -9.599 77.426 1.00 6.52 350 HIS B CA 1
ATOM 6158 C C . HIS B 1 350 ? 15.423 -10.737 76.604 1.00 7.09 350 HIS B C 1
ATOM 6159 O O . HIS B 1 350 ? 16.035 -10.514 75.552 1.00 6.12 350 HIS B O 1
ATOM 6166 N N . GLN B 1 351 ? 15.202 -11.961 77.069 1.00 5.83 351 GLN B N 1
ATOM 6167 C CA . GLN B 1 351 ? 15.611 -13.124 76.293 1.00 6.01 351 GLN B CA 1
ATOM 6168 C C . GLN B 1 351 ? 14.767 -13.247 75.013 1.00 6.57 351 GLN B C 1
ATOM 6169 O O . GLN B 1 351 ? 13.570 -12.896 75.003 1.00 7.86 351 GLN B O 1
ATOM 6175 N N . LEU B 1 352 ? 15.404 -13.693 73.928 1.00 6.47 352 LEU B N 1
ATOM 6176 C CA . LEU B 1 352 ? 14.733 -13.933 72.651 1.00 6.62 352 LEU B CA 1
ATOM 6177 C C . LEU B 1 352 ? 14.695 -15.425 72.363 1.00 7.52 352 LEU B C 1
ATOM 6178 O O . LEU B 1 352 ? 15.648 -16.150 72.664 1.00 9.46 352 LEU B O 1
ATOM 6183 N N . PHE B 1 353 ? 13.595 -15.870 71.796 1.00 8.38 353 PHE B N 1
ATOM 6184 C CA . PHE B 1 353 ? 13.442 -17.254 71.385 1.00 7.46 353 PHE B CA 1
ATOM 6185 C C . PHE B 1 353 ? 12.971 -17.412 69.919 1.00 10.69 353 PHE B C 1
ATOM 6186 O O . PHE B 1 353 ? 12.178 -16.722 69.500 1.00 12.74 353 PHE B O 1
ATOM 6194 N N . MET B 1 354 ? 13.505 -18.362 69.185 1.00 12.80 354 MET B N 1
ATOM 6195 C CA . MET B 1 354 ? 13.123 -18.475 67.824 1.00 12.92 354 MET B CA 1
ATOM 6196 C C . MET B 1 354 ? 11.878 -19.385 67.708 1.00 15.65 354 MET B C 1
ATOM 6197 O O . MET B 1 354 ? 11.819 -20.410 68.298 1.00 16.72 354 MET B O 1
ATOM 6202 N N . ASN B 1 355 ? 10.908 -18.930 66.932 1.00 10.47 355 ASN B N 1
ATOM 6203 C CA . ASN B 1 355 ? 9.687 -19.679 66.684 1.00 10.06 355 ASN B CA 1
ATOM 6204 C C . ASN B 1 355 ? 9.855 -20.701 65.542 1.00 11.60 355 ASN B C 1
ATOM 6205 O O . ASN B 1 355 ? 10.888 -20.807 64.973 1.00 13.43 355 ASN B O 1
ATOM 6210 N N . LYS B 1 356 ? 8.795 -21.429 65.255 1.00 11.44 356 LYS B N 1
ATOM 6211 C CA . LYS B 1 356 ? 8.920 -22.523 64.299 1.00 14.65 356 LYS B CA 1
ATOM 6212 C C . LYS B 1 356 ? 9.266 -22.029 62.899 1.00 13.73 356 LYS B C 1
ATOM 6213 O O . LYS B 1 356 ? 9.788 -22.788 62.079 1.00 19.05 356 LYS B O 1
ATOM 6219 N N . ASP B 1 357 ? 8.967 -20.761 62.628 1.00 14.32 357 ASP B N 1
ATOM 6220 C CA . ASP B 1 357 ? 9.230 -20.171 61.318 1.00 14.24 357 ASP B CA 1
ATOM 6221 C C . ASP B 1 357 ? 10.530 -19.374 61.266 1.00 10.95 357 ASP B C 1
ATOM 6222 O O . ASP B 1 357 ? 10.824 -18.734 60.257 1.00 16.59 357 ASP B O 1
ATOM 6227 N N . GLY B 1 358 ? 11.316 -19.430 62.334 1.00 12.36 358 GLY B N 1
ATOM 6228 C CA . GLY B 1 358 ? 12.611 -18.761 62.337 1.00 11.22 358 GLY B CA 1
ATOM 6229 C C . GLY B 1 358 ? 12.519 -17.266 62.595 1.00 12.25 358 GLY B C 1
ATOM 6230 O O . GLY B 1 358 ? 13.357 -16.497 62.116 1.00 12.91 358 GLY B O 1
ATOM 6231 N N . TRP B 1 359 ? 11.511 -16.845 63.348 1.00 10.97 359 TRP B N 1
ATOM 6232 C CA . TRP B 1 359 ? 11.418 -15.455 63.783 1.00 9.04 359 TRP B CA 1
ATOM 6233 C C . TRP B 1 359 ? 11.561 -15.379 65.295 1.00 7.99 359 TRP B C 1
ATOM 6234 O O . TRP B 1 359 ? 11.059 -16.238 66.011 1.00 9.53 359 TRP B O 1
ATOM 6245 N N . PRO B 1 360 ? 12.258 -14.356 65.798 1.00 7.69 360 PRO B N 1
ATOM 6246 C CA . PRO B 1 360 ? 12.413 -14.255 67.247 1.00 7.36 360 PRO B CA 1
ATOM 6247 C C . PRO B 1 360 ? 11.168 -13.695 67.909 1.00 7.80 360 PRO B C 1
ATOM 6248 O O . PRO B 1 360 ? 10.461 -12.877 67.321 1.00 12.43 360 PRO B O 1
ATOM 6252 N N . VAL B 1 361 ? 10.888 -14.195 69.101 1.00 6.89 361 VAL B N 1
ATOM 6253 C CA . VAL B 1 361 ? 9.894 -13.612 69.994 1.00 7.90 361 VAL B CA 1
ATOM 6254 C C . VAL B 1 361 ? 10.598 -13.199 71.293 1.00 8.40 361 VAL B C 1
ATOM 6255 O O . VAL B 1 361 ? 11.499 -13.891 71.768 1.00 8.48 361 VAL B O 1
ATOM 6259 N N . ALA B 1 362 ? 10.209 -12.058 71.862 1.00 6.56 362 ALA B N 1
ATOM 6260 C CA . ALA B 1 362 ? 10.807 -11.598 73.126 1.00 6.96 362 ALA B CA 1
ATOM 6261 C C . ALA B 1 362 ? 10.031 -12.116 74.320 1.00 6.18 362 ALA B C 1
ATOM 6262 O O . ALA B 1 362 ? 8.798 -12.123 74.311 1.00 7.37 362 ALA B O 1
ATOM 6264 N N . ALA B 1 363 ? 10.740 -12.549 75.357 1.00 5.91 363 ALA B N 1
ATOM 6265 C CA . ALA B 1 363 ? 10.089 -12.842 76.634 1.00 6.38 363 ALA B CA 1
ATOM 6266 C C . ALA B 1 363 ? 9.310 -11.612 77.098 1.00 7.44 363 ALA B C 1
ATOM 6267 O O . ALA B 1 363 ? 9.791 -10.495 76.950 1.00 7.36 363 ALA B O 1
ATOM 6269 N N . PRO B 1 364 ? 8.115 -11.803 77.676 1.00 6.76 364 PRO B N 1
ATOM 6270 C CA . PRO B 1 364 ? 7.397 -10.604 78.138 1.00 5.86 364 PRO B CA 1
ATOM 6271 C C . PRO B 1 364 ? 8.064 -9.892 79.317 1.00 7.41 364 PRO B C 1
ATOM 6272 O O . PRO B 1 364 ? 7.844 -8.691 79.469 1.00 6.94 364 PRO B O 1
ATOM 6276 N N . TYR B 1 365 ? 8.862 -10.604 80.112 1.00 5.83 365 TYR B N 1
ATOM 6277 C CA . TYR B 1 365 ? 9.522 -9.999 81.270 1.00 5.85 365 TYR B CA 1
ATOM 6278 C C . TYR B 1 365 ? 11.033 -9.983 81.096 1.00 6.20 365 TYR B C 1
ATOM 6279 O O . TYR B 1 365 ? 11.601 -10.833 80.397 1.00 6.42 365 TYR B O 1
ATOM 6288 N N . ARG B 1 366 ? 11.673 -9.018 81.737 1.00 6.17 366 ARG B N 1
ATOM 6289 C CA . ARG B 1 366 ? 13.115 -8.848 81.632 1.00 5.73 366 ARG B CA 1
ATOM 6290 C C . ARG B 1 366 ? 13.838 -10.089 82.150 1.00 5.88 366 ARG B C 1
ATOM 6291 O O . ARG B 1 366 ? 13.314 -10.848 82.980 1.00 7.01 366 ARG B O 1
ATOM 6299 N N . TYR B 1 367 ? 15.051 -10.286 81.650 1.00 5.88 367 TYR B N 1
ATOM 6300 C CA . TYR B 1 367 ? 15.809 -11.490 81.926 1.00 6.45 367 TYR B CA 1
ATOM 6301 C C . TYR B 1 367 ? 16.210 -11.591 83.397 1.00 6.89 367 TYR B C 1
ATOM 6302 O O . TYR B 1 367 ? 16.752 -10.643 83.975 1.00 7.75 367 TYR B O 1
ATOM 6311 N N . ALA B 1 368 ? 15.947 -12.756 83.994 1.00 6.54 368 ALA B N 1
ATOM 6312 C CA . ALA B 1 368 ? 16.218 -12.980 85.418 1.00 6.79 368 ALA B CA 1
ATOM 6313 C C . ALA B 1 368 ? 16.888 -14.321 85.637 1.00 8.21 368 ALA B C 1
ATOM 6314 O O . ALA B 1 368 ? 16.903 -14.846 86.754 1.00 11.96 368 ALA B O 1
ATOM 6316 N N . GLY B 1 369 ? 17.458 -14.869 84.570 1.00 7.43 369 GLY B N 1
ATOM 6317 C CA . GLY B 1 369 ? 18.132 -16.154 84.655 1.00 9.60 369 GLY B CA 1
ATOM 6318 C C . GLY B 1 369 ? 17.272 -17.332 84.229 1.00 13.59 369 GLY B C 1
ATOM 6319 O O . GLY B 1 369 ? 17.687 -18.493 84.338 1.00 14.35 369 GLY B O 1
ATOM 6320 N N . GLU B 1 370 ? 16.075 -17.043 83.740 1.00 9.79 370 GLU B N 1
ATOM 6321 C CA . GLU B 1 370 ? 15.177 -18.084 83.253 1.00 9.16 370 GLU B CA 1
ATOM 6322 C C . GLU B 1 370 ? 15.735 -18.754 81.998 1.00 10.51 370 GLU B C 1
ATOM 6323 O O . GLU B 1 370 ? 16.475 -18.140 81.229 1.00 11.46 370 GLU B O 1
ATOM 6329 N N . THR B 1 371 ? 15.382 -20.022 81.803 1.00 12.79 371 THR B N 1
ATOM 6330 C CA . THR B 1 371 ? 15.682 -20.725 80.561 1.00 10.45 371 THR B CA 1
ATOM 6331 C C . THR B 1 371 ? 14.430 -21.439 80.078 1.00 11.24 371 THR B C 1
ATOM 6332 O O . THR B 1 371 ? 13.486 -21.643 80.849 1.00 12.99 371 THR B O 1
ATOM 6336 N N A LEU B 1 372 ? 14.431 -21.882 78.823 0.50 11.20 372 LEU B N 1
ATOM 6337 N N B LEU B 1 372 ? 14.418 -21.753 78.790 0.50 9.56 372 LEU B N 1
ATOM 6338 C CA A LEU B 1 372 ? 13.240 -22.492 78.210 0.50 11.43 372 LEU B CA 1
ATOM 6339 C CA B LEU B 1 372 ? 13.378 -22.599 78.256 0.50 9.81 372 LEU B CA 1
ATOM 6340 C C A LEU B 1 372 ? 13.060 -24.003 78.501 0.50 8.60 372 LEU B C 1
ATOM 6341 C C B LEU B 1 372 ? 13.470 -23.912 78.997 0.50 11.34 372 LEU B C 1
ATOM 6342 O O A LEU B 1 372 ? 13.503 -24.855 77.730 0.50 16.30 372 LEU B O 1
ATOM 6343 O O B LEU B 1 372 ? 14.532 -24.532 79.070 0.50 16.03 372 LEU B O 1
ATOM 6352 N N . LYS B 1 373 ? 12.359 -24.308 79.591 1.00 12.24 373 LYS B N 1
ATOM 6353 C CA . LYS B 1 373 ? 12.251 -25.641 80.151 1.00 10.85 373 LYS B CA 1
ATOM 6354 C C . LYS B 1 373 ? 11.024 -26.353 79.625 1.00 11.27 373 LYS B C 1
ATOM 6355 O O . LYS B 1 373 ? 10.198 -25.760 78.931 1.00 14.93 373 LYS B O 1
ATOM 6361 N N . GLU B 1 374 ? 10.896 -27.627 79.963 1.00 12.32 374 GLU B N 1
ATOM 6362 C CA . GLU B 1 374 ? 9.681 -28.350 79.640 1.00 11.06 374 GLU B CA 1
ATOM 6363 C C . GLU B 1 374 ? 8.506 -27.668 80.337 1.00 13.44 374 GLU B C 1
ATOM 6364 O O . GLU B 1 374 ? 8.598 -27.271 81.503 1.00 16.26 374 GLU B O 1
ATOM 6370 N N . VAL B 1 375 ? 7.406 -27.506 79.616 1.00 10.16 375 VAL B N 1
ATOM 6371 C CA . VAL B 1 375 ? 6.207 -26.940 80.204 1.00 9.40 375 VAL B CA 1
ATOM 6372 C C . VAL B 1 375 ? 5.112 -27.989 80.104 1.00 13.06 375 VAL B C 1
ATOM 6373 O O . VAL B 1 375 ? 4.977 -28.643 79.073 1.00 14.58 375 VAL B O 1
ATOM 6377 N N . LYS B 1 376 ? 4.374 -28.185 81.168 1.00 11.71 376 LYS B N 1
ATOM 6378 C CA . LYS B 1 376 ? 3.249 -29.087 81.163 1.00 13.96 376 LYS B CA 1
ATOM 6379 C C . LYS B 1 376 ? 1.904 -28.397 80.958 1.00 12.56 376 LYS B C 1
ATOM 6380 O O . LYS B 1 376 ? 1.719 -27.349 81.382 1.00 13.15 376 LYS B O 1
ATOM 6386 N N . GLN B 1 377 ? 0.978 -29.100 80.327 1.00 12.40 377 GLN B N 1
ATOM 6387 C CA . GLN B 1 377 ? -0.334 -28.523 80.080 1.00 13.79 377 GLN B CA 1
ATOM 6388 C C . GLN B 1 377 ? -1.019 -28.027 81.356 1.00 13.86 377 GLN B C 1
ATOM 6389 O O . GLN B 1 377 ? -1.666 -26.978 81.350 1.00 12.11 377 GLN B O 1
ATOM 6395 N N . LYS B 1 378 ? -0.859 -28.759 82.454 1.00 13.77 378 LYS B N 1
ATOM 6396 C CA . LYS B 1 378 ? -1.513 -28.367 83.699 1.00 13.92 378 LYS B CA 1
ATOM 6397 C C . LYS B 1 378 ? -1.007 -27.022 84.206 1.00 15.31 378 LYS B C 1
ATOM 6398 O O . LYS B 1 378 ? -1.682 -26.353 84.991 1.00 18.95 378 LYS B O 1
ATOM 6404 N N . ASP B 1 379 ? 0.174 -26.616 83.756 1.00 10.86 379 ASP B N 1
ATOM 6405 C CA . ASP B 1 379 ? 0.714 -25.340 84.196 1.00 14.84 379 ASP B CA 1
ATOM 6406 C C . ASP B 1 379 ? 0.343 -24.205 83.243 1.00 14.12 379 ASP B C 1
ATOM 6407 O O . ASP B 1 379 ? 0.602 -23.035 83.524 1.00 16.13 379 ASP B O 1
ATOM 6412 N N . ILE B 1 380 ? -0.288 -24.556 82.124 1.00 11.80 380 ILE B N 1
ATOM 6413 C CA . ILE B 1 380 ? -0.676 -23.571 81.118 1.00 11.32 380 ILE B CA 1
ATOM 6414 C C . ILE B 1 380 ? -2.126 -23.124 81.270 1.00 10.94 380 ILE B C 1
ATOM 6415 O O . ILE B 1 380 ? -2.443 -21.947 81.093 1.00 13.56 380 ILE B O 1
ATOM 6420 N N . THR B 1 381 ? -3.017 -24.050 81.594 1.00 11.39 381 THR B N 1
ATOM 6421 C CA . THR B 1 381 ? -4.426 -23.692 81.633 1.00 12.05 381 THR B CA 1
ATOM 6422 C C . THR B 1 381 ? -4.738 -22.640 82.696 1.00 11.33 381 THR B C 1
ATOM 6423 O O . THR B 1 381 ? -4.213 -22.680 83.810 1.00 15.19 381 THR B O 1
ATOM 6427 N N . GLY B 1 382 ? -5.606 -21.701 82.349 1.00 12.71 382 GLY B N 1
ATOM 6428 C CA . GLY B 1 382 ? -5.978 -20.652 83.273 1.00 13.18 382 GLY B CA 1
ATOM 6429 C C . GLY B 1 382 ? -6.208 -19.332 82.565 1.00 12.92 382 GLY B C 1
ATOM 6430 O O . GLY B 1 382 ? -6.358 -19.288 81.343 1.00 12.69 382 GLY B O 1
ATOM 6431 N N . THR B 1 383 ? -6.236 -18.257 83.345 1.00 11.25 383 THR B N 1
ATOM 6432 C CA . THR B 1 383 ? -6.566 -16.935 82.824 1.00 10.26 383 THR B CA 1
ATOM 6433 C C . THR B 1 383 ? -5.293 -16.136 82.589 1.00 9.78 383 THR B C 1
ATOM 6434 O O . THR B 1 383 ? -4.375 -16.183 83.401 1.00 12.15 383 THR B O 1
ATOM 6438 N N . TYR B 1 384 ? -5.242 -15.425 81.464 1.00 8.96 384 TYR B N 1
ATOM 6439 C CA . TYR B 1 384 ? -4.074 -14.625 81.090 1.00 8.08 384 TYR B CA 1
ATOM 6440 C C . TYR B 1 384 ? -4.462 -13.177 80.806 1.00 8.67 384 TYR B C 1
ATOM 6441 O O . TYR B 1 384 ? -5.520 -12.917 80.243 1.00 11.62 384 TYR B O 1
ATOM 6450 N N . LYS B 1 385 ? -3.574 -12.254 81.151 1.00 8.20 385 LYS B N 1
ATOM 6451 C CA . LYS B 1 385 ? -3.614 -10.876 80.669 1.00 8.50 385 LYS B CA 1
ATOM 6452 C C . LYS B 1 385 ? -2.834 -10.858 79.361 1.00 9.53 385 LYS B C 1
ATOM 6453 O O . LYS B 1 385 ? -1.763 -11.379 79.305 1.00 10.20 385 LYS B O 1
ATOM 6459 N N . LEU B 1 386 ? -3.402 -10.221 78.353 1.00 8.27 386 LEU B N 1
ATOM 6460 C CA . LEU B 1 386 ? -2.868 -10.276 76.999 1.00 8.77 386 LEU B CA 1
ATOM 6461 C C . LEU B 1 386 ? -2.489 -8.892 76.483 1.00 7.61 386 LEU B C 1
ATOM 6462 O O . LEU B 1 386 ? -3.315 -7.971 76.516 1.00 9.25 386 LEU B O 1
ATOM 6467 N N . ILE B 1 387 ? -1.242 -8.738 76.035 1.00 7.34 387 ILE B N 1
ATOM 6468 C CA . ILE B 1 387 ? -0.801 -7.564 75.281 1.00 8.90 387 ILE B CA 1
ATOM 6469 C C . ILE B 1 387 ? -0.639 -7.921 73.809 1.00 7.30 387 ILE B C 1
ATOM 6470 O O . ILE B 1 387 ? 0.046 -8.890 73.454 1.00 8.81 387 ILE B O 1
ATOM 6475 N N . GLN B 1 388 ? -1.275 -7.139 72.946 1.00 7.62 388 GLN B N 1
ATOM 6476 C CA . GLN B 1 388 ? -1.108 -7.279 71.503 1.00 8.59 388 GLN B CA 1
ATOM 6477 C C . GLN B 1 388 ? -0.342 -6.061 71.016 1.00 9.55 388 GLN B C 1
ATOM 6478 O O . GLN B 1 388 ? -0.893 -4.951 70.985 1.00 11.54 388 GLN B O 1
ATOM 6484 N N . HIS B 1 389 ? 0.925 -6.245 70.659 1.00 8.55 389 HIS B N 1
ATOM 6485 C CA . HIS B 1 389 ? 1.736 -5.103 70.239 1.00 9.37 389 HIS B CA 1
ATOM 6486 C C . HIS B 1 389 ? 1.323 -4.506 68.897 1.00 9.47 389 HIS B C 1
ATOM 6487 O O . HIS B 1 389 ? 1.627 -3.348 68.620 1.00 10.45 389 HIS B O 1
ATOM 6494 N N . GLY B 1 390 ? 0.636 -5.283 68.063 1.00 7.92 390 GLY B N 1
ATOM 6495 C CA . GLY B 1 390 ? 0.121 -4.758 66.801 1.00 9.27 390 GLY B CA 1
ATOM 6496 C C . GLY B 1 390 ? 1.172 -4.369 65.773 1.00 11.54 390 GLY B C 1
ATOM 6497 O O . GLY B 1 390 ? 2.248 -4.968 65.727 1.00 11.52 390 GLY B O 1
ATOM 6498 N N . LYS B 1 391 ? 0.858 -3.373 64.938 1.00 8.83 391 LYS B N 1
ATOM 6499 C CA . LYS B 1 391 ? 1.772 -2.960 63.873 1.00 9.85 391 LYS B CA 1
ATOM 6500 C C . LYS B 1 391 ? 1.905 -1.451 63.759 1.00 9.49 391 LYS B C 1
ATOM 6501 O O . LYS B 1 391 ? 2.529 -0.937 62.826 1.00 11.49 391 LYS B O 1
ATOM 6507 N N . ASP B 1 392 ? 1.330 -0.727 64.705 1.00 12.59 392 ASP B N 1
ATOM 6508 C CA . ASP B 1 392 ? 1.346 0.720 64.597 1.00 12.09 392 ASP B CA 1
ATOM 6509 C C . ASP B 1 392 ? 2.599 1.377 65.158 1.00 11.69 392 ASP B C 1
ATOM 6510 O O . ASP B 1 392 ? 3.416 0.746 65.829 1.00 12.81 392 ASP B O 1
ATOM 6515 N N . ILE B 1 393 ? 2.763 2.648 64.816 1.00 12.58 393 ILE B N 1
ATOM 6516 C CA . ILE B 1 393 ? 3.658 3.539 65.531 1.00 13.25 393 ILE B CA 1
ATOM 6517 C C . ILE B 1 393 ? 2.708 4.444 66.308 1.00 15.29 393 ILE B C 1
ATOM 6518 O O . ILE B 1 393 ? 1.990 5.257 65.723 1.00 15.84 393 ILE B O 1
ATOM 6523 N N . SER B 1 394 ? 2.672 4.268 67.624 1.00 13.70 394 SER B N 1
ATOM 6524 C CA . SER B 1 394 ? 1.701 4.959 68.464 1.00 15.45 394 SER B CA 1
ATOM 6525 C C . SER B 1 394 ? 2.268 5.283 69.841 1.00 12.07 394 SER B C 1
ATOM 6526 O O . SER B 1 394 ? 2.979 4.473 70.432 1.00 13.78 394 SER B O 1
ATOM 6529 N N . ALA B 1 395 ? 1.924 6.456 70.361 1.00 18.39 395 ALA B N 1
ATOM 6530 C CA . ALA B 1 395 ? 2.319 6.826 71.714 1.00 26.23 395 ALA B CA 1
ATOM 6531 C C . ALA B 1 395 ? 1.386 6.215 72.758 1.00 15.48 395 ALA B C 1
ATOM 6532 O O . ALA B 1 395 ? 1.638 6.318 73.957 1.00 20.28 395 ALA B O 1
ATOM 6534 N N . ASP B 1 396 ? 0.308 5.583 72.309 1.00 15.02 396 ASP B N 1
ATOM 6535 C CA . ASP B 1 396 ? -0.627 4.983 73.253 1.00 17.34 396 ASP B CA 1
ATOM 6536 C C . ASP B 1 396 ? 0.041 3.797 73.924 1.00 14.79 396 ASP B C 1
ATOM 6537 O O . ASP B 1 396 ? 0.676 2.975 73.263 1.00 24.58 396 ASP B O 1
ATOM 6542 N N A ILE B 1 397 ? -0.084 3.723 75.240 0.50 10.83 397 ILE B N 1
ATOM 6543 N N B ILE B 1 397 ? -0.047 3.750 75.244 0.50 11.83 397 ILE B N 1
ATOM 6544 C CA A ILE B 1 397 ? 0.423 2.573 75.954 0.50 10.21 397 ILE B CA 1
ATOM 6545 C CA B ILE B 1 397 ? 0.455 2.582 75.894 0.50 11.37 397 ILE B CA 1
ATOM 6546 C C A ILE B 1 397 ? -0.619 1.462 75.814 0.50 15.24 397 ILE B C 1
ATOM 6547 C C B ILE B 1 397 ? -0.567 1.445 75.859 0.50 12.12 397 ILE B C 1
ATOM 6548 O O A ILE B 1 397 ? -1.797 1.672 76.123 0.50 19.75 397 ILE B O 1
ATOM 6549 O O B ILE B 1 397 ? -1.649 1.610 76.282 0.50 20.12 397 ILE B O 1
ATOM 6558 N N . LYS B 1 398 ? -0.193 0.309 75.318 1.00 8.93 398 LYS B N 1
ATOM 6559 C CA . LYS B 1 398 ? -1.134 -0.806 75.149 1.00 8.43 398 LYS B CA 1
ATOM 6560 C C . LYS B 1 398 ? -1.560 -1.373 76.508 1.00 12.12 398 LYS B C 1
ATOM 6561 O O . LYS B 1 398 ? -0.766 -1.601 77.337 1.00 10.45 398 LYS B O 1
ATOM 6567 N N . GLN B 1 399 ? -2.851 -1.640 76.635 1.00 8.26 399 GLN B N 1
ATOM 6568 C CA . GLN B 1 399 ? -3.402 -2.179 77.871 1.00 8.84 399 GLN B CA 1
ATOM 6569 C C . GLN B 1 399 ? -3.829 -3.621 77.635 1.00 11.12 399 GLN B C 1
ATOM 6570 O O . GLN B 1 399 ? -4.059 -4.025 76.494 1.00 12.23 399 GLN B O 1
ATOM 6576 N N . THR B 1 400 ? -3.947 -4.386 78.714 1.00 9.68 400 THR B N 1
ATOM 6577 C CA . THR B 1 400 ? -4.273 -5.804 78.622 1.00 8.75 400 THR B CA 1
ATOM 6578 C C . THR B 1 400 ? -5.762 -6.088 78.477 1.00 8.33 400 THR B C 1
ATOM 6579 O O . THR B 1 400 ? -6.610 -5.325 78.947 1.00 10.76 400 THR B O 1
ATOM 6583 N N . ILE B 1 401 ? -6.060 -7.202 77.823 1.00 8.35 401 ILE B N 1
ATOM 6584 C CA . ILE B 1 401 ? -7.387 -7.800 77.897 1.00 8.99 401 ILE B CA 1
ATOM 6585 C C . ILE B 1 401 ? -7.219 -9.189 78.484 1.00 11.39 401 ILE B C 1
ATOM 6586 O O . ILE B 1 401 ? -6.107 -9.722 78.528 1.00 10.97 401 ILE B O 1
ATOM 6591 N N . ASN B 1 402 ? -8.316 -9.777 78.942 1.00 10.03 402 ASN B N 1
ATOM 6592 C CA . ASN B 1 402 ? -8.260 -11.070 79.617 1.00 11.92 402 ASN B CA 1
ATOM 6593 C C . ASN B 1 402 ? -8.767 -12.202 78.737 1.00 10.62 402 ASN B C 1
ATOM 6594 O O . ASN B 1 402 ? -9.825 -12.084 78.111 1.00 10.81 402 ASN B O 1
ATOM 6599 N N . ILE B 1 403 ? -8.010 -13.292 78.689 1.00 9.65 403 ILE B N 1
ATOM 6600 C CA . ILE B 1 403 ? -8.450 -14.515 78.034 1.00 9.03 403 ILE B CA 1
ATOM 6601 C C . ILE B 1 403 ? -8.247 -15.743 78.925 1.00 11.27 403 ILE B C 1
ATOM 6602 O O . ILE B 1 403 ? -7.567 -15.683 79.857 1.00 11.69 403 ILE B O 1
ATOM 6607 N N . GLN B 1 404 ? -8.914 -16.834 78.565 1.00 9.49 404 GLN B N 1
ATOM 6608 C CA . GLN B 1 404 ? -8.672 -18.098 79.227 1.00 9.73 404 GLN B CA 1
ATOM 6609 C C . GLN B 1 404 ? -8.165 -19.100 78.253 1.00 12.74 404 GLN B C 1
ATOM 6610 O O . GLN B 1 404 ? -8.658 -19.214 77.216 1.00 12.20 404 GLN B O 1
ATOM 6616 N N . LEU B 1 405 ? -7.134 -19.829 78.671 1.00 10.08 405 LEU B N 1
ATOM 6617 C CA . LEU B 1 405 ? -6.682 -21.006 77.962 1.00 11.97 405 LEU B CA 1
ATOM 6618 C C . LEU B 1 405 ? -7.260 -22.250 78.668 1.00 12.40 405 LEU B C 1
ATOM 6619 O O . LEU B 1 405 ? -6.900 -22.548 79.710 1.00 12.98 405 LEU B O 1
ATOM 6624 N N . ASN B 1 406 ? -8.240 -22.868 78.032 1.00 12.16 406 ASN B N 1
ATOM 6625 C CA . ASN B 1 406 ? -9.048 -23.893 78.695 1.00 14.37 406 ASN B CA 1
ATOM 6626 C C . ASN B 1 406 ? -8.462 -25.285 78.515 1.00 14.27 406 ASN B C 1
ATOM 6627 O O . ASN B 1 406 ? -7.711 -25.530 77.571 1.00 13.61 406 ASN B O 1
ATOM 6632 N N . LYS B 1 407 ? -8.836 -26.204 79.401 1.00 14.69 407 LYS B N 1
ATOM 6633 C CA . LYS B 1 407 ? -8.319 -27.565 79.345 1.00 15.33 407 LYS B CA 1
ATOM 6634 C C . LYS B 1 407 ? -8.628 -28.254 78.015 1.00 16.84 407 LYS B C 1
ATOM 6635 O O . LYS B 1 407 ? -7.853 -29.099 77.568 1.00 19.94 407 LYS B O 1
ATOM 6641 N N . ASN B 1 408 ? -9.742 -27.883 77.383 1.00 15.38 408 ASN B N 1
ATOM 6642 C CA . ASN B 1 408 ? -10.145 -28.488 76.115 1.00 19.79 408 ASN B CA 1
ATOM 6643 C C . ASN B 1 408 ? -9.497 -27.825 74.899 1.00 17.26 408 ASN B C 1
ATOM 6644 O O . ASN B 1 408 ? -9.931 -28.028 73.764 1.00 18.04 408 ASN B O 1
ATOM 6649 N N . HIS B 1 409 ? -8.459 -27.030 75.158 1.00 15.35 409 HIS B N 1
ATOM 6650 C CA . HIS B 1 409 ? -7.656 -26.386 74.117 1.00 14.39 409 HIS B CA 1
ATOM 6651 C C . HIS B 1 409 ? -8.353 -25.261 73.367 1.00 16.24 409 HIS B C 1
ATOM 6652 O O . HIS B 1 409 ? -7.859 -24.797 72.340 1.00 15.34 409 HIS B O 1
ATOM 6659 N N . THR B 1 410 ? -9.490 -24.811 73.883 1.00 13.32 410 THR B N 1
ATOM 6660 C CA . THR B 1 410 ? -10.098 -23.601 73.350 1.00 13.49 410 THR B CA 1
ATOM 6661 C C . THR B 1 410 ? -9.554 -22.387 74.091 1.00 13.05 410 THR B C 1
ATOM 6662 O O . THR B 1 410 ? -9.066 -22.496 75.218 1.00 12.41 410 THR B O 1
ATOM 6666 N N . ILE B 1 411 ? -9.636 -21.230 73.444 1.00 12.06 411 ILE B N 1
ATOM 6667 C CA . ILE B 1 411 ? -9.403 -19.965 74.113 1.00 11.77 411 ILE B CA 1
ATOM 6668 C C . ILE B 1 411 ? -10.731 -19.219 74.173 1.00 10.32 411 ILE B C 1
ATOM 6669 O O . ILE B 1 411 ? -11.454 -19.138 73.180 1.00 15.02 411 ILE B O 1
ATOM 6674 N N . SER B 1 412 ? -11.062 -18.712 75.353 1.00 11.01 412 SER B N 1
ATOM 6675 C CA . SER B 1 412 ? -12.274 -17.922 75.544 1.00 11.07 412 SER B CA 1
ATOM 6676 C C . SER B 1 412 ? -11.947 -16.619 76.257 1.00 12.91 412 SER B C 1
ATOM 6677 O O . SER B 1 412 ? -10.788 -16.336 76.551 1.00 11.80 412 SER B O 1
ATOM 6680 N N . GLY B 1 413 ? -12.972 -15.820 76.536 1.00 13.63 413 GLY B N 1
ATOM 6681 C CA . GLY B 1 413 ? -12.759 -14.573 77.246 1.00 11.49 413 GLY B CA 1
ATOM 6682 C C . GLY B 1 413 ? -12.973 -13.382 76.338 1.00 11.74 413 GLY B C 1
ATOM 6683 O O . GLY B 1 413 ? -13.964 -13.326 75.611 1.00 15.88 413 GLY B O 1
ATOM 6684 N N . GLU B 1 414 ? -12.046 -12.432 76.360 1.00 10.65 414 GLU B N 1
ATOM 6685 C CA . GLU B 1 414 ? -12.184 -11.258 75.505 1.00 12.90 414 GLU B CA 1
ATOM 6686 C C . GLU B 1 414 ? -11.787 -11.564 74.069 1.00 14.74 414 GLU B C 1
ATOM 6687 O O . GLU B 1 414 ? -11.944 -10.734 73.180 1.00 21.40 414 GLU B O 1
ATOM 6693 N N . MET B 1 415 ? -11.219 -12.723 73.829 1.00 12.83 415 MET B N 1
ATOM 6694 C CA . MET B 1 415 ? -11.008 -13.250 72.501 1.00 17.81 415 MET B CA 1
ATOM 6695 C C . MET B 1 415 ? -11.325 -14.741 72.417 1.00 18.95 415 MET B C 1
ATOM 6696 O O . MET B 1 415 ? -11.501 -15.361 73.412 1.00 15.82 415 MET B O 1
ATOM 6701 N N A THR B 1 416 ? -11.580 -15.226 71.210 0.50 16.82 416 THR B N 1
ATOM 6702 N N B THR B 1 416 ? -11.559 -15.234 71.206 0.50 17.04 416 THR B N 1
ATOM 6703 C CA A THR B 1 416 ? -11.853 -16.636 71.004 0.50 14.70 416 THR B CA 1
ATOM 6704 C CA B THR B 1 416 ? -11.892 -16.638 70.991 0.50 14.54 416 THR B CA 1
ATOM 6705 C C A THR B 1 416 ? -10.748 -17.229 70.149 0.50 14.16 416 THR B C 1
ATOM 6706 C C B THR B 1 416 ? -10.875 -17.280 70.053 0.50 12.47 416 THR B C 1
ATOM 6707 O O A THR B 1 416 ? -10.151 -16.542 69.319 0.50 13.82 416 THR B O 1
ATOM 6708 O O B THR B 1 416 ? -10.469 -16.675 69.064 0.50 19.99 416 THR B O 1
ATOM 6715 N N . GLY B 1 417 ? -10.460 -18.504 70.370 1.00 14.57 417 GLY B N 1
ATOM 6716 C CA . GLY B 1 417 ? -9.463 -19.188 69.576 1.00 17.24 417 GLY B CA 1
ATOM 6717 C C . GLY B 1 417 ? -9.149 -20.567 70.106 1.00 13.85 417 GLY B C 1
ATOM 6718 O O . GLY B 1 417 ? -10.013 -21.251 70.659 1.00 15.39 417 GLY B O 1
ATOM 6719 N N . THR B 1 418 ? -7.900 -20.982 69.921 1.00 12.90 418 THR B N 1
ATOM 6720 C CA . THR B 1 418 ? -7.447 -22.284 70.384 1.00 12.54 418 THR B CA 1
ATOM 6721 C C . THR B 1 418 ? -5.985 -22.184 70.789 1.00 11.43 418 THR B C 1
ATOM 6722 O O . THR B 1 418 ? -5.270 -21.265 70.366 1.00 11.53 418 THR B O 1
ATOM 6726 N N . TRP B 1 419 ? -5.538 -23.147 71.593 1.00 10.75 419 TRP B N 1
ATOM 6727 C CA . TRP B 1 419 ? -4.141 -23.237 71.983 1.00 9.58 419 TRP B CA 1
ATOM 6728 C C . TRP B 1 419 ? -3.671 -24.679 71.975 1.00 13.08 419 TRP B C 1
ATOM 6729 O O . TRP B 1 419 ? -4.441 -25.603 72.240 1.00 14.27 419 TRP B O 1
ATOM 6740 N N . ARG B 1 420 ? -2.404 -24.855 71.628 1.00 12.49 420 ARG B N 1
ATOM 6741 C CA . ARG B 1 420 ? -1.751 -26.151 71.658 1.00 12.79 420 ARG B CA 1
ATOM 6742 C C . ARG B 1 420 ? -0.305 -25.944 72.056 1.00 12.09 420 ARG B C 1
ATOM 6743 O O . ARG B 1 420 ? 0.262 -24.858 71.882 1.00 11.63 420 ARG B O 1
ATOM 6751 N N . LYS B 1 421 ? 0.293 -26.992 72.599 1.00 13.63 421 LYS B N 1
ATOM 6752 C CA . LYS B 1 421 ? 1.731 -26.996 72.826 1.00 16.07 421 LYS B CA 1
ATOM 6753 C C . LYS B 1 421 ? 2.386 -27.956 71.846 1.00 17.82 421 LYS B C 1
ATOM 6754 O O . LYS B 1 421 ? 1.889 -29.064 71.602 1.00 18.41 421 LYS B O 1
ATOM 6760 N N . THR B 1 422 ? 3.488 -27.517 71.256 1.00 15.06 422 THR B N 1
ATOM 6761 C CA . THR B 1 422 ? 4.267 -28.358 70.355 1.00 20.75 422 THR B CA 1
ATOM 6762 C C . THR B 1 422 ? 5.521 -28.739 71.119 1.00 13.22 422 THR B C 1
ATOM 6763 O O . THR B 1 422 ? 6.171 -27.879 71.708 1.00 11.85 422 THR B O 1
ATOM 6767 N N . GLY B 1 423 ? 5.851 -30.027 71.145 1.00 10.59 423 GLY B N 1
ATOM 6768 C CA . GLY B 1 423 ? 7.089 -30.443 71.765 1.00 10.64 423 GLY B CA 1
ATOM 6769 C C . GLY B 1 423 ? 7.239 -29.999 73.210 1.00 10.28 423 GLY B C 1
ATOM 6770 O O . GLY B 1 423 ? 6.292 -30.049 73.988 1.00 10.53 423 GLY B O 1
ATOM 6771 N N . LYS B 1 424 ? 8.449 -29.564 73.550 1.00 10.10 424 LYS B N 1
ATOM 6772 C CA . LYS B 1 424 ? 8.827 -29.214 74.918 1.00 11.55 424 LYS B CA 1
ATOM 6773 C C . LYS B 1 424 ? 8.115 -27.969 75.463 1.00 11.12 424 LYS B C 1
ATOM 6774 O O . LYS B 1 424 ? 7.639 -27.962 76.597 1.00 11.11 424 LYS B O 1
ATOM 6780 N N . ASN B 1 425 ? 8.031 -26.920 74.657 1.00 10.86 425 ASN B N 1
ATOM 6781 C CA . ASN B 1 425 ? 7.571 -25.632 75.161 1.00 10.29 425 ASN B CA 1
ATOM 6782 C C . ASN B 1 425 ? 7.102 -24.694 74.059 1.00 10.65 425 ASN B C 1
ATOM 6783 O O . ASN B 1 425 ? 7.007 -23.490 74.266 1.00 11.44 425 ASN B O 1
ATOM 6788 N N . THR B 1 426 ? 6.791 -25.230 72.887 1.00 8.74 426 THR B N 1
ATOM 6789 C CA . THR B 1 426 ? 6.361 -24.365 71.792 1.00 9.21 426 THR B CA 1
ATOM 6790 C C . THR B 1 426 ? 4.873 -24.027 71.899 1.00 9.03 426 THR B C 1
ATOM 6791 O O . THR B 1 426 ? 4.042 -24.901 72.137 1.00 11.62 426 THR B O 1
ATOM 6795 N N . ALA B 1 427 ? 4.543 -22.764 71.727 1.00 9.40 427 ALA B N 1
ATOM 6796 C CA . ALA B 1 427 ? 3.175 -22.303 71.767 1.00 9.83 427 ALA B CA 1
ATOM 6797 C C . ALA B 1 427 ? 2.582 -22.117 70.366 1.00 12.95 427 ALA B C 1
ATOM 6798 O O . ALA B 1 427 ? 3.117 -21.492 69.585 1.00 11.15 427 ALA B O 1
ATOM 6800 N N . ASP B 1 428 ? 1.435 -22.743 70.137 1.00 9.81 428 ASP B N 1
ATOM 6801 C CA . ASP B 1 428 ? 0.719 -22.666 68.884 1.00 10.34 428 ASP B CA 1
ATOM 6802 C C . ASP B 1 428 ? -0.682 -22.202 69.225 1.00 10.40 428 ASP B C 1
ATOM 6803 O O . ASP B 1 428 ? -1.453 -22.918 69.699 1.00 14.32 428 ASP B O 1
ATOM 6808 N N . ILE B 1 429 ? -0.927 -20.928 68.996 1.00 10.43 429 ILE B N 1
ATOM 6809 C CA . ILE B 1 429 ? -2.074 -20.195 69.458 1.00 11.59 429 ILE B CA 1
ATOM 6810 C C . ILE B 1 429 ? -2.827 -19.541 68.304 1.00 15.48 429 ILE B C 1
ATOM 6811 O O . ILE B 1 429 ? -2.274 -18.907 67.533 1.00 15.87 429 ILE B O 1
ATOM 6816 N N A THR B 1 430 ? -4.121 -19.782 68.224 0.50 10.86 430 THR B N 1
ATOM 6817 N N B THR B 1 430 ? -4.114 -19.818 68.197 0.50 11.08 430 THR B N 1
ATOM 6818 C CA A THR B 1 430 ? -4.943 -19.084 67.243 0.50 11.85 430 THR B CA 1
ATOM 6819 C CA B THR B 1 430 ? -4.949 -19.081 67.256 0.50 12.22 430 THR B CA 1
ATOM 6820 C C A THR B 1 430 ? -5.924 -18.148 67.941 0.50 11.04 430 THR B C 1
ATOM 6821 C C B THR B 1 430 ? -5.812 -18.101 68.038 0.50 10.95 430 THR B C 1
ATOM 6822 O O A THR B 1 430 ? -6.645 -18.552 68.855 0.50 11.83 430 THR B O 1
ATOM 6823 O O B THR B 1 430 ? -6.326 -18.422 69.111 0.50 10.76 430 THR B O 1
ATOM 6830 N N . LEU B 1 431 ? -5.943 -16.893 67.507 1.00 12.97 431 LEU B N 1
ATOM 6831 C CA . LEU B 1 431 ? -6.839 -15.893 68.072 1.00 11.92 431 LEU B CA 1
ATOM 6832 C C . LEU B 1 431 ? -7.613 -15.267 66.931 1.00 15.74 431 LEU B C 1
ATOM 6833 O O . LEU B 1 431 ? -7.016 -14.715 66.006 1.00 17.79 431 LEU B O 1
ATOM 6838 N N . ALA B 1 432 ? -8.936 -15.362 67.000 1.00 16.27 432 ALA B N 1
ATOM 6839 C CA . ALA B 1 432 ? -9.801 -14.773 65.986 1.00 25.86 432 ALA B CA 1
ATOM 6840 C C . ALA B 1 432 ? -9.310 -15.108 64.579 1.00 19.67 432 ALA B C 1
ATOM 6841 O O . ALA B 1 432 ? -9.190 -14.229 63.725 1.00 22.21 432 ALA B O 1
ATOM 6843 N N . GLY B 1 433 ? -9.004 -16.384 64.357 1.00 17.00 433 GLY B N 1
ATOM 6844 C CA . GLY B 1 433 ? -8.691 -16.874 63.025 1.00 25.13 433 GLY B CA 1
ATOM 6845 C C . GLY B 1 433 ? -7.257 -16.685 62.576 1.00 22.56 433 GLY B C 1
ATOM 6846 O O . GLY B 1 433 ? -6.887 -17.092 61.474 1.00 26.61 433 GLY B O 1
ATOM 6847 N N . LYS B 1 434 ? -6.436 -16.043 63.401 1.00 17.11 434 LYS B N 1
ATOM 6848 C CA . LYS B 1 434 ? -5.029 -15.853 63.077 1.00 18.98 434 LYS B CA 1
ATOM 6849 C C . LYS B 1 434 ? -4.119 -16.794 63.881 1.00 15.59 434 LYS B C 1
ATOM 6850 O O . LYS B 1 434 ? -4.319 -16.927 65.008 1.00 14.80 434 LYS B O 1
ATOM 6856 N N . LYS B 1 435 ? -3.158 -17.405 63.217 1.00 15.13 435 LYS B N 1
ATOM 6857 C CA . LYS B 1 435 ? -2.256 -18.380 63.786 1.00 11.79 435 LYS B CA 1
ATOM 6858 C C . LYS B 1 435 ? -0.955 -17.716 64.266 1.00 15.15 435 LYS B C 1
ATOM 6859 O O . LYS B 1 435 ? -0.377 -16.952 63.566 1.00 16.52 435 LYS B O 1
ATOM 6865 N N . TYR B 1 436 ? -0.601 -18.001 65.491 1.00 11.44 436 TYR B N 1
ATOM 6866 C CA . TYR B 1 436 ? 0.607 -17.398 66.102 1.00 8.98 436 TYR B CA 1
ATOM 6867 C C . TYR B 1 436 ? 1.489 -18.552 66.577 1.00 10.88 436 TYR B C 1
ATOM 6868 O O . TYR B 1 436 ? 0.997 -19.541 66.981 1.00 13.19 436 TYR B O 1
ATOM 6877 N N . ASN B 1 437 ? 2.792 -18.371 66.526 1.00 9.77 437 ASN B N 1
ATOM 6878 C CA . ASN B 1 437 ? 3.717 -19.377 67.019 1.00 9.71 437 ASN B CA 1
ATOM 6879 C C . ASN B 1 437 ? 4.802 -18.739 67.873 1.00 8.21 437 ASN B C 1
ATOM 6880 O O . ASN B 1 437 ? 5.313 -17.670 67.539 1.00 8.98 437 ASN B O 1
ATOM 6885 N N . GLY B 1 438 ? 5.160 -19.399 68.967 1.00 8.06 438 GLY B N 1
ATOM 6886 C CA . GLY B 1 438 ? 6.220 -18.897 69.827 1.00 8.09 438 GLY B CA 1
ATOM 6887 C C . GLY B 1 438 ? 6.490 -19.872 70.958 1.00 8.43 438 GLY B C 1
ATOM 6888 O O . GLY B 1 438 ? 6.585 -21.078 70.724 1.00 9.95 438 GLY B O 1
ATOM 6889 N N . VAL B 1 439 ? 6.633 -19.356 72.172 1.00 7.40 439 VAL B N 1
ATOM 6890 C CA . VAL B 1 439 ? 6.964 -20.192 73.323 1.00 7.42 439 VAL B CA 1
ATOM 6891 C C . VAL B 1 439 ? 6.079 -19.960 74.536 1.00 8.32 439 VAL B C 1
ATOM 6892 O O . VAL B 1 439 ? 5.515 -18.872 74.729 1.00 8.49 439 VAL B O 1
ATOM 6896 N N . PHE B 1 440 ? 5.965 -21.016 75.334 1.00 7.84 440 PHE B N 1
ATOM 6897 C CA . PHE B 1 440 ? 5.517 -20.951 76.723 1.00 7.57 440 PHE B CA 1
ATOM 6898 C C . PHE B 1 440 ? 6.769 -20.900 77.587 1.00 8.27 440 PHE B C 1
ATOM 6899 O O . PHE B 1 440 ? 7.727 -21.650 77.344 1.00 7.80 440 PHE B O 1
ATOM 6907 N N . LEU B 1 441 ? 6.733 -20.039 78.596 1.00 7.83 441 LEU B N 1
ATOM 6908 C CA . LEU B 1 441 ? 7.884 -19.769 79.433 1.00 7.76 441 LEU B CA 1
ATOM 6909 C C . LEU B 1 441 ? 7.526 -19.324 80.834 1.00 9.01 441 LEU B C 1
ATOM 6910 O O . LEU B 1 441 ? 6.927 -18.372 80.979 1.00 8.08 441 LEU B O 1
ATOM 6915 N N A ARG B 1 442 ? 7.980 -20.063 81.843 0.50 8.60 442 ARG B N 1
ATOM 6916 N N B ARG B 1 442 ? 7.990 -20.040 81.850 0.50 9.20 442 ARG B N 1
ATOM 6917 C CA A ARG B 1 442 ? 7.838 -19.576 83.202 0.50 8.34 442 ARG B CA 1
ATOM 6918 C CA B ARG B 1 442 ? 7.864 -19.563 83.187 0.50 7.55 442 ARG B CA 1
ATOM 6919 C C A ARG B 1 442 ? 8.963 -18.600 83.450 0.50 8.94 442 ARG B C 1
ATOM 6920 C C B ARG B 1 442 ? 8.990 -18.574 83.434 0.50 8.33 442 ARG B C 1
ATOM 6921 O O A ARG B 1 442 ? 10.134 -18.901 83.192 0.50 10.98 442 ARG B O 1
ATOM 6922 O O B ARG B 1 442 ? 10.114 -18.851 83.244 0.50 13.80 442 ARG B O 1
ATOM 6937 N N A GLN B 1 443 ? 8.611 -17.434 83.924 0.50 8.15 443 GLN B N 1
ATOM 6938 N N B GLN B 1 443 ? 8.603 -17.415 83.918 0.50 8.18 443 GLN B N 1
ATOM 6939 C CA A GLN B 1 443 ? 9.635 -16.504 84.274 0.50 9.95 443 GLN B CA 1
ATOM 6940 C CA B GLN B 1 443 ? 9.528 -16.284 84.129 0.50 8.19 443 GLN B CA 1
ATOM 6941 C C A GLN B 1 443 ? 9.332 -15.633 85.487 0.50 9.71 443 GLN B C 1
ATOM 6942 C C B GLN B 1 443 ? 9.338 -15.638 85.479 0.50 9.22 443 GLN B C 1
ATOM 6943 O O A GLN B 1 443 ? 8.462 -15.953 86.192 0.50 11.62 443 GLN B O 1
ATOM 6944 O O B GLN B 1 443 ? 8.487 -15.988 86.186 0.50 12.17 443 GLN B O 1
ATOM 6955 N N . TRP B 1 444 ? 10.088 -14.578 85.703 1.00 8.43 444 TRP B N 1
ATOM 6956 C CA . TRP B 1 444 ? 9.978 -13.769 86.913 1.00 8.71 444 TRP B CA 1
ATOM 6957 C C . TRP B 1 444 ? 9.359 -12.429 86.590 1.00 7.40 444 TRP B C 1
ATOM 6958 O O . TRP B 1 444 ? 9.785 -11.757 85.649 1.00 8.80 444 TRP B O 1
ATOM 6969 N N . ASP B 1 445 ? 8.356 -12.043 87.374 1.00 8.04 445 ASP B N 1
ATOM 6970 C CA . ASP B 1 445 ? 7.778 -10.710 87.299 1.00 7.52 445 ASP B CA 1
ATOM 6971 C C . ASP B 1 445 ? 8.417 -9.902 88.425 1.00 8.90 445 ASP B C 1
ATOM 6972 O O . ASP B 1 445 ? 8.163 -10.161 89.602 1.00 9.06 445 ASP B O 1
ATOM 6977 N N . SER B 1 446 ? 9.279 -8.951 88.065 1.00 9.44 446 SER B N 1
ATOM 6978 C CA . SER B 1 446 ? 10.076 -8.226 89.053 1.00 10.14 446 SER B CA 1
ATOM 6979 C C . SER B 1 446 ? 9.322 -7.124 89.782 1.00 12.69 446 SER B C 1
ATOM 6980 O O . SER B 1 446 ? 9.837 -6.567 90.751 1.00 14.52 446 SER B O 1
ATOM 6983 N N . VAL B 1 447 ? 8.121 -6.805 89.312 1.00 12.15 447 VAL B N 1
ATOM 6984 C CA . VAL B 1 447 ? 7.286 -5.815 89.984 1.00 11.56 447 VAL B CA 1
ATOM 6985 C C . VAL B 1 447 ? 6.407 -6.476 91.041 1.00 19.10 447 VAL B C 1
ATOM 6986 O O . VAL B 1 447 ? 6.316 -5.993 92.174 1.00 20.52 447 VAL B O 1
ATOM 6990 N N . ARG B 1 448 ? 5.775 -7.590 90.686 1.00 12.79 448 ARG B N 1
ATOM 6991 C CA . ARG B 1 448 ? 4.987 -8.341 91.659 1.00 12.92 448 ARG B CA 1
ATOM 6992 C C . ARG B 1 448 ? 5.842 -9.292 92.495 1.00 17.48 448 ARG B C 1
ATOM 6993 O O . ARG B 1 448 ? 5.393 -9.800 93.527 1.00 17.81 448 ARG B O 1
ATOM 7001 N N . GLU B 1 449 ? 7.070 -9.522 92.045 1.00 13.85 449 GLU B N 1
ATOM 7002 C CA . GLU B 1 449 ? 8.010 -10.405 92.724 1.00 12.45 449 GLU B CA 1
ATOM 7003 C C . GLU B 1 449 ? 7.439 -11.813 92.880 1.00 12.91 449 GLU B C 1
ATOM 7004 O O . GLU B 1 449 ? 7.385 -12.374 93.984 1.00 14.61 449 GLU B O 1
ATOM 7010 N N . LYS B 1 450 ? 7.023 -12.370 91.745 1.00 12.57 450 LYS B N 1
ATOM 7011 C CA . LYS B 1 450 ? 6.442 -13.702 91.669 1.00 10.94 450 LYS B CA 1
ATOM 7012 C C . LYS B 1 450 ? 6.860 -14.344 90.365 1.00 9.72 450 LYS B C 1
ATOM 7013 O O . LYS B 1 450 ? 7.084 -13.643 89.375 1.00 9.64 450 LYS B O 1
ATOM 7019 N N . ASN B 1 451 ? 6.921 -15.671 90.342 1.00 9.65 451 ASN B N 1
ATOM 7020 C CA . ASN B 1 451 ? 6.977 -16.390 89.078 1.00 10.85 451 ASN B CA 1
ATOM 7021 C C . ASN B 1 451 ? 5.659 -16.240 88.331 1.00 13.26 451 ASN B C 1
ATOM 7022 O O . ASN B 1 451 ? 4.580 -16.087 88.939 1.00 16.26 451 ASN B O 1
ATOM 7027 N N . VAL B 1 452 ? 5.740 -16.299 87.011 1.00 9.09 452 VAL B N 1
ATOM 7028 C CA . VAL B 1 452 ? 4.568 -16.162 86.172 1.00 13.44 452 VAL B CA 1
ATOM 7029 C C . VAL B 1 452 ? 4.742 -17.035 84.938 1.00 10.65 452 VAL B C 1
ATOM 7030 O O . VAL B 1 452 ? 5.805 -17.036 84.317 1.00 10.82 452 VAL B O 1
ATOM 7034 N N . MET B 1 453 ? 3.704 -17.787 84.590 1.00 9.11 453 MET B N 1
ATOM 7035 C CA . MET B 1 453 ? 3.685 -18.470 83.309 1.00 7.42 453 MET B CA 1
ATOM 7036 C C . MET B 1 453 ? 3.327 -17.472 82.223 1.00 7.55 453 MET B C 1
ATOM 7037 O O . MET B 1 453 ? 2.402 -16.657 82.389 1.00 9.03 453 MET B O 1
ATOM 7042 N N . THR B 1 454 ? 4.075 -17.511 81.130 1.00 7.01 454 THR B N 1
ATOM 7043 C CA . THR B 1 454 ? 3.867 -16.588 80.020 1.00 8.26 454 THR B CA 1
ATOM 7044 C C . THR B 1 454 ? 3.823 -17.330 78.700 1.00 7.20 454 THR B C 1
ATOM 7045 O O . THR B 1 454 ? 4.241 -18.489 78.603 1.00 7.13 454 THR B O 1
ATOM 7049 N N . PHE B 1 455 ? 3.311 -16.659 77.679 1.00 6.84 455 PHE B N 1
ATOM 7050 C CA . PHE B 1 455 ? 3.615 -17.039 76.310 1.00 6.89 455 PHE B CA 1
ATOM 7051 C C . PHE B 1 455 ? 3.965 -15.803 75.504 1.00 7.46 455 PHE B C 1
ATOM 7052 O O . PHE B 1 455 ? 3.551 -14.689 75.835 1.00 6.62 455 PHE B O 1
ATOM 7060 N N . SER B 1 456 ? 4.774 -16.005 74.478 1.00 6.74 456 SER B N 1
ATOM 7061 C CA . SER B 1 456 ? 5.138 -14.945 73.563 1.00 6.65 456 SER B CA 1
ATOM 7062 C C . SER B 1 456 ? 5.125 -15.554 72.185 1.00 6.89 456 SER B C 1
ATOM 7063 O O . SER B 1 456 ? 5.853 -16.506 71.923 1.00 7.64 456 SER B O 1
ATOM 7066 N N . VAL B 1 457 ? 4.284 -15.008 71.312 1.00 7.03 457 VAL B N 1
ATOM 7067 C CA . VAL B 1 457 ? 4.025 -15.603 70.011 1.00 7.35 457 VAL B CA 1
ATOM 7068 C C . VAL B 1 457 ? 3.946 -14.537 68.928 1.00 8.08 457 VAL B C 1
ATOM 7069 O O . VAL B 1 457 ? 3.803 -13.338 69.215 1.00 7.29 457 VAL B O 1
ATOM 7073 N N . LEU B 1 458 ? 4.107 -14.957 67.684 1.00 8.21 458 LEU B N 1
ATOM 7074 C CA . LEU B 1 458 ? 4.124 -14.072 66.542 1.00 8.51 458 LEU B CA 1
ATOM 7075 C C . LEU B 1 458 ? 3.294 -14.717 65.404 1.00 12.27 458 LEU B C 1
ATOM 7076 O O . LEU B 1 458 ? 3.416 -15.836 65.161 1.00 13.16 458 LEU B O 1
ATOM 7081 N N . ASN B 1 459 ? 2.541 -13.906 64.699 1.00 12.60 459 ASN B N 1
ATOM 7082 C CA . ASN B 1 459 ? 1.834 -14.368 63.503 1.00 11.97 459 ASN B CA 1
ATOM 7083 C C . ASN B 1 459 ? 2.589 -13.999 62.219 1.00 24.36 459 ASN B C 1
ATOM 7084 O O . ASN B 1 459 ? 3.619 -13.435 62.277 1.00 21.58 459 ASN B O 1
ATOM 7089 N N . THR B 1 460 ? 2.053 -14.328 61.056 1.00 25.38 460 THR B N 1
ATOM 7090 C CA . THR B 1 460 ? 2.729 -13.955 59.785 1.00 21.21 460 THR B CA 1
ATOM 7091 C C . THR B 1 460 ? 2.700 -12.467 59.463 1.00 18.87 460 THR B C 1
ATOM 7092 O O . THR B 1 460 ? 3.539 -11.976 58.777 1.00 30.85 460 THR B O 1
ATOM 7096 N N . SER B 1 461 ? 1.794 -11.717 59.992 1.00 18.34 461 SER B N 1
ATOM 7097 C CA . SER B 1 461 ? 1.814 -10.336 59.734 1.00 15.94 461 SER B CA 1
ATOM 7098 C C . SER B 1 461 ? 2.919 -9.645 60.571 1.00 14.91 461 SER B C 1
ATOM 7099 O O . SER B 1 461 ? 2.969 -8.457 60.634 1.00 23.40 461 SER B O 1
ATOM 7102 N N . GLY B 1 462 ? 3.680 -10.454 61.278 1.00 14.91 462 GLY B N 1
ATOM 7103 C CA . GLY B 1 462 ? 4.645 -9.898 62.219 1.00 19.15 462 GLY B CA 1
ATOM 7104 C C . GLY B 1 462 ? 4.053 -9.202 63.441 1.00 14.00 462 GLY B C 1
ATOM 7105 O O . GLY B 1 462 ? 4.592 -8.331 63.973 1.00 15.27 462 GLY B O 1
ATOM 7106 N N . GLU B 1 463 ? 2.894 -9.666 63.860 1.00 11.43 463 GLU B N 1
ATOM 7107 C CA . GLU B 1 463 ? 2.260 -9.127 65.056 1.00 10.26 463 GLU B CA 1
ATOM 7108 C C . GLU B 1 463 ? 2.587 -10.015 66.260 1.00 8.48 463 GLU B C 1
ATOM 7109 O O . GLU B 1 463 ? 2.428 -11.237 66.201 1.00 11.23 463 GLU B O 1
ATOM 7115 N N . ALA B 1 464 ? 3.054 -9.379 67.333 1.00 7.59 464 ALA B N 1
ATOM 7116 C CA . ALA B 1 464 ? 3.490 -10.078 68.543 1.00 7.26 464 ALA B CA 1
ATOM 7117 C C . ALA B 1 464 ? 2.424 -10.013 69.625 1.00 7.93 464 ALA B C 1
ATOM 7118 O O . ALA B 1 464 ? 1.824 -8.964 69.862 1.00 9.64 464 ALA B O 1
ATOM 7120 N N . VAL B 1 465 ? 2.212 -11.134 70.304 1.00 7.95 465 VAL B N 1
ATOM 7121 C CA . VAL B 1 465 ? 1.261 -11.201 71.405 1.00 7.13 465 VAL B CA 1
ATOM 7122 C C . VAL B 1 465 ? 1.926 -11.833 72.619 1.00 6.89 465 VAL B C 1
ATOM 7123 O O . VAL B 1 465 ? 2.605 -12.852 72.505 1.00 7.37 465 VAL B O 1
ATOM 7127 N N . TRP B 1 466 ? 1.762 -11.188 73.769 1.00 6.75 466 TRP B N 1
ATOM 7128 C CA . TRP B 1 466 ? 2.292 -11.673 75.035 1.00 6.59 466 TRP B CA 1
ATOM 7129 C C . TRP B 1 466 ? 1.143 -12.012 75.968 1.00 8.11 466 TRP B C 1
ATOM 7130 O O . TRP B 1 466 ? 0.186 -11.228 76.116 1.00 8.61 466 TRP B O 1
ATOM 7141 N N . GLY B 1 467 ? 1.255 -13.158 76.623 1.00 6.77 467 GLY B N 1
ATOM 7142 C CA . GLY B 1 467 ? 0.312 -13.545 77.659 1.00 8.13 467 GLY B CA 1
ATOM 7143 C C . GLY B 1 467 ? 1.019 -13.708 78.992 1.00 7.49 467 GLY B C 1
ATOM 7144 O O . GLY B 1 467 ? 2.127 -14.249 79.057 1.00 7.47 467 GLY B O 1
ATOM 7145 N N . SER B 1 468 ? 0.377 -13.235 80.053 1.00 7.21 468 SER B N 1
ATOM 7146 C CA . SER B 1 468 ? 0.907 -13.320 81.408 1.00 6.96 468 SER B CA 1
ATOM 7147 C C . SER B 1 468 ? -0.170 -13.910 82.319 1.00 7.27 468 SER B C 1
ATOM 7148 O O . SER B 1 468 ? -1.262 -13.349 82.435 1.00 7.76 468 SER B O 1
ATOM 7151 N N . LYS B 1 469 ? 0.120 -15.033 82.966 1.00 7.49 469 LYS B N 1
ATOM 7152 C CA . LYS B 1 469 ? -0.925 -15.757 83.693 1.00 8.72 469 LYS B CA 1
ATOM 7153 C C . LYS B 1 469 ? -1.301 -15.081 85.007 1.00 11.46 469 LYS B C 1
ATOM 7154 O O . LYS B 1 469 ? -0.427 -14.651 85.757 1.00 18.44 469 LYS B O 1
ATOM 7160 N N . LEU B 1 470 ? -2.604 -15.010 85.294 1.00 13.46 470 LEU B N 1
ATOM 7161 C CA . LEU B 1 470 ? -3.092 -14.383 86.524 1.00 18.38 470 LEU B CA 1
ATOM 7162 C C . LEU B 1 470 ? -3.086 -15.350 87.704 1.00 25.67 470 LEU B C 1
ATOM 7163 O O . LEU B 1 470 ? -3.257 -16.558 87.523 1.00 27.46 470 LEU B O 1
#

Foldseek 3Di:
DFAAAWDDAALWAWDDDPQKIKTAFWQRWMWIDNPQGYIGTQDDHQDCPQAQEHHVCVQCVVFCVQQVDRIWGTWYWDAFPVRKIKIWIKHHVPVDLSMWTFIWIANDPSDNTGTPDTAAGADDQAQHLLRHGGAQQAAFSADQKDWDADPVRWIKIWFGAFGNAIAMFGADRVPRHGDPDQRRHHHQAEGGRAGKGQWEWDAQPVLQKIKIKIWHFDQFLFTLTFIFIWIANDPRDQTAALLRDGRRPQYAPPPDHHRQVRHLQGTFTADAWAWADDDPDHAFTWGNWDSWYKDADPVPSKIKIWTKTHGVPRGGDIIIFIWTWDAWPSGDIHTAPATDRPWDQFADDLVQVWAKWWKFKRDRGRGSDRTYTFIWTQHPVQWIDHPWTWGWDADPRFWIWTATPRFTWIFGWTWDAGVTRGDIWIKTWTATSSNIIMIITHD/DFAAAWDDAALWAWDDDPQKIKTAFWQRWMWIDNPQGYIGTQDDHDDCPQAQAHHCCVQVVVFCVQQVDRIWGTWYWDQFPVRKIKIWIKHHVPVDLRMWTFIWIANDPSDNTGGPDTAAGADDQQQHLLGHGGFQQAAFSADQKDWDADPVRWIKIWFGFFGNAIAMFGADRVPRHGDPDARRHHHQAEGGRAGKGQWEWDAQPVLQKIKIKIWHFDQFLFTLTFIFIWIANDPRDNTAALLGDGRRQQYDDPPDHHPQVSHLQGTQTQDAWAWADDPVDHAATWGRWDSWYKDQDPVPRWIKIWTKTHGPPGGGDIIIFIWTWDQWPVGDIHTAPDTDRPFDQFADDPVQQFAKWWKFKRHRGRGSDHTYTFMWTCHPVQWIDHPWTWGWDADPRFKIWTDTPRFTWIWGWTWDAGPVVGDIWIKTWTATSSSIIMIITHD

InterPro domains:
  IPR006710 Glycoside hydrolase, family 43 [PF04616] (33-360)
  IPR023296 Glycosyl hydrolase, five-bladed beta-propeller domain superfamily [G3DSA:2.115.10.20] (39-363)
  IPR023296 Glycosyl hydrolase, five-bladed beta-propeller domain superfamily [SSF75005] (14-361)
  IPR032291 Extracellular endo-alpha-(1->5)-L-arabinanase, C-terminal [PF16369] (364-467)
  IPR050727 Glycosyl hydrolase 43 family arabinanases [PTHR43301] (23-393)

Solvent-accessible surface area: 33000 Å² total; per-residue (Å²): 119,50,95,42,111,77,6,50,0,20,13,1,8,9,19,57,14,143,47,34,27,12,0,3,1,6,73,5,5,0,0,57,5,112,61,13,20,66,14,103,61,47,11,89,59,16,35,83,125,6,83,4,0,68,76,0,76,95,60,1,75,92,1,16,112,47,0,96,28,100,27,4,73,4,8,2,3,18,69,6,99,76,33,78,17,7,1,0,3,0,0,3,102,49,108,44,20,52,0,0,0,0,0,0,26,2,97,96,17,67,13,64,3,124,46,80,21,51,39,8,68,0,21,30,159,36,97,8,43,56,50,5,30,9,13,20,38,7,5,0,9,0,2,6,7,9,2,16,77,14,134,113,44,73,1,17,0,0,0,0,6,50,5,0,4,0,13,3,1,60,2,35,60,174,50,0,54,27,59,129,89,55,21,4,25,70,12,5,0,0,0,3,22,3,47,4,18,1,4,18,6,26,48,8,56,99,34,103,56,4,3,0,3,0,0,0,0,4,70,50,31,107,3,3,1,2,0,0,1,0,45,6,119,129,13,35,5,72,3,89,7,24,100,43,39,49,0,22,32,0,26,0,135,58,81,50,127,103,23,31,196,27,0,44,68,47,1,0,6,1,0,4,6,1,17,4,95,55,178,145,56,141,13,17,12,8,10,0,0,0,20,3,0,3,38,24,25,137,178,67,36,83,5,15,0,0,0,0,0,13,13,50,88,89,45,90,98,43,22,3,22,5,0,2,5,11,52,14,133,63,9,11,0,2,2,0,1,3,26,37,19,43,21,36,56,140,104,10,125,82,178,52,0,40,27,46,0,11,1,0,66,0,21,34,51,21,27,48,100,63,42,126,23,44,60,0,58,2,45,185,104,64,52,4,37,44,111,36,89,20,68,3,137,49,73,60,117,13,36,0,16,0,29,0,66,74,96,112,8,7,1,7,0,3,123,4,39,0,28,51,49,123,112,105,7,8,0,0,2,0,5,10,89,39,1,31,5,2,0,0,2,44,99,174,37,102,40,105,75,7,49,0,17,13,1,8,9,19,60,24,153,47,28,28,14,0,2,1,6,72,5,5,0,0,55,5,113,60,12,20,73,9,99,62,49,10,90,57,15,34,78,124,6,82,5,0,66,78,0,77,101,52,2,85,98,1,16,112,46,0,97,26,102,26,4,74,5,8,2,4,20,75,6,95,83,33,85,22,6,1,0,2,0,0,4,97,49,116,39,22,41,0,0,0,0,0,0,24,2,104,97,13,67,11,66,1,110,54,78,19,39,40,8,57,0,18,30,177,36,98,7,45,66,55,55,96,31,55,20,53,104,7,0,8,0,1,6,8,10,1,15,77,12,116,118,45,76,2,20,0,0,0,0,6,42,5,0,3,0,14,4,0,59,4,44,67,172,51,0,50,26,60,126,88,48,23,5,24,97,60,4,0,1,3,28,30,4,44,4,19,1,4,18,6,26,42,4,59,108,33,99,50,2,1,0,2,0,0,0,0,8,70,62,27,109,7,2,1,2,0,0,0,0,41,7,107,132,14,30,2,44,1,36,7,26,66,16,31,5,1,39,3,0,26,1,59,51,86,38,121,78,27,16,120,1,0,28,51,23,0,0,6,1,0,3,8,1,23,2,90,53,189,142,52,123,9,17,11,9,10,1,0,0,19,2,0,2,38,24,22,133,192,73,36,74,11,13,0,1,0,0,0,14,14,51,91,95,44,90,101,44,25,4,21,6,0,2,8,16,60,15,149,69,9,12,1,3,2,0,1,4,26,32,19,41,20,43,42,147,105,9,106,87,162,49,0,39,27,47,0,11,1,0,63,1,20,33,52,12,28,43,104,61,40,144,24,48,63,0,55,1,45,177,108,60,55,5,40,48,110,37,95,20,55,0,135,54,74,60,121,11,32,0,26,0,26,2,64,77,89,157,6,8,1,6,0,4,109,5,41,0,31,57,48,87,121,96,6,7,1,0,1,0,5,10,91,40,1,41,4,2,0,0,3,48,88

Organism: Bacillus subtilis (strain 168) (NCBI:txid224308)

Radius of gyration: 30.94 Å; Cα contacts (8 Å, |Δi|>4): 2750; chains: 2; bounding box: 68×65×94 Å

B-factor: mean 15.21, std 8.57, range [3.5, 67.05]

Nearest PDB structures (foldseek):
  2x8s-assembly2_B  TM=1.002E+00  e=2.624E-86  Bacillus subtilis
  2x8f-assembly2_B  TM=1.002E+00  e=1.739E-84  Bacillus subtilis
  2x8t-assembly1_A  TM=1.001E+00  e=1.856E-82  Bacillus subtilis
  4cot-assembly1_A  TM=1.000E+00  e=1.488E-80  Bacillus subtilis subsp. subtilis str. 168
  3lv4-assembly1_A  TM=9.940E-01  e=2.919E-71  Bacillus licheniformis DSM 13 = ATCC 14580

Secondary structure (DSSP, 8-state):
----B----SS-EEEEETTEEEEE-STT-EEEESSSSB-EEEE-S-STT-TTSTTHHHHTHHHHHHHT-SS----EEEE-TTS-EEEEEEEE-SSS--EEEEEEEESSTT---EEEEEEEEE--SSB-TTSSB--TTTSPPS---EEEE-TTS-EEEEE-BSTT-EEEEEB-TTTSSBPTT-TT-EEEE--SS-SEEEEEEEEETTTTEEEEEEEESBSSTTSB-EEEEEE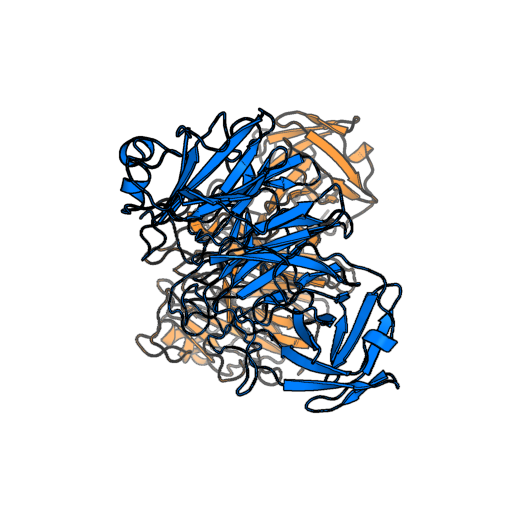ESSTT---B-TT--BGGG--PPTT-SS-HHHHTTSSEEEE-SEE--BTTB---EEEEEEEEEEEE-TTT--EEEEEEEE-TTSTT--EEEEEEEEE-TTS-EEE-SS--SS-------HHHH-EEEEEEE--S----S-B--EEEEE-TTSEEEESS-EEEEEETTTEEEEEETTEEEEEEEEEEEETTTTEEEEEEEEE-TTS-EEEEEE-/----B----SS-EEEEETTEEEEE-STT-EEEESSSSB-EEEE-S--TT-TTSTTHHHHTHHHHHHHT-SS----EEEE-TTS-EEEEEEEE-SSS--EEEEEEEESSTTS--EEEEEEEEE--SSB-TTSSBP-TTTSPPS---EEEE-TTS-EEEEE-BSTT-EEEEEB-TTT-SBPSS-TT-EEEE--SS-SEEEEEEEEETTTTEEEEEEEESBSSTTSB-EEEEEEESSTT---B-TT--BGGG--PPTT--S-HHHHTTSSEEEE-SEE---SS----EEEEEEEEEEEE-TTT--EEEEEEEE-TTSTT--EEEEEEEEE-TTS-EEE-SS--SS-------GGGT-EEEEEEE--S---SSPB--EEEEE-TTSEEEESS-EEEEEETTTEEEEEETTEEEEEEEEEEEETTTTEEEEEEEEE-TT-BEEEEEE-

Sequence (886 aa):
KPIFKEVSSVHDPSIIETNGTFYVFGSSHLASAKSNDLMQWQQLTTSVSNDNPLIPNVYEELKEETFEWAQSDTLWAADVTQLADGKYYMYYNACRGDSPRSAMGVAVVADNIEGPYKNKGIFLKSGMEGTSSDGTPYDATKHPNVVAPHTFFDKDGKLWMVVYGSYSGGIFILEMNPKTGFPLPGQGYGKKLLGGNHSRIEGPYVLYNPDTQYYYLYLSYGGLDATGGYNIRVARSKKPDGPYYDAEGNPMLDVVRGKGGTFFDDRRSIEPYGVKLMGSYTFETENEKGTGYVSPGHNSAYYDEKTGRRSYLIFHTRFPGRGEEHEVRVHQLFMNKDGWPVAAPYRYAGETLKEVKQKDITGTYKLIQHGKDISADIKQTINIQLNKNHTISGEMTGTWRKTGKNTADITLAGKKYNGVFLRQQWDSVREKNVVMTFSVLNTSGEAVWGSKLKPIFKEVSSVHDPSIIETNGTFYVFGSHLASAKSNDLMQWQQLTTSVSNDNPLIPNVYEELKETFEWAQSDTLWAADVTQLADGKYYMYYNACRGDSPRSAMGVVAVVADNIEGPYKNKGIFLKSGMEGTSSDGTPYDATKHPNVVAPHTFFDKDGKLWMMVYGSYSGGIFILEMNPKTGFPLPGQGYGKKLLGGNHSRIEGPYVLYNPDTQYYYLYLSYGGLDATGGYNIRVARSKKPDGPYYDAEGNPMLDVRGKGGTFFDDRSIEPYGVKLMGSYTFETENEKGTGYVSPGHNSAYYDEKTGRRSYLIFHTRFPGRGEEHEVRVHQLFMNKDGWPVAAPYRYAGETLLKEVKQKDITGTYKLIQHGKDISADIIKQTINIQLNKNHTISGEMTTGTWRKTGKNTADITTLAGKKYNGVFLRRQQWDSVREKNVMTFSVLNTSGEAVWGSKL